Protein AF-0000000067791222 (afdb_homodimer)

Nearest PDB structures (foldseek):
  7ng9-assembly1_A  TM=7.898E-01  e=7.216E-14  Klebsiella quasipneumoniae
  4k7r-assembly1_A  TM=7.500E-01  e=5.783E-14  Escherichia coli K-12
  6zre-assembly2_B  TM=7.216E-01  e=1.175E-13  Pseudomonas aeruginosa PAO1
  1wp1-assembly1_A  TM=7.106E-01  e=9.008E-13  Pseudomonas aeruginosa
  7akz-assembly1_A  TM=6.819E-01  e=4.846E-13  Pseudomonas aeruginosa PAO1

Radius of gyration: 47.44 Å; Cα contacts (8 Å, |Δi|>4): 1422; chains: 2; bounding box: 111×178×128 Å

InterPro domains:
  IPR051906 Outer membrane protein TolC-like [PTHR30026] (52-499)

Solvent-accessible surface area (backbone atoms only — not comparable to full-atom values): 65680 Å² total; per-residue (Å²): 137,88,83,87,80,90,71,80,77,86,75,86,79,84,79,75,81,78,75,76,76,74,76,74,75,71,71,71,70,71,68,82,72,66,58,67,54,54,53,48,50,50,50,50,49,49,52,55,58,60,36,68,73,61,62,76,71,68,75,81,81,48,68,67,57,36,48,53,48,35,46,52,41,58,51,56,64,62,45,97,60,84,75,87,75,71,62,43,42,72,43,44,48,41,31,36,22,69,69,52,16,44,66,52,49,38,38,51,41,53,31,50,42,36,49,39,50,33,55,47,34,49,50,63,37,70,55,60,46,33,35,39,36,38,34,40,41,36,41,78,54,70,61,30,36,35,41,27,26,64,83,75,63,47,60,54,84,79,68,43,66,75,54,57,42,63,38,44,38,37,36,43,35,39,36,43,44,56,48,56,34,53,47,30,49,44,49,29,51,44,34,49,32,50,29,54,27,33,50,25,50,35,51,47,52,50,48,49,51,46,43,49,42,51,40,28,45,38,49,24,24,44,35,56,64,44,44,66,59,48,53,52,51,43,53,51,29,51,51,49,33,53,49,33,54,50,38,47,74,66,55,76,48,56,67,58,59,28,41,51,49,34,46,53,31,49,50,50,40,52,55,48,51,56,60,58,53,48,31,61,54,27,44,26,53,36,25,49,46,36,44,38,63,52,83,60,87,79,48,57,62,55,76,53,79,88,61,74,59,86,81,70,76,59,65,51,72,69,47,39,48,35,28,28,73,69,47,19,35,69,58,52,25,46,51,34,55,39,53,36,37,53,46,49,33,52,43,58,58,56,68,47,51,60,35,43,34,41,36,39,31,42,40,36,41,62,41,77,70,48,91,68,45,62,52,72,52,69,52,77,45,77,51,64,60,78,71,34,63,74,47,45,63,58,52,50,51,53,26,52,50,49,38,51,48,40,52,51,50,49,51,52,48,50,53,50,42,49,50,45,31,51,50,28,47,49,47,27,54,48,29,48,51,48,26,53,52,29,48,51,49,32,52,52,40,50,50,49,39,54,54,48,64,71,61,56,52,103,45,72,70,38,51,54,48,50,46,49,42,50,49,50,36,51,53,38,44,47,50,23,40,50,29,48,31,46,27,53,37,26,50,44,46,29,35,52,38,18,30,56,66,65,72,68,94,71,64,84,92,50,52,63,69,56,41,16,49,50,37,46,50,44,47,52,36,53,52,69,45,63,65,85,68,59,80,76,73,70,75,68,77,74,71,81,71,82,77,69,85,74,76,84,72,75,83,72,81,78,72,83,79,73,82,74,79,80,75,83,77,82,77,82,78,78,79,80,81,79,81,76,81,74,80,76,70,88,77,74,79,87,72,78,87,79,78,135,144,83,76,82,78,78,85,85,82,73,80,80,82,82,80,79,80,78,78,78,74,79,73,74,73,72,74,71,73,73,67,89,70,59,62,63,56,53,53,49,48,50,51,51,49,51,52,51,58,57,56,68,70,66,69,85,72,92,78,82,84,50,71,69,57,49,52,52,49,51,53,52,47,58,54,55,67,61,48,97,59,83,76,87,74,70,61,43,43,72,43,45,46,43,31,35,22,70,70,51,16,62,70,54,48,51,38,52,51,52,28,50,50,36,48,50,51,32,54,53,32,40,48,63,36,56,53,65,49,74,46,75,48,74,47,80,48,76,51,98,58,79,61,60,48,71,51,60,42,84,88,75,61,47,63,49,75,72,40,27,24,59,54,53,42,63,36,43,38,37,36,43,35,40,34,42,44,55,48,58,33,53,46,29,50,43,50,23,48,41,34,26,32,50,27,55,26,32,49,25,51,34,51,47,51,51,46,51,49,47,44,50,42,52,40,29,45,37,48,24,23,42,34,58,64,46,42,64,59,48,53,52,50,42,52,50,29,51,50,50,34,52,47,32,53,51,36,47,75,65,58,76,49,57,68,68,57,28,50,50,49,32,50,53,30,47,51,48,39,52,54,47,48,55,60,58,52,47,31,59,54,25,46,26,54,35,23,48,47,36,43,39,62,57,83,64,87,79,50,57,62,54,75,53,79,88,61,74,60,84,80,71,73,60,66,52,73,68,47,40,49,33,29,28,60,53,47,19,36,70,59,50,25,44,50,35,52,38,53,34,36,52,44,50,32,51,41,58,57,54,69,46,52,60,37,42,33,38,37,38,31,40,41,38,41,61,40,76,32,39,72,56,42,61,46,42,38,38,35,41,36,37,40,31,46,63,53,36,62,74,48,46,63,51,52,51,50,43,28,49,44,48,37,51,38,37,52,43,45,47,41,35,50,50,52,52,42,48,44,46,31,52,52,27,48,51,49,26,54,50,28,46,52,48,24,54,51,30,49,52,46,33,52,42,40,48,51,40,40,56,53,48,62,71,62,55,53,103,46,70,71,37,50,54,49,49,49,50,43,49,50,51,38,51,54,38,43,47,50,24,40,49,30,46,33,45,28,53,38,27,48,44,43,29,34,52,38,18,31,56,68,62,72,67,95,73,65,82,92,48,53,64,69,57,41,15,48,50,35,45,51,44,47,52,36,54,53,67,47,65,66,85,70,59,82,69,76,73,78,66,81,75,69,82,70,79,77,67,82,71,76,81,74,74,83,75,80,80,70,80,80,72,82,74,78,80,73,81,76,81,78,82,77,78,78,81,80,80,80,77,80,74,76,80,70,76,80,71,71,84,69,70,85,68,81,130

pLDDT: mean 78.54, std 24.59, range [16.03, 97.06]

Secondary structure (DSSP, 8-state):
----------------------------------HHHHHHHHHHHHHHHHHHTT-----PPPHHHHHHHHHHHHHHHTSS-----SSBPHHHHHHHHHHH-HHHHHHHHHHHHHHHHHHHHHHHHHPPEEEEEEEEEEESS--EE--EETTT--B-SS-EE-S-SEEEEEEEEEEEEHHHHHHHHHHHHHHHHHHHHHHHHHHHHHHHHHHHHHHHHHHHHHHHHHHHHHHHHHHHHHHHHHHHHHHHHTT-S-HHHHHHHHHHHHHHHHHHHHHHHHHHHHHHHHHHHTT--TT----BPPPPGGG--PPPP-S-HHHHHHHHHHH-HHHHHHHHHHHHHHHHHHHHHHTTSPEEEEEEEEEEE--TT-S-SEEEEEEEEEE--GGGGGGHHHHHHHHHHHHHHHHHHHHHHHHHHHHHHHHHHHHHHHHHHHHHHHHHHHHHHHHHHHHHHHH--SSHHHHHHHHHHHHHHHHHHHHHHHHHHHHHHHHHHHHHHHT-----S--TTS-HHHHHHHHHHHHHHHHTT-SPPP------------------------------------------------TT------------/---------------------------------THHHHHHHHHHHHHHHHHHTTPPPP-PPPHHHHHHHHHHHHHHHTTT-----SEEPHHHHHHHHHHH-HHHHHHHHHHHHHHHHHHHHHHHHH--EEEEEEEEEE-SS--EE--B-TTT-PBPSS-EE-S-SEEEEEEEEEEEEHHHHHHHHHHHHHHHHHHHHHHHHHHHHHHHHHHHHHHHHHHHHHHHHHHHHHHHHHHHHHHHHHHHHHHHHTT-S-HHHHHHHHHHHHHHHHHHHHHHHHHHHHHHHHHHHTT--TT---EEPPPPGGG--PPPP-S-HHHHHHHHHHH-HHHHHHHHHHHHHHHHHHHHHHTTSPEEEEEEEEEEE--TTBS-SEEEEEEEEEEEETTHHHHHHHHHHHHHHHHHHHHHHHHHHHHHHHHHHHHHHHHHHHHHHHHHHHHHHHHHHHHHHHHHHHH--SSHHHHHHHHHHHHHHHHHHHHHHHHHHHHHHHHHHHHHHHT-----S--TTS-HHHHHHHHHHHHHHHHTT-SPPP------------------------------------------------TTGGGGGGG-----

Foldseek 3Di:
DDDDDDPDDDPDDPDPDDPDPPPPPPPPPPPDPDPVVVVVVVVVVVVVVVVVVPDDDDDDDDPVNVVVVVVVCVCVLQPPADDDDAAAELLLLLLLLCARPVLLVVLVVVLVVLVVVLVVLVCQLPDWDWDKDKDKDAAPDFDWDWDADPVPRHTDPDIDGQFDRIKIKIKIKTKDKPLSSVLSVLVSLLSVLVSVLSVLVSQLVSLVLSLQLLLLQLLLQLLVVLQVLLVVLLVLLVVLLVVLVVCCVVVVDDNVVSVVLNVLSVVLNVLSVVSNVSNLVSQLSSCNSSSHHSPDDHHHDHDDPVPLAQADAQDDLVLLLLLLLPQRSVLVSLVSVLVSLLSVLVSQLSVQAKMKMKMKMKMAMPTPSDPDRIDIDIDIDIDHDPCSVVCNVVSNVVSVVSSVVSVVVSVVVSVVLSVQLVVLVVQLVVLNVVLVVLVVVLVVLVVVLVVLVVVQDPDSVSSSVNSVSSSVSSVSSSSSSVSSSSNSSSVSSNCNSSNNDLDDPDSHPDDSVVSSVSSVVSVVCSSNVNDDRDDPPPPPPDPPPPPDPPDPPDPPPPPDPPPPPPDDPPPDDPDDPPPPPVVPDDPDDPDDPDDD/DDDDDDDDPPPDDPDPDPPPPPPPPPVPPPPPAPPVVVVVVVVVVVVVVVVVPPDDDDDDDDPVRVVVVVVVCVCVLPPPADDDDAAAELLLLLLLLCARAVLLVVLVVVLVVLVVVLVVLVCQLPDWDKDKDKDKDADSDADWDWAADPVPRHTDDDTDGQFDRIKIKIKIKTKDKPLSNVLSVLVSLLSVLVSVLSVLVSLLVSLVLSLQLLLLQLLLQLLVVLQVLLVVLLVLLVVLLVVLVVCCVVVVDDNVVSVVLNVLSVVLNVLSVVSNVSNLVSQLSSCNSSSHHSPDDHHHDHDDPVPLAQADAPDDLVLLLLLLLPQRSVLSSLVSVLVSLLSVLVSLLSVQAKMKMKMKMKMAMPTPSDPDRIDIDIDMDIGHDPCSVVCNVVSNVVSVVSSVVSVVVSVVVSVVLSVQLVVLVVQLVVLNVVLVVLVVVLVVLVVVLVVLVVVQDPDSVSSSVNSVSSSVSSVSSSSNSVSSSSNSSSVSSNCNSSNNDLDDPDSHPDDSVRSSVSSVVSVVCSSNVNDDGDDPDPPPPPPPPPPPVPDPPDDPDPPDPDPPDPDPPPPDPPDDPPPPPVVPPDPPPPPDPDDD

Sequence (1192 aa):
MGRTRVNQHIAHFWDSQQHDSQQQNVQREATPRSAGSRALRIAVTLACLGLAGCAVKPEPVTVEQQVAQALSDRTQMFANQEPVRGTITLDEAIARALKYNLQQRVALLEQAMEDDLLGVQNLDMLLPKLTARAGLQTRDNVAGSSSESVTTGRQSLEASTSQDQTMRTADLTMSWNVLDFGISYFNAKVQANKSLAAEERRRRVVADITRQVRTAYWEAATAQRLQPEVTTSLTQARQALEYARQTEQQRLLAPVEALRFQKNMLEMVRQLEIVDSDLVVAKSRLAALMNLPPSSKYDVVVPSESSLVAPKMAYSLDDLENFSMVKRPEVREENYLARNSVLETRKSLLRLLPGVSLFAGINGDSNSYLVNHQWANAGVQVSGNLLNVLSWSSVKRAGQANEDLAEVRRQALRMAVLTQVNVAWQEYQQSTRMFGRYQELARIQRGILNQTTLSVQHRAETQMEQVRVSTETILTTRARDRSFADVQNSLGAVYQAAGLDVLPDNVNDVSLAALSNSIARTTGNLEKGGVAVPRLSLSTPATPATTTASTIIAPSATKPITPVAVTPSANTGKPYRVVNTDMWDNLQSLQAGGSRMGRTRVNQHIAHFWDSQQHDSQQQNVQREATPRSAGSRALRIAVTLACLGLAGCAVKPEPVTVEQQVAQALSDRTQMFANQEPVRGTITLDEAIARALKYNLQQRVALLEQAMEDDLLGVQNLDMLLPKLTARAGLQTRDNVAGSSSESVTTGRQSLEASTSQDQTMRTADLTMSWNVLDFGISYFNAKVQANKSLAAEERRRRVVADITRQVRTAYWEAATAQRLQPEVTTSLTQARQALEYARQTEQQRLLAPVEALRFQKNMLEMVRQLEIVDSDLVVAKSRLAALMNLPPSSKYDVVVPSESSLVAPKMAYSLDDLENFSMVKRPEVREENYLARNSVLETRKSLLRLLPGVSLFAGINGDSNSYLVNHQWANAGVQVSGNLLNVLSWSSVKRAGQANEDLAEVRRQALRMAVLTQVNVAWQEYQQSTRMFGRYQELARIQRGILNQTTLSVQHRAETQMEQVRVSTETILTTRARDRSFADVQNSLGAVYQAAGLDVLPDNVNDVSLAALSNSIARTTGNLEKGGVAVPRLSLSTPATPATTTASTIIAPSATKPITPVAVTPSANTGKPYRVVNTDMWDNLQSLQAGGSR

Structure (mmCIF, N/CA/C/O backbone):
data_AF-0000000067791222-model_v1
#
loop_
_entity.id
_entity.type
_entity.pdbx_description
1 polymer 'Outer membrane efflux protein'
#
loop_
_atom_site.group_PDB
_atom_site.id
_atom_site.type_symbol
_atom_site.label_atom_id
_atom_site.label_alt_id
_atom_site.label_comp_id
_atom_site.label_asym_id
_atom_site.label_entity_id
_atom_site.label_seq_id
_atom_site.pdbx_PDB_ins_code
_atom_site.Cartn_x
_atom_site.Cartn_y
_atom_site.Cartn_z
_atom_site.occupancy
_atom_site.B_iso_or_equiv
_atom_site.auth_seq_id
_atom_site.auth_comp_id
_atom_site.auth_asym_id
_atom_site.auth_atom_id
_atom_site.pdbx_PDB_model_num
ATOM 1 N N . MET A 1 1 ? 16.844 115.938 75.938 1 18.31 1 MET A N 1
ATOM 2 C CA . MET A 1 1 ? 17.406 116.75 74.875 1 18.31 1 MET A CA 1
ATOM 3 C C . MET A 1 1 ? 18.047 115.875 73.812 1 18.31 1 MET A C 1
ATOM 5 O O . MET A 1 1 ? 17.766 116 72.625 1 18.31 1 MET A O 1
ATOM 9 N N . GLY A 1 2 ? 19.266 115.375 74.125 1 16.83 2 GLY A N 1
ATOM 10 C CA . GLY A 1 2 ? 20.453 115.5 73.312 1 16.83 2 GLY A CA 1
ATOM 11 C C . GLY A 1 2 ? 20.484 114.5 72.125 1 16.83 2 GLY A C 1
ATOM 12 O O . GLY A 1 2 ? 19.656 113.562 72.062 1 16.83 2 GLY A O 1
ATOM 13 N N . ARG A 1 3 ? 21.781 114 71.688 1 17.16 3 ARG A N 1
ATOM 14 C CA . ARG A 1 3 ? 22.531 114.312 70.438 1 17.16 3 ARG A CA 1
ATOM 15 C C . ARG A 1 3 ? 22.438 113.188 69.438 1 17.16 3 ARG A C 1
ATOM 17 O O . ARG A 1 3 ? 22.125 113.375 68.25 1 17.16 3 ARG A O 1
ATOM 24 N N . THR A 1 4 ? 23.172 112.125 69.625 1 16.97 4 THR A N 1
ATOM 25 C CA . THR A 1 4 ? 24.422 111.938 68.875 1 16.97 4 THR A CA 1
ATOM 26 C C . THR A 1 4 ? 24.156 111.188 67.562 1 16.97 4 THR A C 1
ATOM 28 O O . THR A 1 4 ? 23.172 110.438 67.438 1 16.97 4 THR A O 1
ATOM 31 N N . ARG A 1 5 ? 25.344 110.688 66.75 1 17.8 5 ARG A N 1
ATOM 32 C CA . ARG A 1 5 ? 25.953 111 65.438 1 17.8 5 ARG A CA 1
ATOM 33 C C . ARG A 1 5 ? 25.719 109.875 64.438 1 17.8 5 ARG A C 1
ATOM 35 O O . ARG A 1 5 ? 25.438 110.125 63.281 1 17.8 5 ARG A O 1
ATOM 42 N N . VAL A 1 6 ? 25.891 108.562 64.75 1 18.52 6 VAL A N 1
ATOM 43 C CA . VAL A 1 6 ? 27.062 107.875 64.188 1 18.52 6 VAL A CA 1
ATOM 44 C C . VAL A 1 6 ? 26.703 107.25 62.812 1 18.52 6 VAL A C 1
ATOM 46 O O . VAL A 1 6 ? 25.969 106.25 62.75 1 18.52 6 VAL A O 1
ATOM 49 N N . ASN A 1 7 ? 26.234 107.938 61.781 1 18.59 7 ASN A N 1
ATOM 50 C CA . ASN A 1 7 ? 25.625 107.438 60.5 1 18.59 7 ASN A CA 1
ATOM 51 C C . ASN A 1 7 ? 26.672 106.812 59.594 1 18.59 7 ASN A C 1
ATOM 53 O O . ASN A 1 7 ? 26.406 106.625 58.406 1 18.59 7 ASN A O 1
ATOM 57 N N . GLN A 1 8 ? 27.969 106.688 60.094 1 17.14 8 GLN A N 1
ATOM 58 C CA . GLN A 1 8 ? 28.953 106.938 59.031 1 17.14 8 GLN A CA 1
ATOM 59 C C . GLN A 1 8 ? 28.812 105.938 57.906 1 17.14 8 GLN A C 1
ATOM 61 O O . GLN A 1 8 ? 28.297 104.812 58.125 1 17.14 8 GLN A O 1
ATOM 66 N N . HIS A 1 9 ? 29.297 106.25 56.594 1 19.02 9 HIS A N 1
ATOM 67 C CA . HIS A 1 9 ? 29.266 106.188 55.125 1 19.02 9 HIS A CA 1
ATOM 68 C C . HIS A 1 9 ? 30.109 105 54.625 1 19.02 9 HIS A C 1
ATOM 70 O O . HIS A 1 9 ? 30.266 104.812 53.438 1 19.02 9 HIS A O 1
ATOM 76 N N . ILE A 1 10 ? 30.703 104.125 55.5 1 17.44 10 ILE A N 1
ATOM 77 C CA . ILE A 1 10 ? 32 103.688 55 1 17.44 10 ILE A CA 1
ATOM 78 C C . ILE A 1 10 ? 31.812 102.875 53.719 1 17.44 10 ILE A C 1
ATOM 80 O O . ILE A 1 10 ? 30.938 102.062 53.625 1 17.44 10 ILE A O 1
ATOM 84 N N . ALA A 1 11 ? 32.625 103.188 52.562 1 20 11 ALA A N 1
ATOM 85 C CA . ALA A 1 11 ? 32.906 103.125 51.156 1 20 11 ALA A CA 1
ATOM 86 C C . ALA A 1 11 ? 33.5 101.75 50.781 1 20 11 ALA A C 1
ATOM 88 O O . ALA A 1 11 ? 33.844 101.5 49.625 1 20 11 ALA A O 1
ATOM 89 N N . HIS A 1 12 ? 33.531 100.75 51.719 1 18.41 12 HIS A N 1
ATOM 90 C CA . HIS A 1 12 ? 34.688 99.875 51.438 1 18.41 12 HIS A CA 1
ATOM 91 C C . HIS A 1 12 ? 34.594 99.312 50.031 1 18.41 12 HIS A C 1
ATOM 93 O O . HIS A 1 12 ? 33.5 99.125 49.5 1 18.41 12 HIS A O 1
ATOM 99 N N . PHE A 1 13 ? 35.844 99.062 49.406 1 19.36 13 PHE A N 1
ATOM 100 C CA . PHE A 1 13 ? 36.656 98.812 48.219 1 19.36 13 PHE A CA 1
ATOM 101 C C . PHE A 1 13 ? 36.344 97.5 47.531 1 19.36 13 PHE A C 1
ATOM 103 O O . PHE A 1 13 ? 36.031 96.5 48.219 1 19.36 13 PHE A O 1
ATOM 110 N N . TRP A 1 14 ? 36.094 97.5 46.156 1 21.34 14 TRP A N 1
ATOM 111 C CA . TRP A 1 14 ? 35.656 96.75 44.969 1 21.34 14 TRP A CA 1
ATOM 112 C C . TRP A 1 14 ? 36.656 95.625 44.625 1 21.34 14 TRP A C 1
ATOM 114 O O . TRP A 1 14 ? 37.594 95.875 43.844 1 21.34 14 TRP A O 1
ATOM 124 N N . ASP A 1 15 ? 37.375 95.062 45.688 1 18.53 15 ASP A N 1
ATOM 125 C CA . ASP A 1 15 ? 38.531 94.312 45.25 1 18.53 15 ASP A CA 1
ATOM 126 C C . ASP A 1 15 ? 38.156 93.25 44.219 1 18.53 15 ASP A C 1
ATOM 128 O O . ASP A 1 15 ? 37.094 92.625 44.281 1 18.53 15 ASP A O 1
ATOM 132 N N . SER A 1 16 ? 38.906 93.188 43.031 1 21.31 16 SER A N 1
ATOM 133 C CA . SER A 1 16 ? 39.031 92.688 41.688 1 21.31 16 SER A CA 1
ATOM 134 C C . SER A 1 16 ? 39.312 91.188 41.656 1 21.31 16 SER A C 1
ATOM 136 O O . SER A 1 16 ? 39.438 90.562 40.594 1 21.31 16 SER A O 1
ATOM 138 N N . GLN A 1 17 ? 39.375 90.438 42.812 1 19.72 17 GLN A N 1
ATOM 139 C CA . GLN A 1 17 ? 40.281 89.312 42.656 1 19.72 17 GLN A CA 1
ATOM 140 C C . GLN A 1 17 ? 39.812 88.375 41.562 1 19.72 17 GLN A C 1
ATOM 142 O O . GLN A 1 17 ? 38.625 88.188 41.344 1 19.72 17 GLN A O 1
ATOM 147 N N . GLN A 1 18 ? 40.812 87.938 40.719 1 21.38 18 GLN A N 1
ATOM 148 C CA . GLN A 1 18 ? 41.125 87.188 39.469 1 21.38 18 GLN A CA 1
ATOM 149 C C . GLN A 1 18 ? 40.75 85.75 39.594 1 21.38 18 GLN A C 1
ATOM 151 O O . GLN A 1 18 ? 41.438 85 40.281 1 21.38 18 GLN A O 1
ATOM 156 N N . HIS A 1 19 ? 39.594 85.375 40.094 1 20.16 19 HIS A N 1
ATOM 157 C CA . HIS A 1 19 ? 39.375 83.938 40.312 1 20.16 19 HIS A CA 1
ATOM 158 C C . HIS A 1 19 ? 39.625 83.125 39.031 1 20.16 19 HIS A C 1
ATOM 160 O O . HIS A 1 19 ? 39.062 83.438 38 1 20.16 19 HIS A O 1
ATOM 166 N N . ASP A 1 20 ? 40.875 82.625 38.969 1 21.62 20 ASP A N 1
ATOM 167 C CA . ASP A 1 20 ? 41.469 81.688 38.031 1 21.62 20 ASP A CA 1
ATOM 168 C C . ASP A 1 20 ? 40.531 80.562 37.781 1 21.62 20 ASP A C 1
ATOM 170 O O . ASP A 1 20 ? 40.031 79.938 38.719 1 21.62 20 ASP A O 1
ATOM 174 N N . SER A 1 21 ? 39.781 80.625 36.688 1 22.98 21 SER A N 1
ATOM 175 C CA . SER A 1 21 ? 38.844 79.688 36.094 1 22.98 21 SER A CA 1
ATOM 176 C C . SER A 1 21 ? 39.469 78.375 35.844 1 22.98 21 SER A C 1
ATOM 178 O O . SER A 1 21 ? 40.312 78.188 34.938 1 22.98 21 SER A O 1
ATOM 180 N N . GLN A 1 22 ? 40.125 77.812 36.938 1 22.34 22 GLN A N 1
ATOM 181 C CA . GLN A 1 22 ? 40.719 76.5 36.656 1 22.34 22 GLN A CA 1
ATOM 182 C C . GLN A 1 22 ? 39.719 75.562 35.969 1 22.34 22 GLN A C 1
ATOM 184 O O . GLN A 1 22 ? 38.562 75.438 36.406 1 22.34 22 GLN A O 1
ATOM 189 N N . GLN A 1 23 ? 39.875 75.438 34.625 1 23.92 23 GLN A N 1
ATOM 190 C CA . GLN A 1 23 ? 39.281 74.625 33.594 1 23.92 23 GLN A CA 1
ATOM 191 C C . GLN A 1 23 ? 39.344 73.125 34.031 1 23.92 23 GLN A C 1
ATOM 193 O O . GLN A 1 23 ? 40.406 72.562 34.125 1 23.92 23 GLN A O 1
ATOM 198 N N . GLN A 1 24 ? 38.812 72.875 35.25 1 23.17 24 GLN A N 1
ATOM 199 C CA . GLN A 1 24 ? 38.812 71.438 35.625 1 23.17 24 GLN A CA 1
ATOM 200 C C . GLN A 1 24 ? 38.344 70.562 34.438 1 23.17 24 GLN A C 1
ATOM 202 O O . GLN A 1 24 ? 37.281 70.812 33.906 1 23.17 24 GLN A O 1
ATOM 207 N N . ASN A 1 25 ? 39.344 70.062 33.656 1 25.88 25 ASN A N 1
ATOM 208 C CA . ASN A 1 25 ? 39.25 69 32.656 1 25.88 25 ASN A CA 1
ATOM 209 C C . ASN A 1 25 ? 38.406 67.875 33.156 1 25.88 25 ASN A C 1
ATOM 211 O O . ASN A 1 25 ? 38.75 67.188 34.125 1 25.88 25 ASN A O 1
ATOM 215 N N . VAL A 1 26 ? 37.125 68.125 33.438 1 28.52 26 VAL A N 1
ATOM 216 C CA . VAL A 1 26 ? 36.281 67 33.688 1 28.52 26 VAL A CA 1
ATOM 217 C C . VAL A 1 26 ? 36.562 65.875 32.688 1 28.52 26 VAL A C 1
ATOM 219 O O . VAL A 1 26 ? 36.375 66.062 31.484 1 28.52 26 VAL A O 1
ATOM 222 N N . GLN A 1 27 ? 37.656 65.188 32.938 1 27.12 27 GLN A N 1
ATOM 223 C CA . GLN A 1 27 ? 37.906 63.938 32.188 1 27.12 27 GLN A CA 1
ATOM 224 C C . GLN A 1 27 ? 36.656 63.125 32.031 1 27.12 27 GLN A C 1
ATOM 226 O O . GLN A 1 27 ? 36 62.75 33 1 27.12 27 GLN A O 1
ATOM 231 N N . ARG A 1 28 ? 35.875 63.531 30.969 1 31.16 28 ARG A N 1
ATOM 232 C CA . ARG A 1 28 ? 34.812 62.656 30.469 1 31.16 28 ARG A CA 1
ATOM 233 C C . ARG A 1 28 ? 35.219 61.188 30.547 1 31.16 28 ARG A C 1
ATOM 235 O O . ARG A 1 28 ? 36.188 60.781 29.906 1 31.16 28 ARG A O 1
ATOM 242 N N . GLU A 1 29 ? 35.219 60.719 31.797 1 30.12 29 GLU A N 1
ATOM 243 C CA . GLU A 1 29 ? 35.344 59.281 31.875 1 30.12 29 GLU A CA 1
ATOM 244 C C . GLU A 1 29 ? 34.688 58.594 30.688 1 30.12 29 GLU A C 1
ATOM 246 O O . GLU A 1 29 ? 33.531 58.906 30.344 1 30.12 29 GLU A O 1
ATOM 251 N N . ALA A 1 30 ? 35.531 58.188 29.75 1 33.03 30 ALA A N 1
ATOM 252 C CA . ALA A 1 30 ? 35.25 57.281 28.625 1 33.03 30 ALA A CA 1
ATOM 253 C C . ALA A 1 30 ? 34.25 56.219 29.016 1 33.03 30 ALA A C 1
ATOM 255 O O . ALA A 1 30 ? 34.469 55.469 29.969 1 33.03 30 ALA A O 1
ATOM 256 N N . THR A 1 31 ? 33 56.594 28.969 1 34.16 31 THR A N 1
ATOM 257 C CA . THR A 1 31 ? 31.984 55.562 29.078 1 34.16 31 THR A CA 1
ATOM 258 C C . THR A 1 31 ? 32.469 54.25 28.453 1 34.16 31 THR A C 1
ATOM 260 O O . THR A 1 31 ? 33.062 54.25 27.375 1 34.16 31 THR A O 1
ATOM 263 N N . PRO A 1 32 ? 32.875 53.281 29.266 1 34.5 32 PRO A N 1
ATOM 264 C CA . PRO A 1 32 ? 33.312 52 28.766 1 34.5 32 PRO A CA 1
ATOM 265 C C . PRO A 1 32 ? 32.562 51.562 27.516 1 34.5 32 PRO A C 1
ATOM 267 O O . PRO A 1 32 ? 31.328 51.594 27.484 1 34.5 32 PRO A O 1
ATOM 270 N N . ARG A 1 33 ? 33.156 51.812 26.359 1 37.97 33 ARG A N 1
ATOM 271 C CA . ARG A 1 33 ? 32.781 51.406 25.016 1 37.97 33 ARG A CA 1
ATOM 272 C C . ARG A 1 33 ? 32.125 50.062 24.984 1 37.97 33 ARG A C 1
ATOM 274 O O . ARG A 1 33 ? 32.062 49.375 26.016 1 37.97 33 ARG A O 1
ATOM 281 N N . SER A 1 34 ? 32.531 49.281 23.984 1 37.41 34 SER A N 1
ATOM 282 C CA . SER A 1 34 ? 32 48.344 23.016 1 37.41 34 SER A CA 1
ATOM 283 C C . SER A 1 34 ? 31.938 46.938 23.578 1 37.41 34 SER A C 1
ATOM 285 O O . SER A 1 34 ? 32.688 46.062 23.141 1 37.41 34 SER A O 1
ATOM 287 N N . ALA A 1 35 ? 32.094 46.844 24.859 1 44.75 35 ALA A N 1
ATOM 288 C CA . ALA A 1 35 ? 32.062 45.438 25.297 1 44.75 35 ALA A CA 1
ATOM 289 C C . ALA A 1 35 ? 30.828 44.719 24.734 1 44.75 35 ALA A C 1
ATOM 291 O O . ALA A 1 35 ? 30.781 43.5 24.719 1 44.75 35 ALA A O 1
ATOM 292 N N . GLY A 1 36 ? 29.906 45.594 24.422 1 42.69 36 GLY A N 1
ATOM 293 C CA . GLY A 1 36 ? 28.703 44.969 23.906 1 42.69 36 GLY A CA 1
ATOM 294 C C . GLY A 1 36 ? 28.922 44.281 22.562 1 42.69 36 GLY A C 1
ATOM 295 O O . GLY A 1 36 ? 28.141 43.375 22.188 1 42.69 36 GLY A O 1
ATOM 296 N N . SER A 1 37 ? 29.906 44.875 21.781 1 50.84 37 SER A N 1
ATOM 297 C CA . SER A 1 37 ? 30.125 44.281 20.469 1 50.84 37 SER A CA 1
ATOM 298 C C . SER A 1 37 ? 30.828 42.938 20.594 1 50.84 37 SER A C 1
ATOM 300 O O . SER A 1 37 ? 30.531 42 19.828 1 50.84 37 SER A O 1
ATOM 302 N N . ARG A 1 38 ? 31.859 42.906 21.484 1 54.25 38 ARG A N 1
ATOM 303 C CA . ARG A 1 38 ? 32.625 41.656 21.578 1 54.25 38 ARG A CA 1
ATOM 304 C C . ARG A 1 38 ? 31.75 40.531 22.094 1 54.25 38 ARG A C 1
ATOM 306 O O . ARG A 1 38 ? 31.859 39.406 21.625 1 54.25 38 ARG A O 1
ATOM 313 N N . ALA A 1 39 ? 30.906 40.875 23.125 1 51.5 39 ALA A N 1
ATOM 314 C CA . ALA A 1 39 ? 30.016 39.844 23.641 1 51.5 39 ALA A CA 1
ATOM 315 C C . ALA A 1 39 ? 29.031 39.375 22.578 1 51.5 39 ALA A C 1
ATOM 317 O O . ALA A 1 39 ? 28.734 38.188 22.484 1 51.5 39 ALA A O 1
ATOM 318 N N . LEU A 1 40 ? 28.641 40.344 21.719 1 55.31 40 LEU A N 1
ATOM 319 C CA . LEU A 1 40 ? 27.719 39.938 20.656 1 55.31 40 LEU A CA 1
ATOM 320 C C . LEU A 1 40 ? 28.438 39.062 19.625 1 55.31 40 LEU A C 1
ATOM 322 O O . LEU A 1 40 ? 27.875 38.094 19.141 1 55.31 40 LEU A O 1
ATOM 326 N N . ARG A 1 41 ? 29.719 39.438 19.281 1 56.81 41 ARG A N 1
ATOM 327 C CA . ARG A 1 41 ? 30.5 38.625 18.344 1 56.81 41 ARG A CA 1
ATOM 328 C C . ARG A 1 41 ? 30.734 37.219 18.891 1 56.81 41 ARG A C 1
ATOM 330 O O . ARG A 1 41 ? 30.641 36.25 18.156 1 56.81 41 ARG A O 1
ATOM 337 N N . ILE A 1 42 ? 31.062 37.188 20.172 1 58.28 42 ILE A N 1
ATOM 338 C CA . ILE A 1 42 ? 31.297 35.875 20.797 1 58.28 42 ILE A CA 1
ATOM 339 C C . ILE A 1 42 ? 30 35.062 20.828 1 58.28 42 ILE A C 1
ATOM 341 O O . ILE A 1 42 ? 30 33.875 20.547 1 58.28 42 ILE A O 1
ATOM 345 N N . ALA A 1 43 ? 28.922 35.75 21.047 1 55.53 43 ALA A N 1
ATOM 346 C CA . ALA A 1 43 ? 27.641 35.031 21.109 1 55.53 43 ALA A CA 1
ATOM 347 C C . ALA A 1 43 ? 27.25 34.5 19.75 1 55.53 43 ALA A C 1
ATOM 349 O O . ALA A 1 43 ? 26.75 33.375 19.641 1 55.53 43 ALA A O 1
ATOM 350 N N . VAL A 1 44 ? 27.547 35.312 18.766 1 57.41 44 VAL A N 1
ATOM 351 C CA . VAL A 1 44 ? 27.219 34.875 17.406 1 57.41 44 VAL A CA 1
ATOM 352 C C . VAL A 1 44 ? 28.141 33.719 17.031 1 57.41 44 VAL A C 1
ATOM 354 O O . VAL A 1 44 ? 27.688 32.719 16.422 1 57.41 44 VAL A O 1
ATOM 357 N N . THR A 1 45 ? 29.406 33.938 17.344 1 57.53 45 THR A N 1
ATOM 358 C CA . THR A 1 45 ? 30.359 32.875 17 1 57.53 45 THR A CA 1
ATOM 359 C C . THR A 1 45 ? 30.047 31.594 17.766 1 57.53 45 THR A C 1
ATOM 361 O O . THR A 1 45 ? 30.156 30.5 17.219 1 57.53 45 THR A O 1
ATOM 364 N N . LEU A 1 46 ? 29.75 31.688 18.969 1 55.22 46 LEU A N 1
ATOM 365 C CA . LEU A 1 46 ? 29.422 30.5 19.75 1 55.22 46 LEU A CA 1
ATOM 366 C C . LEU A 1 46 ? 28.141 29.844 19.25 1 55.22 46 LEU A C 1
ATOM 368 O O . LEU A 1 46 ? 28.031 28.609 19.234 1 55.22 46 LEU A O 1
ATOM 372 N N . ALA A 1 47 ? 27.234 30.688 18.844 1 55.91 47 ALA A N 1
ATOM 373 C CA . ALA A 1 47 ? 26 30.141 18.297 1 55.91 47 ALA A CA 1
ATOM 374 C C . ALA A 1 47 ? 26.266 29.375 17 1 55.91 47 ALA A C 1
ATOM 376 O O . ALA A 1 47 ? 25.688 28.328 16.766 1 55.91 47 ALA A O 1
ATOM 377 N N . CYS A 1 48 ? 27.172 29.938 16.219 1 55.41 48 CYS A N 1
ATOM 378 C CA . CYS A 1 48 ? 27.516 29.266 14.969 1 55.41 48 CYS A CA 1
ATOM 379 C C . CYS A 1 48 ? 28.234 27.938 15.234 1 55.41 48 CYS A C 1
ATOM 381 O O . CYS A 1 48 ? 28.047 26.969 14.508 1 55.41 48 CYS A O 1
ATOM 383 N N . LEU A 1 49 ? 29.188 27.969 16.109 1 54.78 49 LEU A N 1
ATOM 384 C CA . LEU A 1 49 ? 29.969 26.766 16.391 1 54.78 49 LEU A CA 1
ATOM 385 C C . LEU A 1 49 ? 29.078 25.688 17 1 54.78 49 LEU A C 1
ATOM 387 O O . LEU A 1 49 ? 29.312 24.484 16.781 1 54.78 49 LEU A O 1
ATOM 391 N N . GLY A 1 50 ? 28.234 26.062 17.828 1 53.38 50 GLY A N 1
ATOM 392 C CA . GLY A 1 50 ? 27.344 25.078 18.438 1 53.38 50 GLY A CA 1
ATOM 393 C C . GLY A 1 50 ? 26.453 24.391 17.422 1 53.38 50 GLY A C 1
ATOM 394 O O . GLY A 1 50 ? 25.984 23.266 17.656 1 53.38 50 GLY A O 1
ATOM 395 N N . LEU A 1 51 ? 26.188 25.094 16.375 1 55 51 LEU A N 1
ATOM 396 C CA . LEU A 1 51 ? 25.219 24.609 15.398 1 55 51 LEU A CA 1
ATOM 397 C C . LEU A 1 51 ? 25.844 23.516 14.531 1 55 51 LEU A C 1
ATOM 399 O O . LEU A 1 51 ? 25.141 22.625 14.047 1 55 51 LEU A O 1
ATOM 403 N N . ALA A 1 52 ? 27.141 23.594 14.188 1 55.25 52 ALA A N 1
ATOM 404 C CA . ALA A 1 52 ? 27.766 22.625 13.281 1 55.25 52 ALA A CA 1
ATOM 405 C C . ALA A 1 52 ? 27.672 21.219 13.836 1 55.25 52 ALA A C 1
ATOM 407 O O . ALA A 1 52 ? 27.609 20.25 13.078 1 55.25 52 ALA A O 1
ATOM 408 N N . GLY A 1 53 ? 27.766 21.125 15.086 1 60.19 53 GLY A N 1
ATOM 409 C CA . GLY A 1 53 ? 27.828 19.797 15.672 1 60.19 53 GLY A CA 1
ATOM 410 C C . GLY A 1 53 ? 26.469 19.125 15.758 1 60.19 53 GLY A C 1
ATOM 411 O O . GLY A 1 53 ? 26.359 17.953 16.109 1 60.19 53 GLY A O 1
ATOM 412 N N . CYS A 1 54 ? 25.375 19.781 15.266 1 67.88 54 CYS A N 1
ATOM 413 C CA . CYS A 1 54 ? 24.078 19.25 15.648 1 67.88 54 CYS A CA 1
ATOM 414 C C . CYS A 1 54 ? 23.406 18.562 14.469 1 67.88 54 CYS A C 1
ATOM 416 O O . CYS A 1 54 ? 22.203 18.266 14.523 1 67.88 54 CYS A O 1
ATOM 418 N N . ALA A 1 55 ? 24.188 18.219 13.492 1 79.62 55 ALA A N 1
ATOM 419 C CA . ALA A 1 55 ? 23.531 17.547 12.367 1 79.62 55 ALA A CA 1
ATOM 420 C C . ALA A 1 55 ? 23.078 16.156 12.75 1 79.62 55 ALA A C 1
ATOM 422 O O . ALA A 1 55 ? 23.828 15.398 13.391 1 79.62 55 ALA A O 1
ATOM 423 N N . VAL A 1 56 ? 21.797 15.93 12.445 1 88.38 56 VAL A N 1
ATOM 424 C CA . VAL A 1 56 ? 21.203 14.633 12.742 1 88.38 56 VAL A CA 1
ATOM 425 C C . VAL A 1 56 ? 21.688 13.602 11.719 1 88.38 56 VAL A C 1
ATOM 427 O O . VAL A 1 56 ? 21.672 13.852 10.516 1 88.38 56 VAL A O 1
ATOM 430 N N . LYS A 1 57 ? 22.281 12.531 12.188 1 90.31 57 LYS A N 1
ATOM 431 C CA . LYS A 1 57 ? 22.688 11.406 11.352 1 90.31 57 LYS A CA 1
ATOM 432 C C . LYS A 1 57 ? 21.75 10.227 11.516 1 90.31 57 LYS A C 1
ATOM 434 O O . LYS A 1 57 ? 21.281 9.953 12.617 1 90.31 57 LYS A O 1
ATOM 439 N N . PRO A 1 58 ? 21.438 9.594 10.375 1 91.94 58 PRO A N 1
ATOM 440 C CA . PRO A 1 58 ? 20.594 8.414 10.484 1 91.94 58 PRO A CA 1
ATOM 441 C C . PRO A 1 58 ? 21.172 7.332 11.391 1 91.94 58 PRO A C 1
ATOM 443 O O . PRO A 1 58 ? 22.391 7.086 11.352 1 91.94 58 PRO A O 1
ATOM 446 N N . GLU A 1 59 ? 20.422 6.809 12.219 1 91.88 59 GLU A N 1
ATOM 447 C CA . GLU A 1 59 ? 20.828 5.742 13.133 1 91.88 59 GLU A CA 1
ATOM 448 C C . GLU A 1 59 ? 20.125 4.434 12.805 1 91.88 59 GLU A C 1
ATOM 450 O O . GLU A 1 59 ? 18.984 4.211 13.242 1 91.88 59 GLU A O 1
ATOM 455 N N . PRO A 1 60 ? 20.812 3.57 12.133 1 92.56 60 PRO A N 1
ATOM 456 C CA . PRO A 1 60 ? 20.188 2.297 11.781 1 92.56 60 PRO A CA 1
ATOM 457 C C . PRO A 1 60 ? 19.922 1.415 13 1 92.56 60 PRO A C 1
ATOM 459 O O . PRO A 1 60 ? 20.656 1.484 13.984 1 92.56 60 PRO A O 1
ATOM 462 N N . VAL A 1 61 ? 18.906 0.679 12.984 1 89.5 61 VAL A N 1
ATOM 463 C CA . VAL A 1 61 ? 18.562 -0.26 14.047 1 89.5 61 VAL A CA 1
ATOM 464 C C . VAL A 1 61 ? 19.562 -1.421 14.047 1 89.5 61 VAL A C 1
ATOM 466 O O . VAL A 1 61 ? 19.828 -2.018 13 1 89.5 61 VAL A O 1
ATOM 469 N N . THR A 1 62 ? 20.141 -1.77 15.156 1 88.5 62 THR A N 1
ATOM 470 C CA . THR A 1 62 ? 21.109 -2.85 15.266 1 88.5 62 THR A CA 1
ATOM 471 C C . THR A 1 62 ? 20.422 -4.211 15.195 1 88.5 62 THR A C 1
ATOM 473 O O . THR A 1 62 ? 19.203 -4.305 15.367 1 88.5 62 THR A O 1
ATOM 476 N N . VAL A 1 63 ? 21.203 -5.195 14.984 1 85.56 63 VAL A N 1
ATOM 477 C CA . VAL A 1 63 ? 20.672 -6.547 14.859 1 85.56 63 VAL A CA 1
ATOM 478 C C . VAL A 1 63 ? 20.109 -7.004 16.203 1 85.56 63 VAL A C 1
ATOM 480 O O . VAL A 1 63 ? 19.062 -7.664 16.25 1 85.56 63 VAL A O 1
ATOM 483 N N . GLU A 1 64 ? 20.75 -6.582 17.234 1 86.94 64 GLU A N 1
ATOM 484 C CA . GLU A 1 64 ? 20.281 -6.965 18.562 1 86.94 64 GLU A CA 1
ATOM 485 C C . GLU A 1 64 ? 18.922 -6.348 18.875 1 86.94 64 GLU A C 1
ATOM 487 O O . GLU A 1 64 ? 18.047 -7.012 19.438 1 86.94 64 GLU A O 1
ATOM 492 N N . GLN A 1 65 ? 18.844 -5.152 18.422 1 89.12 65 GLN A N 1
ATOM 493 C CA . GLN A 1 65 ? 17.578 -4.473 18.641 1 89.12 65 GLN A CA 1
ATOM 494 C C . GLN A 1 65 ? 16.469 -5.098 17.797 1 89.12 65 GLN A C 1
ATOM 496 O O . GLN A 1 65 ? 15.328 -5.215 18.25 1 89.12 65 GLN A O 1
ATOM 501 N N . GLN A 1 66 ? 16.844 -5.496 16.688 1 90.06 66 GLN A N 1
ATOM 502 C CA . GLN A 1 66 ? 15.867 -6.125 15.789 1 90.06 66 GLN A CA 1
ATOM 503 C C . GLN A 1 66 ? 15.398 -7.465 16.344 1 90.06 66 GLN A C 1
ATOM 505 O O . GLN A 1 66 ? 14.211 -7.789 16.281 1 90.06 66 GLN A O 1
ATOM 510 N N . VAL A 1 67 ? 16.328 -8.195 16.891 1 90.94 67 VAL A N 1
ATOM 511 C CA . VAL A 1 67 ? 16 -9.508 17.438 1 90.94 67 VAL A CA 1
ATOM 512 C C . VAL A 1 67 ? 15.086 -9.344 18.656 1 90.94 67 VAL A C 1
ATOM 514 O O . VAL A 1 67 ? 14.102 -10.07 18.797 1 90.94 67 VAL A O 1
ATOM 517 N N . ALA A 1 68 ? 15.375 -8.352 19.438 1 90.06 68 ALA A N 1
ATOM 518 C CA . ALA A 1 68 ? 14.555 -8.086 20.609 1 90.06 68 ALA A CA 1
ATOM 519 C C . ALA A 1 68 ? 13.141 -7.684 20.219 1 90.06 68 ALA A C 1
ATOM 521 O O . ALA A 1 68 ? 12.164 -8.141 20.812 1 90.06 68 ALA A O 1
ATOM 522 N N . GLN A 1 69 ? 13.086 -6.93 19.234 1 90.69 69 GLN A N 1
ATOM 523 C CA . GLN A 1 69 ? 11.773 -6.484 18.75 1 90.69 69 GLN A CA 1
ATOM 524 C C . GLN A 1 69 ? 11 -7.641 18.125 1 90.69 69 GLN A C 1
ATOM 526 O O . GLN A 1 69 ? 9.781 -7.746 18.297 1 90.69 69 GLN A O 1
ATOM 531 N N . ALA A 1 70 ? 11.664 -8.391 17.406 1 91.12 70 ALA A N 1
ATOM 532 C CA . ALA A 1 70 ? 11.031 -9.539 16.781 1 91.12 70 ALA A CA 1
ATOM 533 C C . ALA A 1 70 ? 10.469 -10.5 17.828 1 91.12 70 ALA A C 1
ATOM 535 O O . ALA A 1 70 ? 9.359 -11.016 17.672 1 91.12 70 ALA A O 1
ATOM 536 N N . LEU A 1 71 ? 11.227 -10.719 18.844 1 90.06 71 LEU A N 1
ATOM 537 C CA . LEU A 1 71 ? 10.789 -11.609 19.922 1 90.06 71 LEU A CA 1
ATOM 538 C C . LEU A 1 71 ? 9.562 -11.039 20.625 1 90.06 71 LEU A C 1
ATOM 540 O O . LEU A 1 71 ? 8.609 -11.766 20.922 1 90.06 71 LEU A O 1
ATOM 544 N N . SER A 1 72 ? 9.648 -9.773 20.875 1 89.75 72 SER A N 1
ATOM 545 C CA . SER A 1 72 ? 8.523 -9.109 21.516 1 89.75 72 SER A CA 1
ATOM 546 C C . SER A 1 72 ? 7.27 -9.188 20.656 1 89.75 72 SER A C 1
ATOM 548 O O . SER A 1 72 ? 6.184 -9.5 21.156 1 89.75 72 SER A O 1
ATOM 550 N N . ASP A 1 73 ? 7.371 -9.008 19.375 1 90.81 73 ASP A N 1
ATOM 551 C CA . ASP A 1 73 ? 6.23 -9.055 18.469 1 90.81 73 ASP A CA 1
ATOM 552 C C . ASP A 1 73 ? 5.672 -10.469 18.344 1 90.81 73 ASP A C 1
ATOM 554 O O . ASP A 1 73 ? 4.453 -10.664 18.359 1 90.81 73 ASP A O 1
ATOM 558 N N . ARG A 1 74 ? 6.547 -11.383 18.25 1 88.06 74 ARG A N 1
ATOM 559 C CA . ARG A 1 74 ? 6.113 -12.773 18.141 1 88.06 74 ARG A CA 1
ATOM 560 C C . ARG A 1 74 ? 5.293 -13.195 19.359 1 88.06 74 ARG A C 1
ATOM 562 O O . ARG A 1 74 ? 4.27 -13.867 19.219 1 88.06 74 ARG A O 1
ATOM 569 N N . THR A 1 75 ? 5.738 -12.727 20.484 1 87.5 75 THR A N 1
ATOM 570 C CA . THR A 1 75 ? 5.031 -13.055 21.703 1 87.5 75 THR A CA 1
ATOM 571 C C . THR A 1 75 ? 3.684 -12.344 21.766 1 87.5 75 THR A C 1
ATOM 573 O O . THR A 1 75 ? 2.668 -12.945 22.109 1 87.5 75 THR A O 1
ATOM 576 N N . GLN A 1 76 ? 3.699 -11.156 21.312 1 89 76 GLN A N 1
ATOM 577 C CA . GLN A 1 76 ? 2.484 -10.352 21.391 1 89 76 GLN A CA 1
ATOM 578 C C . GLN A 1 76 ? 1.472 -10.773 20.328 1 89 76 GLN A C 1
ATOM 580 O O . GLN A 1 76 ? 0.262 -10.719 20.562 1 89 76 GLN A O 1
ATOM 585 N N . MET A 1 77 ? 1.9 -11.203 19.188 1 89.38 77 MET A N 1
ATOM 586 C CA . MET A 1 77 ? 1.028 -11.57 18.078 1 89.38 77 MET A CA 1
ATOM 587 C C . MET A 1 77 ? 0.119 -12.727 18.453 1 89.38 77 MET A C 1
ATOM 589 O O . MET A 1 77 ? -1.039 -12.781 18.031 1 89.38 77 MET A O 1
ATOM 593 N N . PHE A 1 78 ? 0.617 -13.672 19.203 1 87.75 78 PHE A N 1
ATOM 594 C CA . PHE A 1 78 ? -0.135 -14.883 19.5 1 87.75 78 PHE A CA 1
ATOM 595 C C . PHE A 1 78 ? -0.571 -14.898 20.969 1 87.75 78 PHE A C 1
ATOM 597 O O . PHE A 1 78 ? -1.053 -15.922 21.469 1 87.75 78 PHE A O 1
ATOM 604 N N . ALA A 1 79 ? -0.383 -13.672 21.625 1 84.31 79 ALA A N 1
ATOM 605 C CA . ALA A 1 79 ? -0.725 -13.578 23.047 1 84.31 79 ALA A CA 1
ATOM 606 C C . ALA A 1 79 ? -2.225 -13.375 23.234 1 84.31 79 ALA A C 1
ATOM 608 O O . ALA A 1 79 ? -2.908 -12.883 22.328 1 84.31 79 ALA A O 1
ATOM 609 N N . ASN A 1 80 ? -2.705 -13.805 24.297 1 82.88 80 ASN A N 1
ATOM 610 C CA . ASN A 1 80 ? -4.059 -13.516 24.75 1 82.88 80 ASN A CA 1
ATOM 611 C C . ASN A 1 80 ? -5.109 -14.055 23.797 1 82.88 80 ASN A C 1
ATOM 613 O O . ASN A 1 80 ? -6.059 -13.352 23.438 1 82.88 80 ASN A O 1
ATOM 617 N N . GLN A 1 81 ? -4.887 -15.219 23.203 1 88.69 81 GLN A N 1
ATOM 618 C CA . GLN A 1 81 ? -5.867 -15.891 22.344 1 88.69 81 GLN A CA 1
ATOM 619 C C . GLN A 1 81 ? -6.332 -17.203 22.969 1 88.69 81 GLN A C 1
ATOM 621 O O . GLN A 1 81 ? -5.555 -17.891 23.625 1 88.69 81 GLN A O 1
ATOM 626 N N . GLU A 1 82 ? -7.531 -17.438 22.875 1 89.25 82 GLU A N 1
ATOM 627 C CA . GLU A 1 82 ? -8.047 -18.719 23.344 1 89.25 82 GLU A CA 1
ATOM 628 C C . GLU A 1 82 ? -7.473 -19.875 22.531 1 89.25 82 GLU A C 1
ATOM 630 O O . GLU A 1 82 ? -7.48 -19.844 21.297 1 89.25 82 GLU A O 1
ATOM 635 N N . PRO A 1 83 ? -6.918 -20.859 23.203 1 88.5 83 PRO A N 1
ATOM 636 C CA . PRO A 1 83 ? -6.336 -21.984 22.469 1 88.5 83 PRO A CA 1
ATOM 637 C C . PRO A 1 83 ? -7.379 -22.781 21.688 1 88.5 83 PRO A C 1
ATOM 639 O O . PRO A 1 83 ? -8.57 -22.719 22 1 88.5 83 PRO A O 1
ATOM 642 N N . VAL A 1 84 ? -6.938 -23.344 20.625 1 91.19 84 VAL A N 1
ATOM 643 C CA . VAL A 1 84 ? -7.801 -24.188 19.828 1 91.19 84 VAL A CA 1
ATOM 644 C C . VAL A 1 84 ? -8.102 -25.484 20.578 1 91.19 84 VAL A C 1
ATOM 646 O O . VAL A 1 84 ? -7.188 -26.219 20.953 1 91.19 84 VAL A O 1
ATOM 649 N N . ARG A 1 85 ? -9.359 -25.609 20.938 1 84.81 85 ARG A N 1
ATOM 650 C CA . ARG A 1 85 ? -9.805 -26.812 21.609 1 84.81 85 ARG A CA 1
ATOM 651 C C . ARG A 1 85 ? -10.648 -27.688 20.688 1 84.81 85 ARG A C 1
ATOM 653 O O . ARG A 1 85 ? -11.703 -27.266 20.219 1 84.81 85 ARG A O 1
ATOM 660 N N . GLY A 1 86 ? -10.117 -28.734 20.156 1 87.94 86 GLY A N 1
ATOM 661 C CA . GLY A 1 86 ? -10.867 -29.672 19.328 1 87.94 86 GLY A CA 1
ATOM 662 C C . GLY A 1 86 ? -10.906 -29.297 17.859 1 87.94 86 GLY A C 1
ATOM 663 O O . GLY A 1 86 ? -10.016 -28.594 17.375 1 87.94 86 GLY A O 1
ATOM 664 N N . THR A 1 87 ? -12.008 -29.734 17.188 1 94.31 87 THR A N 1
ATOM 665 C CA . THR A 1 87 ? -12.164 -29.469 15.758 1 94.31 87 THR A CA 1
ATOM 666 C C . THR A 1 87 ? -12.805 -28.094 15.539 1 94.31 87 THR A C 1
ATOM 668 O O . THR A 1 87 ? -13.703 -27.703 16.281 1 94.31 87 THR A O 1
ATOM 671 N N . ILE A 1 88 ? -12.344 -27.344 14.656 1 95.38 88 ILE A N 1
ATOM 672 C CA . ILE A 1 88 ? -12.773 -25.984 14.414 1 95.38 88 ILE A CA 1
ATOM 673 C C . ILE A 1 88 ? -13.93 -25.969 13.414 1 95.38 88 ILE A C 1
ATOM 675 O O . ILE A 1 88 ? -13.828 -26.547 12.328 1 95.38 88 ILE A O 1
ATOM 679 N N . THR A 1 89 ? -15.07 -25.328 13.797 1 94.06 89 THR A N 1
ATOM 680 C CA . THR A 1 89 ? -16.203 -25.141 12.898 1 94.06 89 THR A CA 1
ATOM 681 C C . THR A 1 89 ? -16.031 -23.875 12.07 1 94.06 89 THR A C 1
ATOM 683 O O . THR A 1 89 ? -15.164 -23.047 12.352 1 94.06 89 THR A O 1
ATOM 686 N N . LEU A 1 90 ? -16.797 -23.781 11.016 1 92.69 90 LEU A N 1
ATOM 687 C CA . LEU A 1 90 ? -16.75 -22.578 10.188 1 92.69 90 LEU A CA 1
ATOM 688 C C . LEU A 1 90 ? -17.047 -21.344 11.016 1 92.69 90 LEU A C 1
ATOM 690 O O . LEU A 1 90 ? -16.328 -20.344 10.922 1 92.69 90 LEU A O 1
ATOM 694 N N . ASP A 1 91 ? -18.047 -21.406 11.852 1 92.19 91 ASP A N 1
ATOM 695 C CA . ASP A 1 91 ? -18.438 -20.266 12.68 1 92.19 91 ASP A CA 1
ATOM 696 C C . ASP A 1 91 ? -17.328 -19.891 13.664 1 92.19 91 ASP A C 1
ATOM 698 O O . ASP A 1 91 ? -17.062 -18.703 13.891 1 92.19 91 ASP A O 1
ATOM 702 N N . GLU A 1 92 ? -16.75 -20.875 14.172 1 94.06 92 GLU A N 1
ATOM 703 C CA . GLU A 1 92 ? -15.656 -20.609 15.086 1 94.06 92 GLU A CA 1
ATOM 704 C C . GLU A 1 92 ? -14.469 -19.984 14.359 1 94.06 92 GLU A C 1
ATOM 706 O O . GLU A 1 92 ? -13.797 -19.094 14.891 1 94.06 92 GLU A O 1
ATOM 711 N N . ALA A 1 93 ? -14.164 -20.516 13.148 1 95.81 93 ALA A N 1
ATOM 712 C CA . ALA A 1 93 ? -13.07 -19.953 12.352 1 95.81 93 ALA A CA 1
ATOM 713 C C . ALA A 1 93 ? -13.312 -18.484 12.055 1 95.81 93 ALA A C 1
ATOM 715 O O . ALA A 1 93 ? -12.398 -17.672 12.164 1 95.81 93 ALA A O 1
ATOM 716 N N . ILE A 1 94 ? -14.508 -18.172 11.727 1 93.44 94 ILE A N 1
ATOM 717 C CA . ILE A 1 94 ? -14.859 -16.781 11.445 1 93.44 94 ILE A CA 1
ATOM 718 C C . ILE A 1 94 ? -14.75 -15.953 12.719 1 93.44 94 ILE A C 1
ATOM 720 O O . ILE A 1 94 ? -14.211 -14.844 12.703 1 93.44 94 ILE A O 1
ATOM 724 N N . ALA A 1 95 ? -15.25 -16.484 13.82 1 93.12 95 ALA A N 1
ATOM 725 C CA . ALA A 1 95 ? -15.188 -15.789 15.102 1 93.12 95 ALA A CA 1
ATOM 726 C C . ALA A 1 95 ? -13.742 -15.508 15.508 1 93.12 95 ALA A C 1
ATOM 728 O O . ALA A 1 95 ? -13.414 -14.406 15.953 1 93.12 95 ALA A O 1
ATOM 729 N N . ARG A 1 96 ? -12.883 -16.531 15.336 1 93.75 96 ARG A N 1
ATOM 730 C CA . ARG A 1 96 ? -11.477 -16.375 15.664 1 93.75 96 ARG A CA 1
ATOM 731 C C . ARG A 1 96 ? -10.836 -15.289 14.797 1 93.75 96 ARG A C 1
ATOM 733 O O . ARG A 1 96 ? -10.039 -14.484 15.281 1 93.75 96 ARG A O 1
ATOM 740 N N . ALA A 1 97 ? -11.141 -15.297 13.516 1 93.56 97 ALA A N 1
ATOM 741 C CA . ALA A 1 97 ? -10.578 -14.305 12.609 1 93.56 97 ALA A CA 1
ATOM 742 C C . ALA A 1 97 ? -11.031 -12.898 12.977 1 93.56 97 ALA A C 1
ATOM 744 O O . ALA A 1 97 ? -10.234 -11.953 12.945 1 93.56 97 ALA A O 1
ATOM 745 N N . LEU A 1 98 ? -12.258 -12.789 13.375 1 91.56 98 LEU A N 1
ATOM 746 C CA . LEU A 1 98 ? -12.797 -11.477 13.711 1 91.56 98 LEU A CA 1
ATOM 747 C C . LEU A 1 98 ? -12.219 -10.969 15.023 1 91.56 98 LEU A C 1
ATOM 749 O O . LEU A 1 98 ? -12.055 -9.758 15.211 1 91.56 98 LEU A O 1
ATOM 753 N N . LYS A 1 99 ? -11.914 -11.828 15.875 1 90.81 99 LYS A N 1
ATOM 754 C CA . LYS A 1 99 ? -11.445 -11.43 17.203 1 90.81 99 LYS A CA 1
ATOM 755 C C . LYS A 1 99 ? -9.93 -11.234 17.203 1 90.81 99 LYS A C 1
ATOM 757 O O . LYS A 1 99 ? -9.422 -10.32 17.859 1 90.81 99 LYS A O 1
ATOM 762 N N . TYR A 1 100 ? -9.211 -12.141 16.406 1 91.75 100 TYR A N 1
ATOM 763 C CA . TYR A 1 100 ? -7.77 -12.203 16.625 1 91.75 100 TYR A CA 1
ATOM 764 C C . TYR A 1 100 ? -7.004 -11.742 15.391 1 91.75 100 TYR A C 1
ATOM 766 O O . TYR A 1 100 ? -5.809 -11.445 15.469 1 91.75 100 TYR A O 1
ATOM 774 N N . ASN A 1 101 ? -7.633 -11.609 14.25 1 91.19 101 ASN A N 1
ATOM 775 C CA . ASN A 1 101 ? -6.934 -11.242 13.023 1 91.19 101 ASN A CA 1
ATOM 776 C C . ASN A 1 101 ? -6.328 -9.844 13.133 1 91.19 101 ASN A C 1
ATOM 778 O O . ASN A 1 101 ? -7.012 -8.891 13.516 1 91.19 101 ASN A O 1
ATOM 782 N N . LEU A 1 102 ? -5.09 -9.766 12.805 1 90.62 102 LEU A N 1
ATOM 783 C CA . LEU A 1 102 ? -4.352 -8.523 12.984 1 90.62 102 LEU A CA 1
ATOM 784 C C . LEU A 1 102 ? -4.801 -7.473 11.969 1 90.62 102 LEU A C 1
ATOM 786 O O . LEU A 1 102 ? -4.746 -6.273 12.25 1 90.62 102 LEU A O 1
ATOM 790 N N . GLN A 1 103 ? -5.254 -7.844 10.82 1 90.38 103 GLN A N 1
ATOM 791 C CA . GLN A 1 103 ? -5.773 -6.891 9.844 1 90.38 103 GLN A CA 1
ATOM 792 C C . GLN A 1 103 ? -7.031 -6.203 10.359 1 90.38 103 GLN A C 1
ATOM 794 O O . GLN A 1 103 ? -7.238 -5.012 10.125 1 90.38 103 GLN A O 1
ATOM 799 N N . GLN A 1 104 ? -7.844 -6.984 10.984 1 90.06 104 GLN A N 1
ATOM 800 C CA . GLN A 1 104 ? -9.039 -6.406 11.594 1 90.06 104 GLN A CA 1
ATOM 801 C C . GLN A 1 104 ? -8.664 -5.43 12.711 1 90.06 104 GLN A C 1
ATOM 803 O O . GLN A 1 104 ? -9.297 -4.383 12.859 1 90.06 104 GLN A O 1
ATOM 808 N N . ARG A 1 105 ? -7.703 -5.773 13.43 1 90.25 105 ARG A N 1
ATOM 809 C CA . ARG A 1 105 ? -7.262 -4.902 14.516 1 90.25 105 ARG A CA 1
ATOM 810 C C . ARG A 1 105 ? -6.719 -3.586 13.969 1 90.25 105 ARG A C 1
ATOM 812 O O . ARG A 1 105 ? -6.938 -2.525 14.562 1 90.25 105 ARG A O 1
ATOM 819 N N . VAL A 1 106 ? -5.988 -3.66 12.898 1 92.19 106 VAL A N 1
ATOM 820 C CA . VAL A 1 106 ? -5.484 -2.455 12.25 1 92.19 106 VAL A CA 1
ATOM 821 C C . VAL A 1 106 ? -6.652 -1.564 11.828 1 92.19 106 VAL A C 1
ATOM 823 O O . VAL A 1 106 ? -6.648 -0.36 12.094 1 92.19 106 VAL A O 1
ATOM 826 N N . ALA A 1 107 ? -7.648 -2.184 11.273 1 91 107 ALA A N 1
ATOM 827 C CA . ALA A 1 107 ? -8.812 -1.421 10.82 1 91 107 ALA A CA 1
ATOM 828 C C . ALA A 1 107 ? -9.539 -0.789 12.008 1 91 107 ALA A C 1
ATOM 830 O O . ALA A 1 107 ? -10.008 0.347 11.914 1 91 107 ALA A O 1
ATOM 831 N N . LEU A 1 108 ? -9.617 -1.466 13.117 1 89.06 108 LEU A N 1
ATOM 832 C CA . LEU A 1 108 ? -10.266 -0.97 14.328 1 89.06 108 LEU A CA 1
ATOM 833 C C . LEU A 1 108 ? -9.516 0.233 14.891 1 89.06 108 LEU A C 1
ATOM 835 O O . LEU A 1 108 ? -10.133 1.236 15.258 1 89.06 108 LEU A O 1
ATOM 839 N N . LEU A 1 109 ? -8.234 0.096 14.891 1 90 109 LEU A N 1
ATOM 840 C CA . LEU A 1 109 ? -7.426 1.181 15.445 1 90 109 LEU A CA 1
ATOM 841 C C . LEU A 1 109 ? -7.449 2.395 14.523 1 90 109 LEU A C 1
ATOM 843 O O . LEU A 1 109 ? -7.398 3.535 14.984 1 90 109 LEU A O 1
ATOM 847 N N . GLU A 1 110 ? -7.535 2.154 13.234 1 91.12 110 GLU A N 1
ATOM 848 C CA . GLU A 1 110 ? -7.664 3.258 12.289 1 91.12 110 GLU A CA 1
ATOM 849 C C . GLU A 1 110 ? -8.961 4.023 12.5 1 91.12 110 GLU A C 1
ATOM 851 O O . GLU A 1 110 ? -8.984 5.254 12.438 1 91.12 110 GLU A O 1
ATOM 856 N N . GLN A 1 111 ? -10.008 3.303 12.773 1 90.62 111 GLN A N 1
ATOM 857 C CA . GLN A 1 111 ? -11.281 3.945 13.086 1 90.62 111 GLN A CA 1
ATOM 858 C C . GLN A 1 111 ? -11.188 4.75 14.375 1 90.62 111 GLN A C 1
ATOM 860 O O . GLN A 1 111 ? -11.664 5.883 14.445 1 90.62 111 GLN A O 1
ATOM 865 N N . ALA A 1 112 ? -10.57 4.203 15.328 1 88.69 112 ALA A N 1
ATOM 866 C CA . ALA A 1 112 ? -10.414 4.883 16.609 1 88.69 112 ALA A CA 1
ATOM 867 C C . ALA A 1 112 ? -9.594 6.16 16.469 1 88.69 112 ALA A C 1
ATOM 869 O O . ALA A 1 112 ? -9.883 7.168 17.109 1 88.69 112 ALA A O 1
ATOM 870 N N . MET A 1 113 ? -8.641 6.059 15.602 1 89.94 113 MET A N 1
ATOM 871 C CA . MET A 1 113 ? -7.809 7.23 15.344 1 89.94 113 MET A CA 1
ATOM 872 C C . MET A 1 113 ? -8.633 8.367 14.742 1 89.94 113 MET A C 1
ATOM 874 O O . MET A 1 113 ? -8.492 9.523 15.156 1 89.94 113 MET A O 1
ATOM 878 N N . GLU A 1 114 ? -9.5 8.055 13.836 1 90.44 114 GLU A N 1
ATOM 879 C CA . GLU A 1 114 ? -10.352 9.078 13.227 1 90.44 114 GLU A CA 1
ATOM 880 C C . GLU A 1 114 ? -11.305 9.688 14.25 1 90.44 114 GLU A C 1
ATOM 882 O O . GLU A 1 114 ? -11.594 10.883 14.203 1 90.44 114 GLU A O 1
ATOM 887 N N . ASP A 1 115 ? -11.727 8.945 15.188 1 89.19 115 ASP A N 1
ATOM 888 C CA . ASP A 1 115 ? -12.586 9.438 16.266 1 89.19 115 ASP A CA 1
ATOM 889 C C . ASP A 1 115 ? -11.82 10.398 17.172 1 89.19 115 ASP A C 1
ATOM 891 O O . ASP A 1 115 ? -12.359 11.43 17.594 1 89.19 115 ASP A O 1
ATOM 895 N N . ASP A 1 116 ? -10.609 10.016 17.406 1 87.62 116 ASP A N 1
ATOM 896 C CA . ASP A 1 116 ? -9.773 10.875 18.25 1 87.62 116 ASP A CA 1
ATOM 897 C C . ASP A 1 116 ? -9.484 12.203 17.562 1 87.62 116 ASP A C 1
ATOM 899 O O . ASP A 1 116 ? -9.422 13.25 18.219 1 87.62 116 ASP A O 1
ATOM 903 N N . LEU A 1 117 ? -9.344 12.156 16.297 1 88.31 117 LEU A N 1
ATOM 904 C CA . LEU A 1 117 ? -9.078 13.383 15.555 1 88.31 117 LEU A CA 1
ATOM 905 C C . LEU A 1 117 ? -10.289 14.312 15.586 1 88.31 117 LEU A C 1
ATOM 907 O O . LEU A 1 117 ? -10.141 15.531 15.539 1 88.31 117 LEU A O 1
ATOM 911 N N . LEU A 1 118 ? -11.508 13.766 15.68 1 89 118 LEU A N 1
ATOM 912 C CA . LEU A 1 118 ? -12.711 14.578 15.836 1 89 118 LEU A CA 1
ATOM 913 C C . LEU A 1 118 ? -12.695 15.336 17.156 1 89 118 LEU A C 1
ATOM 915 O O . LEU A 1 118 ? -13.086 16.5 17.219 1 89 118 LEU A O 1
ATOM 919 N N . GLY A 1 119 ? -12.164 14.672 18.172 1 84.56 119 GLY A N 1
ATOM 920 C CA . GLY A 1 119 ? -12.031 15.344 19.453 1 84.56 119 GLY A CA 1
ATOM 921 C C . GLY A 1 119 ? -11.094 16.531 19.406 1 84.56 119 GLY A C 1
ATOM 922 O O . GLY A 1 119 ? -11.398 17.594 19.969 1 84.56 119 GLY A O 1
ATOM 923 N N . VAL A 1 120 ? -10.047 16.391 18.641 1 85.19 120 VAL A N 1
ATOM 924 C CA . VAL A 1 120 ? -9.078 17.469 18.5 1 85.19 120 VAL A CA 1
ATOM 925 C C . VAL A 1 120 ? -9.688 18.625 17.719 1 85.19 120 VAL A C 1
ATOM 927 O O . VAL A 1 120 ? -9.531 19.797 18.078 1 85.19 120 VAL A O 1
ATOM 930 N N . GLN A 1 121 ? -10.492 18.297 16.734 1 88.19 121 GLN A N 1
ATOM 931 C CA . GLN A 1 121 ? -11.102 19.328 15.906 1 88.19 121 GLN A CA 1
ATOM 932 C C . GLN A 1 121 ? -12.188 20.078 16.672 1 88.19 121 GLN A C 1
ATOM 934 O O . GLN A 1 121 ? -12.359 21.281 16.5 1 88.19 121 GLN A O 1
ATOM 939 N N . ASN A 1 122 ? -12.898 19.438 17.562 1 87.75 122 ASN A N 1
ATOM 940 C CA . ASN A 1 122 ? -13.938 20.078 18.375 1 87.75 122 ASN A CA 1
ATOM 941 C C . ASN A 1 122 ? -13.336 21.062 19.375 1 87.75 122 ASN A C 1
ATOM 943 O O . ASN A 1 122 ? -13.898 22.141 19.609 1 87.75 122 ASN A O 1
ATOM 947 N N . LEU A 1 123 ? -12.219 20.75 19.859 1 83 123 LEU A N 1
ATOM 948 C CA . LEU A 1 123 ? -11.547 21.641 20.797 1 83 123 LEU A CA 1
ATOM 949 C C . LEU A 1 123 ? -10.992 22.859 20.094 1 83 123 LEU A C 1
ATOM 951 O O . LEU A 1 123 ? -11.047 23.984 20.625 1 83 123 LEU A O 1
ATOM 955 N N . ASP A 1 124 ? -10.484 22.625 18.875 1 82.25 124 ASP A N 1
ATOM 956 C CA . ASP A 1 124 ? -9.953 23.719 18.078 1 82.25 124 ASP A CA 1
ATOM 957 C C . ASP A 1 124 ? -11.055 24.719 17.719 1 82.25 124 ASP A C 1
ATOM 959 O O . ASP A 1 124 ? -10.805 25.906 17.562 1 82.25 124 ASP A O 1
ATOM 963 N N . MET A 1 125 ? -12.266 24.234 17.609 1 85.44 125 MET A N 1
ATOM 964 C CA . MET A 1 125 ? -13.414 25.062 17.25 1 85.44 125 MET A CA 1
ATOM 965 C C . MET A 1 125 ? -13.883 25.891 18.438 1 85.44 125 MET A C 1
ATOM 967 O O . MET A 1 125 ? -14.164 27.078 18.297 1 85.44 125 MET A O 1
ATOM 971 N N . LEU A 1 126 ? -13.773 25.406 19.641 1 83.25 126 LEU A N 1
ATOM 972 C CA . LEU A 1 126 ? -14.445 26 20.797 1 83.25 126 LEU A CA 1
ATOM 973 C C . LEU A 1 126 ? -13.516 26.938 21.547 1 83.25 126 LEU A C 1
ATOM 975 O O . LEU A 1 126 ? -13.961 27.906 22.156 1 83.25 126 LEU A O 1
ATOM 979 N N . LEU A 1 127 ? -12.203 26.766 21.406 1 81.69 127 LEU A N 1
ATOM 980 C CA . LEU A 1 127 ? -11.281 27.5 22.281 1 81.69 127 LEU A CA 1
ATOM 981 C C . LEU A 1 127 ? -10.82 28.797 21.609 1 81.69 127 LEU A C 1
ATOM 983 O O . LEU A 1 127 ? -10.344 28.766 20.469 1 81.69 127 LEU A O 1
ATOM 987 N N . PRO A 1 128 ? -11 29.906 22.359 1 87.94 128 PRO A N 1
ATOM 988 C CA . PRO A 1 128 ? -10.297 31.109 21.906 1 87.94 128 PRO A CA 1
ATOM 989 C C . PRO A 1 128 ? -8.781 30.984 22.047 1 87.94 128 PRO A C 1
ATOM 991 O O . PRO A 1 128 ? -8.281 29.984 22.578 1 87.94 128 PRO A O 1
ATOM 994 N N . LYS A 1 129 ? -8.086 31.953 21.5 1 90.25 129 LYS A N 1
ATOM 995 C CA . LYS A 1 129 ? -6.645 32 21.688 1 90.25 129 LYS A CA 1
ATOM 996 C C . LYS A 1 129 ? -6.266 32.906 22.859 1 90.25 129 LYS A C 1
ATOM 998 O O . LYS A 1 129 ? -6.691 34.062 22.891 1 90.25 129 LYS A O 1
ATOM 1003 N N . LEU A 1 130 ? -5.668 32.375 23.875 1 93.25 130 LEU A N 1
ATOM 1004 C CA . LEU A 1 130 ? -5.125 33.156 24.984 1 93.25 130 LEU A CA 1
ATOM 1005 C C . LEU A 1 130 ? -3.607 33.25 24.891 1 93.25 130 LEU A C 1
ATOM 1007 O O . LEU A 1 130 ? -2.891 32.375 25.406 1 93.25 130 LEU A O 1
ATOM 1011 N N . THR A 1 131 ? -3.172 34.281 24.344 1 94.06 131 THR A N 1
ATOM 1012 C CA . THR A 1 131 ? -1.75 34.406 24.062 1 94.06 131 THR A CA 1
ATOM 1013 C C . THR A 1 131 ? -1.053 35.188 25.172 1 94.06 131 THR A C 1
ATOM 1015 O O . THR A 1 131 ? -1.45 36.312 25.484 1 94.06 131 THR A O 1
ATOM 1018 N N . ALA A 1 132 ? -0.099 34.594 25.734 1 95.06 132 ALA A N 1
ATOM 1019 C CA . ALA A 1 132 ? 0.802 35.25 26.656 1 95.06 132 ALA A CA 1
ATOM 1020 C C . ALA A 1 132 ? 2.119 35.625 25.969 1 95.06 132 ALA A C 1
ATOM 1022 O O . ALA A 1 132 ? 2.717 34.781 25.281 1 95.06 132 ALA A O 1
ATOM 1023 N N . ARG A 1 133 ? 2.469 36.875 26.094 1 95.75 133 ARG A N 1
ATOM 1024 C CA . ARG A 1 133 ? 3.721 37.344 25.5 1 95.75 133 ARG A CA 1
ATOM 1025 C C . ARG A 1 133 ? 4.551 38.125 26.516 1 95.75 133 ARG A C 1
ATOM 1027 O O . ARG A 1 133 ? 4.008 38.875 27.312 1 95.75 133 ARG A O 1
ATOM 1034 N N . ALA A 1 134 ? 5.766 37.844 26.609 1 95.62 134 ALA A N 1
ATOM 1035 C CA . ALA A 1 134 ? 6.738 38.594 27.406 1 95.62 134 ALA A CA 1
ATOM 1036 C C . ALA A 1 134 ? 8.023 38.812 26.625 1 95.62 134 ALA A C 1
ATOM 1038 O O . ALA A 1 134 ? 8.477 37.938 25.891 1 95.62 134 ALA A O 1
ATOM 1039 N N . GLY A 1 135 ? 8.555 40.031 26.781 1 95 135 GLY A N 1
ATOM 1040 C CA . GLY A 1 135 ? 9.75 40.312 26 1 95 135 GLY A CA 1
ATOM 1041 C C . GLY A 1 135 ? 10.672 41.312 26.688 1 95 135 GLY A C 1
ATOM 1042 O O . GLY A 1 135 ? 10.242 42.062 27.578 1 95 135 GLY A O 1
ATOM 1043 N N . LEU A 1 136 ? 11.93 41.125 26.406 1 95.31 136 LEU A N 1
ATOM 1044 C CA . LEU A 1 136 ? 12.992 42.062 26.781 1 95.31 136 LEU A CA 1
ATOM 1045 C C . LEU A 1 136 ? 13.727 42.594 25.547 1 95.31 136 LEU A C 1
ATOM 1047 O O . LEU A 1 136 ? 14.102 41.812 24.672 1 95.31 136 LEU A O 1
ATOM 1051 N N . GLN A 1 137 ? 13.781 43.875 25.438 1 93.94 137 GLN A N 1
ATOM 1052 C CA . GLN A 1 137 ? 14.492 44.469 24.312 1 93.94 137 GLN A CA 1
ATOM 1053 C C . GLN A 1 137 ? 15.445 45.562 24.781 1 93.94 137 GLN A C 1
ATOM 1055 O O . GLN A 1 137 ? 15.125 46.312 25.719 1 93.94 137 GLN A O 1
ATOM 1060 N N . THR A 1 138 ? 16.594 45.688 24.172 1 93.81 138 THR A N 1
ATOM 1061 C CA . THR A 1 138 ? 17.578 46.688 24.516 1 93.81 138 THR A CA 1
ATOM 1062 C C . THR A 1 138 ? 18.125 47.375 23.266 1 93.81 138 THR A C 1
ATOM 1064 O O . THR A 1 138 ? 18.109 46.781 22.188 1 93.81 138 THR A O 1
ATOM 1067 N N . ARG A 1 139 ? 18.312 48.625 23.438 1 93.12 139 ARG A N 1
ATOM 1068 C CA . ARG A 1 139 ? 18.906 49.438 22.375 1 93.12 139 ARG A CA 1
ATOM 1069 C C . ARG A 1 139 ? 20.266 50 22.797 1 93.12 139 ARG A C 1
ATOM 1071 O O . ARG A 1 139 ? 20.5 50.25 23.984 1 93.12 139 ARG A O 1
ATOM 1078 N N . ASP A 1 140 ? 21.203 50.188 21.906 1 88.94 140 ASP A N 1
ATOM 1079 C CA . ASP A 1 140 ? 22.562 50.594 22.219 1 88.94 140 ASP A CA 1
ATOM 1080 C C . ASP A 1 140 ? 22.641 52.094 22.5 1 88.94 140 ASP A C 1
ATOM 1082 O O . ASP A 1 140 ? 23.547 52.562 23.188 1 88.94 140 ASP A O 1
ATOM 1086 N N . ASN A 1 141 ? 21.688 52.844 21.844 1 90.19 141 ASN A N 1
ATOM 1087 C CA . ASN A 1 141 ? 21.688 54.281 22.078 1 90.19 141 ASN A CA 1
ATOM 1088 C C . ASN A 1 141 ? 20.312 54.781 22.469 1 90.19 141 ASN A C 1
ATOM 1090 O O . ASN A 1 141 ? 19.359 54.031 22.547 1 90.19 141 ASN A O 1
ATOM 1094 N N . VAL A 1 142 ? 20.219 56.125 22.859 1 88.81 142 VAL A N 1
ATOM 1095 C CA . VAL A 1 142 ? 18.984 56.719 23.359 1 88.81 142 VAL A CA 1
ATOM 1096 C C . VAL A 1 142 ? 18.031 57 22.188 1 88.81 142 VAL A C 1
ATOM 1098 O O . VAL A 1 142 ? 18.453 57.438 21.125 1 88.81 142 VAL A O 1
ATOM 1101 N N . ALA A 1 143 ? 16.828 56.75 22.406 1 91.12 143 ALA A N 1
ATOM 1102 C CA . ALA A 1 143 ? 15.797 57.062 21.422 1 91.12 143 ALA A CA 1
ATOM 1103 C C . ALA A 1 143 ? 15.336 58.531 21.578 1 91.12 143 ALA A C 1
ATOM 1105 O O . ALA A 1 143 ? 14.328 58.781 22.234 1 91.12 143 ALA A O 1
ATOM 1106 N N . GLY A 1 144 ? 16.031 59.438 20.984 1 88.62 144 GLY A N 1
ATOM 1107 C CA . GLY A 1 144 ? 15.727 60.844 21.094 1 88.62 144 GLY A CA 1
ATOM 1108 C C . GLY A 1 144 ? 15.141 61.438 19.812 1 88.62 144 GLY A C 1
ATOM 1109 O O . GLY A 1 144 ? 15.492 61 18.703 1 88.62 144 GLY A O 1
ATOM 1110 N N . SER A 1 145 ? 14.195 62.344 20.047 1 87.56 145 SER A N 1
ATOM 1111 C CA . SER A 1 145 ? 13.625 63.031 18.875 1 87.56 145 SER A CA 1
ATOM 1112 C C . SER A 1 145 ? 13.328 64.5 19.172 1 87.56 145 SER A C 1
ATOM 1114 O O . SER A 1 145 ? 13.156 64.875 20.328 1 87.56 145 SER A O 1
ATOM 1116 N N . SER A 1 146 ? 13.352 65.25 18.094 1 87.44 146 SER A N 1
ATOM 1117 C CA . SER A 1 146 ? 12.93 66.625 18.172 1 87.44 146 SER A CA 1
ATOM 1118 C C . SER A 1 146 ? 11.578 66.812 17.516 1 87.44 146 SER A C 1
ATOM 1120 O O . SER A 1 146 ? 11.016 65.938 16.938 1 87.44 146 SER A O 1
ATOM 1122 N N . SER A 1 147 ? 10.953 67.938 17.812 1 86 147 SER A N 1
ATOM 1123 C CA . SER A 1 147 ? 9.656 68.25 17.219 1 86 147 SER A CA 1
ATOM 1124 C C . SER A 1 147 ? 9.625 69.688 16.641 1 86 147 SER A C 1
ATOM 1126 O O . SER A 1 147 ? 10.414 70.5 17.047 1 86 147 SER A O 1
ATOM 1128 N N . GLU A 1 148 ? 8.789 69.75 15.695 1 84.75 148 GLU A N 1
ATOM 1129 C CA . GLU A 1 148 ? 8.562 71.062 15.039 1 84.75 148 GLU A CA 1
ATOM 1130 C C . GLU A 1 148 ? 7.082 71.438 15.039 1 84.75 148 GLU A C 1
ATOM 1132 O O . GLU A 1 148 ? 6.227 70.562 14.805 1 84.75 148 GLU A O 1
ATOM 1137 N N . SER A 1 149 ? 6.832 72.688 15.344 1 83.88 149 SER A N 1
ATOM 1138 C CA . SER A 1 149 ? 5.449 73.188 15.305 1 83.88 149 SER A CA 1
ATOM 1139 C C . SER A 1 149 ? 4.891 73.125 13.891 1 83.88 149 SER A C 1
ATOM 1141 O O . SER A 1 149 ? 5.562 73.5 12.93 1 83.88 149 SER A O 1
ATOM 1143 N N . VAL A 1 150 ? 3.682 72.688 13.812 1 83.94 150 VAL A N 1
ATOM 1144 C CA . VAL A 1 150 ? 3.049 72.562 12.508 1 83.94 150 VAL A CA 1
ATOM 1145 C C . VAL A 1 150 ? 2.607 73.938 12.023 1 83.94 150 VAL A C 1
ATOM 1147 O O . VAL A 1 150 ? 2.586 74.188 10.82 1 83.94 150 VAL A O 1
ATOM 1150 N N . THR A 1 151 ? 2.279 74.812 12.898 1 79.81 151 THR A N 1
ATOM 1151 C CA . THR A 1 151 ? 1.729 76.125 12.578 1 79.81 151 THR A CA 1
ATOM 1152 C C . THR A 1 151 ? 2.848 77.125 12.328 1 79.81 151 THR A C 1
ATOM 1154 O O . THR A 1 151 ? 2.805 77.875 11.359 1 79.81 151 THR A O 1
ATOM 1157 N N . THR A 1 152 ? 3.775 77.125 13.188 1 80.25 152 THR A N 1
ATOM 1158 C CA . THR A 1 152 ? 4.758 78.25 13.125 1 80.25 152 THR A CA 1
ATOM 1159 C C . THR A 1 152 ? 6.035 77.75 12.438 1 80.25 152 THR A C 1
ATOM 1161 O O . THR A 1 152 ? 6.867 78.562 12.031 1 80.25 152 THR A O 1
ATOM 1164 N N . GLY A 1 153 ? 6.199 76.5 12.32 1 78.38 153 GLY A N 1
ATOM 1165 C CA . GLY A 1 153 ? 7.418 76 11.742 1 78.38 153 GLY A CA 1
ATOM 1166 C C . GLY A 1 153 ? 8.609 76.062 12.672 1 78.38 153 GLY A C 1
ATOM 1167 O O . GLY A 1 153 ? 9.742 75.812 12.273 1 78.38 153 GLY A O 1
ATOM 1168 N N . ARG A 1 154 ? 8.266 76.625 13.797 1 77.56 154 ARG A N 1
ATOM 1169 C CA . ARG A 1 154 ? 9.375 76.75 14.727 1 77.56 154 ARG A CA 1
ATOM 1170 C C . ARG A 1 154 ? 9.695 75.5 15.445 1 77.56 154 ARG A C 1
ATOM 1172 O O . ARG A 1 154 ? 8.789 74.75 15.844 1 77.56 154 ARG A O 1
ATOM 1179 N N . GLN A 1 155 ? 10.906 75.062 15.383 1 70.94 155 GLN A N 1
ATOM 1180 C CA . GLN A 1 155 ? 11.344 73.812 15.984 1 70.94 155 GLN A CA 1
ATOM 1181 C C . GLN A 1 155 ? 11.344 73.875 17.5 1 70.94 155 GLN A C 1
ATOM 1183 O O . GLN A 1 155 ? 11.648 74.938 18.078 1 70.94 155 GLN A O 1
ATOM 1188 N N . SER A 1 156 ? 10.594 73.188 18.062 1 63.34 156 SER A N 1
ATOM 1189 C CA . SER A 1 156 ? 10.766 73.125 19.5 1 63.34 156 SER A CA 1
ATOM 1190 C C . SER A 1 156 ? 12.227 72.875 19.891 1 63.34 156 SER A C 1
ATOM 1192 O O . SER A 1 156 ? 13 72.375 19.094 1 63.34 156 SER A O 1
ATOM 1194 N N . LEU A 1 157 ? 12.75 73.562 20.984 1 61.78 157 LEU A N 1
ATOM 1195 C CA . LEU A 1 157 ? 14.117 73.562 21.5 1 61.78 157 LEU A CA 1
ATOM 1196 C C . LEU A 1 157 ? 14.711 72.188 21.547 1 61.78 157 LEU A C 1
ATOM 1198 O O . LEU A 1 157 ? 15.445 71.75 20.641 1 61.78 157 LEU A O 1
ATOM 1202 N N . GLU A 1 158 ? 14.906 71.438 22.781 1 74.06 158 GLU A N 1
ATOM 1203 C CA . GLU A 1 158 ? 15.859 70.438 23.172 1 74.06 158 GLU A CA 1
ATOM 1204 C C . GLU A 1 158 ? 15.336 69 22.844 1 74.06 158 GLU A C 1
ATOM 1206 O O . GLU A 1 158 ? 14.164 68.75 23.094 1 74.06 158 GLU A O 1
ATOM 1211 N N . ALA A 1 159 ? 16.062 68.188 21.953 1 84.25 159 ALA A N 1
ATOM 1212 C CA . ALA A 1 159 ? 15.75 66.75 21.734 1 84.25 159 ALA A CA 1
ATOM 1213 C C . ALA A 1 159 ? 15.406 66.125 23.062 1 84.25 159 ALA A C 1
ATOM 1215 O O . ALA A 1 159 ? 16 66.375 24.094 1 84.25 159 ALA A O 1
ATOM 1216 N N . SER A 1 160 ? 14.352 65.375 23 1 84.56 160 SER A N 1
ATOM 1217 C CA . SER A 1 160 ? 13.93 64.688 24.203 1 84.56 160 SER A CA 1
ATOM 1218 C C . SER A 1 160 ? 13.711 63.188 23.938 1 84.56 160 SER A C 1
ATOM 1220 O O . SER A 1 160 ? 13.711 62.781 22.781 1 84.56 160 SER A O 1
ATOM 1222 N N . THR A 1 161 ? 13.82 62.438 25.047 1 87.62 161 THR A N 1
ATOM 1223 C CA . THR A 1 161 ? 13.508 61 24.969 1 87.62 161 THR A CA 1
ATOM 1224 C C . THR A 1 161 ? 12.32 60.656 25.859 1 87.62 161 THR A C 1
ATOM 1226 O O . THR A 1 161 ? 12.047 61.344 26.844 1 87.62 161 THR A O 1
ATOM 1229 N N . SER A 1 162 ? 11.516 59.688 25.312 1 85.06 162 SER A N 1
ATOM 1230 C CA . SER A 1 162 ? 10.391 59.188 26.109 1 85.06 162 SER A CA 1
ATOM 1231 C C . SER A 1 162 ? 10.414 57.688 26.219 1 85.06 162 SER A C 1
ATOM 1233 O O . SER A 1 162 ? 9.383 57.062 26.438 1 85.06 162 SER A O 1
ATOM 1235 N N . GLN A 1 163 ? 11.609 57.219 26 1 90.38 163 GLN A N 1
ATOM 1236 C CA . GLN A 1 163 ? 11.734 55.75 26.047 1 90.38 163 GLN A CA 1
ATOM 1237 C C . GLN A 1 163 ? 13.055 55.344 26.703 1 90.38 163 GLN A C 1
ATOM 1239 O O . GLN A 1 163 ? 14.102 55.938 26.422 1 90.38 163 GLN A O 1
ATOM 1244 N N . ASP A 1 164 ? 12.953 54.25 27.594 1 92.19 164 ASP A N 1
ATOM 1245 C CA . ASP A 1 164 ? 14.172 53.719 28.172 1 92.19 164 ASP A CA 1
ATOM 1246 C C . ASP A 1 164 ? 14.953 52.906 27.141 1 92.19 164 ASP A C 1
ATOM 1248 O O . ASP A 1 164 ? 14.375 52.406 26.172 1 92.19 164 ASP A O 1
ATOM 1252 N N . GLN A 1 165 ? 16.234 52.781 27.344 1 91.81 165 GLN A N 1
ATOM 1253 C CA . GLN A 1 165 ? 17.062 52 26.453 1 91.81 165 GLN A CA 1
ATOM 1254 C C . GLN A 1 165 ? 16.75 50.5 26.578 1 91.81 165 GLN A C 1
ATOM 1256 O O . GLN A 1 165 ? 16.844 49.75 25.594 1 91.81 165 GLN A O 1
ATOM 1261 N N . THR A 1 166 ? 16.484 50.062 27.797 1 92.75 166 THR A N 1
ATOM 1262 C CA . THR A 1 166 ? 16.062 48.688 28.031 1 92.75 166 THR A CA 1
ATOM 1263 C C . THR A 1 166 ? 14.617 48.656 28.516 1 92.75 166 THR A C 1
ATOM 1265 O O . THR A 1 166 ? 14.273 49.312 29.5 1 92.75 166 THR A O 1
ATOM 1268 N N . MET A 1 167 ? 13.836 47.906 27.828 1 94.12 167 MET A N 1
ATOM 1269 C CA . MET A 1 167 ? 12.422 47.812 28.156 1 94.12 167 MET A CA 1
ATOM 1270 C C . MET A 1 167 ? 11.969 46.375 28.297 1 94.12 167 MET A C 1
ATOM 1272 O O . MET A 1 167 ? 12.422 45.5 27.547 1 94.12 167 MET A O 1
ATOM 1276 N N . ARG A 1 168 ? 11.141 46.062 29.281 1 95.88 168 ARG A N 1
ATOM 1277 C CA . ARG A 1 168 ? 10.461 44.781 29.484 1 95.88 168 ARG A CA 1
ATOM 1278 C C . ARG A 1 168 ? 8.953 44.938 29.281 1 95.88 168 ARG A C 1
ATOM 1280 O O . ARG A 1 168 ? 8.336 45.875 29.797 1 95.88 168 ARG A O 1
ATOM 1287 N N . THR A 1 169 ? 8.445 44.125 28.453 1 95 169 THR A N 1
ATOM 1288 C CA . THR A 1 169 ? 7.008 44.156 28.172 1 95 169 THR A CA 1
ATOM 1289 C C . THR A 1 169 ? 6.383 42.781 28.438 1 95 169 THR A C 1
ATOM 1291 O O . THR A 1 169 ? 7.062 41.781 28.359 1 95 169 THR A O 1
ATOM 1294 N N . ALA A 1 170 ? 5.129 42.719 28.859 1 96 170 ALA A N 1
ATOM 1295 C CA . ALA A 1 170 ? 4.332 41.5 29.062 1 96 170 ALA A CA 1
ATOM 1296 C C . ALA A 1 170 ? 2.861 41.781 28.75 1 96 170 ALA A C 1
ATOM 1298 O O . ALA A 1 170 ? 2.334 42.844 29.047 1 96 170 ALA A O 1
ATOM 1299 N N . ASP A 1 171 ? 2.326 40.875 28.094 1 96.19 171 ASP A N 1
ATOM 1300 C CA . ASP A 1 171 ? 0.898 41.031 27.828 1 96.19 171 ASP A CA 1
ATOM 1301 C C . ASP A 1 171 ? 0.196 39.656 27.797 1 96.19 171 ASP A C 1
ATOM 1303 O O . ASP A 1 171 ? 0.828 38.625 27.547 1 96.19 171 ASP A O 1
ATOM 1307 N N . LEU A 1 172 ? -1.07 39.594 28.172 1 96.31 172 LEU A N 1
ATOM 1308 C CA . LEU A 1 172 ? -2.02 38.5 28.094 1 96.31 172 LEU A CA 1
ATOM 1309 C C . LEU A 1 172 ? -3.262 38.906 27.297 1 96.31 172 LEU A C 1
ATOM 1311 O O . LEU A 1 172 ? -4.031 39.75 27.75 1 96.31 172 LEU A O 1
ATOM 1315 N N . THR A 1 173 ? -3.328 38.281 26.172 1 96.12 173 THR A N 1
ATOM 1316 C CA . THR A 1 173 ? -4.402 38.75 25.297 1 96.12 173 THR A CA 1
ATOM 1317 C C . THR A 1 173 ? -5.273 37.562 24.859 1 96.12 173 THR A C 1
ATOM 1319 O O . THR A 1 173 ? -4.766 36.562 24.375 1 96.12 173 THR A O 1
ATOM 1322 N N . MET A 1 174 ? -6.512 37.688 25.094 1 95.12 174 MET A N 1
ATOM 1323 C CA . MET A 1 174 ? -7.492 36.75 24.562 1 95.12 174 MET A CA 1
ATOM 1324 C C . MET A 1 174 ? -8.023 37.219 23.203 1 95.12 174 MET A C 1
ATOM 1326 O O . MET A 1 174 ? -8.383 38.375 23.047 1 95.12 174 MET A O 1
ATOM 1330 N N . SER A 1 175 ? -7.945 36.344 22.266 1 94.12 175 SER A N 1
ATOM 1331 C CA . SER A 1 175 ? -8.422 36.688 20.938 1 94.12 175 SER A CA 1
ATOM 1332 C C . SER A 1 175 ? -9.352 35.625 20.359 1 94.12 175 SER A C 1
ATOM 1334 O O . SER A 1 175 ? -9.164 34.438 20.625 1 94.12 175 SER A O 1
ATOM 1336 N N . TRP A 1 176 ? -10.422 36.062 19.734 1 92.81 176 TRP A N 1
ATOM 1337 C CA . TRP A 1 176 ? -11.398 35.188 19.094 1 92.81 176 TRP A CA 1
ATOM 1338 C C . TRP A 1 176 ? -11.727 35.688 17.688 1 92.81 176 TRP A C 1
ATOM 1340 O O . TRP A 1 176 ? -12.055 36.875 17.516 1 92.81 176 TRP A O 1
ATOM 1350 N N . ASN A 1 177 ? -11.594 34.812 16.766 1 92.88 177 ASN A N 1
ATOM 1351 C CA . ASN A 1 177 ? -11.883 35.156 15.375 1 92.88 177 ASN A CA 1
ATOM 1352 C C . ASN A 1 177 ? -13.109 34.406 14.852 1 92.88 177 ASN A C 1
ATOM 1354 O O . ASN A 1 177 ? -13.117 33.188 14.797 1 92.88 177 ASN A O 1
ATOM 1358 N N . VAL A 1 178 ? -14.094 35.188 14.43 1 92.12 178 VAL A N 1
ATOM 1359 C CA . VAL A 1 178 ? -15.375 34.625 14 1 92.12 178 VAL A CA 1
ATOM 1360 C C . VAL A 1 178 ? -15.172 33.781 12.742 1 92.12 178 VAL A C 1
ATOM 1362 O O . VAL A 1 178 ? -15.773 32.719 12.594 1 92.12 178 VAL A O 1
ATOM 1365 N N . LEU A 1 179 ? -14.453 34.281 11.812 1 91.69 179 LEU A N 1
ATOM 1366 C CA . LEU A 1 179 ? -14.211 33.562 10.57 1 91.69 179 LEU A CA 1
ATOM 1367 C C . LEU A 1 179 ? -13.508 32.25 10.852 1 91.69 179 LEU A C 1
ATOM 1369 O O . LEU A 1 179 ? -13.844 31.203 10.266 1 91.69 179 LEU A O 1
ATOM 1373 N N . ASP A 1 180 ? -12.586 32.219 11.758 1 91.31 180 ASP A N 1
ATOM 1374 C CA . ASP A 1 180 ? -11.859 31.016 12.125 1 91.31 180 ASP A CA 1
ATOM 1375 C C . ASP A 1 180 ? -12.781 30 12.781 1 91.31 180 ASP A C 1
ATOM 1377 O O . ASP A 1 180 ? -12.617 28.797 12.602 1 91.31 180 ASP A O 1
ATOM 1381 N N . PHE A 1 181 ? -13.633 30.516 13.57 1 92.25 181 PHE A N 1
ATOM 1382 C CA . PHE A 1 181 ? -14.633 29.641 14.18 1 92.25 181 PHE A CA 1
ATOM 1383 C C . PHE A 1 181 ? -15.477 28.969 13.109 1 92.25 181 PHE A C 1
ATOM 1385 O O . PHE A 1 181 ? -15.711 27.75 13.172 1 92.25 181 PHE A O 1
ATOM 1392 N N . GLY A 1 182 ? -15.906 29.766 12.188 1 92.69 182 GLY A N 1
ATOM 1393 C CA . GLY A 1 182 ? -16.672 29.188 11.094 1 92.69 182 GLY A CA 1
ATOM 1394 C C . GLY A 1 182 ? -15.914 28.141 10.32 1 92.69 182 GLY A C 1
ATOM 1395 O O . GLY A 1 182 ? -16.453 27.062 10.039 1 92.69 182 GLY A O 1
ATOM 1396 N N . ILE A 1 183 ? -14.727 28.391 9.977 1 93.38 183 ILE A N 1
ATOM 1397 C CA . ILE A 1 183 ? -13.891 27.469 9.227 1 93.38 183 ILE A CA 1
ATOM 1398 C C . ILE A 1 183 ? -13.664 26.188 10.047 1 93.38 183 ILE A C 1
ATOM 1400 O O . ILE A 1 183 ? -13.758 25.078 9.516 1 93.38 183 ILE A O 1
ATOM 1404 N N . SER A 1 184 ? -13.391 26.375 11.367 1 93.12 184 SER A N 1
ATOM 1405 C CA . SER A 1 184 ? -13.164 25.234 12.25 1 93.12 184 SER A CA 1
ATOM 1406 C C . SER A 1 184 ? -14.422 24.375 12.391 1 93.12 184 SER A C 1
ATOM 1408 O O . SER A 1 184 ? -14.344 23.156 12.531 1 93.12 184 SER A O 1
ATOM 1410 N N . TYR A 1 185 ? -15.609 25.031 12.352 1 93.69 185 TYR A N 1
ATOM 1411 C CA . TYR A 1 185 ? -16.891 24.328 12.383 1 93.69 185 TYR A CA 1
ATOM 1412 C C . TYR A 1 185 ? -17.016 23.391 11.188 1 93.69 185 TYR A C 1
ATOM 1414 O O . TYR A 1 185 ? -17.375 22.219 11.344 1 93.69 185 TYR A O 1
ATOM 1422 N N . PHE A 1 186 ? -16.656 23.859 10.023 1 94.06 186 PHE A N 1
ATOM 1423 C CA . PHE A 1 186 ? -16.734 23.016 8.828 1 94.06 186 PHE A CA 1
ATOM 1424 C C . PHE A 1 186 ? -15.648 21.938 8.859 1 94.06 186 PHE A C 1
ATOM 1426 O O . PHE A 1 186 ? -15.867 20.828 8.375 1 94.06 186 PHE A O 1
ATOM 1433 N N . ASN A 1 187 ? -14.539 22.234 9.391 1 93.81 187 ASN A N 1
ATOM 1434 C CA . ASN A 1 187 ? -13.5 21.219 9.547 1 93.81 187 ASN A CA 1
ATOM 1435 C C . ASN A 1 187 ? -13.953 20.078 10.445 1 93.81 187 ASN A C 1
ATOM 1437 O O . ASN A 1 187 ? -13.672 18.906 10.164 1 93.81 187 ASN A O 1
ATOM 1441 N N . ALA A 1 188 ? -14.586 20.469 11.555 1 93.62 188 ALA A N 1
ATOM 1442 C CA . ALA A 1 188 ? -15.109 19.469 12.469 1 93.62 188 ALA A CA 1
ATOM 1443 C C . ALA A 1 188 ? -16.156 18.594 11.781 1 93.62 188 ALA A C 1
ATOM 1445 O O . ALA A 1 188 ? -16.188 17.375 11.977 1 93.62 188 ALA A O 1
ATOM 1446 N N . LYS A 1 189 ? -16.969 19.234 10.984 1 95.31 189 LYS A N 1
ATOM 1447 C CA . LYS A 1 189 ? -17.984 18.484 10.25 1 95.31 189 LYS A CA 1
ATOM 1448 C C . LYS A 1 189 ? -17.344 17.547 9.234 1 95.31 189 LYS A C 1
ATOM 1450 O O . LYS A 1 189 ? -17.797 16.406 9.062 1 95.31 189 LYS A O 1
ATOM 1455 N N . VAL A 1 190 ? -16.359 18.016 8.5 1 95.69 190 VAL A N 1
ATOM 1456 C CA . VAL A 1 190 ? -15.625 17.188 7.547 1 95.69 190 VAL A CA 1
ATOM 1457 C C . VAL A 1 190 ? -15.016 15.992 8.273 1 95.69 190 VAL A C 1
ATOM 1459 O O . VAL A 1 190 ? -15.102 14.859 7.789 1 95.69 190 VAL A O 1
ATOM 1462 N N . GLN A 1 191 ? -14.484 16.266 9.5 1 94 191 GLN A N 1
ATOM 1463 C CA . GLN A 1 191 ? -13.852 15.211 10.273 1 94 191 GLN A CA 1
ATOM 1464 C C . GLN A 1 191 ? -14.883 14.211 10.789 1 94 191 GLN A C 1
ATOM 1466 O O . GLN A 1 191 ? -14.602 13.008 10.883 1 94 191 GLN A O 1
ATOM 1471 N N . ALA A 1 192 ? -16.016 14.703 11.164 1 95.44 192 ALA A N 1
ATOM 1472 C CA . ALA A 1 192 ? -17.094 13.82 11.602 1 95.44 192 ALA A CA 1
ATOM 1473 C C . ALA A 1 192 ? -17.484 12.844 10.5 1 95.44 192 ALA A C 1
ATOM 1475 O O . ALA A 1 192 ? -17.688 11.648 10.758 1 95.44 192 ALA A O 1
ATOM 1476 N N . ASN A 1 193 ? -17.562 13.336 9.273 1 96.31 193 ASN A N 1
ATOM 1477 C CA . ASN A 1 193 ? -17.859 12.461 8.141 1 96.31 193 ASN A CA 1
ATOM 1478 C C . ASN A 1 193 ? -16.734 11.469 7.883 1 96.31 193 ASN A C 1
ATOM 1480 O O . ASN A 1 193 ? -16.984 10.328 7.492 1 96.31 193 ASN A O 1
ATOM 1484 N N . LYS A 1 194 ? -15.547 11.867 8.039 1 94.75 194 LYS A N 1
ATOM 1485 C CA . LYS A 1 194 ? -14.414 10.961 7.867 1 94.75 194 LYS A CA 1
ATOM 1486 C C . LYS A 1 194 ? -14.461 9.828 8.883 1 94.75 194 LYS A C 1
ATOM 1488 O O . LYS A 1 194 ? -14.07 8.695 8.578 1 94.75 194 LYS A O 1
ATOM 1493 N N . SER A 1 195 ? -14.891 10.172 10.141 1 94.19 195 SER A N 1
ATOM 1494 C CA . SER A 1 195 ? -15.039 9.141 11.156 1 94.19 195 SER A CA 1
ATOM 1495 C C . SER A 1 195 ? -16.078 8.102 10.75 1 94.19 195 SER A C 1
ATOM 1497 O O . SER A 1 195 ? -15.867 6.898 10.906 1 94.19 195 SER A O 1
ATOM 1499 N N . LEU A 1 196 ? -17.156 8.578 10.18 1 95.31 196 LEU A N 1
ATOM 1500 C CA . LEU A 1 196 ? -18.188 7.672 9.711 1 95.31 196 LEU A CA 1
ATOM 1501 C C . LEU A 1 196 ? -17.719 6.871 8.5 1 95.31 196 LEU A C 1
ATOM 1503 O O . LEU A 1 196 ? -18.031 5.688 8.375 1 95.31 196 LEU A O 1
ATOM 1507 N N . ALA A 1 197 ? -16.969 7.473 7.605 1 95 197 ALA A N 1
ATOM 1508 C CA . ALA A 1 197 ? -16.391 6.781 6.457 1 95 197 ALA A CA 1
ATOM 1509 C C . ALA A 1 197 ? -15.43 5.684 6.906 1 95 197 ALA A C 1
ATOM 1511 O O . ALA A 1 197 ? -15.367 4.617 6.293 1 95 197 ALA A O 1
ATOM 1512 N N . ALA A 1 198 ? -14.711 5.91 7.992 1 93 198 ALA A N 1
ATOM 1513 C CA . ALA A 1 198 ? -13.773 4.922 8.508 1 93 198 ALA A CA 1
ATOM 1514 C C . ALA A 1 198 ? -14.508 3.703 9.062 1 93 198 ALA A C 1
ATOM 1516 O O . ALA A 1 198 ? -14.008 2.578 8.969 1 93 198 ALA A O 1
ATOM 1517 N N . GLU A 1 199 ? -15.625 3.973 9.586 1 91.94 199 GLU A N 1
ATOM 1518 C CA . GLU A 1 199 ? -16.438 2.861 10.055 1 91.94 199 GLU A CA 1
ATOM 1519 C C . GLU A 1 199 ? -16.875 1.962 8.906 1 91.94 199 GLU A C 1
ATOM 1521 O O . GLU A 1 199 ? -16.844 0.735 9.023 1 91.94 199 GLU A O 1
ATOM 1526 N N . GLU A 1 200 ? -17.25 2.582 7.824 1 93.06 200 GLU A N 1
ATOM 1527 C CA . GLU A 1 200 ? -17.641 1.812 6.645 1 93.06 200 GLU A CA 1
ATOM 1528 C C . GLU A 1 200 ? -16.438 1.058 6.07 1 93.06 200 GLU A C 1
ATOM 1530 O O . GLU A 1 200 ? -16.578 -0.068 5.586 1 93.06 200 GLU A O 1
ATOM 1535 N N . ARG A 1 201 ? -15.328 1.608 6.121 1 93.12 201 ARG A N 1
ATOM 1536 C CA . ARG A 1 201 ? -14.125 0.928 5.652 1 93.12 201 ARG A CA 1
ATOM 1537 C C . ARG A 1 201 ? -13.828 -0.301 6.504 1 93.12 201 ARG A C 1
ATOM 1539 O O . ARG A 1 201 ? -13.406 -1.336 5.984 1 93.12 201 ARG A O 1
ATOM 1546 N N . ARG A 1 202 ? -13.953 -0.156 7.781 1 91.25 202 ARG A N 1
ATOM 1547 C CA . ARG A 1 202 ? -13.758 -1.296 8.672 1 91.25 202 ARG A CA 1
ATOM 1548 C C . ARG A 1 202 ? -14.727 -2.428 8.336 1 91.25 202 ARG A C 1
ATOM 1550 O O . ARG A 1 202 ? -14.328 -3.596 8.297 1 91.25 202 ARG A O 1
ATOM 1557 N N . ARG A 1 203 ? -15.945 -2.053 8.023 1 90.56 203 ARG A N 1
ATOM 1558 C CA . ARG A 1 203 ? -16.938 -3.057 7.66 1 90.56 203 ARG A CA 1
ATOM 1559 C C . ARG A 1 203 ? -16.531 -3.791 6.387 1 90.56 203 ARG A C 1
ATOM 1561 O O . ARG A 1 203 ? -16.75 -5 6.262 1 90.56 203 ARG A O 1
ATOM 1568 N N . ARG A 1 204 ? -15.984 -3.08 5.488 1 91.31 204 ARG A N 1
ATOM 1569 C CA . ARG A 1 204 ? -15.508 -3.697 4.254 1 91.31 204 ARG A CA 1
ATOM 1570 C C . ARG A 1 204 ? -14.398 -4.703 4.539 1 91.31 204 ARG A C 1
ATOM 1572 O O . ARG A 1 204 ? -14.391 -5.801 3.979 1 91.31 204 ARG A O 1
ATOM 1579 N N . VAL A 1 205 ? -13.469 -4.344 5.441 1 90.81 205 VAL A N 1
ATOM 1580 C CA . VAL A 1 205 ? -12.367 -5.23 5.785 1 90.81 205 VAL A CA 1
ATOM 1581 C C . VAL A 1 205 ? -12.898 -6.48 6.473 1 90.81 205 VAL A C 1
ATOM 1583 O O . VAL A 1 205 ? -12.461 -7.598 6.176 1 90.81 205 VAL A O 1
ATOM 1586 N N . VAL A 1 206 ? -13.844 -6.312 7.328 1 89.69 206 VAL A N 1
ATOM 1587 C CA . VAL A 1 206 ? -14.43 -7.438 8.055 1 89.69 206 VAL A CA 1
ATOM 1588 C C . VAL A 1 206 ? -15.133 -8.367 7.07 1 89.69 206 VAL A C 1
ATOM 1590 O O . VAL A 1 206 ? -15.016 -9.594 7.168 1 89.69 206 VAL A O 1
ATOM 1593 N N . ALA A 1 207 ? -15.836 -7.797 6.137 1 89.56 207 ALA A N 1
ATOM 1594 C CA . ALA A 1 207 ? -16.516 -8.594 5.117 1 89.56 207 ALA A CA 1
ATOM 1595 C C . ALA A 1 207 ? -15.508 -9.375 4.277 1 89.56 207 ALA A C 1
ATOM 1597 O O . ALA A 1 207 ? -15.734 -10.539 3.945 1 89.56 207 ALA A O 1
ATOM 1598 N N . ASP A 1 208 ? -14.445 -8.812 3.994 1 91 208 ASP A N 1
ATOM 1599 C CA . ASP A 1 208 ? -13.398 -9.461 3.205 1 91 208 ASP A CA 1
ATOM 1600 C C . ASP A 1 208 ? -12.766 -10.617 3.973 1 91 208 ASP A C 1
ATOM 1602 O O . ASP A 1 208 ? -12.547 -11.695 3.416 1 91 208 ASP A O 1
ATOM 1606 N N . ILE A 1 209 ? -12.492 -10.352 5.215 1 91.5 209 ILE A N 1
ATOM 1607 C CA . ILE A 1 209 ? -11.891 -11.383 6.055 1 91.5 209 ILE A CA 1
ATOM 1608 C C . ILE A 1 209 ? -12.852 -12.562 6.18 1 91.5 209 ILE A C 1
ATOM 1610 O O . ILE A 1 209 ? -12.438 -13.719 6.086 1 91.5 209 ILE A O 1
ATOM 1614 N N . THR A 1 210 ? -14.094 -12.289 6.344 1 91.19 210 THR A N 1
ATOM 1615 C CA . THR A 1 210 ? -15.094 -13.344 6.465 1 91.19 210 THR A CA 1
ATOM 1616 C C . THR A 1 210 ? -15.141 -14.188 5.191 1 91.19 210 THR A C 1
ATOM 1618 O O . THR A 1 210 ? -15.18 -15.422 5.258 1 91.19 210 THR A O 1
ATOM 1621 N N . ARG A 1 211 ? -15.109 -13.555 4.098 1 90.25 211 ARG A N 1
ATOM 1622 C CA . ARG A 1 211 ? -15.117 -14.273 2.824 1 90.25 211 ARG A CA 1
ATOM 1623 C C . ARG A 1 211 ? -13.867 -15.133 2.668 1 90.25 211 ARG A C 1
ATOM 1625 O O . ARG A 1 211 ? -13.953 -16.281 2.234 1 90.25 211 ARG A O 1
ATOM 1632 N N . GLN A 1 212 ? -12.773 -14.57 3.016 1 92.56 212 GLN A N 1
ATOM 1633 C CA . GLN A 1 212 ? -11.516 -15.305 2.889 1 92.56 212 GLN A CA 1
ATOM 1634 C C . GLN A 1 212 ? -11.484 -16.516 3.805 1 92.56 212 GLN A C 1
ATOM 1636 O O . GLN A 1 212 ? -11.016 -17.594 3.414 1 92.56 212 GLN A O 1
ATOM 1641 N N . VAL A 1 213 ? -11.984 -16.328 4.992 1 94.06 213 VAL A N 1
ATOM 1642 C CA . VAL A 1 213 ? -12.023 -17.438 5.938 1 94.06 213 VAL A CA 1
ATOM 1643 C C . VAL A 1 213 ? -12.938 -18.531 5.402 1 94.06 213 VAL A C 1
ATOM 1645 O O . VAL A 1 213 ? -12.586 -19.719 5.453 1 94.06 213 VAL A O 1
ATOM 1648 N N . ARG A 1 214 ? -14.07 -18.156 4.883 1 91.38 214 ARG A N 1
ATOM 1649 C CA . ARG A 1 214 ? -14.984 -19.141 4.316 1 91.38 214 ARG A CA 1
ATOM 1650 C C . ARG A 1 214 ? -14.312 -19.938 3.193 1 91.38 214 ARG A C 1
ATOM 1652 O O . ARG A 1 214 ? -14.398 -21.156 3.154 1 91.38 214 ARG A O 1
ATOM 1659 N N . THR A 1 215 ? -13.664 -19.234 2.344 1 91 215 THR A N 1
ATOM 1660 C CA . THR A 1 215 ? -12.977 -19.859 1.222 1 91 215 THR A CA 1
ATOM 1661 C C . THR A 1 215 ? -11.891 -20.812 1.719 1 91 215 THR A C 1
ATOM 1663 O O . THR A 1 215 ? -11.852 -21.984 1.324 1 91 215 THR A O 1
ATOM 1666 N N . ALA A 1 216 ? -11.117 -20.312 2.6 1 93 216 ALA A N 1
ATOM 1667 C CA . ALA A 1 216 ? -10.016 -21.109 3.113 1 93 216 ALA A CA 1
ATOM 1668 C C . ALA A 1 216 ? -10.531 -22.312 3.918 1 93 216 ALA A C 1
ATOM 1670 O O . ALA A 1 216 ? -9.938 -23.391 3.879 1 93 216 ALA A O 1
ATOM 1671 N N . TYR A 1 217 ? -11.625 -22.156 4.633 1 94.69 217 TYR A N 1
ATOM 1672 C CA . TYR A 1 217 ? -12.203 -23.203 5.457 1 94.69 217 TYR A CA 1
ATOM 1673 C C . TYR A 1 217 ? -12.672 -24.375 4.602 1 94.69 217 TYR A C 1
ATOM 1675 O O . TYR A 1 217 ? -12.32 -25.531 4.863 1 94.69 217 TYR A O 1
ATOM 1683 N N . TRP A 1 218 ? -13.391 -24.062 3.617 1 91.56 218 TRP A N 1
ATOM 1684 C CA . TRP A 1 218 ? -13.945 -25.125 2.785 1 91.56 218 TRP A CA 1
ATOM 1685 C C . TRP A 1 218 ? -12.852 -25.812 1.966 1 91.56 218 TRP A C 1
ATOM 1687 O O . TRP A 1 218 ? -12.922 -27.016 1.708 1 91.56 218 TRP A O 1
ATOM 1697 N N . GLU A 1 219 ? -11.859 -25.062 1.602 1 90 219 GLU A N 1
ATOM 1698 C CA . GLU A 1 219 ? -10.719 -25.688 0.949 1 90 219 GLU A CA 1
ATOM 1699 C C . GLU A 1 219 ? -10.008 -26.656 1.888 1 90 219 GLU A C 1
ATOM 1701 O O . GLU A 1 219 ? -9.656 -27.766 1.487 1 90 219 GLU A O 1
ATOM 1706 N N . ALA A 1 220 ? -9.867 -26.281 3.117 1 92.44 220 ALA A N 1
ATOM 1707 C CA . ALA A 1 220 ? -9.227 -27.141 4.109 1 92.44 220 ALA A CA 1
ATOM 1708 C C . ALA A 1 220 ? -10.117 -28.328 4.465 1 92.44 220 ALA A C 1
ATOM 1710 O O . ALA A 1 220 ? -9.641 -29.469 4.57 1 92.44 220 ALA A O 1
ATOM 1711 N N . ALA A 1 221 ? -11.406 -28.094 4.582 1 92.25 221 ALA A N 1
ATOM 1712 C CA . ALA A 1 221 ? -12.352 -29.141 4.973 1 92.25 221 ALA A CA 1
ATOM 1713 C C . ALA A 1 221 ? -12.445 -30.219 3.896 1 92.25 221 ALA A C 1
ATOM 1715 O O . ALA A 1 221 ? -12.445 -31.406 4.207 1 92.25 221 ALA A O 1
ATOM 1716 N N . THR A 1 222 ? -12.461 -29.797 2.658 1 88.38 222 THR A N 1
ATOM 1717 C CA . THR A 1 222 ? -12.586 -30.766 1.573 1 88.38 222 THR A CA 1
ATOM 1718 C C . THR A 1 222 ? -11.281 -31.547 1.393 1 88.38 222 THR A C 1
ATOM 1720 O O . THR A 1 222 ? -11.305 -32.75 1.115 1 88.38 222 THR A O 1
ATOM 1723 N N . ALA A 1 223 ? -10.211 -30.875 1.589 1 88.69 223 ALA A N 1
ATOM 1724 C CA . ALA A 1 223 ? -8.922 -31.547 1.492 1 88.69 223 ALA A CA 1
ATOM 1725 C C . ALA A 1 223 ? -8.734 -32.531 2.641 1 88.69 223 ALA A C 1
ATOM 1727 O O . ALA A 1 223 ? -8.242 -33.656 2.438 1 88.69 223 ALA A O 1
ATOM 1728 N N . GLN A 1 224 ? -9.148 -32.125 3.83 1 90.69 224 GLN A N 1
ATOM 1729 C CA . GLN A 1 224 ? -9.039 -33 5.004 1 90.69 224 GLN A CA 1
ATOM 1730 C C . GLN A 1 224 ? -9.906 -34.25 4.859 1 90.69 224 GLN A C 1
ATOM 1732 O O . GLN A 1 224 ? -9.5 -35.344 5.254 1 90.69 224 GLN A O 1
ATOM 1737 N N . ARG A 1 225 ? -11.047 -34.125 4.301 1 89.62 225 ARG A N 1
ATOM 1738 C CA . ARG A 1 225 ? -11.969 -35.25 4.098 1 89.62 225 ARG A CA 1
ATOM 1739 C C . ARG A 1 225 ? -11.359 -36.281 3.174 1 89.62 225 ARG A C 1
ATOM 1741 O O . ARG A 1 225 ? -11.5 -37.5 3.418 1 89.62 225 ARG A O 1
ATOM 1748 N N . LEU A 1 226 ? -10.672 -35.844 2.191 1 89.38 226 LEU A N 1
ATOM 1749 C CA . LEU A 1 226 ? -10.156 -36.719 1.148 1 89.38 226 LEU A CA 1
ATOM 1750 C C . LEU A 1 226 ? -8.82 -37.344 1.562 1 89.38 226 LEU A C 1
ATOM 1752 O O . LEU A 1 226 ? -8.344 -38.281 0.935 1 89.38 226 LEU A O 1
ATOM 1756 N N . GLN A 1 227 ? -8.188 -36.938 2.662 1 90.56 227 GLN A N 1
ATOM 1757 C CA . GLN A 1 227 ? -6.812 -37.25 3.018 1 90.56 227 GLN A CA 1
ATOM 1758 C C . GLN A 1 227 ? -6.625 -38.75 3.238 1 90.56 227 GLN A C 1
ATOM 1760 O O . GLN A 1 227 ? -5.688 -39.344 2.709 1 90.56 227 GLN A O 1
ATOM 1765 N N . PRO A 1 228 ? -7.527 -39.438 3.943 1 89.69 228 PRO A N 1
ATOM 1766 C CA . PRO A 1 228 ? -7.328 -40.875 4.164 1 89.69 228 PRO A CA 1
ATOM 1767 C C . PRO A 1 228 ? -7.402 -41.688 2.875 1 89.69 228 PRO A C 1
ATOM 1769 O O . PRO A 1 228 ? -6.609 -42.594 2.676 1 89.69 228 PRO A O 1
ATOM 1772 N N . GLU A 1 229 ? -8.297 -41.281 2.02 1 90 229 GLU A N 1
ATOM 1773 C CA . GLU A 1 229 ? -8.422 -41.969 0.745 1 90 229 GLU A CA 1
ATOM 1774 C C . GLU A 1 229 ? -7.203 -41.75 -0.14 1 90 229 GLU A C 1
ATOM 1776 O O . GLU A 1 229 ? -6.746 -42.656 -0.832 1 90 229 GLU A O 1
ATOM 1781 N N . VAL A 1 230 ? -6.723 -40.562 -0.127 1 92.56 230 VAL A N 1
ATOM 1782 C CA . VAL A 1 230 ? -5.547 -40.219 -0.92 1 92.56 230 VAL A CA 1
ATOM 1783 C C . VAL A 1 230 ? -4.336 -41 -0.416 1 92.56 230 VAL A C 1
ATOM 1785 O O . VAL A 1 230 ? -3.572 -41.562 -1.21 1 92.56 230 VAL A O 1
ATOM 1788 N N . THR A 1 231 ? -4.199 -41.188 0.903 1 91.75 231 THR A N 1
ATOM 1789 C CA . THR A 1 231 ? -3.068 -41.875 1.491 1 91.75 231 THR A CA 1
ATOM 1790 C C . THR A 1 231 ? -3.105 -43.375 1.129 1 91.75 231 THR A C 1
ATOM 1792 O O . THR A 1 231 ? -2.082 -43.938 0.763 1 91.75 231 THR A O 1
ATOM 1795 N N . THR A 1 232 ? -4.258 -43.906 1.136 1 91.25 232 THR A N 1
ATOM 1796 C CA . THR A 1 232 ? -4.422 -45.312 0.792 1 91.25 232 THR A CA 1
ATOM 1797 C C . THR A 1 232 ? -4.109 -45.562 -0.683 1 91.25 232 THR A C 1
ATOM 1799 O O . THR A 1 232 ? -3.354 -46.469 -1.023 1 91.25 232 THR A O 1
ATOM 1802 N N . SER A 1 233 ? -4.699 -44.656 -1.499 1 91.19 233 SER A N 1
ATOM 1803 C CA . SER A 1 233 ? -4.488 -44.812 -2.936 1 91.19 233 SER A CA 1
ATOM 1804 C C . SER A 1 233 ? -3.027 -44.562 -3.307 1 91.19 233 SER A C 1
ATOM 1806 O O . SER A 1 233 ? -2.502 -45.188 -4.227 1 91.19 233 SER A O 1
ATOM 1808 N N . LEU A 1 234 ? -2.406 -43.656 -2.625 1 92.31 234 LEU A N 1
ATOM 1809 C CA . LEU A 1 234 ? -0.999 -43.375 -2.877 1 92.31 234 LEU A CA 1
ATOM 1810 C C . LEU A 1 234 ? -0.127 -44.562 -2.523 1 92.31 234 LEU A C 1
ATOM 1812 O O . LEU A 1 234 ? 0.793 -44.906 -3.27 1 92.31 234 LEU A O 1
ATOM 1816 N N . THR A 1 235 ? -0.446 -45.312 -1.468 1 92 235 THR A N 1
ATOM 1817 C CA . THR A 1 235 ? 0.285 -46.531 -1.069 1 92 235 THR A CA 1
ATOM 1818 C C . THR A 1 235 ? 0.105 -47.625 -2.1 1 92 235 THR A C 1
ATOM 1820 O O . THR A 1 235 ? 1.073 -48.281 -2.488 1 92 235 THR A O 1
ATOM 1823 N N . GLN A 1 236 ? -1.118 -47.75 -2.584 1 89.19 236 GLN A N 1
ATOM 1824 C CA . GLN A 1 236 ? -1.407 -48.781 -3.596 1 89.19 236 GLN A CA 1
ATOM 1825 C C . GLN A 1 236 ? -0.686 -48.469 -4.902 1 89.19 236 GLN A C 1
ATOM 1827 O O . GLN A 1 236 ? -0.144 -49.375 -5.547 1 89.19 236 GLN A O 1
ATOM 1832 N N . ALA A 1 237 ? -0.724 -47.156 -5.266 1 92 237 ALA A N 1
ATOM 1833 C CA . ALA A 1 237 ? -0.057 -46.75 -6.5 1 92 237 ALA A CA 1
ATOM 1834 C C . ALA A 1 237 ? 1.451 -46.969 -6.402 1 92 237 ALA A C 1
ATOM 1836 O O . ALA A 1 237 ? 2.086 -47.375 -7.371 1 92 237 ALA A O 1
ATOM 1837 N N . ARG A 1 238 ? 2.047 -46.75 -5.285 1 92.44 238 ARG A N 1
ATOM 1838 C CA . ARG A 1 238 ? 3.48 -46.969 -5.082 1 92.44 238 ARG A CA 1
ATOM 1839 C C . ARG A 1 238 ? 3.84 -48.438 -5.109 1 92.44 238 ARG A C 1
ATOM 1841 O O . ARG A 1 238 ? 4.883 -48.812 -5.648 1 92.44 238 ARG A O 1
ATOM 1848 N N . GLN A 1 239 ? 2.943 -49.25 -4.586 1 90.06 239 GLN A N 1
ATOM 1849 C CA . GLN A 1 239 ? 3.145 -50.719 -4.637 1 90.06 239 GLN A CA 1
ATOM 1850 C C . GLN A 1 239 ? 3.061 -51.219 -6.066 1 90.06 239 GLN A C 1
ATOM 1852 O O . GLN A 1 239 ? 3.865 -52.062 -6.477 1 90.06 239 GLN A O 1
ATOM 1857 N N . ALA A 1 240 ? 2.084 -50.656 -6.75 1 88.69 240 ALA A N 1
ATOM 1858 C CA . ALA A 1 240 ? 1.938 -51.062 -8.148 1 88.69 240 ALA A CA 1
ATOM 1859 C C . ALA A 1 240 ? 3.146 -50.625 -8.969 1 88.69 240 ALA A C 1
ATOM 1861 O O . ALA A 1 240 ? 3.555 -51.312 -9.906 1 88.69 240 ALA A O 1
ATOM 1862 N N . LEU A 1 241 ? 3.652 -49.438 -8.68 1 89.94 241 LEU A N 1
ATOM 1863 C CA . LEU A 1 241 ? 4.848 -48.938 -9.359 1 89.94 241 LEU A CA 1
ATOM 1864 C C . LEU A 1 241 ? 6.039 -49.844 -9.086 1 89.94 241 LEU A C 1
ATOM 1866 O O . LEU A 1 241 ? 6.816 -50.156 -9.992 1 89.94 241 LEU A O 1
ATOM 1870 N N . GLU A 1 242 ? 6.184 -50.375 -7.863 1 89.19 242 GLU A N 1
ATOM 1871 C CA . GLU A 1 242 ? 7.254 -51.281 -7.504 1 89.19 242 GLU A CA 1
ATOM 1872 C C . GLU A 1 242 ? 7.086 -52.625 -8.219 1 89.19 242 GLU A C 1
ATOM 1874 O O . GLU A 1 242 ? 8.062 -53.219 -8.664 1 89.19 242 GLU A O 1
ATOM 1879 N N . TYR A 1 243 ? 5.863 -53 -8.352 1 86.12 243 TYR A N 1
ATOM 1880 C CA . TYR A 1 243 ? 5.562 -54.219 -9.078 1 86.12 243 TYR A CA 1
ATOM 1881 C C . TYR A 1 243 ? 5.922 -54.094 -10.555 1 86.12 243 TYR A C 1
ATOM 1883 O O . TYR A 1 243 ? 6.461 -55.031 -11.164 1 86.12 243 TYR A O 1
ATOM 1891 N N . ALA A 1 244 ? 5.531 -52.906 -11.078 1 86.38 244 ALA A N 1
ATOM 1892 C CA . ALA A 1 244 ? 5.859 -52.656 -12.484 1 86.38 244 ALA A CA 1
ATOM 1893 C C . ALA A 1 244 ? 7.371 -52.688 -12.703 1 86.38 244 ALA A C 1
ATOM 1895 O O . ALA A 1 244 ? 7.844 -53.156 -13.734 1 86.38 244 ALA A O 1
ATOM 1896 N N . ARG A 1 245 ? 8.188 -52.25 -11.836 1 87.94 245 ARG A N 1
ATOM 1897 C CA . ARG A 1 245 ? 9.641 -52.25 -11.93 1 87.94 245 ARG A CA 1
ATOM 1898 C C . ARG A 1 245 ? 10.195 -53.688 -11.875 1 87.94 245 ARG A C 1
ATOM 1900 O O . ARG A 1 245 ? 11.094 -54.031 -12.641 1 87.94 245 ARG A O 1
ATOM 1907 N N . GLN A 1 246 ? 9.562 -54.531 -11.055 1 85.69 246 GLN A N 1
ATOM 1908 C CA . GLN A 1 246 ? 9.992 -55.906 -10.922 1 85.69 246 GLN A CA 1
ATOM 1909 C C . GLN A 1 246 ? 9.656 -56.719 -12.18 1 85.69 246 GLN A C 1
ATOM 1911 O O . GLN A 1 246 ? 10.453 -57.562 -12.617 1 85.69 246 GLN A O 1
ATOM 1916 N N . THR A 1 247 ? 8.5 -56.406 -12.648 1 81.44 247 THR A N 1
ATOM 1917 C CA . THR A 1 247 ? 8.07 -57.125 -13.844 1 81.44 247 THR A CA 1
ATOM 1918 C C . THR A 1 247 ? 8.984 -56.781 -15.023 1 81.44 247 THR A C 1
ATOM 1920 O O . THR A 1 247 ? 9.242 -57.656 -15.875 1 81.44 247 THR A O 1
ATOM 1923 N N . GLU A 1 248 ? 9.422 -55.531 -15.094 1 83.12 248 GLU A N 1
ATOM 1924 C CA . GLU A 1 248 ? 10.359 -55.156 -16.141 1 83.12 248 GLU A CA 1
ATOM 1925 C C . GLU A 1 248 ? 11.703 -55.875 -15.969 1 83.12 248 GLU A C 1
ATOM 1927 O O . GLU A 1 248 ? 12.289 -56.344 -16.938 1 83.12 248 GLU A O 1
ATOM 1932 N N . GLN A 1 249 ? 12.156 -56.031 -14.789 1 84.5 249 GLN A N 1
ATOM 1933 C CA . GLN A 1 249 ? 13.445 -56.656 -14.508 1 84.5 249 GLN A CA 1
ATOM 1934 C C . GLN A 1 249 ? 13.414 -58.156 -14.812 1 84.5 249 GLN A C 1
ATOM 1936 O O . GLN A 1 249 ? 14.406 -58.719 -15.297 1 84.5 249 GLN A O 1
ATOM 1941 N N . GLN A 1 250 ? 12.211 -58.719 -14.617 1 85.69 250 GLN A N 1
ATOM 1942 C CA . GLN A 1 250 ? 12.062 -60.156 -14.828 1 85.69 250 GLN A CA 1
ATOM 1943 C C . GLN A 1 250 ? 11.633 -60.438 -16.266 1 85.69 250 GLN A C 1
ATOM 1945 O O . GLN A 1 250 ? 11.516 -61.625 -16.641 1 85.69 250 GLN A O 1
ATOM 1950 N N . ARG A 1 251 ? 11.383 -59.344 -17.047 1 82.88 251 ARG A N 1
ATOM 1951 C CA . ARG A 1 251 ? 11.031 -59.469 -18.469 1 82.88 251 ARG A CA 1
ATOM 1952 C C . ARG A 1 251 ? 9.758 -60.281 -18.656 1 82.88 251 ARG A C 1
ATOM 1954 O O . ARG A 1 251 ? 9.703 -61.156 -19.5 1 82.88 251 ARG A O 1
ATOM 1961 N N . LEU A 1 252 ? 8.836 -60.062 -17.828 1 77.19 252 LEU A N 1
ATOM 1962 C CA . LEU A 1 252 ? 7.562 -60.781 -17.891 1 77.19 252 LEU A CA 1
ATOM 1963 C C . LEU A 1 252 ? 6.664 -60.188 -18.969 1 77.19 252 LEU A C 1
ATOM 1965 O O . LEU A 1 252 ? 5.727 -60.844 -19.422 1 77.19 252 LEU A O 1
ATOM 1969 N N . LEU A 1 253 ? 6.898 -58.906 -19.422 1 80 253 LEU A N 1
ATOM 1970 C CA . LEU A 1 253 ? 6.18 -58.219 -20.469 1 80 253 LEU A CA 1
ATOM 1971 C C . LEU A 1 253 ? 7.141 -57.656 -21.531 1 80 253 LEU A C 1
ATOM 1973 O O . LEU A 1 253 ? 8.352 -57.594 -21.297 1 80 253 LEU A O 1
ATOM 1977 N N . ALA A 1 254 ? 6.457 -57.375 -22.609 1 83.56 254 ALA A N 1
ATOM 1978 C CA . ALA A 1 254 ? 7.273 -56.688 -23.609 1 83.56 254 ALA A CA 1
ATOM 1979 C C . ALA A 1 254 ? 7.875 -55.406 -23.031 1 83.56 254 ALA A C 1
ATOM 1981 O O . ALA A 1 254 ? 7.223 -54.688 -22.25 1 83.56 254 ALA A O 1
ATOM 1982 N N . PRO A 1 255 ? 9.133 -55.25 -23.375 1 83 255 PRO A N 1
ATOM 1983 C CA . PRO A 1 255 ? 9.844 -54.125 -22.75 1 83 255 PRO A CA 1
ATOM 1984 C C . PRO A 1 255 ? 9.094 -52.812 -22.891 1 83 255 PRO A C 1
ATOM 1986 O O . PRO A 1 255 ? 8.977 -52.062 -21.922 1 83 255 PRO A O 1
ATOM 1989 N N . VAL A 1 256 ? 8.547 -52.469 -24 1 84.69 256 VAL A N 1
ATOM 1990 C CA . VAL A 1 256 ? 7.84 -51.188 -24.203 1 84.69 256 VAL A CA 1
ATOM 1991 C C . VAL A 1 256 ? 6.578 -51.156 -23.344 1 84.69 256 VAL A C 1
ATOM 1993 O O . VAL A 1 256 ? 6.238 -50.125 -22.781 1 84.69 256 VAL A O 1
ATOM 1996 N N . GLU A 1 257 ? 5.934 -52.312 -23.281 1 83.44 257 GLU A N 1
ATOM 1997 C CA . GLU A 1 257 ? 4.711 -52.375 -22.484 1 83.44 257 GLU A CA 1
ATOM 1998 C C . GLU A 1 257 ? 5.008 -52.219 -21 1 83.44 257 GLU A C 1
ATOM 2000 O O . GLU A 1 257 ? 4.238 -51.594 -20.266 1 83.44 257 GLU A O 1
ATOM 2005 N N . ALA A 1 258 ? 6.094 -52.812 -20.609 1 84.88 258 ALA A N 1
ATOM 2006 C CA . ALA A 1 258 ? 6.5 -52.688 -19.203 1 84.88 258 ALA A CA 1
ATOM 2007 C C . ALA A 1 258 ? 6.828 -51.25 -18.844 1 84.88 258 ALA A C 1
ATOM 2009 O O . ALA A 1 258 ? 6.445 -50.781 -17.781 1 84.88 258 ALA A O 1
ATOM 2010 N N . LEU A 1 259 ? 7.469 -50.562 -19.781 1 88.19 259 LEU A N 1
ATOM 2011 C CA . LEU A 1 259 ? 7.828 -49.188 -19.547 1 88.19 259 LEU A CA 1
ATOM 2012 C C . LEU A 1 259 ? 6.59 -48.281 -19.562 1 88.19 259 LEU A C 1
ATOM 2014 O O . LEU A 1 259 ? 6.488 -47.344 -18.781 1 88.19 259 LEU A O 1
ATOM 2018 N N . ARG A 1 260 ? 5.688 -48.562 -20.391 1 88.56 260 ARG A N 1
ATOM 2019 C CA . ARG A 1 260 ? 4.434 -47.812 -20.438 1 88.56 260 ARG A CA 1
ATOM 2020 C C . ARG A 1 260 ? 3.629 -48 -19.156 1 88.56 260 ARG A C 1
ATOM 2022 O O . ARG A 1 260 ? 2.996 -47.062 -18.672 1 88.56 260 ARG A O 1
ATOM 2029 N N . PHE A 1 261 ? 3.732 -49.25 -18.672 1 86.06 261 PHE A N 1
ATOM 2030 C CA . PHE A 1 261 ? 3.07 -49.531 -17.406 1 86.06 261 PHE A CA 1
ATOM 2031 C C . PHE A 1 261 ? 3.691 -48.719 -16.281 1 86.06 261 PHE A C 1
ATOM 2033 O O . PHE A 1 261 ? 2.977 -48.094 -15.492 1 86.06 261 PHE A O 1
ATOM 2040 N N . GLN A 1 262 ? 4.914 -48.656 -16.266 1 89.94 262 GLN A N 1
ATOM 2041 C CA . GLN A 1 262 ? 5.629 -47.844 -15.258 1 89.94 262 GLN A CA 1
ATOM 2042 C C . GLN A 1 262 ? 5.297 -46.375 -15.383 1 89.94 262 GLN A C 1
ATOM 2044 O O . GLN A 1 262 ? 5.074 -45.688 -14.375 1 89.94 262 GLN A O 1
ATOM 2049 N N . LYS A 1 263 ? 5.281 -45.938 -16.531 1 92.06 263 LYS A N 1
ATOM 2050 C CA . LYS A 1 263 ? 4.973 -44.531 -16.797 1 92.06 263 LYS A CA 1
ATOM 2051 C C . LYS A 1 263 ? 3.59 -44.156 -16.266 1 92.06 263 LYS A C 1
ATOM 2053 O O . LYS A 1 263 ? 3.428 -43.125 -15.594 1 92.06 263 LYS A O 1
ATOM 2058 N N . ASN A 1 264 ? 2.646 -45 -16.594 1 89.62 264 ASN A N 1
ATOM 2059 C CA . ASN A 1 264 ? 1.274 -44.719 -16.172 1 89.62 264 ASN A CA 1
ATOM 2060 C C . ASN A 1 264 ? 1.146 -44.719 -14.648 1 89.62 264 ASN A C 1
ATOM 2062 O O . ASN A 1 264 ? 0.47 -43.844 -14.094 1 89.62 264 ASN A O 1
ATOM 2066 N N . MET A 1 265 ? 1.854 -45.688 -14.062 1 90.19 265 MET A N 1
ATOM 2067 C CA . MET A 1 265 ? 1.797 -45.75 -12.609 1 90.19 265 MET A CA 1
ATOM 2068 C C . MET A 1 265 ? 2.459 -44.531 -11.992 1 90.19 265 MET A C 1
ATOM 2070 O O . MET A 1 265 ? 1.959 -43.969 -11.008 1 90.19 265 MET A O 1
ATOM 2074 N N . LEU A 1 266 ? 3.535 -44.094 -12.562 1 91.44 266 LEU A N 1
ATOM 2075 C CA . LEU A 1 266 ? 4.246 -42.906 -12.07 1 91.44 266 LEU A CA 1
ATOM 2076 C C . LEU A 1 266 ? 3.395 -41.656 -12.227 1 91.44 266 LEU A C 1
ATOM 2078 O O . LEU A 1 266 ? 3.404 -40.781 -11.352 1 91.44 266 LEU A O 1
ATOM 2082 N N . GLU A 1 267 ? 2.672 -41.594 -13.25 1 92.19 267 GLU A N 1
ATOM 2083 C CA . GLU A 1 267 ? 1.761 -40.469 -13.469 1 92.19 267 GLU A CA 1
ATOM 2084 C C . GLU A 1 267 ? 0.659 -40.438 -12.414 1 92.19 267 GLU A C 1
ATOM 2086 O O . GLU A 1 267 ? 0.262 -39.375 -11.961 1 92.19 267 GLU A O 1
ATOM 2091 N N . MET A 1 268 ? 0.223 -41.656 -12.086 1 92.38 268 MET A N 1
ATOM 2092 C CA . MET A 1 268 ? -0.804 -41.75 -11.047 1 92.38 268 MET A CA 1
ATOM 2093 C C . MET A 1 268 ? -0.252 -41.281 -9.695 1 92.38 268 MET A C 1
ATOM 2095 O O . MET A 1 268 ? -0.912 -40.562 -8.969 1 92.38 268 MET A O 1
ATOM 2099 N N . VAL A 1 269 ? 0.942 -41.719 -9.398 1 92.38 269 VAL A N 1
ATOM 2100 C CA . VAL A 1 269 ? 1.586 -41.312 -8.148 1 92.38 269 VAL A CA 1
ATOM 2101 C C . VAL A 1 269 ? 1.742 -39.812 -8.109 1 92.38 269 VAL A C 1
ATOM 2103 O O . VAL A 1 269 ? 1.438 -39.156 -7.102 1 92.38 269 VAL A O 1
ATOM 2106 N N . ARG A 1 270 ? 2.162 -39.25 -9.164 1 91.88 270 ARG A N 1
ATOM 2107 C CA . ARG A 1 270 ? 2.357 -37.812 -9.266 1 91.88 270 ARG A CA 1
ATOM 2108 C C . ARG A 1 270 ? 1.055 -37.062 -9.008 1 91.88 270 ARG A C 1
ATOM 2110 O O . ARG A 1 270 ? 1.028 -36.094 -8.242 1 91.88 270 ARG A O 1
ATOM 2117 N N . GLN A 1 271 ? 0.022 -37.469 -9.625 1 90.69 271 GLN A N 1
ATOM 2118 C CA . GLN A 1 271 ? -1.276 -36.812 -9.477 1 90.69 271 GLN A CA 1
ATOM 2119 C C . GLN A 1 271 ? -1.773 -36.906 -8.039 1 90.69 271 GLN A C 1
ATOM 2121 O O . GLN A 1 271 ? -2.289 -35.906 -7.504 1 90.69 271 GLN A O 1
ATOM 2126 N N . LEU A 1 272 ? -1.604 -38.031 -7.43 1 91.56 272 LEU A N 1
ATOM 2127 C CA . LEU A 1 272 ? -2.057 -38.219 -6.055 1 91.56 272 LEU A CA 1
ATOM 2128 C C . LEU A 1 272 ? -1.218 -37.375 -5.098 1 91.56 272 LEU A C 1
ATOM 2130 O O . LEU A 1 272 ? -1.733 -36.844 -4.102 1 91.56 272 LEU A O 1
ATOM 2134 N N . GLU A 1 273 ? 0.037 -37.188 -5.445 1 89.56 273 GLU A N 1
ATOM 2135 C CA . GLU A 1 273 ? 0.918 -36.375 -4.609 1 89.56 273 GLU A CA 1
ATOM 2136 C C . GLU A 1 273 ? 0.523 -34.906 -4.66 1 89.56 273 GLU A C 1
ATOM 2138 O O . GLU A 1 273 ? 0.632 -34.188 -3.66 1 89.56 273 GLU A O 1
ATOM 2143 N N . ILE A 1 274 ? 0.092 -34.375 -5.777 1 87.06 274 ILE A N 1
ATOM 2144 C CA . ILE A 1 274 ? -0.373 -33 -5.91 1 87.06 274 ILE A CA 1
ATOM 2145 C C . ILE A 1 274 ? -1.596 -32.781 -5.023 1 87.06 274 ILE A C 1
ATOM 2147 O O . ILE A 1 274 ? -1.699 -31.766 -4.34 1 87.06 274 ILE A O 1
ATOM 2151 N N . VAL A 1 275 ? -2.48 -33.75 -4.98 1 87.31 275 VAL A N 1
ATOM 2152 C CA . VAL A 1 275 ? -3.688 -33.656 -4.168 1 87.31 275 VAL A CA 1
ATOM 2153 C C . VAL A 1 275 ? -3.314 -33.625 -2.689 1 87.31 275 VAL A C 1
ATOM 2155 O O . VAL A 1 275 ? -3.887 -32.844 -1.912 1 87.31 275 VAL A O 1
ATOM 2158 N N . ASP A 1 276 ? -2.373 -34.375 -2.34 1 85.88 276 ASP A N 1
ATOM 2159 C CA . ASP A 1 276 ? -1.94 -34.469 -0.95 1 85.88 276 ASP A CA 1
ATOM 2160 C C . ASP A 1 276 ? -1.333 -33.156 -0.472 1 85.88 276 ASP A C 1
ATOM 2162 O O . ASP A 1 276 ? -1.533 -32.75 0.676 1 85.88 276 ASP A O 1
ATOM 2166 N N . SER A 1 277 ? -0.662 -32.469 -1.262 1 86.06 277 SER A N 1
ATOM 2167 C CA . SER A 1 277 ? 0.007 -31.203 -0.909 1 86.06 277 SER A CA 1
ATOM 2168 C C . SER A 1 277 ? -0.996 -30.078 -0.739 1 86.06 277 SER A C 1
ATOM 2170 O O . SER A 1 277 ? -0.725 -29.094 -0.035 1 86.06 277 SER A O 1
ATOM 2172 N N . ASP A 1 278 ? -2.088 -30.156 -1.259 1 84.19 278 ASP A N 1
ATOM 2173 C CA . ASP A 1 278 ? -3.1 -29.109 -1.213 1 84.19 278 ASP A CA 1
ATOM 2174 C C . ASP A 1 278 ? -3.623 -28.906 0.208 1 84.19 278 ASP A C 1
ATOM 2176 O O . ASP A 1 278 ? -3.916 -27.781 0.615 1 84.19 278 ASP A O 1
ATOM 2180 N N . LEU A 1 279 ? -3.695 -29.969 0.919 1 84.44 279 LEU A N 1
ATOM 2181 C CA . LEU A 1 279 ? -4.227 -29.891 2.275 1 84.44 279 LEU A CA 1
ATOM 2182 C C . LEU A 1 279 ? -3.332 -29.031 3.162 1 84.44 279 LEU A C 1
ATOM 2184 O O . LEU A 1 279 ? -3.822 -28.188 3.906 1 84.44 279 LEU A O 1
ATOM 2188 N N . VAL A 1 280 ? -2.033 -29.188 3.066 1 83.06 280 VAL A N 1
ATOM 2189 C CA . VAL A 1 280 ? -1.087 -28.5 3.93 1 83.06 280 VAL A CA 1
ATOM 2190 C C . VAL A 1 280 ? -1.152 -27 3.662 1 83.06 280 VAL A C 1
ATOM 2192 O O . VAL A 1 280 ? -1.2 -26.188 4.598 1 83.06 280 VAL A O 1
ATOM 2195 N N . VAL A 1 281 ? -1.256 -26.609 2.434 1 85.5 281 VAL A N 1
ATOM 2196 C CA . VAL A 1 281 ? -1.298 -25.203 2.045 1 85.5 281 VAL A CA 1
ATOM 2197 C C . VAL A 1 281 ? -2.611 -24.578 2.508 1 85.5 281 VAL A C 1
ATOM 2199 O O . VAL A 1 281 ? -2.621 -23.469 3.047 1 85.5 281 VAL A O 1
ATOM 2202 N N . ALA A 1 282 ? -3.66 -25.297 2.363 1 88.31 282 ALA A N 1
ATOM 2203 C CA . ALA A 1 282 ? -4.973 -24.766 2.744 1 88.31 282 ALA A CA 1
ATOM 2204 C C . ALA A 1 282 ? -5.062 -24.562 4.25 1 88.31 282 ALA A C 1
ATOM 2206 O O . ALA A 1 282 ? -5.594 -23.547 4.707 1 88.31 282 ALA A O 1
ATOM 2207 N N . LYS A 1 283 ? -4.504 -25.453 4.965 1 90.31 283 LYS A N 1
ATOM 2208 C CA . LYS A 1 283 ? -4.543 -25.344 6.422 1 90.31 283 LYS A CA 1
ATOM 2209 C C . LYS A 1 283 ? -3.67 -24.188 6.91 1 90.31 283 LYS A C 1
ATOM 2211 O O . LYS A 1 283 ? -4.016 -23.5 7.879 1 90.31 283 LYS A O 1
ATOM 2216 N N . SER A 1 284 ? -2.588 -24 6.289 1 87.69 284 SER A N 1
ATOM 2217 C CA . SER A 1 284 ? -1.707 -22.891 6.648 1 87.69 284 SER A CA 1
ATOM 2218 C C . SER A 1 284 ? -2.377 -21.547 6.395 1 87.69 284 SER A C 1
ATOM 2220 O O . SER A 1 284 ? -2.258 -20.625 7.203 1 87.69 284 SER A O 1
ATOM 2222 N N . ARG A 1 285 ? -3.074 -21.422 5.312 1 90.06 285 ARG A N 1
ATOM 2223 C CA . ARG A 1 285 ? -3.781 -20.188 4.977 1 90.06 285 ARG A CA 1
ATOM 2224 C C . ARG A 1 285 ? -4.891 -19.891 5.984 1 90.06 285 ARG A C 1
ATOM 2226 O O . ARG A 1 285 ? -5.059 -18.75 6.422 1 90.06 285 ARG A O 1
ATOM 2233 N N . LEU A 1 286 ? -5.621 -20.969 6.281 1 94.44 286 LEU A N 1
ATOM 2234 C CA . LEU A 1 286 ? -6.684 -20.797 7.27 1 94.44 286 LEU A CA 1
ATOM 2235 C C . LEU A 1 286 ? -6.109 -20.422 8.625 1 94.44 286 LEU A C 1
ATOM 2237 O O . LEU A 1 286 ? -6.66 -19.562 9.32 1 94.44 286 LEU A O 1
ATOM 2241 N N . ALA A 1 287 ? -5.008 -21.031 8.992 1 93.25 287 ALA A N 1
ATOM 2242 C CA . ALA A 1 287 ? -4.348 -20.703 10.258 1 93.25 287 ALA A CA 1
ATOM 2243 C C . ALA A 1 287 ? -3.963 -19.234 10.305 1 93.25 287 ALA A C 1
ATOM 2245 O O . ALA A 1 287 ? -4.176 -18.562 11.32 1 93.25 287 ALA A O 1
ATOM 2246 N N . ALA A 1 288 ? -3.459 -18.719 9.234 1 90.5 288 ALA A N 1
ATOM 2247 C CA . ALA A 1 288 ? -3.049 -17.312 9.164 1 90.5 288 ALA A CA 1
ATOM 2248 C C . ALA A 1 288 ? -4.246 -16.391 9.352 1 90.5 288 ALA A C 1
ATOM 2250 O O . ALA A 1 288 ? -4.152 -15.383 10.055 1 90.5 288 ALA A O 1
ATOM 2251 N N . LEU A 1 289 ? -5.344 -16.781 8.75 1 93.31 289 LEU A N 1
ATOM 2252 C CA . LEU A 1 289 ? -6.547 -15.961 8.852 1 93.31 289 LEU A CA 1
ATOM 2253 C C . LEU A 1 289 ? -7.094 -15.977 10.273 1 93.31 289 LEU A C 1
ATOM 2255 O O . LEU A 1 289 ? -7.633 -14.969 10.75 1 93.31 289 LEU A O 1
ATOM 2259 N N . MET A 1 290 ? -6.898 -17.078 10.969 1 94.56 290 MET A N 1
ATOM 2260 C CA . MET A 1 290 ? -7.359 -17.234 12.344 1 94.56 290 MET A CA 1
ATOM 2261 C C . MET A 1 290 ? -6.305 -16.734 13.328 1 94.56 290 MET A C 1
ATOM 2263 O O . MET A 1 290 ? -6.473 -16.859 14.539 1 94.56 290 MET A O 1
ATOM 2267 N N . ASN A 1 291 ? -5.195 -16.234 12.844 1 92.81 291 ASN A N 1
ATOM 2268 C CA . ASN A 1 291 ? -4.07 -15.703 13.609 1 92.81 291 ASN A CA 1
ATOM 2269 C C . ASN A 1 291 ? -3.416 -16.781 14.461 1 92.81 291 ASN A C 1
ATOM 2271 O O . ASN A 1 291 ? -3.088 -16.547 15.625 1 92.81 291 ASN A O 1
ATOM 2275 N N . LEU A 1 292 ? -3.344 -17.984 13.906 1 91.81 292 LEU A N 1
ATOM 2276 C CA . LEU A 1 292 ? -2.568 -19.078 14.469 1 91.81 292 LEU A CA 1
ATOM 2277 C C . LEU A 1 292 ? -1.225 -19.219 13.766 1 91.81 292 LEU A C 1
ATOM 2279 O O . LEU A 1 292 ? -1.084 -18.828 12.602 1 91.81 292 LEU A O 1
ATOM 2283 N N . PRO A 1 293 ? -0.241 -19.719 14.602 1 87.5 293 PRO A N 1
ATOM 2284 C CA . PRO A 1 293 ? 1.003 -20 13.883 1 87.5 293 PRO A CA 1
ATOM 2285 C C . PRO A 1 293 ? 0.791 -20.875 12.656 1 87.5 293 PRO A C 1
ATOM 2287 O O . PRO A 1 293 ? -0.004 -21.828 12.695 1 87.5 293 PRO A O 1
ATOM 2290 N N . PRO A 1 294 ? 1.444 -20.547 11.555 1 84.75 294 PRO A N 1
ATOM 2291 C CA . PRO A 1 294 ? 1.217 -21.266 10.297 1 84.75 294 PRO A CA 1
ATOM 2292 C C . PRO A 1 294 ? 1.485 -22.766 10.414 1 84.75 294 PRO A C 1
ATOM 2294 O O . PRO A 1 294 ? 0.912 -23.562 9.664 1 84.75 294 PRO A O 1
ATOM 2297 N N . SER A 1 295 ? 2.305 -23.172 11.391 1 79.94 295 SER A N 1
ATOM 2298 C CA . SER A 1 295 ? 2.654 -24.578 11.523 1 79.94 295 SER A CA 1
ATOM 2299 C C . SER A 1 295 ? 1.783 -25.266 12.57 1 79.94 295 SER A C 1
ATOM 2301 O O . SER A 1 295 ? 2.006 -26.438 12.898 1 79.94 295 SER A O 1
ATOM 2303 N N . SER A 1 296 ? 0.751 -24.625 12.984 1 84.94 296 SER A N 1
ATOM 2304 C CA . SER A 1 296 ? -0.134 -25.188 13.992 1 84.94 296 SER A CA 1
ATOM 2305 C C . SER A 1 296 ? -0.905 -26.391 13.438 1 84.94 296 SER A C 1
ATOM 2307 O O . SER A 1 296 ? -1.301 -26.391 12.266 1 84.94 296 SER A O 1
ATOM 2309 N N . LYS A 1 297 ? -1.045 -27.375 14.266 1 88.06 297 LYS A N 1
ATOM 2310 C CA . LYS A 1 297 ? -1.83 -28.547 13.891 1 88.06 297 LYS A CA 1
ATOM 2311 C C . LYS A 1 297 ? -3.246 -28.469 14.453 1 88.06 297 LYS A C 1
ATOM 2313 O O . LYS A 1 297 ? -3.43 -28.25 15.656 1 88.06 297 LYS A O 1
ATOM 2318 N N . TYR A 1 298 ? -4.164 -28.484 13.555 1 92.81 298 TYR A N 1
ATOM 2319 C CA . TYR A 1 298 ? -5.574 -28.469 13.93 1 92.81 298 TYR A CA 1
ATOM 2320 C C . TYR A 1 298 ? -6.43 -29.172 12.883 1 92.81 298 TYR A C 1
ATOM 2322 O O . TYR A 1 298 ? -5.973 -29.422 11.773 1 92.81 298 TYR A O 1
ATOM 2330 N N . ASP A 1 299 ? -7.664 -29.562 13.32 1 93.75 299 ASP A N 1
ATOM 2331 C CA . ASP A 1 299 ? -8.617 -30.172 12.398 1 93.75 299 ASP A CA 1
ATOM 2332 C C . ASP A 1 299 ? -9.891 -29.344 12.281 1 93.75 299 ASP A C 1
ATOM 2334 O O . ASP A 1 299 ? -10.211 -28.562 13.188 1 93.75 299 ASP A O 1
ATOM 2338 N N . VAL A 1 300 ? -10.461 -29.406 11.148 1 94.56 300 VAL A N 1
ATOM 2339 C CA . VAL A 1 300 ? -11.719 -28.703 10.914 1 94.56 300 VAL A CA 1
ATOM 2340 C C . VAL A 1 300 ? -12.859 -29.719 10.82 1 94.56 300 VAL A C 1
ATOM 2342 O O . VAL A 1 300 ? -12.633 -30.906 10.562 1 94.56 300 VAL A O 1
ATOM 2345 N N . VAL A 1 301 ? -14.047 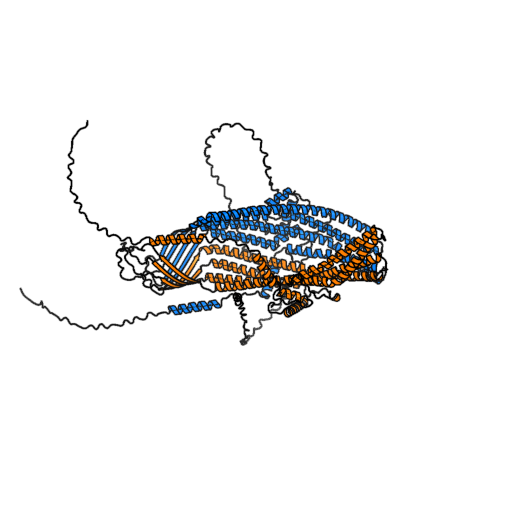-29.266 11.141 1 92.12 301 VAL A N 1
ATOM 2346 C CA . VAL A 1 301 ? -15.219 -30.141 11.031 1 92.12 301 VAL A CA 1
ATOM 2347 C C . VAL A 1 301 ? -15.516 -30.406 9.555 1 92.12 301 VAL A C 1
ATOM 2349 O O . VAL A 1 301 ? -15.672 -29.469 8.766 1 92.12 301 VAL A O 1
ATOM 2352 N N . VAL A 1 302 ? -15.5 -31.641 9.18 1 87.31 302 VAL A N 1
ATOM 2353 C CA . VAL A 1 302 ? -15.719 -32.062 7.793 1 87.31 302 VAL A CA 1
ATOM 2354 C C . VAL A 1 302 ? -17.188 -32.469 7.602 1 87.31 302 VAL A C 1
ATOM 2356 O O . VAL A 1 302 ? -17.75 -33.188 8.43 1 87.31 302 VAL A O 1
ATOM 2359 N N . PRO A 1 303 ? -17.734 -31.906 6.621 1 78.19 303 PRO A N 1
ATOM 2360 C CA . PRO A 1 303 ? -19.094 -32.344 6.352 1 78.19 303 PRO A CA 1
ATOM 2361 C C . PRO A 1 303 ? -19.172 -33.781 5.852 1 78.19 303 PRO A C 1
ATOM 2363 O O . PRO A 1 303 ? -18.234 -34.25 5.199 1 78.19 303 PRO A O 1
ATOM 2366 N N . SER A 1 304 ? -20.203 -34.406 6.32 1 79.75 304 SER A N 1
ATOM 2367 C CA . SER A 1 304 ? -20.438 -35.75 5.754 1 79.75 304 SER A CA 1
ATOM 2368 C C . SER A 1 304 ? -20.812 -35.656 4.277 1 79.75 304 SER A C 1
ATOM 2370 O O . SER A 1 304 ? -21.219 -34.594 3.791 1 79.75 304 SER A O 1
ATOM 2372 N N . GLU A 1 305 ? -20.531 -36.688 3.561 1 78.25 305 GLU A N 1
ATOM 2373 C CA . GLU A 1 305 ? -20.812 -36.688 2.129 1 78.25 305 GLU A CA 1
ATOM 2374 C C . GLU A 1 305 ? -22.281 -36.375 1.861 1 78.25 305 GLU A C 1
ATOM 2376 O O . GLU A 1 305 ? -22.609 -35.688 0.885 1 78.25 305 GLU A O 1
ATOM 2381 N N . SER A 1 306 ? -23.141 -36.781 2.746 1 75.88 306 SER A N 1
ATOM 2382 C CA . SER A 1 306 ? -24.578 -36.562 2.582 1 75.88 306 SER A CA 1
ATOM 2383 C C . SER A 1 306 ? -24.938 -35.094 2.846 1 75.88 306 SER A C 1
ATOM 2385 O O . SER A 1 306 ? -25.984 -34.625 2.389 1 75.88 306 SER A O 1
ATOM 2387 N N . SER A 1 307 ? -24 -34.438 3.418 1 77.88 307 SER A N 1
ATOM 2388 C CA . SER A 1 307 ? -24.281 -33.062 3.791 1 77.88 307 SER A CA 1
ATOM 2389 C C . SER A 1 307 ? -23.766 -32.094 2.732 1 77.88 307 SER A C 1
ATOM 2391 O O . SER A 1 307 ? -23.984 -30.891 2.834 1 77.88 307 SER A O 1
ATOM 2393 N N . LEU A 1 308 ? -23.172 -32.656 1.757 1 83.56 308 LEU A N 1
ATOM 2394 C CA . LEU A 1 308 ? -22.672 -31.828 0.669 1 83.56 308 LEU A CA 1
ATOM 2395 C C . LEU A 1 308 ? -23.812 -31.453 -0.278 1 83.56 308 LEU A C 1
ATOM 2397 O O . LEU A 1 308 ? -23.906 -31.969 -1.389 1 83.56 308 LEU A O 1
ATOM 2401 N N . VAL A 1 309 ? -24.688 -30.594 0.252 1 84 309 VAL A N 1
ATOM 2402 C CA . VAL A 1 309 ? -25.812 -30.094 -0.532 1 84 309 VAL A CA 1
ATOM 2403 C C . VAL A 1 309 ? -25.641 -28.609 -0.792 1 84 309 VAL A C 1
ATOM 2405 O O . VAL A 1 309 ? -25.203 -27.859 0.095 1 84 309 VAL A O 1
ATOM 2408 N N . ALA A 1 310 ? -25.812 -28.312 -2.094 1 86.38 310 ALA A N 1
ATOM 2409 C CA . ALA A 1 310 ? -25.703 -26.906 -2.443 1 86.38 310 ALA A CA 1
ATOM 2410 C C . ALA A 1 310 ? -26.703 -26.062 -1.664 1 86.38 310 ALA A C 1
ATOM 2412 O O . ALA A 1 310 ? -27.906 -26.375 -1.637 1 86.38 310 ALA A O 1
ATOM 2413 N N . PRO A 1 311 ? -26.156 -25.047 -1.025 1 84.19 311 PRO A N 1
ATOM 2414 C CA . PRO A 1 311 ? -27.094 -24.172 -0.305 1 84.19 311 PRO A CA 1
ATOM 2415 C C . PRO A 1 311 ? -27.984 -23.359 -1.241 1 84.19 311 PRO A C 1
ATOM 2417 O O . PRO A 1 311 ? -27.562 -22.969 -2.326 1 84.19 311 PRO A O 1
ATOM 2420 N N . LYS A 1 312 ? -29.203 -23.188 -0.84 1 85.5 312 LYS A N 1
ATOM 2421 C CA . LYS A 1 312 ? -30.141 -22.406 -1.632 1 85.5 312 LYS A CA 1
ATOM 2422 C C . LYS A 1 312 ? -30.172 -20.953 -1.168 1 85.5 312 LYS A C 1
ATOM 2424 O O . LYS A 1 312 ? -30.141 -20.672 0.033 1 85.5 312 LYS A O 1
ATOM 2429 N N . MET A 1 313 ? -30.156 -20.141 -2.135 1 89.12 313 MET A N 1
ATOM 2430 C CA . MET A 1 313 ? -30.234 -18.703 -1.85 1 89.12 313 MET A CA 1
ATOM 2431 C C . MET A 1 313 ? -31.688 -18.266 -1.629 1 89.12 313 MET A C 1
ATOM 2433 O O . MET A 1 313 ? -32.531 -18.5 -2.477 1 89.12 313 MET A O 1
ATOM 2437 N N . ALA A 1 314 ? -31.875 -17.609 -0.497 1 89.38 314 ALA A N 1
ATOM 2438 C CA . ALA A 1 314 ? -33.219 -17.219 -0.127 1 89.38 314 ALA A CA 1
ATOM 2439 C C . ALA A 1 314 ? -33.656 -15.945 -0.863 1 89.38 314 ALA A C 1
ATOM 2441 O O . ALA A 1 314 ? -34.844 -15.695 -1.058 1 89.38 314 ALA A O 1
ATOM 2442 N N . TYR A 1 315 ? -32.719 -15.18 -1.328 1 92.75 315 TYR A N 1
ATOM 2443 C CA . TYR A 1 315 ? -33 -13.898 -1.953 1 92.75 315 TYR A CA 1
ATOM 2444 C C . TYR A 1 315 ? -32.938 -14 -3.473 1 92.75 315 TYR A C 1
ATOM 2446 O O . TYR A 1 315 ? -32.156 -14.797 -4.012 1 92.75 315 TYR A O 1
ATOM 2454 N N . SER A 1 316 ? -33.812 -13.148 -4.125 1 93.38 316 SER A N 1
ATOM 2455 C CA . SER A 1 316 ? -33.75 -13.062 -5.582 1 93.38 316 SER A CA 1
ATOM 2456 C C . SER A 1 316 ? -32.688 -12.07 -6.039 1 93.38 316 SER A C 1
ATOM 2458 O O . SER A 1 316 ? -32.156 -11.32 -5.227 1 93.38 316 SER A O 1
ATOM 2460 N N . LEU A 1 317 ? -32.312 -12.133 -7.297 1 94.62 317 LEU A N 1
ATOM 2461 C CA . LEU A 1 317 ? -31.344 -11.195 -7.852 1 94.62 317 LEU A CA 1
ATOM 2462 C C . LEU A 1 317 ? -31.797 -9.75 -7.645 1 94.62 317 LEU A C 1
ATOM 2464 O O . LEU A 1 317 ? -31 -8.883 -7.305 1 94.62 317 LEU A O 1
ATOM 2468 N N . ASP A 1 318 ? -33.062 -9.492 -7.809 1 93.38 318 ASP A N 1
ATOM 2469 C CA . ASP A 1 318 ? -33.625 -8.148 -7.609 1 93.38 318 ASP A CA 1
ATOM 2470 C C . ASP A 1 318 ? -33.438 -7.688 -6.164 1 93.38 318 ASP A C 1
ATOM 2472 O O . ASP A 1 318 ? -33.094 -6.531 -5.918 1 93.38 318 ASP A O 1
ATOM 2476 N N . ASP A 1 319 ? -33.656 -8.609 -5.312 1 94.12 319 ASP A N 1
ATOM 2477 C CA . ASP A 1 319 ? -33.469 -8.297 -3.9 1 94.12 319 ASP A CA 1
ATOM 2478 C C . ASP A 1 319 ? -32 -7.934 -3.629 1 94.12 319 ASP A C 1
ATOM 2480 O O . ASP A 1 319 ? -31.719 -6.945 -2.945 1 94.12 319 ASP A O 1
ATOM 2484 N N . LEU A 1 320 ? -31.125 -8.719 -4.223 1 95.31 320 LEU A N 1
ATOM 2485 C CA . LEU A 1 320 ? -29.688 -8.523 -3.998 1 95.31 320 LEU A CA 1
ATOM 2486 C C . LEU A 1 320 ? -29.219 -7.199 -4.59 1 95.31 320 LEU A C 1
ATOM 2488 O O . LEU A 1 320 ? -28.375 -6.516 -4.008 1 95.31 320 LEU A O 1
ATOM 2492 N N . GLU A 1 321 ? -29.797 -6.828 -5.695 1 95.06 321 GLU A N 1
ATOM 2493 C CA . GLU A 1 321 ? -29.484 -5.535 -6.297 1 95.06 321 GLU A CA 1
ATOM 2494 C C . GLU A 1 321 ? -29.922 -4.387 -5.398 1 95.06 321 GLU A C 1
ATOM 2496 O O . GLU A 1 321 ? -29.188 -3.414 -5.215 1 95.06 321 GLU A O 1
ATOM 2501 N N . ASN A 1 322 ? -31.094 -4.543 -4.801 1 94.06 322 ASN A N 1
ATOM 2502 C CA . ASN A 1 322 ? -31.609 -3.518 -3.896 1 94.06 322 ASN A CA 1
ATOM 2503 C C . ASN A 1 322 ? -30.734 -3.391 -2.645 1 94.06 322 ASN A C 1
ATOM 2505 O O . ASN A 1 322 ? -30.438 -2.281 -2.207 1 94.06 322 ASN A O 1
ATOM 2509 N N . PHE A 1 323 ? -30.328 -4.527 -2.172 1 93.88 323 PHE A N 1
ATOM 2510 C CA . PHE A 1 323 ? -29.453 -4.516 -1.011 1 93.88 323 PHE A CA 1
ATOM 2511 C C . PHE A 1 323 ? -28.156 -3.783 -1.323 1 93.88 323 PHE A C 1
ATOM 2513 O O . PHE A 1 323 ? -27.703 -2.934 -0.547 1 93.88 323 PHE A O 1
ATOM 2520 N N . SER A 1 324 ? -27.531 -4.105 -2.426 1 94.31 324 SER A N 1
ATOM 2521 C CA . SER A 1 324 ? -26.219 -3.598 -2.781 1 94.31 324 SER A CA 1
ATOM 2522 C C . SER A 1 324 ? -26.234 -2.082 -2.951 1 94.31 324 SER A C 1
ATOM 2524 O O . SER A 1 324 ? -25.25 -1.405 -2.633 1 94.31 324 SER A O 1
ATOM 2526 N N . MET A 1 325 ? -27.375 -1.546 -3.34 1 92.81 325 MET A N 1
ATOM 2527 C CA . MET A 1 325 ? -27.484 -0.111 -3.584 1 92.81 325 MET A CA 1
ATOM 2528 C C . MET A 1 325 ? -27.547 0.663 -2.271 1 92.81 325 MET A C 1
ATOM 2530 O O . MET A 1 325 ? -27.188 1.843 -2.229 1 92.81 325 MET A O 1
ATOM 2534 N N . VAL A 1 326 ? -27.922 -0.023 -1.203 1 91.44 326 VAL A N 1
ATOM 2535 C CA . VAL A 1 326 ? -28.172 0.696 0.041 1 91.44 326 VAL A CA 1
ATOM 2536 C C . VAL A 1 326 ? -27.141 0.283 1.096 1 91.44 326 VAL A C 1
ATOM 2538 O O . VAL A 1 326 ? -26.641 1.126 1.837 1 91.44 326 VAL A O 1
ATOM 2541 N N . LYS A 1 327 ? -26.719 -0.956 1.064 1 91.38 327 LYS A N 1
ATOM 2542 C CA . LYS A 1 327 ? -26.031 -1.497 2.236 1 91.38 327 LYS A CA 1
ATOM 2543 C C . LYS A 1 327 ? -24.531 -1.649 1.979 1 91.38 327 LYS A C 1
ATOM 2545 O O . LYS A 1 327 ? -23.75 -1.835 2.914 1 91.38 327 LYS A O 1
ATOM 2550 N N . ARG A 1 328 ? -24.078 -1.53 0.73 1 92.81 328 ARG A N 1
ATOM 2551 C CA . ARG A 1 328 ? -22.656 -1.718 0.431 1 92.81 328 ARG A CA 1
ATOM 2552 C C . ARG A 1 328 ? -21.812 -0.652 1.116 1 92.81 328 ARG A C 1
ATOM 2554 O O . ARG A 1 328 ? -22.047 0.544 0.95 1 92.81 328 ARG A O 1
ATOM 2561 N N . PRO A 1 329 ? -20.781 -1.086 1.861 1 93.12 329 PRO A N 1
ATOM 2562 C CA . PRO A 1 329 ? -19.938 -0.128 2.586 1 93.12 329 PRO A CA 1
ATOM 2563 C C . PRO A 1 329 ? -19.234 0.86 1.656 1 93.12 329 PRO A C 1
ATOM 2565 O O . PRO A 1 329 ? -19.062 2.027 2.014 1 93.12 329 PRO A O 1
ATOM 2568 N N . GLU A 1 330 ? -18.875 0.489 0.474 1 93.62 330 GLU A N 1
ATOM 2569 C CA . GLU A 1 330 ? -18.188 1.366 -0.469 1 93.62 330 GLU A CA 1
ATOM 2570 C C . GLU A 1 330 ? -19.078 2.531 -0.888 1 93.62 330 GLU A C 1
ATOM 2572 O O . GLU A 1 330 ? -18.609 3.668 -1.002 1 93.62 330 GLU A O 1
ATOM 2577 N N . VAL A 1 331 ? -20.344 2.189 -1.032 1 93.12 331 VAL A N 1
ATOM 2578 C CA . VAL A 1 331 ? -21.312 3.211 -1.438 1 93.12 331 VAL A CA 1
ATOM 2579 C C . VAL A 1 331 ? -21.547 4.18 -0.281 1 93.12 331 VAL A C 1
ATOM 2581 O O . VAL A 1 331 ? -21.594 5.395 -0.478 1 93.12 331 VAL A O 1
ATOM 2584 N N . ARG A 1 332 ? -21.688 3.607 0.849 1 93.5 332 ARG A N 1
ATOM 2585 C CA . ARG A 1 332 ? -21.906 4.445 2.02 1 93.5 332 ARG A CA 1
ATOM 2586 C C . ARG A 1 332 ? -20.703 5.316 2.316 1 93.5 332 ARG A C 1
ATOM 2588 O O . ARG A 1 332 ? -20.828 6.484 2.688 1 93.5 332 ARG A O 1
ATOM 2595 N N . GLU A 1 333 ? -19.5 4.742 2.166 1 94 333 GLU A N 1
ATOM 2596 C CA . GLU A 1 333 ? -18.281 5.52 2.338 1 94 333 GLU A CA 1
ATOM 2597 C C . GLU A 1 333 ? -18.234 6.688 1.357 1 94 333 GLU A C 1
ATOM 2599 O O . GLU A 1 333 ? -17.953 7.824 1.75 1 94 333 GLU A O 1
ATOM 2604 N N . GLU A 1 334 ? -18.578 6.434 0.161 1 93.19 334 GLU A N 1
ATOM 2605 C CA . GLU A 1 334 ? -18.531 7.469 -0.866 1 93.19 334 GLU A CA 1
ATOM 2606 C C . GLU A 1 334 ? -19.578 8.547 -0.611 1 93.19 334 GLU A C 1
ATOM 2608 O O . GLU A 1 334 ? -19.375 9.711 -0.965 1 93.19 334 GLU A O 1
ATOM 2613 N N . ASN A 1 335 ? -20.656 8.188 0.001 1 94.19 335 ASN A N 1
ATOM 2614 C CA . ASN A 1 335 ? -21.688 9.156 0.365 1 94.19 335 ASN A CA 1
ATOM 2615 C C . ASN A 1 335 ? -21.172 10.172 1.384 1 94.19 335 ASN A C 1
ATOM 2617 O O . ASN A 1 335 ? -21.422 11.367 1.266 1 94.19 335 ASN A O 1
ATOM 2621 N N . TYR A 1 336 ? -20.453 9.68 2.328 1 95.19 336 TYR A N 1
ATOM 2622 C CA . TYR A 1 336 ? -19.875 10.578 3.326 1 95.19 336 TYR A CA 1
ATOM 2623 C C . TYR A 1 336 ? -18.828 11.477 2.701 1 95.19 336 TYR A C 1
ATOM 2625 O O . TYR A 1 336 ? -18.734 12.664 3.033 1 95.19 336 TYR A O 1
ATOM 2633 N N . LEU A 1 337 ? -18.031 10.984 1.756 1 92.38 337 LEU A N 1
ATOM 2634 C CA . LEU A 1 337 ? -17 11.773 1.09 1 92.38 337 LEU A CA 1
ATOM 2635 C C . LEU A 1 337 ? -17.625 12.828 0.183 1 92.38 337 LEU A C 1
ATOM 2637 O O . LEU A 1 337 ? -17.094 13.938 0.048 1 92.38 337 LEU A O 1
ATOM 2641 N N . ALA A 1 338 ? -18.797 12.508 -0.369 1 93.12 338 ALA A N 1
ATOM 2642 C CA . ALA A 1 338 ? -19.516 13.477 -1.194 1 93.12 338 ALA A CA 1
ATOM 2643 C C . ALA A 1 338 ? -20.062 14.625 -0.348 1 93.12 338 ALA A C 1
ATOM 2645 O O . ALA A 1 338 ? -20.047 15.773 -0.783 1 93.12 338 ALA A O 1
ATOM 2646 N N . ARG A 1 339 ? -20.484 14.273 0.82 1 94.06 339 ARG A N 1
ATOM 2647 C CA . ARG A 1 339 ? -20.922 15.312 1.751 1 94.06 339 ARG A CA 1
ATOM 2648 C C . ARG A 1 339 ? -19.766 16.25 2.084 1 94.06 339 ARG A C 1
ATOM 2650 O O . ARG A 1 339 ? -19.984 17.453 2.256 1 94.06 339 ARG A O 1
ATOM 2657 N N . ASN A 1 340 ? -18.609 15.711 2.141 1 95.5 340 ASN A N 1
ATOM 2658 C CA . ASN A 1 340 ? -17.438 16.516 2.459 1 95.5 340 ASN A CA 1
ATOM 2659 C C . ASN A 1 340 ? -17.078 17.484 1.32 1 95.5 340 ASN A C 1
ATOM 2661 O O . ASN A 1 340 ? -16.578 18.578 1.558 1 95.5 340 ASN A O 1
ATOM 2665 N N . SER A 1 341 ? -17.375 17.141 0.112 1 94 341 SER A N 1
ATOM 2666 C CA . SER A 1 341 ? -17.109 18.016 -1.021 1 94 341 SER A CA 1
ATOM 2667 C C . SER A 1 341 ? -17.938 19.297 -0.934 1 94 341 SER A C 1
ATOM 2669 O O . SER A 1 341 ? -17.438 20.375 -1.245 1 94 341 SER A O 1
ATOM 2671 N N . VAL A 1 342 ? -19.156 19.172 -0.445 1 93.62 342 VAL A N 1
ATOM 2672 C CA . VAL A 1 342 ? -20.031 20.344 -0.27 1 93.62 342 VAL A CA 1
ATOM 2673 C C . VAL A 1 342 ? -19.5 21.219 0.862 1 93.62 342 VAL A C 1
ATOM 2675 O O . VAL A 1 342 ? -19.438 22.438 0.732 1 93.62 342 VAL A O 1
ATOM 2678 N N . LEU A 1 343 ? -19.031 20.547 1.881 1 95.81 343 LEU A N 1
ATOM 2679 C CA . LEU A 1 343 ? -18.516 21.281 3.033 1 95.81 343 LEU A CA 1
ATOM 2680 C C . LEU A 1 343 ? -17.203 22 2.68 1 95.81 343 LEU A C 1
ATOM 2682 O O . LEU A 1 343 ? -16.969 23.125 3.137 1 95.81 343 LEU A O 1
ATOM 2686 N N . GLU A 1 344 ? -16.422 21.391 1.851 1 94.38 344 GLU A N 1
ATOM 2687 C CA . GLU A 1 344 ? -15.172 22.016 1.426 1 94.38 344 GLU A CA 1
ATOM 2688 C C . GLU A 1 344 ? -15.43 23.234 0.551 1 94.38 344 GLU A C 1
ATOM 2690 O O . GLU A 1 344 ? -14.688 24.219 0.619 1 94.38 344 GLU A O 1
ATOM 2695 N N . THR A 1 345 ? -16.438 23.172 -0.251 1 93.69 345 THR A N 1
ATOM 2696 C CA . THR A 1 345 ? -16.812 24.328 -1.062 1 93.69 345 THR A CA 1
ATOM 2697 C C . THR A 1 345 ? -17.281 25.484 -0.179 1 93.69 345 THR A C 1
ATOM 2699 O O . THR A 1 345 ? -16.859 26.625 -0.381 1 93.69 345 THR A O 1
ATOM 2702 N N . ARG A 1 346 ? -18.031 25.156 0.785 1 94.5 346 ARG A N 1
ATOM 2703 C CA . ARG A 1 346 ? -18.516 26.188 1.707 1 94.5 346 ARG A CA 1
ATOM 2704 C C . ARG A 1 346 ? -17.344 26.797 2.492 1 94.5 346 ARG A C 1
ATOM 2706 O O . ARG A 1 346 ? -17.312 28 2.725 1 94.5 346 ARG A O 1
ATOM 2713 N N . LYS A 1 347 ? -16.438 25.969 2.842 1 95.12 347 LYS A N 1
ATOM 2714 C CA . LYS A 1 347 ? -15.25 26.438 3.551 1 95.12 347 LYS A CA 1
ATOM 2715 C C . LYS A 1 347 ? -14.422 27.359 2.676 1 95.12 347 LYS A C 1
ATOM 2717 O O . LYS A 1 347 ? -13.961 28.406 3.137 1 95.12 347 LYS A O 1
ATOM 2722 N N . SER A 1 348 ? -14.297 27.031 1.404 1 94 348 SER A N 1
ATOM 2723 C CA . SER A 1 348 ? -13.508 27.844 0.483 1 94 348 SER A CA 1
ATOM 2724 C C . SER A 1 348 ? -14.172 29.188 0.216 1 94 348 SER A C 1
ATOM 2726 O O . SER A 1 348 ? -13.492 30.203 0.056 1 94 348 SER A O 1
ATOM 2728 N N . LEU A 1 349 ? -15.469 29.219 0.201 1 94.44 349 LEU A N 1
ATOM 2729 C CA . LEU A 1 349 ? -16.203 30.469 0.019 1 94.44 349 LEU A CA 1
ATOM 2730 C C . LEU A 1 349 ? -16.125 31.328 1.277 1 94.44 349 LEU A C 1
ATOM 2732 O O . LEU A 1 349 ? -16 32.562 1.192 1 94.44 349 LEU A O 1
ATOM 2736 N N . LEU A 1 350 ? -16.109 30.672 2.43 1 93.44 350 LEU A N 1
ATOM 2737 C CA . LEU A 1 350 ? -16.031 31.391 3.695 1 93.44 350 LEU A CA 1
ATOM 2738 C C . LEU A 1 350 ? -14.672 32.031 3.857 1 93.44 350 LEU A C 1
ATOM 2740 O O . LEU A 1 350 ? -14.562 33.125 4.453 1 93.44 350 LEU A O 1
ATOM 2744 N N . ARG A 1 351 ? -13.68 31.453 3.244 1 94 351 ARG A N 1
ATOM 2745 C CA . ARG A 1 351 ? -12.32 31.969 3.373 1 94 351 ARG A CA 1
ATOM 2746 C C . ARG A 1 351 ? -12.164 33.281 2.619 1 94 351 ARG A C 1
ATOM 2748 O O . ARG A 1 351 ? -11.227 34.031 2.871 1 94 351 ARG A O 1
ATOM 2755 N N . LEU A 1 352 ? -13.125 33.656 1.721 1 93.06 352 LEU A N 1
ATOM 2756 C CA . LEU A 1 352 ? -13.055 34.875 0.933 1 93.06 352 LEU A CA 1
ATOM 2757 C C . LEU A 1 352 ? -13.648 36.062 1.702 1 93.06 352 LEU A C 1
ATOM 2759 O O . LEU A 1 352 ? -13.445 37.219 1.329 1 93.06 352 LEU A O 1
ATOM 2763 N N . LEU A 1 353 ? -14.281 35.812 2.844 1 92.31 353 LEU A N 1
ATOM 2764 C CA . LEU A 1 353 ? -14.953 36.844 3.607 1 92.31 353 LEU A CA 1
ATOM 2765 C C . LEU A 1 353 ? -13.984 37.5 4.59 1 92.31 353 LEU A C 1
ATOM 2767 O O . LEU A 1 353 ? -12.984 36.906 4.977 1 92.31 353 LEU A O 1
ATOM 2771 N N . PRO A 1 354 ? -14.297 38.781 4.977 1 92.12 354 PRO A N 1
ATOM 2772 C CA . PRO A 1 354 ? -13.438 39.438 5.965 1 92.12 354 PRO A CA 1
ATOM 2773 C C . PRO A 1 354 ? -13.531 38.812 7.348 1 92.12 354 PRO A C 1
ATOM 2775 O O . PRO A 1 354 ? -14.594 38.312 7.727 1 92.12 354 PRO A O 1
ATOM 2778 N N . GLY A 1 355 ? -12.484 38.781 7.988 1 92.75 355 GLY A N 1
ATOM 2779 C CA . GLY A 1 355 ? -12.453 38.25 9.344 1 92.75 355 GLY A CA 1
ATOM 2780 C C . GLY A 1 355 ? -12.711 39.312 10.406 1 92.75 355 GLY A C 1
ATOM 2781 O O . GLY A 1 355 ? -12.336 40.469 10.242 1 92.75 355 GLY A O 1
ATOM 2782 N N . VAL A 1 356 ? -13.484 38.938 11.43 1 94.44 356 VAL A N 1
ATOM 2783 C CA . VAL A 1 356 ? -13.734 39.781 12.602 1 94.44 356 VAL A CA 1
ATOM 2784 C C . VAL A 1 356 ? -13.055 39.156 13.828 1 94.44 356 VAL A C 1
ATOM 2786 O O . VAL A 1 356 ? -13.312 38.031 14.195 1 94.44 356 VAL A O 1
ATOM 2789 N N . SER A 1 357 ? -12.18 39.938 14.328 1 94.69 357 SER A N 1
ATOM 2790 C CA . SER A 1 357 ? -11.445 39.469 15.5 1 94.69 357 SER A CA 1
ATOM 2791 C C . SER A 1 357 ? -11.766 40.312 16.719 1 94.69 357 SER A C 1
ATOM 2793 O O . SER A 1 357 ? -11.75 41.562 16.656 1 94.69 357 SER A O 1
ATOM 2795 N N . LEU A 1 358 ? -12.148 39.625 17.719 1 96.12 358 LEU A N 1
ATOM 2796 C CA . LEU A 1 358 ? -12.32 40.25 19.031 1 96.12 358 LEU A CA 1
ATOM 2797 C C . LEU A 1 358 ? -11.117 39.969 19.938 1 96.12 358 LEU A C 1
ATOM 2799 O O . LEU A 1 358 ? -10.578 38.875 19.922 1 96.12 358 LEU A O 1
ATOM 2803 N N . PHE A 1 359 ? -10.641 40.969 20.547 1 95.25 359 PHE A N 1
ATOM 2804 C CA . PHE A 1 359 ? -9.539 40.719 21.469 1 95.25 359 PHE A CA 1
ATOM 2805 C C . PHE A 1 359 ? -9.695 41.531 22.75 1 95.25 359 PHE A C 1
ATOM 2807 O O . PHE A 1 359 ? -10.375 42.562 22.75 1 95.25 359 PHE A O 1
ATOM 2814 N N . ALA A 1 360 ? -9.211 41.062 23.844 1 96.25 360 ALA A N 1
ATOM 2815 C CA . ALA A 1 360 ? -9.117 41.688 25.156 1 96.25 360 ALA A CA 1
ATOM 2816 C C . ALA A 1 360 ? -7.867 41.219 25.906 1 96.25 360 ALA A C 1
ATOM 2818 O O . ALA A 1 360 ? -7.504 40.062 25.828 1 96.25 360 ALA A O 1
ATOM 2819 N N . GLY A 1 361 ? -7.211 42.25 26.469 1 96.56 361 GLY A N 1
ATOM 2820 C CA . GLY A 1 361 ? -5.996 41.812 27.125 1 96.56 361 GLY A CA 1
ATOM 2821 C C . GLY A 1 361 ? -5.496 42.812 28.172 1 96.56 361 GLY A C 1
ATOM 2822 O O . GLY A 1 361 ? -6.07 43.875 28.344 1 96.56 361 GLY A O 1
ATOM 2823 N N . ILE A 1 362 ? -4.559 42.375 28.922 1 97.06 362 ILE A N 1
ATOM 2824 C CA . ILE A 1 362 ? -3.836 43.156 29.906 1 97.06 362 ILE A CA 1
ATOM 2825 C C . ILE A 1 362 ? -2.373 43.312 29.484 1 97.06 362 ILE A C 1
ATOM 2827 O O . ILE A 1 362 ? -1.782 42.344 28.969 1 97.06 362 ILE A O 1
ATOM 2831 N N . ASN A 1 363 ? -1.926 44.469 29.578 1 96.38 363 ASN A N 1
ATOM 2832 C CA . ASN A 1 363 ? -0.569 44.781 29.125 1 96.38 363 ASN A CA 1
ATOM 2833 C C . ASN A 1 363 ? 0.278 45.375 30.25 1 96.38 363 ASN A C 1
ATOM 2835 O O . ASN A 1 363 ? -0.251 46.031 31.156 1 96.38 363 ASN A O 1
ATOM 2839 N N . GLY A 1 364 ? 1.562 45.125 30.219 1 96.25 364 GLY A N 1
ATOM 2840 C CA . GLY A 1 364 ? 2.559 45.719 31.094 1 96.25 364 GLY A CA 1
ATOM 2841 C C . GL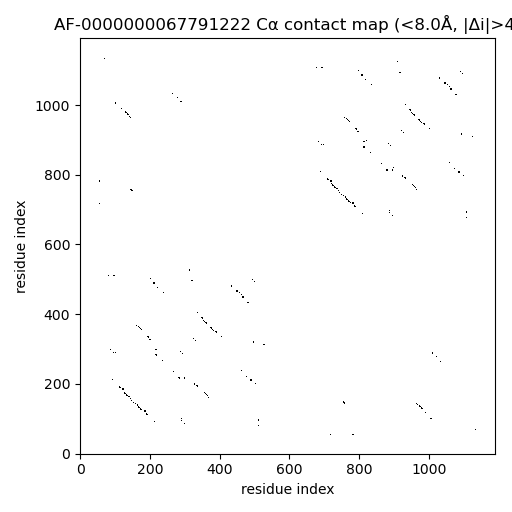Y A 1 364 ? 3.789 46.219 30.359 1 96.25 364 GLY A C 1
ATOM 2842 O O . GLY A 1 364 ? 4.238 45.562 29.406 1 96.25 364 GLY A O 1
ATOM 2843 N N . ASP A 1 365 ? 4.238 47.375 30.719 1 95.56 365 ASP A N 1
ATOM 2844 C CA . ASP A 1 365 ? 5.418 47.969 30.125 1 95.56 365 ASP A CA 1
ATOM 2845 C C . ASP A 1 365 ? 6.297 48.625 31.203 1 95.56 365 ASP A C 1
ATOM 2847 O O . ASP A 1 365 ? 5.809 49.375 32.031 1 95.56 365 ASP A O 1
ATOM 2851 N N . SER A 1 366 ? 7.621 48.438 31.25 1 94.88 366 SER A N 1
ATOM 2852 C CA . SER A 1 366 ? 8.531 48.906 32.281 1 94.88 366 SER A CA 1
ATOM 2853 C C . SER A 1 366 ? 9.062 50.312 31.969 1 94.88 366 SER A C 1
ATOM 2855 O O . SER A 1 366 ? 9.852 50.844 32.75 1 94.88 366 SER A O 1
ATOM 2857 N N . ASN A 1 367 ? 8.672 50.812 30.844 1 93 367 ASN A N 1
ATOM 2858 C CA . ASN A 1 367 ? 9.156 52.125 30.484 1 93 367 ASN A CA 1
ATOM 2859 C C . ASN A 1 367 ? 8.891 53.156 31.578 1 93 367 ASN A C 1
ATOM 2861 O O . ASN A 1 367 ? 7.742 53.375 31.969 1 93 367 ASN A O 1
ATOM 2865 N N . SER A 1 368 ? 9.945 53.844 32.094 1 93.69 368 SER A N 1
ATOM 2866 C CA . SER A 1 368 ? 9.859 54.75 33.25 1 93.69 368 SER A CA 1
ATOM 2867 C C . SER A 1 368 ? 9.125 56.031 32.906 1 93.69 368 SER A C 1
ATOM 2869 O O . SER A 1 368 ? 8.641 56.75 33.781 1 93.69 368 SER A O 1
ATOM 2871 N N . TYR A 1 369 ? 9.039 56.312 31.641 1 90.25 369 TYR A N 1
ATOM 2872 C CA . TYR A 1 369 ? 8.43 57.594 31.234 1 90.25 369 TYR A CA 1
ATOM 2873 C C . TYR A 1 369 ? 6.91 57.438 31.156 1 90.25 369 TYR A C 1
ATOM 2875 O O . TYR A 1 369 ? 6.199 58.469 31.062 1 90.25 369 TYR A O 1
ATOM 2883 N N . LEU A 1 370 ? 6.453 56.344 31.328 1 91.19 370 LEU A N 1
ATOM 2884 C CA . LEU A 1 370 ? 5.008 56.125 31.297 1 91.19 370 LEU A CA 1
ATOM 2885 C C . LEU A 1 370 ? 4.383 56.469 32.625 1 91.19 370 LEU A C 1
ATOM 2887 O O . LEU A 1 370 ? 4.953 56.188 33.688 1 91.19 370 LEU A O 1
ATOM 2891 N N . VAL A 1 371 ? 3.223 57.062 32.562 1 90.56 371 VAL A N 1
ATOM 2892 C CA . VAL A 1 371 ? 2.488 57.344 33.781 1 90.56 371 VAL A CA 1
ATOM 2893 C C . VAL A 1 371 ? 1.862 56.062 34.312 1 90.56 371 VAL A C 1
ATOM 2895 O O . VAL A 1 371 ? 1.888 55.812 35.531 1 90.56 371 VAL A O 1
ATOM 2898 N N . ASN A 1 372 ? 1.254 55.281 33.406 1 92.62 372 ASN A N 1
ATOM 2899 C CA . ASN A 1 372 ? 0.672 54 33.75 1 92.62 372 ASN A CA 1
ATOM 2900 C C . ASN A 1 372 ? 1.46 52.844 33.125 1 92.62 372 ASN A C 1
ATOM 2902 O O . ASN A 1 372 ? 1.477 52.688 31.891 1 92.62 372 ASN A O 1
ATOM 2906 N N . HIS A 1 373 ? 1.902 52.062 33.969 1 94.62 373 HIS A N 1
ATOM 2907 C CA . HIS A 1 373 ? 2.756 50.969 33.469 1 94.62 373 HIS A CA 1
ATOM 2908 C C . HIS A 1 373 ? 1.935 49.719 33.156 1 94.62 373 HIS A C 1
ATOM 2910 O O . HIS A 1 373 ? 2.438 48.812 32.5 1 94.62 373 HIS A O 1
ATOM 2916 N N . GLN A 1 374 ? 0.689 49.594 33.656 1 95.94 374 GLN A N 1
ATOM 2917 C CA . GLN A 1 374 ? -0.238 48.531 33.375 1 95.94 374 GLN A CA 1
ATOM 2918 C C . GLN A 1 374 ? -1.562 49.062 32.844 1 95.94 374 GLN A C 1
ATOM 2920 O O . GLN A 1 374 ? -2.049 50.094 33.281 1 95.94 374 GLN A O 1
ATOM 2925 N N . TRP A 1 375 ? -2.104 48.438 31.844 1 96.19 375 TRP A N 1
ATOM 2926 C CA . TRP A 1 375 ? -3.412 48.844 31.344 1 96.19 375 TRP A CA 1
ATOM 2927 C C . TRP A 1 375 ? -4.141 47.656 30.719 1 96.19 375 TRP A C 1
ATOM 2929 O O . TRP A 1 375 ? -3.527 46.625 30.422 1 96.19 375 TRP A O 1
ATOM 2939 N N . ALA A 1 376 ? -5.426 47.656 30.625 1 96.38 376 ALA A N 1
ATOM 2940 C CA . ALA A 1 376 ? -6.281 46.719 29.922 1 96.38 376 ALA A CA 1
ATOM 2941 C C . ALA A 1 376 ? -6.812 47.312 28.609 1 96.38 376 ALA A C 1
ATOM 2943 O O . ALA A 1 376 ? -6.969 48.531 28.5 1 96.38 376 ALA A O 1
ATOM 2944 N N . ASN A 1 377 ? -6.859 46.5 27.625 1 95.19 377 ASN A N 1
ATOM 2945 C CA . ASN A 1 377 ? -7.43 46.938 26.359 1 95.19 377 ASN A CA 1
ATOM 2946 C C . ASN A 1 377 ? -8.383 45.906 25.781 1 95.19 377 ASN A C 1
ATOM 2948 O O . ASN A 1 377 ? -8.352 44.75 26.172 1 95.19 377 ASN A O 1
ATOM 2952 N N . ALA A 1 378 ? -9.328 46.281 25.047 1 95.5 378 ALA A N 1
ATOM 2953 C CA . ALA A 1 378 ? -10.266 45.469 24.281 1 95.5 378 ALA A CA 1
ATOM 2954 C C . ALA A 1 378 ? -10.602 46.125 22.938 1 95.5 378 ALA A C 1
ATOM 2956 O O . ALA A 1 378 ? -10.508 47.344 22.797 1 95.5 378 ALA A O 1
ATOM 2957 N N . GLY A 1 379 ? -10.805 45.344 21.984 1 95.69 379 GLY A N 1
ATOM 2958 C CA . GLY A 1 379 ? -11.117 45.906 20.688 1 95.69 379 GLY A CA 1
ATOM 2959 C C . GLY A 1 379 ? -11.656 44.906 19.703 1 95.69 379 GLY A C 1
ATOM 2960 O O . GLY A 1 379 ? -11.82 43.719 20.031 1 95.69 379 GLY A O 1
ATOM 2961 N N . VAL A 1 380 ? -12.164 45.406 18.625 1 95.25 380 VAL A N 1
ATOM 2962 C CA . VAL A 1 380 ? -12.641 44.625 17.469 1 95.25 380 VAL A CA 1
ATOM 2963 C C . VAL A 1 380 ? -11.867 45.031 16.219 1 95.25 380 VAL A C 1
ATOM 2965 O O . VAL A 1 380 ? -11.594 46.219 16.016 1 95.25 380 VAL A O 1
ATOM 2968 N N . GLN A 1 381 ? -11.406 44.031 15.57 1 94.69 381 GLN A N 1
ATOM 2969 C CA . GLN A 1 381 ? -10.688 44.281 14.336 1 94.69 381 GLN A CA 1
ATOM 2970 C C . GLN A 1 381 ? -11.305 43.531 13.164 1 94.69 381 GLN A C 1
ATOM 2972 O O . GLN A 1 381 ? -11.609 42.344 13.281 1 94.69 381 GLN A O 1
ATOM 2977 N N . VAL A 1 382 ? -11.617 44.25 12.109 1 93.56 382 VAL A N 1
ATOM 2978 C CA . VAL A 1 382 ? -12.133 43.656 10.891 1 93.56 382 VAL A CA 1
ATOM 2979 C C . VAL A 1 382 ? -11.094 43.812 9.773 1 93.56 382 VAL A C 1
ATOM 2981 O O . VAL A 1 382 ? -10.594 44.906 9.516 1 93.56 382 VAL A O 1
ATOM 2984 N N . SER A 1 383 ? -10.703 42.688 9.25 1 93.06 383 SER A N 1
ATOM 2985 C CA . SER A 1 383 ? -9.727 42.719 8.164 1 93.06 383 SER A CA 1
ATOM 2986 C C . SER A 1 383 ? -10.156 41.812 7.023 1 93.06 383 SER A C 1
ATOM 2988 O O . SER A 1 383 ? -10.758 40.75 7.254 1 93.06 383 SER A O 1
ATOM 2990 N N . GLY A 1 384 ? -9.953 42.281 5.801 1 90.62 384 GLY A N 1
ATOM 2991 C CA . GLY A 1 384 ? -10.289 41.5 4.633 1 90.62 384 GLY A CA 1
ATOM 2992 C C . GLY A 1 384 ? -9.688 42.031 3.35 1 90.62 384 GLY A C 1
ATOM 2993 O O . GLY A 1 384 ? -9.352 43.219 3.262 1 90.62 384 GLY A O 1
ATOM 2994 N N . ASN A 1 385 ? -9.367 41.094 2.49 1 90.25 385 ASN A N 1
ATOM 2995 C CA . ASN A 1 385 ? -8.977 41.469 1.14 1 90.25 385 ASN A CA 1
ATOM 2996 C C . ASN A 1 385 ? -10.188 41.719 0.254 1 90.25 385 ASN A C 1
ATOM 2998 O O . ASN A 1 385 ? -10.906 40.781 -0.109 1 90.25 385 ASN A O 1
ATOM 3002 N N . LEU A 1 386 ? -10.406 42.938 -0.098 1 88.75 386 LEU A N 1
ATOM 3003 C CA . LEU A 1 386 ? -11.602 43.312 -0.844 1 88.75 386 LEU A CA 1
ATOM 3004 C C . LEU A 1 386 ? -11.578 42.719 -2.248 1 88.75 386 LEU A C 1
ATOM 3006 O O . LEU A 1 386 ? -12.633 42.531 -2.859 1 88.75 386 LEU A O 1
ATOM 3010 N N . LEU A 1 387 ? -10.445 42.469 -2.734 1 88.38 387 LEU A N 1
ATOM 3011 C CA . LEU A 1 387 ? -10.336 41.906 -4.082 1 88.38 387 LEU A CA 1
ATOM 3012 C C . LEU A 1 387 ? -10.742 40.438 -4.113 1 88.38 387 LEU A C 1
ATOM 3014 O O . LEU A 1 387 ? -10.898 39.875 -5.188 1 88.38 387 LEU A O 1
ATOM 3018 N N . ASN A 1 388 ? -10.969 39.844 -2.963 1 90.06 388 ASN A N 1
ATOM 3019 C CA . ASN A 1 388 ? -11.398 38.469 -2.875 1 90.06 388 ASN A CA 1
ATOM 3020 C C . ASN A 1 388 ? -12.773 38.25 -3.508 1 90.06 388 ASN A C 1
ATOM 3022 O O . ASN A 1 388 ? -13.117 37.156 -3.918 1 90.06 388 ASN A O 1
ATOM 3026 N N . VAL A 1 389 ? -13.562 39.25 -3.625 1 86.12 389 VAL A N 1
ATOM 3027 C CA . VAL A 1 389 ? -14.898 39.188 -4.199 1 86.12 389 VAL A CA 1
ATOM 3028 C C . VAL A 1 389 ? -14.805 38.781 -5.672 1 86.12 389 VAL A C 1
ATOM 3030 O O . VAL A 1 389 ? -15.68 38.094 -6.199 1 86.12 389 VAL A O 1
ATOM 3033 N N . LEU A 1 390 ? -13.711 39.188 -6.301 1 87.88 390 LEU A N 1
ATOM 3034 C CA . LEU A 1 390 ? -13.523 38.875 -7.711 1 87.88 390 LEU A CA 1
ATOM 3035 C C . LEU A 1 390 ? -13.266 37.375 -7.895 1 87.88 390 LEU A C 1
ATOM 3037 O O . LEU A 1 390 ? -13.516 36.812 -8.969 1 87.88 390 LEU A O 1
ATOM 3041 N N . SER A 1 391 ? -12.773 36.75 -6.762 1 91.19 391 SER A N 1
ATOM 3042 C CA . SER A 1 391 ? -12.469 35.344 -6.832 1 91.19 391 SER A CA 1
ATOM 3043 C C . SER A 1 391 ? -13.672 34.5 -6.453 1 91.19 391 SER A C 1
ATOM 3045 O O . SER A 1 391 ? -13.641 33.25 -6.574 1 91.19 391 SER A O 1
ATOM 3047 N N . TRP A 1 392 ? -14.789 35.031 -6.074 1 92.19 392 TRP A N 1
ATOM 3048 C CA . TRP A 1 392 ? -15.969 34.344 -5.594 1 92.19 392 TRP A CA 1
ATOM 3049 C C . TRP A 1 392 ? -16.531 33.406 -6.668 1 92.19 392 TRP A C 1
ATOM 3051 O O . TRP A 1 392 ? -16.781 32.219 -6.41 1 92.19 392 TRP A O 1
ATOM 3061 N N . SER A 1 393 ? -16.656 33.969 -7.844 1 92.56 393 SER A N 1
ATOM 3062 C CA . SER A 1 393 ? -17.266 33.219 -8.93 1 92.56 393 SER A CA 1
ATOM 3063 C C . SER A 1 393 ? -16.391 32.031 -9.328 1 92.56 393 SER A C 1
ATOM 3065 O O . SER A 1 393 ? -16.891 30.938 -9.578 1 92.56 393 SER A O 1
ATOM 3067 N N . SER A 1 394 ? -15.117 32.25 -9.352 1 92.31 394 SER A N 1
ATOM 3068 C CA . SER A 1 394 ? -14.195 31.172 -9.727 1 92.31 394 SER A CA 1
ATOM 3069 C C . SER A 1 394 ? -14.164 30.078 -8.672 1 92.31 394 SER A C 1
ATOM 3071 O O . SER A 1 394 ? -14.148 28.891 -9.008 1 92.31 394 SER A O 1
ATOM 3073 N N . VAL A 1 395 ? -14.164 30.406 -7.434 1 94.19 395 VAL A N 1
ATOM 3074 C CA . VAL A 1 395 ? -14.141 29.438 -6.348 1 94.19 395 VAL A CA 1
ATOM 3075 C C . VAL A 1 395 ? -15.461 28.672 -6.312 1 94.19 395 VAL A C 1
ATOM 3077 O O . VAL A 1 395 ? -15.477 27.453 -6.094 1 94.19 395 VAL A O 1
ATOM 3080 N N . LYS A 1 396 ? -16.5 29.391 -6.516 1 94 396 LYS A N 1
ATOM 3081 C CA . LYS A 1 396 ? -17.812 28.75 -6.527 1 94 396 LYS A CA 1
ATOM 3082 C C . LYS A 1 396 ? -17.922 27.75 -7.68 1 94 396 LYS A C 1
ATOM 3084 O O . LYS A 1 396 ? -18.438 26.641 -7.504 1 94 396 LYS A O 1
ATOM 3089 N N . ARG A 1 397 ? -17.438 28.062 -8.805 1 94.56 397 ARG A N 1
ATOM 3090 C CA . ARG A 1 397 ? -17.484 27.172 -9.961 1 94.56 397 ARG A CA 1
ATOM 3091 C C . ARG A 1 397 ? -16.625 25.938 -9.734 1 94.56 397 ARG A C 1
ATOM 3093 O O . ARG A 1 397 ? -17.016 24.828 -10.078 1 94.56 397 ARG A O 1
ATOM 3100 N N . ALA A 1 398 ? -15.453 26.125 -9.156 1 93.81 398 ALA A N 1
ATOM 3101 C CA . ALA A 1 398 ? -14.57 25 -8.852 1 93.81 398 ALA A CA 1
ATOM 3102 C C . ALA A 1 398 ? -15.203 24.078 -7.828 1 93.81 398 ALA A C 1
ATOM 3104 O O . ALA A 1 398 ? -15.078 22.844 -7.934 1 93.81 398 ALA A O 1
ATOM 3105 N N . GLY A 1 399 ? -15.844 24.719 -6.883 1 94.06 399 GLY A N 1
ATOM 3106 C CA . GLY A 1 399 ? -16.531 23.922 -5.879 1 94.06 399 GLY A CA 1
ATOM 3107 C C . GLY A 1 399 ? -17.688 23.109 -6.449 1 94.06 399 GLY A C 1
ATOM 3108 O O . GLY A 1 399 ? -17.844 21.938 -6.129 1 94.06 399 GLY A O 1
ATOM 3109 N N . GLN A 1 400 ? -18.469 23.781 -7.293 1 93.88 400 GLN A N 1
ATOM 3110 C CA . GLN A 1 400 ? -19.594 23.094 -7.934 1 93.88 400 GLN A CA 1
ATOM 3111 C C . GLN A 1 400 ? -19.109 21.953 -8.82 1 93.88 400 GLN A C 1
ATOM 3113 O O . GLN A 1 400 ? -19.719 20.891 -8.867 1 93.88 400 GLN A O 1
ATOM 3118 N N . ALA A 1 401 ? -18.031 22.203 -9.469 1 94.88 401 ALA A N 1
ATOM 3119 C CA . ALA A 1 401 ? -17.438 21.156 -10.289 1 94.88 401 ALA A CA 1
ATOM 3120 C C . ALA A 1 401 ? -17.031 19.969 -9.43 1 94.88 401 ALA A C 1
ATOM 3122 O O . ALA A 1 401 ? -17.219 18.812 -9.836 1 94.88 401 ALA A O 1
ATOM 3123 N N . ASN A 1 402 ? -16.484 20.203 -8.352 1 94.38 402 ASN A N 1
ATOM 3124 C CA . ASN A 1 402 ? -16.078 19.141 -7.438 1 94.38 402 ASN A CA 1
ATOM 3125 C C . ASN A 1 402 ? -17.281 18.375 -6.906 1 94.38 402 ASN A C 1
ATOM 3127 O O . ASN A 1 402 ? -17.219 17.156 -6.703 1 94.38 402 ASN A O 1
ATOM 3131 N N . GLU A 1 403 ? -18.312 19.109 -6.637 1 94.06 403 GLU A N 1
ATOM 3132 C CA . GLU A 1 403 ? -19.547 18.469 -6.172 1 94.06 403 GLU A CA 1
ATOM 3133 C C . GLU A 1 403 ? -20.141 17.578 -7.262 1 94.06 403 GLU A C 1
ATOM 3135 O O . GLU A 1 403 ? -20.594 16.469 -6.988 1 94.06 403 GLU A O 1
ATOM 3140 N N . ASP A 1 404 ? -20.125 18.109 -8.453 1 94.44 404 ASP A N 1
ATOM 3141 C CA . ASP A 1 404 ? -20.625 17.312 -9.578 1 94.44 404 ASP A CA 1
ATOM 3142 C C . ASP A 1 404 ? -19.766 16.062 -9.789 1 94.44 404 ASP A C 1
ATOM 3144 O O . ASP A 1 404 ? -20.297 14.992 -10.086 1 94.44 404 ASP A O 1
ATOM 3148 N N . LEU A 1 405 ? -18.516 16.219 -9.648 1 94.31 405 LEU A N 1
ATOM 3149 C CA . LEU A 1 405 ? -17.609 15.086 -9.773 1 94.31 405 LEU A CA 1
ATOM 3150 C C . LEU A 1 405 ? -17.922 14.023 -8.727 1 94.31 405 LEU A C 1
ATOM 3152 O O . LEU A 1 405 ? -17.938 12.828 -9.031 1 94.31 405 LEU A O 1
ATOM 3156 N N . ALA A 1 406 ? -18.141 14.453 -7.523 1 93.12 406 ALA A N 1
ATOM 3157 C CA . ALA A 1 406 ? -18.453 13.516 -6.445 1 93.12 406 ALA A CA 1
ATOM 3158 C C . ALA A 1 406 ? -19.734 12.758 -6.723 1 93.12 406 ALA A C 1
ATOM 3160 O O . ALA A 1 406 ? -19.844 11.562 -6.434 1 93.12 406 ALA A O 1
ATOM 3161 N N . GLU A 1 407 ? -20.719 13.43 -7.32 1 91.75 407 GLU A N 1
ATOM 3162 C CA . GLU A 1 407 ? -22 12.797 -7.641 1 91.75 407 GLU A CA 1
ATOM 3163 C C . GLU A 1 407 ? -21.828 11.742 -8.734 1 91.75 407 GLU A C 1
ATOM 3165 O O . GLU A 1 407 ? -22.375 10.641 -8.625 1 91.75 407 GLU A O 1
ATOM 3170 N N . VAL A 1 408 ? -21.078 12.086 -9.727 1 93.75 408 VAL A N 1
ATOM 3171 C CA . VAL A 1 408 ? -20.875 11.148 -10.828 1 93.75 408 VAL A CA 1
ATOM 3172 C C . VAL A 1 408 ? -20.031 9.969 -10.336 1 93.75 408 VAL A C 1
ATOM 3174 O O . VAL A 1 408 ? -20.234 8.828 -10.773 1 93.75 408 VAL A O 1
ATOM 3177 N N . ARG A 1 409 ? -19.109 10.227 -9.531 1 93.56 409 ARG A N 1
ATOM 3178 C CA . ARG A 1 409 ? -18.297 9.156 -8.945 1 93.56 409 ARG A CA 1
ATOM 3179 C C . ARG A 1 409 ? -19.172 8.18 -8.164 1 93.56 409 ARG A C 1
ATOM 3181 O O . ARG A 1 409 ? -18.984 6.969 -8.25 1 93.56 409 ARG A O 1
ATOM 3188 N N . ARG A 1 410 ? -20.078 8.688 -7.406 1 92.19 410 ARG A N 1
ATOM 3189 C CA . ARG A 1 410 ? -21 7.844 -6.652 1 92.19 410 ARG A CA 1
ATOM 3190 C C . ARG A 1 410 ? -21.859 7.004 -7.59 1 92.19 410 ARG A C 1
ATOM 3192 O O . ARG A 1 410 ? -22.094 5.816 -7.34 1 92.19 410 ARG A O 1
ATOM 3199 N N . GLN A 1 411 ? -22.312 7.559 -8.68 1 92.88 411 GLN A N 1
ATOM 3200 C CA . GLN A 1 411 ? -23.109 6.828 -9.656 1 92.88 411 GLN A CA 1
ATOM 3201 C C . GLN A 1 411 ? -22.281 5.73 -10.336 1 92.88 411 GLN A C 1
ATOM 3203 O O . GLN A 1 411 ? -22.766 4.613 -10.516 1 92.88 411 GLN A O 1
ATOM 3208 N N . ALA A 1 412 ? -21.062 6.176 -10.641 1 95.12 412 ALA A N 1
ATOM 3209 C CA . ALA A 1 412 ? -20.188 5.18 -11.242 1 95.12 412 ALA A CA 1
ATOM 3210 C C . ALA A 1 412 ? -19.938 4.012 -10.289 1 95.12 412 ALA A C 1
ATOM 3212 O O . ALA A 1 412 ? -19.922 2.854 -10.711 1 95.12 412 ALA A O 1
ATOM 3213 N N . LEU A 1 413 ? -19.781 4.242 -9.031 1 94.88 413 LEU A N 1
ATOM 3214 C CA . LEU A 1 413 ? -19.578 3.205 -8.023 1 94.88 413 LEU A CA 1
ATOM 3215 C C . LEU A 1 413 ? -20.812 2.334 -7.879 1 94.88 413 LEU A C 1
ATOM 3217 O O . LEU A 1 413 ? -20.703 1.113 -7.734 1 94.88 413 LEU A O 1
ATOM 3221 N N . ARG A 1 414 ? -21.938 2.914 -7.934 1 94.12 414 ARG A N 1
ATOM 3222 C CA . ARG A 1 414 ? -23.172 2.143 -7.84 1 94.12 414 ARG A CA 1
ATOM 3223 C C . ARG A 1 414 ? -23.344 1.213 -9.039 1 94.12 414 ARG A C 1
ATOM 3225 O O . ARG A 1 414 ? -23.812 0.081 -8.891 1 94.12 414 ARG A O 1
ATOM 3232 N N . MET A 1 415 ? -22.938 1.722 -10.227 1 94.56 415 MET A N 1
ATOM 3233 C CA . MET A 1 415 ? -22.969 0.848 -11.398 1 94.56 415 MET A CA 1
ATOM 3234 C C . MET A 1 415 ? -22.016 -0.329 -11.219 1 94.56 415 MET A C 1
ATOM 3236 O O . MET A 1 415 ? -22.344 -1.462 -11.57 1 94.56 415 MET A O 1
ATOM 3240 N N . ALA A 1 416 ? -20.844 -0.039 -10.641 1 95.06 416 ALA A N 1
ATOM 3241 C CA . ALA A 1 416 ? -19.875 -1.099 -10.383 1 95.06 416 ALA A CA 1
ATOM 3242 C C . ALA A 1 416 ? -20.422 -2.117 -9.391 1 95.06 416 ALA A C 1
ATOM 3244 O O . ALA A 1 416 ? -20.25 -3.326 -9.578 1 95.06 416 ALA A O 1
ATOM 3245 N N . VAL A 1 417 ? -21.094 -1.655 -8.391 1 95.19 417 VAL A N 1
ATOM 3246 C CA . VAL A 1 417 ? -21.641 -2.527 -7.355 1 95.19 417 VAL A CA 1
ATOM 3247 C C . VAL A 1 417 ? -22.766 -3.379 -7.941 1 95.19 417 VAL A C 1
ATOM 3249 O O . VAL A 1 417 ? -22.859 -4.574 -7.652 1 95.19 417 VAL A O 1
ATOM 3252 N N . LEU A 1 418 ? -23.594 -2.818 -8.805 1 94.81 418 LEU A N 1
ATOM 3253 C CA . LEU A 1 418 ? -24.656 -3.561 -9.477 1 94.81 418 LEU A CA 1
ATOM 3254 C C . LEU A 1 418 ? -24.062 -4.648 -10.375 1 94.81 418 LEU A C 1
ATOM 3256 O O . LEU A 1 418 ? -24.562 -5.777 -10.383 1 94.81 418 LEU A O 1
ATOM 3260 N N . THR A 1 419 ? -23.047 -4.281 -11.039 1 95.88 419 THR A N 1
ATOM 3261 C CA . THR A 1 419 ? -22.391 -5.258 -11.898 1 95.88 419 THR A CA 1
ATOM 3262 C C . THR A 1 419 ? -21.797 -6.391 -11.07 1 95.88 419 THR A C 1
ATOM 3264 O O . THR A 1 419 ? -21.906 -7.562 -11.438 1 95.88 419 THR A O 1
ATOM 3267 N N . GLN A 1 420 ? -21.188 -6.055 -9.945 1 95.5 420 GLN A N 1
ATOM 3268 C CA . GLN A 1 420 ? -20.547 -7.055 -9.094 1 95.5 420 GLN A CA 1
ATOM 3269 C C . GLN A 1 420 ? -21.578 -8.031 -8.531 1 95.5 420 GLN A C 1
ATOM 3271 O O . GLN A 1 420 ? -21.328 -9.234 -8.453 1 95.5 420 GLN A O 1
ATOM 3276 N N . VAL A 1 421 ? -22.719 -7.559 -8.211 1 96 421 VAL A N 1
ATOM 3277 C CA . VAL A 1 421 ? -23.75 -8.43 -7.68 1 96 421 VAL A CA 1
ATOM 3278 C C . VAL A 1 421 ? -24.234 -9.383 -8.773 1 96 421 VAL A C 1
ATOM 3280 O O . VAL A 1 421 ? -24.438 -10.57 -8.531 1 96 421 VAL A O 1
ATOM 3283 N N . ASN A 1 422 ? -24.375 -8.883 -9.969 1 96 422 ASN A N 1
ATOM 3284 C CA . ASN A 1 422 ? -24.828 -9.711 -11.078 1 96 422 ASN A CA 1
ATOM 3285 C C . ASN A 1 422 ? -23.797 -10.781 -11.438 1 96 422 ASN A C 1
ATOM 3287 O O . ASN A 1 422 ? -24.156 -11.938 -11.68 1 96 422 ASN A O 1
ATOM 3291 N N . VAL A 1 423 ? -22.578 -10.344 -11.453 1 95.75 423 VAL A N 1
ATOM 3292 C CA . VAL A 1 423 ? -21.516 -11.297 -11.742 1 95.75 423 VAL A CA 1
ATOM 3293 C C . VAL A 1 423 ? -21.469 -12.359 -10.648 1 95.75 423 VAL A C 1
ATOM 3295 O O . VAL A 1 423 ? -21.359 -13.555 -10.93 1 95.75 423 VAL A O 1
ATOM 3298 N N . ALA A 1 424 ? -21.5 -11.938 -9.398 1 96.56 424 ALA A N 1
ATOM 3299 C CA . ALA A 1 424 ? -21.469 -12.883 -8.281 1 96.56 424 ALA A CA 1
ATOM 3300 C C . ALA A 1 424 ? -22.656 -13.844 -8.344 1 96.56 424 ALA A C 1
ATOM 3302 O O . ALA A 1 424 ? -22.516 -15.031 -8.062 1 96.56 424 ALA A O 1
ATOM 3303 N N . TRP A 1 425 ? -23.797 -13.336 -8.758 1 95.94 425 TRP A N 1
ATOM 3304 C CA . TRP A 1 425 ? -25 -14.156 -8.906 1 95.94 425 TRP A CA 1
ATOM 3305 C C . TRP A 1 425 ? -24.812 -15.203 -10 1 95.94 425 TRP A C 1
ATOM 3307 O O . TRP A 1 425 ? -25.141 -16.375 -9.805 1 95.94 425 TRP A O 1
ATOM 3317 N N . GLN A 1 426 ? -24.266 -14.781 -11.094 1 95.88 426 GLN A N 1
ATOM 3318 C CA . GLN A 1 426 ? -24.031 -15.711 -12.195 1 95.88 426 GLN A CA 1
ATOM 3319 C C . GLN A 1 426 ? -23.016 -16.781 -11.812 1 95.88 426 GLN A C 1
ATOM 3321 O O . GLN A 1 426 ? -23.156 -17.938 -12.172 1 95.88 426 GLN A O 1
ATOM 3326 N N . GLU A 1 427 ? -22.031 -16.359 -11.094 1 96 427 GLU A N 1
ATOM 3327 C CA . GLU A 1 427 ? -21.016 -17.297 -10.641 1 96 427 GLU A CA 1
ATOM 3328 C C . GLU A 1 427 ? -21.609 -18.328 -9.672 1 96 427 GLU A C 1
ATOM 3330 O O . GLU A 1 427 ? -21.266 -19.5 -9.703 1 96 427 GLU A O 1
ATOM 3335 N N . TYR A 1 428 ? -22.531 -17.891 -8.828 1 95.62 428 TYR A N 1
ATOM 3336 C CA . TYR A 1 428 ? -23.203 -18.781 -7.898 1 95.62 428 TYR A CA 1
ATOM 3337 C C . TYR A 1 428 ? -24.031 -19.812 -8.648 1 95.62 428 TYR A C 1
ATOM 3339 O O . TYR A 1 428 ? -23.969 -21.016 -8.359 1 95.62 428 TYR A O 1
ATOM 3347 N N . GLN A 1 429 ? -24.719 -19.359 -9.656 1 95.19 429 GLN A N 1
ATOM 3348 C CA . GLN A 1 429 ? -25.547 -20.25 -10.461 1 95.19 429 GLN A CA 1
ATOM 3349 C C . GLN A 1 429 ? -24.688 -21.25 -11.227 1 95.19 429 GLN A C 1
ATOM 3351 O O . GLN A 1 429 ? -25 -22.438 -11.273 1 95.19 429 GLN A O 1
ATOM 3356 N N . GLN A 1 430 ? -23.641 -20.703 -11.758 1 96.06 430 GLN A N 1
ATOM 3357 C CA . GLN A 1 430 ? -22.75 -21.578 -12.523 1 96.06 430 GLN A CA 1
ATOM 3358 C C . GLN A 1 430 ? -22.094 -22.609 -11.617 1 96.06 430 GLN A C 1
ATOM 3360 O O . GLN A 1 430 ? -22 -23.781 -11.977 1 96.06 430 GLN A O 1
ATOM 3365 N N . SER A 1 431 ? -21.625 -22.172 -10.5 1 96.25 431 SER A N 1
ATOM 3366 C CA . SER A 1 431 ? -20.969 -23.094 -9.586 1 96.25 431 SER A CA 1
ATOM 3367 C C . SER A 1 431 ? -21.938 -24.156 -9.062 1 96.25 431 SER A C 1
ATOM 3369 O O . SER A 1 431 ? -21.547 -25.312 -8.859 1 96.25 431 SER A O 1
ATOM 3371 N N . THR A 1 432 ? -23.188 -23.812 -8.859 1 95.25 432 THR A N 1
ATOM 3372 C CA . THR A 1 432 ? -24.188 -24.766 -8.414 1 95.25 432 THR A CA 1
ATOM 3373 C C . THR A 1 432 ? -24.453 -25.812 -9.484 1 95.25 432 THR A C 1
ATOM 3375 O O . THR A 1 432 ? -24.547 -27.016 -9.18 1 95.25 432 THR A O 1
ATOM 3378 N N . ARG A 1 433 ? -24.5 -25.328 -10.68 1 95.38 433 ARG A N 1
ATOM 3379 C CA . ARG A 1 433 ? -24.672 -26.266 -11.781 1 95.38 433 ARG A CA 1
ATOM 3380 C C . ARG A 1 433 ? -23.484 -27.188 -11.914 1 95.38 433 ARG A C 1
ATOM 3382 O O . ARG A 1 433 ? -23.641 -28.406 -12.102 1 95.38 433 ARG A O 1
ATOM 3389 N N . MET A 1 434 ? -22.328 -26.562 -11.781 1 95.81 434 MET A N 1
ATOM 3390 C CA . MET A 1 434 ? -21.125 -27.359 -11.898 1 95.81 434 MET A CA 1
ATOM 3391 C C . MET A 1 434 ? -21.031 -28.391 -10.773 1 95.81 434 MET A C 1
ATOM 3393 O O . MET A 1 434 ? -20.594 -29.531 -10.992 1 95.81 434 MET A O 1
ATOM 3397 N N . PHE A 1 435 ? -21.484 -28.078 -9.594 1 95.56 435 PHE A N 1
ATOM 3398 C CA . PHE A 1 435 ? -21.453 -29.016 -8.477 1 95.56 435 PHE A CA 1
ATOM 3399 C C . PHE A 1 435 ? -22.391 -30.188 -8.742 1 95.56 435 PHE A C 1
ATOM 3401 O O . PHE A 1 435 ? -22.031 -31.344 -8.469 1 95.56 435 PHE A O 1
ATOM 3408 N N . GLY A 1 436 ? -23.516 -29.859 -9.32 1 94.56 436 GLY A N 1
ATOM 3409 C CA . GLY A 1 436 ? -24.438 -30.922 -9.695 1 94.56 436 GLY A CA 1
ATOM 3410 C C . GLY A 1 436 ? -23.828 -31.891 -10.695 1 94.56 436 GLY A C 1
ATOM 3411 O O . GLY A 1 436 ? -23.984 -33.125 -10.547 1 94.56 436 GLY A O 1
ATOM 3412 N N . ARG A 1 437 ? -23.125 -31.328 -11.594 1 96.5 437 ARG A N 1
ATOM 3413 C CA . ARG A 1 437 ? -22.484 -32.156 -12.609 1 96.5 437 ARG A CA 1
ATOM 3414 C C . ARG A 1 437 ? -21.375 -33 -12.008 1 96.5 437 ARG A C 1
ATOM 3416 O O . ARG A 1 437 ? -21.234 -34.188 -12.312 1 96.5 437 ARG A O 1
ATOM 3423 N N . TYR A 1 438 ? -20.625 -32.406 -11.172 1 95.69 438 TYR A N 1
ATOM 3424 C CA . TYR A 1 438 ? -19.531 -33.156 -10.547 1 95.69 438 TYR A CA 1
ATOM 3425 C C . TYR A 1 438 ? -20.062 -34.219 -9.586 1 95.69 438 TYR A C 1
ATOM 3427 O O . TYR A 1 438 ? -19.453 -35.281 -9.43 1 95.69 438 TYR A O 1
ATOM 3435 N N . GLN A 1 439 ? -21.188 -33.938 -8.945 1 93.56 439 GLN A N 1
ATOM 3436 C CA . GLN A 1 439 ? -21.828 -34.938 -8.086 1 93.56 439 GLN A CA 1
ATOM 3437 C C . GLN A 1 439 ? -22.234 -36.156 -8.875 1 93.56 439 GLN A C 1
ATOM 3439 O O . GLN A 1 439 ? -22 -37.312 -8.445 1 93.56 439 GLN A O 1
ATOM 3444 N N . GLU A 1 440 ? -22.766 -35.875 -10.055 1 94.94 440 GLU A N 1
ATOM 3445 C CA . GLU A 1 440 ? -23.156 -36.969 -10.938 1 94.94 440 GLU A CA 1
ATOM 3446 C C . GLU A 1 440 ? -21.922 -37.719 -11.43 1 94.94 440 GLU A C 1
ATOM 3448 O O . GLU A 1 440 ? -21.922 -38.969 -11.461 1 94.94 440 GLU A O 1
ATOM 3453 N N . LEU A 1 441 ? -20.938 -37 -11.742 1 96 441 LEU A N 1
ATOM 3454 C CA . LEU A 1 441 ? -19.703 -37.594 -12.211 1 96 441 LEU A CA 1
ATOM 3455 C C . LEU A 1 441 ? -19.078 -38.469 -11.125 1 96 441 LEU A C 1
ATOM 3457 O O . LEU A 1 441 ? -18.562 -39.562 -11.406 1 96 441 LEU A O 1
ATOM 3461 N N . ALA A 1 442 ? -19.078 -37.969 -9.961 1 94.38 442 ALA A N 1
ATOM 3462 C CA . ALA A 1 442 ? -18.5 -38.719 -8.844 1 94.38 442 ALA A CA 1
ATOM 3463 C C . ALA A 1 442 ? -19.281 -40 -8.578 1 94.38 442 ALA A C 1
ATOM 3465 O O . ALA A 1 442 ? -18.688 -41.031 -8.273 1 94.38 442 ALA A O 1
ATOM 3466 N N . ARG A 1 443 ? -20.594 -39.969 -8.727 1 92.81 443 ARG A N 1
ATOM 3467 C CA . ARG A 1 443 ? -21.438 -41.156 -8.547 1 92.81 443 ARG A CA 1
ATOM 3468 C C . ARG A 1 443 ? -21.125 -42.219 -9.609 1 92.81 443 ARG A C 1
ATOM 3470 O O . ARG A 1 443 ? -20.969 -43.375 -9.281 1 92.81 443 ARG A O 1
ATOM 3477 N N . ILE A 1 444 ? -21.031 -41.719 -10.844 1 95.62 444 ILE A N 1
ATOM 3478 C CA . ILE A 1 444 ? -20.734 -42.625 -11.945 1 95.62 444 ILE A CA 1
ATOM 3479 C C . ILE A 1 444 ? -19.344 -43.25 -11.75 1 95.62 444 ILE A C 1
ATOM 3481 O O . ILE A 1 444 ? -19.172 -44.469 -11.898 1 95.62 444 ILE A O 1
ATOM 3485 N N . GLN A 1 445 ? -18.438 -42.438 -11.438 1 95.56 445 GLN A N 1
ATOM 3486 C CA . GLN A 1 445 ? -17.078 -42.906 -11.258 1 95.56 445 GLN A CA 1
ATOM 3487 C C . GLN A 1 445 ? -16.984 -43.906 -10.117 1 95.56 445 GLN A C 1
ATOM 3489 O O . GLN A 1 445 ? -16.219 -44.875 -10.18 1 95.56 445 GLN A O 1
ATOM 3494 N N . ARG A 1 446 ? -17.672 -43.719 -8.992 1 91.88 446 ARG A N 1
ATOM 3495 C CA . ARG A 1 446 ? -17.703 -44.688 -7.895 1 91.88 446 ARG A CA 1
ATOM 3496 C C . ARG A 1 446 ? -18.312 -46 -8.344 1 91.88 446 ARG A C 1
ATOM 3498 O O . ARG A 1 446 ? -17.875 -47.094 -7.914 1 91.88 446 ARG A O 1
ATOM 3505 N N . GLY A 1 447 ? -19.328 -45.938 -9.227 1 92.81 447 GLY A N 1
ATOM 3506 C CA . GLY A 1 447 ? -19.859 -47.156 -9.836 1 92.81 447 GLY A CA 1
ATOM 3507 C C . GLY A 1 447 ? -18.828 -47.906 -10.633 1 92.81 447 GLY A C 1
ATOM 3508 O O . GLY A 1 447 ? -18.734 -49.156 -10.523 1 92.81 447 GLY A O 1
ATOM 3509 N N . ILE A 1 448 ? -18.062 -47.188 -11.336 1 93.06 448 ILE A N 1
ATOM 3510 C CA . ILE A 1 448 ? -17 -47.812 -12.133 1 93.06 448 ILE A CA 1
ATOM 3511 C C . ILE A 1 448 ? -15.977 -48.469 -11.219 1 93.06 448 ILE A C 1
ATOM 3513 O O . ILE A 1 448 ? -15.531 -49.594 -11.477 1 93.06 448 ILE A O 1
ATOM 3517 N N . LEU A 1 449 ? -15.641 -47.781 -10.18 1 91.69 449 LEU A N 1
ATOM 3518 C CA . LEU A 1 449 ? -14.688 -48.312 -9.227 1 91.69 449 LEU A CA 1
ATOM 3519 C C . LEU A 1 449 ? -15.211 -49.625 -8.617 1 91.69 449 LEU A C 1
ATOM 3521 O O . LEU A 1 449 ? -14.477 -50.594 -8.516 1 91.69 449 LEU A O 1
ATOM 3525 N N . ASN A 1 450 ? -16.484 -49.656 -8.219 1 90.44 450 ASN A N 1
ATOM 3526 C CA . ASN A 1 450 ? -17.094 -50.844 -7.629 1 90.44 450 ASN A CA 1
ATOM 3527 C C . ASN A 1 450 ? -17.109 -52.031 -8.609 1 90.44 450 ASN A C 1
ATOM 3529 O O . ASN A 1 450 ? -16.781 -53.156 -8.242 1 90.44 450 ASN A O 1
ATOM 3533 N N . GLN A 1 451 ? -17.422 -51.719 -9.852 1 87.62 451 GLN A N 1
ATOM 3534 C CA . GLN A 1 451 ? -17.469 -52.781 -10.867 1 87.62 451 GLN A CA 1
ATOM 3535 C C . GLN A 1 451 ? -16.062 -53.281 -11.18 1 87.62 451 GLN A C 1
ATOM 3537 O O . GLN A 1 451 ? -15.891 -54.5 -11.422 1 87.62 451 GLN A O 1
ATOM 3542 N N . THR A 1 452 ? -15.18 -52.375 -11.195 1 88 452 THR A N 1
ATOM 3543 C CA . THR A 1 452 ? -13.805 -52.781 -11.484 1 88 452 THR A CA 1
ATOM 3544 C C . THR A 1 452 ? -13.234 -53.625 -10.344 1 88 452 THR A C 1
ATOM 3546 O O . THR A 1 452 ? -12.492 -54.562 -10.578 1 88 452 THR A O 1
ATOM 3549 N N . THR A 1 453 ? -13.492 -53.281 -9.102 1 83.5 453 THR A N 1
ATOM 3550 C CA . THR A 1 453 ? -13.016 -54.031 -7.938 1 83.5 453 THR A CA 1
ATOM 3551 C C . THR A 1 453 ? -13.586 -55.438 -7.922 1 83.5 453 THR A C 1
ATOM 3553 O O . THR A 1 453 ? -12.906 -56.375 -7.504 1 83.5 453 THR A O 1
ATOM 3556 N N . LEU A 1 454 ? -14.75 -55.625 -8.477 1 79.31 454 LEU A N 1
ATOM 3557 C CA . LEU A 1 454 ? -15.391 -56.938 -8.508 1 79.31 454 LEU A CA 1
ATOM 3558 C C . LEU A 1 454 ? -14.789 -57.812 -9.602 1 79.31 454 LEU A C 1
ATOM 3560 O O . LEU A 1 454 ? -14.781 -59.031 -9.492 1 79.31 454 LEU A O 1
ATOM 3564 N N . SER A 1 455 ? -14.297 -57.125 -10.602 1 76.31 455 SER A N 1
ATOM 3565 C CA . SER A 1 455 ? -13.781 -57.875 -11.75 1 76.31 455 SER A CA 1
ATOM 3566 C C . SER A 1 455 ? -12.297 -58.156 -11.594 1 76.31 455 SER A C 1
ATOM 3568 O O . SER A 1 455 ? -11.703 -58.844 -12.438 1 76.31 455 SER A O 1
ATOM 3570 N N . VAL A 1 456 ? -11.625 -57.562 -10.617 1 65.81 456 VAL A N 1
ATOM 3571 C CA . VAL A 1 456 ? -10.172 -57.656 -10.508 1 65.81 456 VAL A CA 1
ATOM 3572 C C . VAL A 1 456 ? -9.766 -59.094 -10.219 1 65.81 456 VAL A C 1
ATOM 3574 O O . VAL A 1 456 ? -10.195 -59.688 -9.227 1 65.81 456 VAL A O 1
ATOM 3577 N N . GLN A 1 457 ? -9.352 -59.75 -11.383 1 63.25 457 GLN A N 1
ATOM 3578 C CA . GLN A 1 457 ? -8.672 -61.031 -11.312 1 63.25 457 GLN A CA 1
ATOM 3579 C C . GLN A 1 457 ? -7.168 -60.875 -11.141 1 63.25 457 GLN A C 1
ATOM 3581 O O . GLN A 1 457 ? -6.637 -59.781 -11.359 1 63.25 457 GLN A O 1
ATOM 3586 N N . HIS A 1 458 ? -6.328 -61.781 -10.539 1 56.78 458 HIS A N 1
ATOM 3587 C CA . HIS A 1 458 ? -4.934 -61.781 -10.117 1 56.78 458 HIS A CA 1
ATOM 3588 C C . HIS A 1 458 ? -4 -61.531 -11.297 1 56.78 458 HIS A C 1
ATOM 3590 O O . HIS A 1 458 ? -2.83 -61.906 -11.266 1 56.78 458 HIS A O 1
ATOM 3596 N N . ARG A 1 459 ? -4.477 -60.75 -12.406 1 61.38 459 ARG A N 1
ATOM 3597 C CA . ARG A 1 459 ? -3.535 -60.469 -13.484 1 61.38 459 ARG A CA 1
ATOM 3598 C C . ARG A 1 459 ? -3.027 -59.031 -13.406 1 61.38 459 ARG A C 1
ATOM 3600 O O . ARG A 1 459 ? -3.699 -58.156 -12.852 1 61.38 459 ARG A O 1
ATOM 3607 N N . ALA A 1 460 ? -1.812 -58.812 -13.828 1 62.16 460 ALA A N 1
ATOM 3608 C CA . ALA A 1 460 ? -1.117 -57.531 -13.805 1 62.16 460 ALA A CA 1
ATOM 3609 C C . ALA A 1 460 ? -1.958 -56.438 -14.461 1 62.16 460 ALA A C 1
ATOM 3611 O O . ALA A 1 460 ? -2.045 -55.312 -13.953 1 62.16 460 ALA A O 1
ATOM 3612 N N . GLU A 1 461 ? -2.551 -56.688 -15.516 1 65.94 461 GLU A N 1
ATOM 3613 C CA . GLU A 1 461 ? -3.359 -55.719 -16.234 1 65.94 461 GLU A CA 1
ATOM 3614 C C . GLU A 1 461 ? -4.562 -55.281 -15.414 1 65.94 461 GLU A C 1
ATOM 3616 O O . GLU A 1 461 ? -4.938 -54.094 -15.438 1 65.94 461 GLU A O 1
ATOM 3621 N N . THR A 1 462 ? -4.883 -56.188 -14.688 1 74.94 462 THR A N 1
ATOM 3622 C CA . THR A 1 462 ? -6.059 -55.875 -13.875 1 74.94 462 THR A CA 1
ATOM 3623 C C . THR A 1 462 ? -5.68 -55 -12.68 1 74.94 462 THR A C 1
ATOM 3625 O O . THR A 1 462 ? -6.449 -54.125 -12.281 1 74.94 462 THR A O 1
ATOM 3628 N N . GLN A 1 463 ? -4.438 -55.125 -12.281 1 76.25 463 GLN A N 1
ATOM 3629 C CA . GLN A 1 463 ? -3.975 -54.312 -11.164 1 76.25 463 GLN A CA 1
ATOM 3630 C C . GLN A 1 463 ? -3.775 -52.875 -11.602 1 76.25 463 GLN A C 1
ATOM 3632 O O . GLN A 1 463 ? -4.094 -51.938 -10.852 1 76.25 463 GLN A O 1
ATOM 3637 N N . MET A 1 464 ? -3.291 -52.656 -12.789 1 82.5 464 MET A N 1
ATOM 3638 C CA . MET A 1 464 ? -3.104 -51.312 -13.312 1 82.5 464 MET A CA 1
ATOM 3639 C C . MET A 1 464 ? -4.441 -50.594 -13.477 1 82.5 464 MET A C 1
ATOM 3641 O O . MET A 1 464 ? -4.562 -49.406 -13.156 1 82.5 464 MET A O 1
ATOM 3645 N N . GLU A 1 465 ? -5.281 -51.375 -13.891 1 85.62 465 GLU A N 1
ATOM 3646 C CA . GLU A 1 465 ? -6.602 -50.812 -14.109 1 85.62 465 GLU A CA 1
ATOM 3647 C C . GLU A 1 465 ? -7.262 -50.438 -12.789 1 85.62 465 GLU A C 1
ATOM 3649 O O . GLU A 1 465 ? -7.934 -49.406 -12.695 1 85.62 465 GLU A O 1
ATOM 3654 N N . GLN A 1 466 ? -7.059 -51.219 -11.789 1 86.25 466 GLN A N 1
ATOM 3655 C CA . GLN A 1 466 ? -7.617 -50.906 -10.477 1 86.25 466 GLN A CA 1
ATOM 3656 C C . GLN A 1 466 ? -7.004 -49.656 -9.898 1 86.25 466 GLN A C 1
ATOM 3658 O O . GLN A 1 466 ? -7.719 -48.781 -9.359 1 86.25 466 GLN A O 1
ATOM 3663 N N . VAL A 1 467 ? -5.68 -49.5 -10.047 1 87.88 467 VAL A N 1
ATOM 3664 C CA . VAL A 1 467 ? -4.996 -48.312 -9.523 1 87.88 467 VAL A CA 1
ATOM 3665 C C . VAL A 1 467 ? -5.418 -47.094 -10.32 1 87.88 467 VAL A C 1
ATOM 3667 O O . VAL A 1 467 ? -5.629 -46.031 -9.75 1 87.88 467 VAL A O 1
ATOM 3670 N N . ARG A 1 468 ? -5.555 -47.25 -11.562 1 91.31 468 ARG A N 1
ATOM 3671 C CA . ARG A 1 468 ? -5.965 -46.156 -12.422 1 91.31 468 ARG A CA 1
ATOM 3672 C C . ARG A 1 468 ? -7.371 -45.688 -12.062 1 91.31 468 ARG A C 1
ATOM 3674 O O . ARG A 1 468 ? -7.602 -44.5 -11.891 1 91.31 468 ARG A O 1
ATOM 3681 N N . VAL A 1 469 ? -8.258 -46.656 -11.953 1 90.62 469 VAL A N 1
ATOM 3682 C CA . VAL A 1 469 ? -9.641 -46.344 -11.648 1 90.62 469 VAL A CA 1
ATOM 3683 C C . VAL A 1 469 ? -9.742 -45.719 -10.258 1 90.62 469 VAL A C 1
ATOM 3685 O O . VAL A 1 469 ? -10.508 -44.781 -10.031 1 90.62 469 VAL A O 1
ATOM 3688 N N . SER A 1 470 ? -8.984 -46.219 -9.359 1 91 470 SER A N 1
ATOM 3689 C CA . SER A 1 470 ? -8.961 -45.688 -8.008 1 91 470 SER A CA 1
ATOM 3690 C C . SER A 1 470 ? -8.453 -44.25 -8.008 1 91 470 SER A C 1
ATOM 3692 O O . SER A 1 470 ? -9.023 -43.375 -7.348 1 91 470 SER A O 1
ATOM 3694 N N . THR A 1 471 ? -7.379 -44 -8.734 1 92.5 471 THR A N 1
ATOM 3695 C CA . THR A 1 471 ? -6.824 -42.656 -8.836 1 92.5 471 THR A CA 1
ATOM 3696 C C . THR A 1 471 ? -7.828 -41.688 -9.492 1 92.5 471 THR A C 1
ATOM 3698 O O . THR A 1 471 ? -8.039 -40.594 -9.008 1 92.5 471 THR A O 1
ATOM 3701 N N . GLU A 1 472 ? -8.43 -42.156 -10.516 1 93.25 472 GLU A N 1
ATOM 3702 C CA . GLU A 1 472 ? -9.438 -41.344 -11.203 1 93.25 472 GLU A CA 1
ATOM 3703 C C . GLU A 1 472 ? -10.602 -41 -10.281 1 93.25 472 GLU A C 1
ATOM 3705 O O . GLU A 1 472 ? -11.164 -39.906 -10.352 1 93.25 472 GLU A O 1
ATOM 3710 N N . THR A 1 473 ? -10.953 -42 -9.5 1 93.5 473 THR A N 1
ATOM 3711 C CA . THR A 1 473 ? -12.055 -41.781 -8.562 1 93.5 473 THR A CA 1
ATOM 3712 C C . THR A 1 473 ? -11.688 -40.719 -7.531 1 93.5 473 THR A C 1
ATOM 3714 O O . THR A 1 473 ? -12.508 -39.844 -7.211 1 93.5 473 THR A O 1
ATOM 3717 N N . ILE A 1 474 ? -10.469 -40.75 -7.035 1 92.44 474 ILE A N 1
ATOM 3718 C CA . ILE A 1 474 ? -10.016 -39.75 -6.078 1 92.44 474 ILE A CA 1
ATOM 3719 C C . ILE A 1 474 ? -10.008 -38.375 -6.73 1 92.44 474 ILE A C 1
ATOM 3721 O O . ILE A 1 474 ? -10.453 -37.406 -6.129 1 92.44 474 ILE A O 1
ATOM 3725 N N . LEU A 1 475 ? -9.547 -38.281 -7.98 1 93.88 475 LEU A N 1
ATOM 3726 C CA . LEU A 1 475 ? -9.484 -37 -8.688 1 93.88 475 LEU A CA 1
ATOM 3727 C C . LEU A 1 475 ? -10.883 -36.469 -8.945 1 93.88 475 LEU A C 1
ATOM 3729 O O . LEU A 1 475 ? -11.117 -35.25 -8.828 1 93.88 475 LEU A O 1
ATOM 3733 N N . THR A 1 476 ? -11.766 -37.344 -9.234 1 93.81 476 THR A N 1
ATOM 3734 C CA . THR A 1 476 ? -13.141 -36.938 -9.477 1 93.81 476 THR A CA 1
ATOM 3735 C C . THR A 1 476 ? -13.812 -36.5 -8.172 1 93.81 476 THR A C 1
ATOM 3737 O O . THR A 1 476 ? -14.57 -35.531 -8.156 1 93.81 476 THR A O 1
ATOM 3740 N N . THR A 1 477 ? -13.562 -37.219 -7.141 1 92.12 477 THR A N 1
ATOM 3741 C CA . THR A 1 477 ? -14.102 -36.844 -5.84 1 92.12 477 THR A CA 1
ATOM 3742 C C . THR A 1 477 ? -13.539 -35.5 -5.391 1 92.12 477 THR A C 1
ATOM 3744 O O . THR A 1 477 ? -14.258 -34.688 -4.816 1 92.12 477 THR A O 1
ATOM 3747 N N . ARG A 1 478 ? -12.297 -35.312 -5.641 1 91.69 478 ARG A N 1
ATOM 3748 C CA . ARG A 1 478 ? -11.68 -34.031 -5.336 1 91.69 478 ARG A CA 1
ATOM 3749 C C . ARG A 1 478 ? -12.352 -32.906 -6.109 1 91.69 478 ARG A C 1
ATOM 3751 O O . ARG A 1 478 ? -12.609 -31.828 -5.559 1 91.69 478 ARG A O 1
ATOM 3758 N N . ALA A 1 479 ? -12.539 -33.125 -7.336 1 93.69 479 ALA A N 1
ATOM 3759 C CA . ALA A 1 479 ? -13.203 -32.125 -8.164 1 93.69 479 ALA A CA 1
ATOM 3760 C C . ALA A 1 479 ? -14.594 -31.797 -7.633 1 93.69 479 ALA A C 1
ATOM 3762 O O . ALA A 1 479 ? -15 -30.641 -7.621 1 93.69 479 ALA A O 1
ATOM 3763 N N . ARG A 1 480 ? -15.312 -32.875 -7.273 1 93.56 480 ARG A N 1
ATOM 3764 C CA . ARG A 1 480 ? -16.625 -32.656 -6.672 1 93.56 480 ARG A CA 1
ATOM 3765 C C . ARG A 1 480 ? -16.516 -31.828 -5.398 1 93.56 480 ARG A C 1
ATOM 3767 O O . ARG A 1 480 ? -17.266 -30.859 -5.223 1 93.56 480 ARG A O 1
ATOM 3774 N N . ASP A 1 481 ? -15.594 -32.125 -4.562 1 91.19 481 ASP A N 1
ATOM 3775 C CA . ASP A 1 481 ? -15.422 -31.438 -3.297 1 91.19 481 ASP A CA 1
ATOM 3776 C C . ASP A 1 481 ? -14.984 -29.984 -3.527 1 91.19 481 ASP A C 1
ATOM 3778 O O . ASP A 1 481 ? -15.445 -29.078 -2.83 1 91.19 481 ASP A O 1
ATOM 3782 N N . ARG A 1 482 ? -14.133 -29.812 -4.449 1 91.06 482 ARG A N 1
ATOM 3783 C CA . ARG A 1 482 ? -13.703 -28.469 -4.797 1 91.06 482 ARG A CA 1
ATOM 3784 C C . ARG A 1 482 ? -14.867 -27.656 -5.352 1 91.06 482 ARG A C 1
ATOM 3786 O O . ARG A 1 482 ? -14.984 -26.453 -5.082 1 91.06 482 ARG A O 1
ATOM 3793 N N . SER A 1 483 ? -15.625 -28.297 -6.148 1 94.06 483 SER A N 1
ATOM 3794 C CA . SER A 1 483 ? -16.781 -27.594 -6.691 1 94.06 483 SER A CA 1
ATOM 3795 C C . SER A 1 483 ? -17.75 -27.203 -5.586 1 94.06 483 SER A C 1
ATOM 3797 O O . SER A 1 483 ? -18.422 -26.172 -5.68 1 94.06 483 SER A O 1
ATOM 3799 N N . PHE A 1 484 ? -17.906 -28.016 -4.566 1 92.44 484 PHE A N 1
ATOM 3800 C CA . PHE A 1 484 ? -18.734 -27.672 -3.42 1 92.44 484 PHE A CA 1
ATOM 3801 C C . PHE A 1 484 ? -18.172 -26.438 -2.711 1 92.44 484 PHE A C 1
ATOM 3803 O O . PHE A 1 484 ? -18.922 -25.531 -2.355 1 92.44 484 PHE A O 1
ATOM 3810 N N . ALA A 1 485 ? -16.859 -26.484 -2.49 1 91.06 485 ALA A N 1
ATOM 3811 C CA . ALA A 1 485 ? -16.203 -25.312 -1.897 1 91.06 485 ALA A CA 1
ATOM 3812 C C . ALA A 1 485 ? -16.453 -24.062 -2.732 1 91.06 485 ALA A C 1
ATOM 3814 O O . ALA A 1 485 ? -16.672 -22.969 -2.186 1 91.06 485 ALA A O 1
ATOM 3815 N N . ASP A 1 486 ? -16.453 -24.234 -4 1 93.88 486 ASP A N 1
ATOM 3816 C CA . ASP A 1 486 ? -16.672 -23.109 -4.91 1 93.88 486 ASP A CA 1
ATOM 3817 C C . ASP A 1 486 ? -18.094 -22.562 -4.766 1 93.88 486 ASP A C 1
ATOM 3819 O O . ASP A 1 486 ? -18.312 -21.359 -4.863 1 93.88 486 ASP A O 1
ATOM 3823 N N . VAL A 1 487 ? -19.047 -23.469 -4.621 1 94.06 487 VAL A N 1
ATOM 3824 C CA . VAL A 1 487 ? -20.422 -23.031 -4.414 1 94.06 487 VAL A CA 1
ATOM 3825 C C . VAL A 1 487 ? -20.516 -22.219 -3.125 1 94.06 487 VAL A C 1
ATOM 3827 O O . VAL A 1 487 ? -21.141 -21.156 -3.102 1 94.06 487 VAL A O 1
ATOM 3830 N N . GLN A 1 488 ? -19.875 -22.719 -2.139 1 90.5 488 GLN A N 1
ATOM 3831 C CA . GLN A 1 488 ? -19.891 -22.016 -0.856 1 90.5 488 GLN A CA 1
ATOM 3832 C C . GLN A 1 488 ? -19.219 -20.656 -0.962 1 90.5 488 GLN A C 1
ATOM 3834 O O . 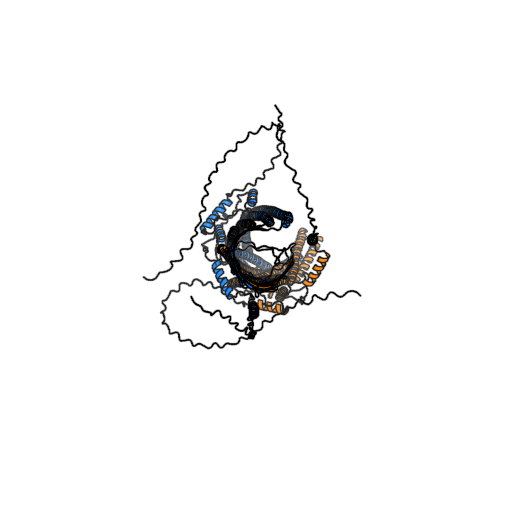GLN A 1 488 ? -19.719 -19.672 -0.403 1 90.5 488 GLN A O 1
ATOM 3839 N N . ASN A 1 489 ? -18.125 -20.641 -1.607 1 91.75 489 ASN A N 1
ATOM 3840 C CA . ASN A 1 489 ? -17.406 -19.391 -1.815 1 91.75 489 ASN A CA 1
ATOM 3841 C C . ASN A 1 489 ? -18.234 -18.391 -2.611 1 91.75 489 ASN A C 1
ATOM 3843 O O . ASN A 1 489 ? -18.25 -17.203 -2.299 1 91.75 489 ASN A O 1
ATOM 3847 N N . SER A 1 490 ? -18.812 -18.906 -3.607 1 94.56 490 SER A N 1
ATOM 3848 C CA . SER A 1 490 ? -19.625 -18.031 -4.445 1 94.56 490 SER A CA 1
ATOM 3849 C C . SER A 1 490 ? -20.844 -17.516 -3.682 1 94.56 490 SER A C 1
ATOM 3851 O O . SER A 1 490 ? -21.281 -16.375 -3.896 1 94.56 490 SER A O 1
ATOM 3853 N N . LEU A 1 491 ? -21.438 -18.297 -2.873 1 91.62 491 LEU A N 1
ATOM 3854 C CA . LEU A 1 491 ? -22.531 -17.844 -2.016 1 91.62 491 LEU A CA 1
ATOM 3855 C C . LEU A 1 491 ? -22.078 -16.703 -1.119 1 91.62 491 LEU A C 1
ATOM 3857 O O . LEU A 1 491 ? -22.75 -15.68 -1.007 1 91.62 491 LEU A O 1
ATOM 3861 N N . GLY A 1 492 ? -20.906 -16.891 -0.505 1 89.5 492 GLY A N 1
ATOM 3862 C CA . GLY A 1 492 ? -20.328 -15.82 0.303 1 89.5 492 GLY A CA 1
ATOM 3863 C C . GLY A 1 492 ? -20.062 -14.555 -0.485 1 89.5 492 GLY A C 1
ATOM 3864 O O . GLY A 1 492 ? -20.234 -13.453 0.025 1 89.5 492 GLY A O 1
ATOM 3865 N N . ALA A 1 493 ? -19.609 -14.727 -1.664 1 93.44 493 ALA A N 1
ATOM 3866 C CA . ALA A 1 493 ? -19.297 -13.586 -2.531 1 93.44 493 ALA A CA 1
ATOM 3867 C C . ALA A 1 493 ? -20.562 -12.805 -2.865 1 93.44 493 ALA A C 1
ATOM 3869 O O . ALA A 1 493 ? -20.531 -11.57 -2.965 1 93.44 493 ALA A O 1
ATOM 3870 N N . VAL A 1 494 ? -21.641 -13.492 -3.053 1 94.19 494 VAL A N 1
ATOM 3871 C CA . VAL A 1 494 ? -22.906 -12.828 -3.336 1 94.19 494 VAL A CA 1
ATOM 3872 C C . VAL A 1 494 ? -23.344 -11.992 -2.129 1 94.19 494 VAL A C 1
ATOM 3874 O O . VAL A 1 494 ? -23.734 -10.836 -2.275 1 94.19 494 VAL A O 1
ATOM 3877 N N . TYR A 1 495 ? -23.266 -12.578 -0.996 1 91.62 495 TYR A N 1
ATOM 3878 C CA . TYR A 1 495 ? -23.625 -11.852 0.213 1 91.62 495 TYR A CA 1
ATOM 3879 C C . TYR A 1 495 ? -22.766 -10.609 0.383 1 91.62 495 TYR A C 1
ATOM 3881 O O . TYR A 1 495 ? -23.266 -9.531 0.718 1 91.62 495 TYR A O 1
ATOM 3889 N N . GLN A 1 496 ? -21.5 -10.773 0.131 1 91.69 496 GLN A N 1
ATOM 3890 C CA . GLN A 1 496 ? -20.594 -9.633 0.24 1 91.69 496 GLN A CA 1
ATOM 3891 C C . GLN A 1 496 ? -20.922 -8.57 -0.8 1 91.69 496 GLN A C 1
ATOM 3893 O O . GLN A 1 496 ? -20.953 -7.375 -0.488 1 91.69 496 GLN A O 1
ATOM 3898 N N . ALA A 1 497 ? -21.141 -9.039 -1.954 1 94.25 497 ALA A N 1
ATOM 3899 C CA . ALA A 1 497 ? -21.438 -8.109 -3.039 1 94.25 497 ALA A CA 1
ATOM 3900 C C . ALA A 1 497 ? -22.734 -7.355 -2.771 1 94.25 497 ALA A C 1
ATOM 3902 O O . ALA A 1 497 ? -22.891 -6.203 -3.18 1 94.25 497 ALA A O 1
ATOM 3903 N N . ALA A 1 498 ? -23.656 -8 -2.104 1 94.38 498 ALA A N 1
ATOM 3904 C CA . ALA A 1 498 ? -24.953 -7.391 -1.785 1 94.38 498 ALA A CA 1
ATOM 3905 C C . ALA A 1 498 ? -24.844 -6.504 -0.548 1 94.38 498 ALA A C 1
ATOM 3907 O O . ALA A 1 498 ? -25.781 -5.758 -0.228 1 94.38 498 ALA A O 1
ATOM 3908 N N . GLY A 1 499 ? -23.75 -6.531 0.078 1 92.5 499 GLY A N 1
ATOM 3909 C CA . GLY A 1 499 ? -23.578 -5.73 1.274 1 92.5 499 GLY A CA 1
ATOM 3910 C C . GLY A 1 499 ? -24.203 -6.344 2.512 1 92.5 499 GLY A C 1
ATOM 3911 O O . GLY A 1 499 ? -24.516 -5.637 3.473 1 92.5 499 GLY A O 1
ATOM 3912 N N . LEU A 1 500 ? -24.422 -7.641 2.449 1 88.19 500 LEU A N 1
ATOM 3913 C CA . LEU A 1 500 ? -25 -8.359 3.578 1 88.19 500 LEU A CA 1
ATOM 3914 C C . LEU A 1 500 ? -23.906 -8.922 4.484 1 88.19 500 LEU A C 1
ATOM 3916 O O . LEU A 1 500 ? -23.125 -9.781 4.066 1 88.19 500 LEU A O 1
ATOM 3920 N N . ASP A 1 501 ? -23.641 -8.234 5.504 1 76.38 501 ASP A N 1
ATOM 3921 C CA . ASP A 1 501 ? -22.547 -8.641 6.375 1 76.38 501 ASP A CA 1
ATOM 3922 C C . ASP A 1 501 ? -23.062 -9.398 7.598 1 76.38 501 ASP A C 1
ATOM 3924 O O . ASP A 1 501 ? -24.219 -9.227 7.996 1 76.38 501 ASP A O 1
ATOM 3928 N N . VAL A 1 502 ? -22.234 -10.312 8.039 1 70.31 502 VAL A N 1
ATOM 3929 C CA . VAL A 1 502 ? -22.562 -11.164 9.172 1 70.31 502 VAL A CA 1
ATOM 3930 C C . VAL A 1 502 ? -21.984 -10.578 10.453 1 70.31 502 VAL A C 1
ATOM 3932 O O . VAL A 1 502 ? -21.812 -11.281 11.453 1 70.31 502 VAL A O 1
ATOM 3935 N N . LEU A 1 503 ? -21.672 -9.336 10.422 1 69.38 503 LEU A N 1
ATOM 3936 C CA . LEU A 1 503 ? -20.938 -8.758 11.539 1 69.38 503 LEU A CA 1
ATOM 3937 C C . LEU A 1 503 ? -21.859 -8.492 12.727 1 69.38 503 LEU A C 1
ATOM 3939 O O . LEU A 1 503 ? -22.875 -7.805 12.578 1 69.38 503 LEU A O 1
ATOM 3943 N N . PRO A 1 504 ? -21.453 -9.164 13.812 1 66.81 504 PRO A N 1
ATOM 3944 C CA . PRO A 1 504 ? -22.203 -8.734 15 1 66.81 504 PRO A CA 1
ATOM 3945 C C . PRO A 1 504 ? -21.859 -7.309 15.43 1 66.81 504 PRO A C 1
ATOM 3947 O O . PRO A 1 504 ? -20.812 -6.781 15.047 1 66.81 504 PRO A O 1
ATOM 3950 N N . ASP A 1 505 ? -22.734 -6.586 16.047 1 61.22 505 ASP A N 1
ATOM 3951 C CA . ASP A 1 505 ? -22.578 -5.195 16.453 1 61.22 505 ASP A CA 1
ATOM 3952 C C . ASP A 1 505 ? -21.438 -5.047 17.453 1 61.22 505 ASP A C 1
ATOM 3954 O O . ASP A 1 505 ? -20.734 -4.027 17.469 1 61.22 505 ASP A O 1
ATOM 3958 N N . ASN A 1 506 ? -21.266 -6.152 18.25 1 63.03 506 ASN A N 1
ATOM 3959 C CA . ASN A 1 506 ? -20.234 -6.055 19.266 1 63.03 506 ASN A CA 1
ATOM 3960 C C . ASN A 1 506 ? -19.266 -7.242 19.219 1 63.03 506 ASN A C 1
ATOM 3962 O O . ASN A 1 506 ? -19.703 -8.391 19.344 1 63.03 506 ASN A O 1
ATOM 3966 N N . VAL A 1 507 ? -17.969 -7.082 18.875 1 66.69 507 VAL A N 1
ATOM 3967 C CA . VAL A 1 507 ? -17.016 -8.18 18.75 1 66.69 507 VAL A CA 1
ATOM 3968 C C . VAL A 1 507 ? -16.047 -8.172 19.938 1 66.69 507 VAL A C 1
ATOM 3970 O O . VAL A 1 507 ? -15.617 -9.234 20.391 1 66.69 507 VAL A O 1
ATOM 3973 N N . ASN A 1 508 ? -15.711 -7.168 20.547 1 63.97 508 ASN A N 1
ATOM 3974 C CA . ASN A 1 508 ? -14.547 -7.066 21.422 1 63.97 508 ASN A CA 1
ATOM 3975 C C . ASN A 1 508 ? -14.828 -7.672 22.797 1 63.97 508 ASN A C 1
ATOM 3977 O O . ASN A 1 508 ? -13.977 -8.352 23.359 1 63.97 508 ASN A O 1
ATOM 3981 N N . ASP A 1 509 ? -15.969 -7.527 23.391 1 69.94 509 ASP A N 1
ATOM 3982 C CA . ASP A 1 509 ? -16.141 -7.914 24.781 1 69.94 509 ASP A CA 1
ATOM 3983 C C . ASP A 1 509 ? -16.875 -9.25 24.891 1 69.94 509 ASP A C 1
ATOM 3985 O O . ASP A 1 509 ? -17.406 -9.594 25.953 1 69.94 509 ASP A O 1
ATOM 3989 N N . VAL A 1 510 ? -16.672 -9.992 23.828 1 78.88 510 VAL A N 1
ATOM 3990 C CA . VAL A 1 510 ? -17.453 -11.219 23.859 1 78.88 510 VAL A CA 1
ATOM 3991 C C . VAL A 1 510 ? -16.531 -12.43 23.734 1 78.88 510 VAL A C 1
ATOM 3993 O O . VAL A 1 510 ? -15.453 -12.336 23.141 1 78.88 510 VAL A O 1
ATOM 3996 N N . SER A 1 511 ? -16.891 -13.492 24.469 1 86.56 511 SER A N 1
ATOM 3997 C CA . SER A 1 511 ? -16.156 -14.742 24.375 1 86.56 511 SER A CA 1
ATOM 3998 C C . SER A 1 511 ? -16.234 -15.328 22.984 1 86.56 511 SER A C 1
ATOM 4000 O O . SER A 1 511 ? -17.125 -14.984 22.203 1 86.56 511 SER A O 1
ATOM 4002 N N . LEU A 1 512 ? -15.258 -16.109 22.672 1 89.75 512 LEU A N 1
ATOM 4003 C CA . LEU A 1 512 ? -15.203 -16.734 21.359 1 89.75 512 LEU A CA 1
ATOM 4004 C C . LEU A 1 512 ? -16.453 -17.578 21.109 1 89.75 512 LEU A C 1
ATOM 4006 O O . LEU A 1 512 ? -17.016 -17.562 20 1 89.75 512 LEU A O 1
ATOM 4010 N N . ALA A 1 513 ? -16.859 -18.297 22.156 1 90.06 513 ALA A N 1
ATOM 4011 C CA . ALA A 1 513 ? -18.047 -19.141 22.031 1 90.06 513 ALA A CA 1
ATOM 4012 C C . ALA A 1 513 ? -19.297 -18.312 21.766 1 90.06 513 ALA A C 1
ATOM 4014 O O . ALA A 1 513 ? -20.109 -18.672 20.922 1 90.06 513 ALA A O 1
ATOM 4015 N N . ALA A 1 514 ? -19.344 -17.203 22.422 1 88.44 514 ALA A N 1
ATOM 4016 C CA . ALA A 1 514 ? -20.484 -16.312 22.234 1 88.44 514 ALA A CA 1
ATOM 4017 C C . ALA A 1 514 ? -20.469 -15.672 20.859 1 88.44 514 ALA A C 1
ATOM 4019 O O . ALA A 1 514 ? -21.516 -15.547 20.219 1 88.44 514 ALA A O 1
ATOM 4020 N N . LEU A 1 515 ? -19.328 -15.367 20.453 1 90.06 515 LEU A N 1
ATOM 4021 C CA . LEU A 1 515 ? -19.188 -14.758 19.125 1 90.06 515 LEU A CA 1
ATOM 4022 C C . LEU A 1 515 ? -19.516 -15.766 18.031 1 90.06 515 LEU A C 1
ATOM 4024 O O . LEU A 1 515 ? -20.203 -15.438 17.062 1 90.06 515 LEU A O 1
ATOM 4028 N N . SER A 1 516 ? -19.047 -16.938 18.203 1 91.69 516 SER A N 1
ATOM 4029 C CA . SER A 1 516 ? -19.328 -18 17.25 1 91.69 516 SER A CA 1
ATOM 4030 C C . SER A 1 516 ? -20.828 -18.266 17.156 1 91.69 516 SER A C 1
ATOM 4032 O O . SER A 1 516 ? -21.359 -18.438 16.047 1 91.69 516 SER A O 1
ATOM 4034 N N . ASN A 1 517 ? -21.469 -18.203 18.266 1 89.88 517 ASN A N 1
ATOM 4035 C CA . ASN A 1 517 ? -22.906 -18.422 18.281 1 89.88 517 ASN A CA 1
ATOM 4036 C C . ASN A 1 517 ? -23.656 -17.266 17.609 1 89.88 517 ASN A C 1
ATOM 4038 O O . ASN A 1 517 ? -24.656 -17.5 16.906 1 89.88 517 ASN A O 1
ATOM 4042 N N . SER A 1 518 ? -23.172 -16.125 17.906 1 88.38 518 SER A N 1
ATOM 4043 C CA . SER A 1 518 ? -23.797 -14.961 17.281 1 88.38 518 SER A CA 1
ATOM 4044 C C . SER A 1 518 ? -23.641 -14.992 15.773 1 88.38 518 SER A C 1
ATOM 4046 O O . SER A 1 518 ? -24.578 -14.664 15.039 1 88.38 518 SER A O 1
ATOM 4048 N N . ILE A 1 519 ? -22.531 -15.383 15.336 1 89.88 519 ILE A N 1
ATOM 4049 C CA . ILE A 1 519 ? -22.266 -15.484 13.906 1 89.88 519 ILE A CA 1
ATOM 4050 C C . ILE A 1 519 ? -23.156 -16.562 13.297 1 89.88 519 ILE A C 1
ATOM 4052 O O . ILE A 1 519 ? -23.75 -16.359 12.227 1 89.88 519 ILE A O 1
ATOM 4056 N N . ALA A 1 520 ? -23.266 -17.688 13.984 1 90.19 520 ALA A N 1
ATOM 4057 C CA . ALA A 1 520 ? -24.125 -18.781 13.531 1 90.19 520 ALA A CA 1
ATOM 4058 C C . ALA A 1 520 ? -25.578 -18.328 13.414 1 90.19 520 ALA A C 1
ATOM 4060 O O . ALA A 1 520 ? -26.266 -18.672 12.438 1 90.19 520 ALA A O 1
ATOM 4061 N N . ARG A 1 521 ? -25.984 -17.516 14.359 1 87 521 ARG A N 1
ATOM 4062 C CA . ARG A 1 521 ? -27.359 -17.016 14.359 1 87 521 ARG A CA 1
ATOM 4063 C C . ARG A 1 521 ? -27.578 -16.047 13.211 1 87 521 ARG A C 1
ATOM 4065 O O . ARG A 1 521 ? -28.594 -16.109 12.516 1 87 521 ARG A O 1
ATOM 4072 N N . THR A 1 522 ? -26.656 -15.227 13.07 1 86.81 522 THR A N 1
ATOM 4073 C CA . THR A 1 522 ? -26.781 -14.219 12.016 1 86.81 522 THR A CA 1
ATOM 4074 C C . THR A 1 522 ? -26.719 -14.867 10.641 1 86.81 522 THR A C 1
ATOM 4076 O O . THR A 1 522 ? -27.469 -14.492 9.734 1 86.81 522 THR A O 1
ATOM 4079 N N . THR A 1 523 ? -25.859 -15.789 10.523 1 85.75 523 THR A N 1
ATOM 4080 C CA . THR A 1 523 ? -25.75 -16.5 9.258 1 85.75 523 THR A CA 1
ATOM 4081 C C . THR A 1 523 ? -27.016 -17.297 8.961 1 85.75 523 THR A C 1
ATOM 4083 O O . THR A 1 523 ? -27.484 -17.344 7.824 1 85.75 523 THR A O 1
ATOM 4086 N N . GLY A 1 524 ? -27.484 -17.938 9.961 1 85 524 GLY A N 1
ATOM 4087 C CA . GLY A 1 524 ? -28.734 -18.672 9.812 1 85 524 GLY A CA 1
ATOM 4088 C C . GLY A 1 524 ? -29.891 -17.797 9.398 1 85 524 GLY A C 1
ATOM 4089 O O . GLY A 1 524 ? -30.703 -18.172 8.555 1 85 524 GLY A O 1
ATOM 4090 N N . ASN A 1 525 ? -29.938 -16.609 9.969 1 86.62 525 ASN A N 1
ATOM 4091 C CA . ASN A 1 525 ? -30.984 -15.656 9.633 1 86.62 525 ASN A CA 1
ATOM 4092 C C . ASN A 1 525 ? -30.859 -15.18 8.188 1 86.62 525 ASN A C 1
ATOM 4094 O O . ASN A 1 525 ? -31.875 -15.016 7.496 1 86.62 525 ASN A O 1
ATOM 4098 N N . LEU A 1 526 ? -29.703 -14.984 7.742 1 86.69 526 LEU A N 1
ATOM 4099 C CA . LEU A 1 526 ? -29.438 -14.547 6.379 1 86.69 526 LEU A CA 1
ATOM 4100 C C . LEU A 1 526 ? -29.844 -15.617 5.371 1 86.69 526 LEU A C 1
ATOM 4102 O O . LEU A 1 526 ? -30.453 -15.32 4.348 1 86.69 526 LEU A O 1
ATOM 4106 N N . GLU A 1 527 ? -29.531 -16.828 5.723 1 85.81 527 GLU A N 1
ATOM 4107 C CA . GLU A 1 527 ? -29.797 -17.938 4.828 1 85.81 527 GLU A CA 1
ATOM 4108 C C . GLU A 1 527 ? -31.297 -18.203 4.707 1 85.81 527 GLU A C 1
ATOM 4110 O O . GLU A 1 527 ? -31.766 -18.719 3.693 1 85.81 527 GLU A O 1
ATOM 4115 N N . LYS A 1 528 ? -32 -17.75 5.746 1 86.94 528 LYS A N 1
ATOM 4116 C CA . LYS A 1 528 ? -33.438 -17.953 5.738 1 86.94 528 LYS A CA 1
ATOM 4117 C C . LYS A 1 528 ? -34.188 -16.75 5.145 1 86.94 528 LYS A C 1
ATOM 4119 O O . LYS A 1 528 ? -35.406 -16.75 5.047 1 86.94 528 LYS A O 1
ATOM 4124 N N . GLY A 1 529 ? -33.406 -15.828 4.711 1 87.94 529 GLY A N 1
ATOM 4125 C CA . GLY A 1 529 ? -34.031 -14.625 4.156 1 87.94 529 GLY A CA 1
ATOM 4126 C C . GLY A 1 529 ? -34.562 -13.695 5.219 1 87.94 529 GLY A C 1
ATOM 4127 O O . GLY A 1 529 ? -35.594 -13.047 5.004 1 87.94 529 GLY A O 1
ATOM 4128 N N . GLY A 1 530 ? -34 -13.664 6.301 1 85.94 530 GLY A N 1
ATOM 4129 C CA . GLY A 1 530 ? -34.531 -12.938 7.438 1 85.94 530 GLY A CA 1
ATOM 4130 C C . GLY A 1 530 ? -34.219 -11.453 7.398 1 85.94 530 GLY A C 1
ATOM 4131 O O . GLY A 1 530 ? -34.75 -10.68 8.195 1 85.94 530 GLY A O 1
ATOM 4132 N N . VAL A 1 531 ? -33.469 -11 6.535 1 87.81 531 VAL A N 1
ATOM 4133 C CA . VAL A 1 531 ? -33.125 -9.578 6.449 1 87.81 531 VAL A CA 1
ATOM 4134 C C . VAL A 1 531 ? -34.094 -8.867 5.523 1 87.81 531 VAL A C 1
ATOM 4136 O O . VAL A 1 531 ? -34.375 -9.336 4.41 1 87.81 531 VAL A O 1
ATOM 4139 N N . ALA A 1 532 ? -34.656 -7.762 5.996 1 89.06 532 ALA A N 1
ATOM 4140 C CA . ALA A 1 532 ? -35.656 -7.016 5.234 1 89.06 532 ALA A CA 1
ATOM 4141 C C . ALA A 1 532 ? -35.031 -6.359 4.004 1 89.06 532 ALA A C 1
ATOM 4143 O O . ALA A 1 532 ? -33.969 -5.715 4.105 1 89.06 532 ALA A O 1
ATOM 4144 N N . VAL A 1 533 ? -35.594 -6.535 2.834 1 90.88 533 VAL A N 1
ATOM 4145 C CA . VAL A 1 533 ? -35.094 -5.984 1.572 1 90.88 533 VAL A CA 1
ATOM 4146 C C . VAL A 1 533 ? -35.531 -4.52 1.449 1 90.88 533 VAL A C 1
ATOM 4148 O O . VAL A 1 533 ? -36.688 -4.191 1.64 1 90.88 533 VAL A O 1
ATOM 4151 N N . PRO A 1 534 ? -34.531 -3.688 1.191 1 89.44 534 PRO A N 1
ATOM 4152 C CA . PRO A 1 534 ? -34.938 -2.299 0.935 1 89.44 534 PRO A CA 1
ATOM 4153 C C . PRO A 1 534 ? -35.688 -2.133 -0.383 1 89.44 534 PRO A C 1
ATOM 4155 O O . PRO A 1 534 ? -35.281 -2.721 -1.397 1 89.44 534 PRO A O 1
ATOM 4158 N N . ARG A 1 535 ? -36.875 -1.596 -0.454 1 83.31 535 ARG A N 1
ATOM 4159 C CA . ARG A 1 535 ? -37.688 -1.432 -1.652 1 83.31 535 ARG A CA 1
ATOM 4160 C C . ARG A 1 535 ? -37.344 -0.145 -2.389 1 83.31 535 ARG A C 1
ATOM 4162 O O . ARG A 1 535 ? -37.375 0.942 -1.809 1 83.31 535 ARG A O 1
ATOM 4169 N N . LEU A 1 536 ? -36.531 -0.293 -3.41 1 81.25 536 LEU A N 1
ATOM 4170 C CA . LEU A 1 536 ? -36.219 0.855 -4.25 1 81.25 536 LEU A CA 1
ATOM 4171 C C . LEU A 1 536 ? -37.219 0.98 -5.402 1 81.25 536 LEU A C 1
ATOM 4173 O O . LEU A 1 536 ? -37.188 0.177 -6.336 1 81.25 536 LEU A O 1
ATOM 4177 N N . SER A 1 537 ? -38.625 0.944 -5.238 1 62.5 537 SER A N 1
ATOM 4178 C CA . SER A 1 537 ? -39.625 0.981 -6.289 1 62.5 537 SER A CA 1
ATOM 4179 C C . SER A 1 537 ? -39.469 2.201 -7.188 1 62.5 537 SER A C 1
ATOM 4181 O O . SER A 1 537 ? -39.344 3.326 -6.699 1 62.5 537 SER A O 1
ATOM 4183 N N . LEU A 1 538 ? -38.781 1.973 -8.266 1 54.72 538 LEU A N 1
ATOM 4184 C CA . LEU A 1 538 ? -38.875 3.035 -9.266 1 54.72 538 LEU A CA 1
ATOM 4185 C C . LEU A 1 538 ? -40.312 3.451 -9.508 1 54.72 538 LEU A C 1
ATOM 4187 O O . LEU A 1 538 ? -41.188 2.6 -9.664 1 54.72 538 LEU A O 1
ATOM 4191 N N . SER A 1 539 ? -40.844 4.438 -8.898 1 42.81 539 SER A N 1
ATOM 4192 C CA . SER A 1 539 ? -42.188 4.91 -9.297 1 42.81 539 SER A CA 1
ATOM 4193 C C . SER A 1 539 ? -42.344 4.828 -10.812 1 42.81 539 SER A C 1
ATOM 4195 O O . SER A 1 539 ? -41.562 5.387 -11.57 1 42.81 539 SER A O 1
ATOM 4197 N N . THR A 1 540 ? -42.812 3.662 -11.305 1 43.72 540 THR A N 1
ATOM 4198 C CA . THR A 1 540 ? -43.25 3.672 -12.703 1 43.72 540 THR A CA 1
ATOM 4199 C C . THR A 1 540 ? -43.844 5.027 -13.086 1 43.72 540 THR A C 1
ATOM 4201 O O . THR A 1 540 ? -44.688 5.555 -12.375 1 43.72 540 THR A O 1
ATOM 4204 N N . PRO A 1 541 ? -43.219 5.809 -13.969 1 38.97 541 PRO A N 1
ATOM 4205 C CA . PRO A 1 541 ? -43.906 7.062 -14.32 1 38.97 541 PRO A CA 1
ATOM 4206 C C . PRO A 1 541 ? -45.406 6.895 -14.484 1 38.97 541 PRO A C 1
ATOM 4208 O O . PRO A 1 541 ? -45.875 5.883 -15.023 1 38.97 541 PRO A O 1
ATOM 4211 N N . ALA A 1 542 ? -46.312 7.488 -13.602 1 35.91 542 ALA A N 1
ATOM 4212 C CA . ALA A 1 542 ? -47.781 7.578 -13.781 1 35.91 542 ALA A CA 1
ATOM 4213 C C . ALA A 1 542 ? -48.125 7.816 -15.242 1 35.91 542 ALA A C 1
ATOM 4215 O O . ALA A 1 542 ? -47.5 8.633 -15.922 1 35.91 542 ALA A O 1
ATOM 4216 N N . THR A 1 543 ? -48.562 6.848 -16.016 1 36.75 543 THR A N 1
ATOM 4217 C CA . THR A 1 543 ? -49.156 7.102 -17.328 1 36.75 543 THR A CA 1
ATOM 4218 C C . THR A 1 543 ? -49.906 8.43 -17.344 1 36.75 543 THR A C 1
ATOM 4220 O O . THR A 1 543 ? -50.688 8.711 -16.422 1 36.75 543 THR A O 1
ATOM 4223 N N . PRO A 1 544 ? -49.625 9.43 -18.156 1 33.91 544 PRO A N 1
ATOM 4224 C CA . PRO A 1 544 ? -50.312 10.719 -18.172 1 33.91 544 PRO A CA 1
ATOM 4225 C C . PRO A 1 544 ? -51.812 10.562 -18.172 1 33.91 544 PRO A C 1
ATOM 4227 O O . PRO A 1 544 ? -52.375 9.844 -19 1 33.91 544 PRO A O 1
ATOM 4230 N N . ALA A 1 545 ? -52.531 10.516 -16.984 1 30.84 545 ALA A N 1
ATOM 4231 C CA . ALA A 1 545 ? -53.969 10.586 -16.938 1 30.84 545 ALA A CA 1
ATOM 4232 C C . ALA A 1 545 ? -54.5 11.609 -17.953 1 30.84 545 ALA A C 1
ATOM 4234 O O . ALA A 1 545 ? -53.906 12.664 -18.141 1 30.84 545 ALA A O 1
ATOM 4235 N N . THR A 1 546 ? -55.25 11.219 -19 1 32.56 546 THR A N 1
ATOM 4236 C CA . THR A 1 546 ? -56.031 12.07 -19.891 1 32.56 546 THR A CA 1
ATOM 4237 C C . THR A 1 546 ? -56.781 13.141 -19.109 1 32.56 546 THR A C 1
ATOM 4239 O O . THR A 1 546 ? -57.656 12.828 -18.312 1 32.56 546 THR A O 1
ATOM 4242 N N . THR A 1 547 ? -56.125 14.219 -18.656 1 28.84 547 THR A N 1
ATOM 4243 C CA . THR A 1 547 ? -56.688 15.375 -17.969 1 28.84 547 THR A CA 1
ATOM 4244 C C . THR A 1 547 ? -57.938 15.883 -18.703 1 28.84 547 THR A C 1
ATOM 4246 O O . THR A 1 547 ? -57.844 16.359 -19.828 1 28.84 547 THR A O 1
ATOM 4249 N N . THR A 1 548 ? -59.062 15.109 -18.578 1 27.19 548 THR A N 1
ATOM 4250 C CA . THR A 1 548 ? -60.281 15.805 -18.969 1 27.19 548 THR A CA 1
ATOM 4251 C C . THR A 1 548 ? -60.344 17.203 -18.359 1 27.19 548 THR A C 1
ATOM 4253 O O . THR A 1 548 ? -59.938 17.406 -17.219 1 27.19 548 THR A O 1
ATOM 4256 N N . ALA A 1 549 ? -60.719 18.219 -19.172 1 30.45 549 ALA A N 1
ATOM 4257 C CA . ALA A 1 549 ? -60.844 19.672 -19.062 1 30.45 549 ALA A CA 1
ATOM 4258 C C . ALA A 1 549 ? -61.75 20.062 -17.875 1 30.45 549 ALA A C 1
ATOM 4260 O O . ALA A 1 549 ? -62.969 19.922 -17.953 1 30.45 549 ALA A O 1
ATOM 4261 N N . SER A 1 550 ? -61.469 19.484 -16.594 1 26.48 550 SER A N 1
ATOM 4262 C CA . SER A 1 550 ? -62.406 19.859 -15.539 1 26.48 550 SER A CA 1
ATOM 4263 C C . SER A 1 550 ? -62.594 21.375 -15.484 1 26.48 550 SER A C 1
ATOM 4265 O O . SER A 1 550 ? -61.688 22.141 -15.773 1 26.48 550 SER A O 1
ATOM 4267 N N . THR A 1 551 ? -63.875 21.812 -15.406 1 29.69 551 THR A N 1
ATOM 4268 C CA . THR A 1 551 ? -64.562 23.094 -15.312 1 29.69 551 THR A CA 1
ATOM 4269 C C . THR A 1 551 ? -63.969 23.953 -14.219 1 29.69 551 THR A C 1
ATOM 4271 O O . THR A 1 551 ? -63.594 23.453 -13.156 1 29.69 551 THR A O 1
ATOM 4274 N N . ILE A 1 552 ? -63.562 25.172 -14.578 1 28.69 552 ILE A N 1
ATOM 4275 C CA . ILE A 1 552 ? -62.875 26.312 -13.953 1 28.69 552 ILE A CA 1
ATOM 4276 C C . ILE A 1 552 ? -63.594 26.688 -12.656 1 28.69 552 ILE A C 1
ATOM 4278 O O . ILE A 1 552 ? -64.688 27.281 -12.695 1 28.69 552 ILE A O 1
ATOM 4282 N N . ILE A 1 553 ? -63.875 25.625 -11.797 1 27.31 553 ILE A N 1
ATOM 4283 C CA . ILE A 1 553 ? -64.75 26.156 -10.742 1 27.31 553 ILE A CA 1
ATOM 4284 C C . ILE A 1 553 ? -64 27.281 -10.016 1 27.31 553 ILE A C 1
ATOM 4286 O O . ILE A 1 553 ? -62.781 27.219 -9.797 1 27.31 553 ILE A O 1
ATOM 4290 N N . ALA A 1 554 ? -64.688 28.406 -9.82 1 28.44 554 ALA A N 1
ATOM 4291 C CA . ALA A 1 554 ? -64.375 29.766 -9.344 1 28.44 554 ALA A CA 1
ATOM 4292 C C . ALA A 1 554 ? -63.719 29.75 -7.977 1 28.44 554 ALA A C 1
ATOM 4294 O O . ALA A 1 554 ? -64 28.891 -7.141 1 28.44 554 ALA A O 1
ATOM 4295 N N . PRO A 1 555 ? -62.562 30.438 -7.773 1 26.11 555 PRO A N 1
ATOM 4296 C CA . PRO A 1 555 ? -61.531 30.469 -6.723 1 26.11 555 PRO A CA 1
ATOM 4297 C C . PRO A 1 555 ? -62.125 30.797 -5.348 1 26.11 555 PRO A C 1
ATOM 4299 O O . PRO A 1 555 ? -62.688 31.859 -5.148 1 26.11 555 PRO A O 1
ATOM 4302 N N . SER A 1 556 ? -62.906 29.75 -4.801 1 25.11 556 SER A N 1
ATOM 4303 C CA . SER A 1 556 ? -63.594 30.141 -3.566 1 25.11 556 SER A CA 1
ATOM 4304 C C . SER A 1 556 ? -62.625 30.75 -2.568 1 25.11 556 SER A C 1
ATOM 4306 O O . SER A 1 556 ? -61.438 30.391 -2.545 1 25.11 556 SER A O 1
ATOM 4308 N N . ALA A 1 557 ? -63 31.844 -1.986 1 28.7 557 ALA A N 1
ATOM 4309 C CA . ALA A 1 557 ? -62.438 32.875 -1.108 1 28.7 557 ALA A CA 1
ATOM 4310 C C . ALA A 1 557 ? -61.938 32.25 0.193 1 28.7 557 ALA A C 1
ATOM 4312 O O . ALA A 1 557 ? -62.719 31.734 0.988 1 28.7 557 ALA A O 1
ATOM 4313 N N . THR A 1 558 ? -60.75 31.547 0.145 1 24.52 558 THR A N 1
ATOM 4314 C CA . THR A 1 558 ? -60.188 30.719 1.202 1 24.52 558 THR A CA 1
ATOM 4315 C C . THR A 1 558 ? -60.062 31.5 2.506 1 24.52 558 THR A C 1
ATOM 4317 O O . THR A 1 558 ? -59.531 32.625 2.523 1 24.52 558 THR A O 1
ATOM 4320 N N . LYS A 1 559 ? -61 31.203 3.406 1 29.58 559 LYS A N 1
ATOM 4321 C CA . LYS A 1 559 ? -61.219 31.797 4.719 1 29.58 559 LYS A CA 1
ATOM 4322 C C . LYS A 1 559 ? -59.906 31.891 5.504 1 29.58 559 LYS A C 1
ATOM 4324 O O . LYS A 1 559 ? -59.031 31.031 5.367 1 29.58 559 LYS A O 1
ATOM 4329 N N . PRO A 1 560 ? -59.625 32.969 6.266 1 25.61 560 PRO A N 1
ATOM 4330 C CA . PRO A 1 560 ? -58.438 33.469 6.957 1 25.61 560 PRO A CA 1
ATOM 4331 C C . PRO A 1 560 ? -57.969 32.531 8.078 1 25.61 560 PRO A C 1
ATOM 4333 O O . PRO A 1 560 ? -58.75 32.219 8.977 1 25.61 560 PRO A O 1
ATOM 4336 N N . ILE A 1 561 ? -57.25 31.422 7.754 1 24.22 561 ILE A N 1
ATOM 4337 C CA . ILE A 1 561 ? -56.938 30.375 8.711 1 24.22 561 ILE A CA 1
ATOM 4338 C C . ILE A 1 561 ? -56.25 30.969 9.938 1 24.22 561 ILE A C 1
ATOM 4340 O O . ILE A 1 561 ? -55.25 31.703 9.805 1 24.22 561 ILE A O 1
ATOM 4344 N N . THR A 1 562 ? -56.906 31.109 11.008 1 25.2 562 THR A N 1
ATOM 4345 C CA . THR A 1 562 ? -56.594 31.688 12.305 1 25.2 562 THR A CA 1
ATOM 4346 C C . THR A 1 562 ? -55.375 31.016 12.906 1 25.2 562 THR A C 1
ATOM 4348 O O . THR A 1 562 ? -55.219 29.797 12.844 1 25.2 562 THR A O 1
ATOM 4351 N N . PRO A 1 563 ? -54.281 31.75 13.312 1 24.3 563 PRO A N 1
ATOM 4352 C CA . PRO A 1 563 ? -52.938 31.422 13.719 1 24.3 563 PRO A CA 1
ATOM 4353 C C . PRO A 1 563 ? -52.875 30.5 14.93 1 24.3 563 PRO A C 1
ATOM 4355 O O . PRO A 1 563 ? -53.375 30.844 16 1 24.3 563 PRO A O 1
ATOM 4358 N N . VAL A 1 564 ? -53.25 29.203 14.734 1 24.61 564 VAL A N 1
ATOM 4359 C CA . VAL A 1 564 ? -53.375 28.438 15.969 1 24.61 564 VAL A CA 1
ATOM 4360 C C . VAL A 1 564 ? -52.062 28.422 16.719 1 24.61 564 VAL A C 1
ATOM 4362 O O . VAL A 1 564 ? -51 28.297 16.109 1 24.61 564 VAL A O 1
ATOM 4365 N N . ALA A 1 565 ? -52 28.766 18 1 26.58 565 ALA A N 1
ATOM 4366 C CA . ALA A 1 565 ? -51.062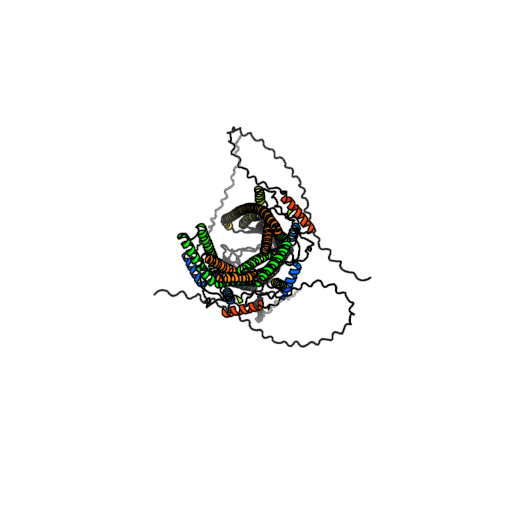 28.984 19.078 1 26.58 565 ALA A CA 1
ATOM 4367 C C . ALA A 1 565 ? -50.312 27.688 19.422 1 26.58 565 ALA A C 1
ATOM 4369 O O . ALA A 1 565 ? -50.906 26.719 19.859 1 26.58 565 ALA A O 1
ATOM 4370 N N . VAL A 1 566 ? -49.375 27.203 18.578 1 23.83 566 VAL A N 1
ATOM 4371 C CA . VAL A 1 566 ? -48.719 25.906 18.75 1 23.83 566 VAL A CA 1
ATOM 4372 C C . VAL A 1 566 ? -48.031 25.859 20.094 1 23.83 566 VAL A C 1
ATOM 4374 O O . VAL A 1 566 ? -47.25 26.75 20.453 1 23.83 566 VAL A O 1
ATOM 4377 N N . THR A 1 567 ? -48.594 25.219 21.109 1 22.64 567 THR A N 1
ATOM 4378 C CA . THR A 1 567 ? -48.125 25.062 22.484 1 22.64 567 THR A CA 1
ATOM 4379 C C . THR A 1 567 ? -46.844 24.281 22.531 1 22.64 567 THR A C 1
ATOM 4381 O O . THR A 1 567 ? -46.688 23.266 21.828 1 22.64 567 THR A O 1
ATOM 4384 N N . PRO A 1 568 ? -45.688 24.797 23.109 1 22.53 568 PRO A N 1
ATOM 4385 C CA . PRO A 1 568 ? -44.281 24.406 23.156 1 22.53 568 PRO A CA 1
ATOM 4386 C C . PRO A 1 568 ? -44.031 23.062 23.828 1 22.53 568 PRO A C 1
ATOM 4388 O O . PRO A 1 568 ? -44.344 22.906 25.016 1 22.53 568 PRO A O 1
ATOM 4391 N N . SER A 1 569 ? -44.5 21.922 23.359 1 21.69 569 SER A N 1
ATOM 4392 C CA . SER A 1 569 ? -44.375 20.734 24.203 1 21.69 569 SER A CA 1
ATOM 4393 C C . SER A 1 569 ? -42.938 20.438 24.547 1 21.69 569 SER A C 1
ATOM 4395 O O . SER A 1 569 ? -42.062 20.516 23.672 1 21.69 569 SER A O 1
ATOM 4397 N N . ALA A 1 570 ? -42.531 20.281 25.844 1 23.61 570 ALA A N 1
ATOM 4398 C CA . ALA A 1 570 ? -41.344 20.156 26.703 1 23.61 570 ALA A CA 1
ATOM 4399 C C . ALA A 1 570 ? -40.625 18.828 26.438 1 23.61 570 ALA A C 1
ATOM 4401 O O . ALA A 1 570 ? -41.125 17.766 26.828 1 23.61 570 ALA A O 1
ATOM 4402 N N . ASN A 1 571 ? -40.219 18.438 25.234 1 20.03 571 ASN A N 1
ATOM 4403 C CA . ASN A 1 571 ? -39.625 17.125 25.031 1 20.03 571 ASN A CA 1
ATOM 4404 C C . ASN A 1 571 ? -38.438 16.875 25.984 1 20.03 571 ASN A C 1
ATOM 4406 O O . ASN A 1 571 ? -37.531 17.688 26.031 1 20.03 571 ASN A O 1
ATOM 4410 N N . THR A 1 572 ? -38.594 16.109 27.047 1 21.56 572 THR A N 1
ATOM 4411 C CA . THR A 1 572 ? -37.75 15.664 28.156 1 21.56 572 THR A CA 1
ATOM 4412 C C . THR A 1 572 ? -36.5 14.969 27.641 1 21.56 572 THR A C 1
ATOM 4414 O O . THR A 1 572 ? -36.594 14.008 26.859 1 21.56 572 THR A O 1
ATOM 4417 N N . GLY A 1 573 ? -35.344 15.641 27.422 1 20.06 573 GLY A N 1
ATOM 4418 C CA . GLY A 1 573 ? -34 15.312 26.984 1 20.06 573 GLY A CA 1
ATOM 4419 C C . GLY A 1 573 ? -33.375 14.172 27.766 1 20.06 573 GLY A C 1
ATOM 4420 O O . GLY A 1 573 ? -33.25 14.258 29 1 20.06 573 GLY A O 1
ATOM 4421 N N . LYS A 1 574 ? -33.594 12.852 27.484 1 23.75 574 LYS A N 1
ATOM 4422 C CA . LYS A 1 574 ? -33.062 11.734 28.25 1 23.75 574 LYS A CA 1
ATOM 4423 C C . LYS A 1 574 ? -31.547 11.852 28.406 1 23.75 574 LYS A C 1
ATOM 4425 O O . LYS A 1 574 ? -30.844 12.18 27.453 1 23.75 574 LYS A O 1
ATOM 4430 N N . PRO A 1 575 ? -30.953 11.891 29.578 1 22.19 575 PRO A N 1
ATOM 4431 C CA . PRO A 1 575 ? -29.578 12.125 30.031 1 22.19 575 PRO A CA 1
ATOM 4432 C C . PRO A 1 575 ? -28.594 11.086 29.484 1 22.19 575 PRO A C 1
ATOM 4434 O O . PRO A 1 575 ? -28.984 9.945 29.203 1 22.19 575 PRO A O 1
ATOM 4437 N N . TYR A 1 576 ? -27.672 11.438 28.672 1 21.84 576 TYR A N 1
ATOM 4438 C CA . TYR A 1 576 ? -26.562 10.664 28.109 1 21.84 576 TYR A CA 1
ATOM 4439 C C . TYR A 1 576 ? -25.75 9.992 29.203 1 21.84 576 TYR A C 1
ATOM 4441 O O . TYR A 1 576 ? -25.312 10.648 30.141 1 21.84 576 TYR A O 1
ATOM 4449 N N . ARG A 1 577 ? -25.969 8.75 29.594 1 21.67 577 ARG A N 1
ATOM 4450 C CA . ARG A 1 577 ? -25.297 7.957 30.609 1 21.67 577 ARG A CA 1
ATOM 4451 C C . ARG A 1 577 ? -23.797 7.914 30.375 1 21.67 577 ARG A C 1
ATOM 4453 O O . ARG A 1 577 ? -23.344 7.508 29.297 1 21.67 577 ARG A O 1
ATOM 4460 N N . VAL A 1 578 ? -22.984 8.734 31 1 22.38 578 VAL A N 1
ATOM 4461 C CA . VAL A 1 578 ? -21.531 8.852 31.047 1 22.38 578 VAL A CA 1
ATOM 4462 C C . VAL A 1 578 ? -20.922 7.547 31.547 1 22.38 578 VAL A C 1
ATOM 4464 O O . VAL A 1 578 ? -21.234 7.094 32.656 1 22.38 578 VAL A O 1
ATOM 4467 N N . VAL A 1 579 ? -20.656 6.484 30.719 1 21.52 579 VAL A N 1
ATOM 4468 C CA . VAL A 1 579 ? -20.062 5.199 31.078 1 21.52 579 VAL A CA 1
ATOM 4469 C C . VAL A 1 579 ? -18.703 5.426 31.734 1 21.52 579 VAL A C 1
ATOM 4471 O O . VAL A 1 579 ? -17.797 5.988 31.109 1 21.52 579 VAL A O 1
ATOM 4474 N N . ASN A 1 580 ? -18.594 5.613 33.062 1 20.42 580 ASN A N 1
ATOM 4475 C CA . ASN A 1 580 ? -17.438 5.762 33.938 1 20.42 580 ASN A CA 1
ATOM 4476 C C . ASN A 1 580 ? -16.5 4.57 33.812 1 20.42 580 ASN A C 1
ATOM 4478 O O . ASN A 1 580 ? -16.828 3.467 34.25 1 20.42 580 ASN A O 1
ATOM 4482 N N . THR A 1 581 ? -15.828 4.234 32.75 1 21.06 581 THR A N 1
ATOM 4483 C CA . THR A 1 581 ? -14.992 3.041 32.688 1 21.06 581 THR A CA 1
ATOM 4484 C C . THR A 1 581 ? -13.836 3.133 33.688 1 21.06 581 THR A C 1
ATOM 4486 O O . THR A 1 581 ? -12.898 3.902 33.5 1 21.06 581 THR A O 1
ATOM 4489 N N . ASP A 1 582 ? -14.031 3.078 35.031 1 20.41 582 ASP A N 1
ATOM 4490 C CA . ASP A 1 582 ? -13.078 3.113 36.125 1 20.41 582 ASP A CA 1
ATOM 4491 C C . ASP A 1 582 ? -12.117 1.929 36.062 1 20.41 582 ASP A C 1
ATOM 4493 O O . ASP A 1 582 ? -12.203 1.005 36.875 1 20.41 582 ASP A O 1
ATOM 4497 N N . MET A 1 583 ? -11.578 1.48 35 1 21.14 583 MET A N 1
ATOM 4498 C CA . MET A 1 583 ? -10.875 0.202 35.062 1 21.14 583 MET A CA 1
ATOM 4499 C C . MET A 1 583 ? -9.641 0.293 35.969 1 21.14 583 MET A C 1
ATOM 4501 O O . MET A 1 583 ? -8.625 -0.342 35.688 1 21.14 583 MET A O 1
ATOM 4505 N N . TRP A 1 584 ? -9.289 1.291 36.812 1 20.89 584 TRP A N 1
ATOM 4506 C CA . TRP A 1 584 ? -7.953 1.368 37.406 1 20.89 584 TRP A CA 1
ATOM 4507 C C . TRP A 1 584 ? -7.723 0.232 38.375 1 20.89 584 TRP A C 1
ATOM 4509 O O . TRP A 1 584 ? -6.625 0.086 38.938 1 20.89 584 TRP A O 1
ATOM 4519 N N . ASP A 1 585 ? -8.68 -0.425 39.031 1 18.67 585 ASP A N 1
ATOM 4520 C CA . ASP A 1 585 ? -8.359 -0.809 40.406 1 18.67 585 ASP A CA 1
ATOM 4521 C C . ASP A 1 585 ? -7.301 -1.91 40.438 1 18.67 585 ASP A C 1
ATOM 4523 O O . ASP A 1 585 ? -6.395 -1.89 41.281 1 18.67 585 ASP A O 1
ATOM 4527 N N . ASN A 1 586 ? -7.473 -3.197 40.062 1 20.2 586 ASN A N 1
ATOM 4528 C CA . ASN A 1 586 ? -7.191 -4.348 40.906 1 20.2 586 ASN A CA 1
ATOM 4529 C C . ASN A 1 586 ? -5.727 -4.773 40.812 1 20.2 586 ASN A C 1
ATOM 4531 O O . ASN A 1 586 ? -5.383 -5.637 40 1 20.2 586 ASN A O 1
ATOM 4535 N N . LEU A 1 587 ? -4.695 -4.051 40.75 1 19.77 587 LEU A N 1
ATOM 4536 C CA . LEU A 1 587 ? -3.352 -4.609 40.625 1 19.77 587 LEU A CA 1
ATOM 4537 C C . LEU A 1 587 ? -2.932 -5.297 41.906 1 19.77 587 LEU A C 1
ATOM 4539 O O . LEU A 1 587 ? -1.794 -5.758 42.031 1 19.77 587 LEU A O 1
ATOM 4543 N N . GLN A 1 588 ? -3.596 -5.281 43.125 1 18.03 588 GLN A N 1
ATOM 4544 C CA . GLN A 1 588 ? -2.828 -5.441 44.344 1 18.03 588 GLN A CA 1
ATOM 4545 C C . GLN A 1 588 ? -2.328 -6.875 44.5 1 18.03 588 GLN A C 1
ATOM 4547 O O . GLN A 1 588 ? -1.215 -7.102 44.969 1 18.03 588 GLN A O 1
ATOM 4552 N N . SER A 1 589 ? -3.086 -7.988 44.625 1 19.84 589 SER A N 1
ATOM 4553 C CA . SER A 1 589 ? -3.064 -8.891 45.781 1 19.84 589 SER A CA 1
ATOM 4554 C C . SER A 1 589 ? -1.968 -9.938 45.625 1 19.84 589 SER A C 1
ATOM 4556 O O . SER A 1 589 ? -1.946 -10.922 46.375 1 19.84 589 SER A O 1
ATOM 4558 N N . LEU A 1 590 ? -1.063 -10.195 44.75 1 19.55 590 LEU A N 1
ATOM 4559 C CA . LEU A 1 590 ? -0.419 -11.5 44.781 1 19.55 590 LEU A CA 1
ATOM 4560 C C . LEU A 1 590 ? 0.601 -11.586 45.906 1 19.55 590 LEU A C 1
ATOM 4562 O O . LEU A 1 590 ? 1.769 -11.906 45.656 1 19.55 590 LEU A O 1
ATOM 4566 N N . GLN A 1 591 ? 0.437 -10.938 47.094 1 18.2 591 GLN A N 1
ATOM 4567 C CA . GLN A 1 591 ? 1.492 -11.039 48.094 1 18.2 591 GLN A CA 1
ATOM 4568 C C . GLN A 1 591 ? 1.711 -12.484 48.531 1 18.2 591 GLN A C 1
ATOM 4570 O O . GLN A 1 591 ? 2.844 -12.969 48.531 1 18.2 591 GLN A O 1
ATOM 4575 N N . ALA A 1 592 ? 1.122 -12.977 49.719 1 19.66 592 ALA A N 1
ATOM 4576 C CA . ALA A 1 592 ? 1.61 -13.336 51.062 1 19.66 592 ALA A CA 1
ATOM 4577 C C . ALA A 1 592 ? 1.781 -14.844 51.188 1 19.66 592 ALA A C 1
ATOM 4579 O O . ALA A 1 592 ? 1.107 -15.484 52 1 19.66 592 ALA A O 1
ATOM 4580 N N . GLY A 1 593 ? 1.875 -15.828 50.344 1 21.31 593 GLY A N 1
ATOM 4581 C CA . GLY A 1 593 ? 1.848 -17.172 50.875 1 21.31 593 GLY A CA 1
ATOM 4582 C C . GLY A 1 593 ? 3.053 -17.5 51.75 1 21.31 593 GLY A C 1
ATOM 4583 O O . GLY A 1 593 ? 4.113 -17.859 51.219 1 21.31 593 GLY A O 1
ATOM 4584 N N . GLY A 1 594 ? 3.391 -16.641 52.812 1 20.09 594 GLY A N 1
ATOM 4585 C CA . GLY A 1 594 ? 4.395 -17.031 53.812 1 20.09 594 GLY A CA 1
ATOM 4586 C C . GLY A 1 594 ? 4.191 -18.422 54.344 1 20.09 594 GLY A C 1
ATOM 4587 O O . GLY A 1 594 ? 4.727 -19.391 53.812 1 20.09 594 GLY A O 1
ATOM 4588 N N . SER A 1 595 ? 3.787 -18.531 55.781 1 20.78 595 SER A N 1
ATOM 4589 C CA . SER A 1 595 ? 4.242 -19.172 57 1 20.78 595 SER A CA 1
ATOM 4590 C C . SER A 1 595 ? 3.629 -20.562 57.156 1 20.78 595 SER A C 1
ATOM 4592 O O . SER A 1 595 ? 4.328 -21.531 57.469 1 20.78 595 SER A O 1
ATOM 4594 N N . ARG A 1 596 ? 2.373 -20.953 57.5 1 19.02 596 ARG A N 1
ATOM 4595 C CA . ARG A 1 596 ? 2.436 -22.203 58.219 1 19.02 596 ARG A CA 1
ATOM 4596 C C . ARG A 1 596 ? 2.844 -23.359 57.312 1 19.02 596 ARG A C 1
ATOM 4598 O O . ARG A 1 596 ? 2.443 -23.422 56.156 1 19.02 596 ARG A O 1
ATOM 4605 N N . MET B 1 1 ? -65.438 95.75 14.094 1 19.05 1 MET B N 1
ATOM 4606 C CA . MET B 1 1 ? -64.812 96.75 13.219 1 19.05 1 MET B CA 1
ATOM 4607 C C . MET B 1 1 ? -63.344 97 13.672 1 19.05 1 MET B C 1
ATOM 4609 O O . MET B 1 1 ? -63 96.75 14.82 1 19.05 1 MET B O 1
ATOM 4613 N N . GLY B 1 2 ? -62.469 97.625 12.75 1 20.03 2 GLY B N 1
ATOM 4614 C CA . GLY B 1 2 ? -61.312 97.562 11.883 1 20.03 2 GLY B CA 1
ATOM 4615 C C . GLY B 1 2 ? -60.125 98.375 12.414 1 20.03 2 GLY B C 1
ATOM 4616 O O . GLY B 1 2 ? -59 98.125 12.07 1 20.03 2 GLY B O 1
ATOM 4617 N N . ARG B 1 3 ? -60.312 99.562 12.93 1 18.55 3 ARG B N 1
ATOM 4618 C CA . ARG B 1 3 ? -59.594 100.625 12.281 1 18.55 3 ARG B CA 1
ATOM 4619 C C . ARG B 1 3 ? -58.188 100.75 12.859 1 18.55 3 ARG B C 1
ATOM 4621 O O . ARG B 1 3 ? -57.25 101.125 12.148 1 18.55 3 ARG B O 1
ATOM 4628 N N . THR B 1 4 ? -58.156 100.688 14.211 1 20.58 4 THR B N 1
ATOM 4629 C CA . THR B 1 4 ? -57.562 101.875 14.766 1 20.58 4 THR B CA 1
ATOM 4630 C C . THR B 1 4 ? -56.031 101.875 14.516 1 20.58 4 THR B C 1
ATOM 4632 O O . THR B 1 4 ? -55.438 100.812 14.406 1 20.58 4 THR B O 1
ATOM 4635 N N . ARG B 1 5 ? -55.312 102.938 14.508 1 20.62 5 ARG B N 1
ATOM 4636 C CA . ARG B 1 5 ? -54.344 103.875 13.914 1 20.62 5 ARG B CA 1
ATOM 4637 C C . ARG B 1 5 ? -52.938 103.562 14.398 1 20.62 5 ARG B C 1
ATOM 4639 O O . ARG B 1 5 ? -51.938 103.938 13.781 1 20.62 5 ARG B O 1
ATOM 4646 N N . VAL B 1 6 ? -52.875 102.812 15.617 1 19.3 6 VAL B N 1
ATOM 4647 C CA . VAL B 1 6 ? -52.031 103.562 16.516 1 19.3 6 VAL B CA 1
ATOM 4648 C C . VAL B 1 6 ? -50.625 103.688 15.969 1 19.3 6 VAL B C 1
ATOM 4650 O O . VAL B 1 6 ? -50.344 103.125 14.898 1 19.3 6 VAL B O 1
ATOM 4653 N N . ASN B 1 7 ? -49.688 103.25 16.781 1 20.08 7 ASN B N 1
ATOM 4654 C CA . ASN B 1 7 ? -48.5 103.75 17.453 1 20.08 7 ASN B CA 1
ATOM 4655 C C . ASN B 1 7 ? -47.219 103.562 16.656 1 20.08 7 ASN B C 1
ATOM 4657 O O . ASN B 1 7 ? -47 102.438 16.188 1 20.08 7 ASN B O 1
ATOM 4661 N N . GLN B 1 8 ? -46.562 104.562 16.141 1 20.77 8 GLN B N 1
ATOM 4662 C CA . GLN B 1 8 ? -45.594 105.188 15.227 1 20.77 8 GLN B CA 1
ATOM 4663 C C . GLN B 1 8 ? -44.188 104.625 15.508 1 20.77 8 GLN B C 1
ATOM 4665 O O . GLN B 1 8 ? -43.688 104.75 16.641 1 20.77 8 GLN B O 1
ATOM 4670 N N . HIS B 1 9 ? -43.688 103.562 14.805 1 20.52 9 HIS B N 1
ATOM 4671 C CA . HIS B 1 9 ? -42.594 102.625 14.773 1 20.52 9 HIS B CA 1
ATOM 4672 C C . HIS B 1 9 ? -41.281 103.312 14.492 1 20.52 9 HIS B C 1
ATOM 4674 O O . HIS B 1 9 ? -40.438 102.812 13.727 1 20.52 9 HIS B O 1
ATOM 4680 N N . ILE B 1 10 ? -40.969 104.5 15.117 1 20.16 10 ILE B N 1
ATOM 4681 C CA . ILE B 1 10 ? -40.031 105.438 14.516 1 20.16 10 ILE B CA 1
ATOM 4682 C C . ILE B 1 10 ? -38.625 104.812 14.562 1 20.16 10 ILE B C 1
ATOM 4684 O O . ILE B 1 10 ? -37.656 105.438 14.062 1 20.16 10 ILE B O 1
ATOM 4688 N N . ALA B 1 11 ? -38.344 103.625 15.148 1 23.03 11 ALA B N 1
ATOM 4689 C CA . ALA B 1 11 ? -37 103.5 15.742 1 23.03 11 ALA B CA 1
ATOM 4690 C C . ALA B 1 11 ? -35.906 103.75 14.688 1 23.03 11 ALA B C 1
ATOM 4692 O O . ALA B 1 11 ? -36.062 103.312 13.547 1 23.03 11 ALA B O 1
ATOM 4693 N N . HIS B 1 12 ? -34.969 104.688 14.914 1 21.94 12 HIS B N 1
ATOM 4694 C CA . HIS B 1 12 ? -33.875 105.438 14.336 1 21.94 12 HIS B CA 1
ATOM 4695 C C . HIS B 1 12 ? -32.781 104.5 13.797 1 21.94 12 HIS B C 1
ATOM 4697 O O . HIS B 1 12 ? -32.531 103.438 14.359 1 21.94 12 HIS B O 1
ATOM 4703 N N . PHE B 1 13 ? -32.219 104.688 12.523 1 21.53 13 PHE B N 1
ATOM 4704 C CA . PHE B 1 13 ? -31.484 104.125 11.398 1 21.53 13 PHE B CA 1
ATOM 4705 C C . PHE B 1 13 ? -29.984 104.125 11.68 1 21.53 13 PHE B C 1
ATOM 4707 O O . PHE B 1 13 ? -29.328 105.188 11.586 1 21.53 13 PHE B O 1
ATOM 4714 N N . TRP B 1 14 ? -29.484 103.625 12.891 1 23.52 14 TRP B N 1
ATOM 4715 C CA . TRP B 1 14 ? -28.062 103.812 13.211 1 23.52 14 TRP B CA 1
ATOM 4716 C C . TRP B 1 14 ? -27.203 103.25 12.078 1 23.52 14 TRP B C 1
ATOM 4718 O O . TRP B 1 14 ? -27.453 102.188 11.531 1 23.52 14 TRP B O 1
ATOM 4728 N N . ASP B 1 15 ? -26.391 104.125 11.391 1 21.72 15 ASP B N 1
ATOM 4729 C CA . ASP B 1 15 ? -25.531 104.188 10.211 1 21.72 15 ASP B CA 1
ATOM 4730 C C . ASP B 1 15 ? -24.297 103.312 10.344 1 21.72 15 ASP B C 1
ATOM 4732 O O . ASP B 1 15 ? -23.484 103.5 11.242 1 21.72 15 ASP B O 1
ATOM 4736 N N . SER B 1 16 ? -24.375 101.938 10.273 1 22.88 16 SER B N 1
ATOM 4737 C CA . SER B 1 16 ? -23.344 100.938 10.391 1 22.88 16 SER B CA 1
ATOM 4738 C C . SER B 1 16 ? -22.25 101.125 9.344 1 22.88 16 SER B C 1
ATOM 4740 O O . SER B 1 16 ? -22.5 101.062 8.141 1 22.88 16 SER B O 1
ATOM 4742 N N . GLN B 1 17 ? -21.297 102.062 9.523 1 22.8 17 GLN B N 1
ATOM 4743 C CA . GLN B 1 17 ? -20.203 102.438 8.625 1 22.8 17 GLN B CA 1
ATOM 4744 C C . GLN B 1 17 ? -19.359 101.188 8.32 1 22.8 17 GLN B C 1
ATOM 4746 O O . GLN B 1 17 ? -19.047 100.375 9.219 1 22.8 17 GLN B O 1
ATOM 4751 N N . GLN B 1 18 ? -19.188 100.75 7.031 1 22.59 18 GLN B N 1
ATOM 4752 C CA . GLN B 1 18 ? -18.688 99.625 6.234 1 22.59 18 GLN B CA 1
ATOM 4753 C C . GLN B 1 18 ? -17.156 99.625 6.184 1 22.59 18 GLN B C 1
ATOM 4755 O O . GLN B 1 18 ? -16.562 100.438 5.469 1 22.59 18 GLN B O 1
ATOM 4760 N N . HIS B 1 19 ? -16.438 99.875 7.297 1 23.81 19 HIS B N 1
ATOM 4761 C CA . HIS B 1 19 ? -15 99.938 7.051 1 23.81 19 HIS B CA 1
ATOM 4762 C C . HIS B 1 19 ? -14.523 98.688 6.285 1 23.81 19 HIS B C 1
ATOM 4764 O O . HIS B 1 19 ? -14.891 97.562 6.625 1 23.81 19 HIS B O 1
ATOM 4770 N N . ASP B 1 20 ? -14.094 98.875 5.035 1 24.06 20 ASP B N 1
ATOM 4771 C CA . ASP B 1 20 ? -13.617 98.062 3.928 1 24.06 20 ASP B CA 1
ATOM 4772 C C . ASP B 1 20 ? -12.312 97.312 4.285 1 24.06 20 ASP B C 1
ATOM 4774 O O . ASP B 1 20 ? -11.273 98 4.449 1 24.06 20 ASP B O 1
ATOM 4778 N N . SER B 1 21 ? -12.195 96.688 5.406 1 25.47 21 SER B N 1
ATOM 4779 C CA . SER B 1 21 ? -10.93 96 5.66 1 25.47 21 SER B CA 1
ATOM 4780 C C . SER B 1 21 ? -10.508 95.125 4.465 1 25.47 21 SER B C 1
ATOM 4782 O O . SER B 1 21 ? -11.289 94.312 3.967 1 25.47 21 SER B O 1
ATOM 4784 N N . GLN B 1 22 ? -9.602 95.688 3.588 1 26.23 22 GLN B N 1
ATOM 4785 C CA . GLN B 1 22 ? -8.922 95.062 2.438 1 26.23 22 GLN B CA 1
ATOM 4786 C C . GLN B 1 22 ? -8.25 93.75 2.809 1 26.23 22 GLN B C 1
ATOM 4788 O O . GLN B 1 22 ? -7.359 93.75 3.66 1 26.23 22 GLN B O 1
ATOM 4793 N N . GLN B 1 23 ? -8.992 92.688 2.98 1 25.98 23 GLN B N 1
ATOM 4794 C CA . GLN B 1 23 ? -8.508 91.312 3.172 1 25.98 23 GLN B CA 1
ATOM 4795 C C . GLN B 1 23 ? -7.516 90.938 2.078 1 25.98 23 GLN B C 1
ATOM 4797 O O . GLN B 1 23 ? -7.859 90.938 0.895 1 25.98 23 GLN B O 1
ATOM 4802 N N . GLN B 1 24 ? -6.258 91.5 2.195 1 27.27 24 GLN B N 1
ATOM 4803 C CA . GLN B 1 24 ? -5.207 91.062 1.294 1 27.27 24 GLN B CA 1
ATOM 4804 C C . GLN B 1 24 ? -5.227 89.5 1.159 1 27.27 24 GLN B C 1
ATOM 4806 O O . GLN B 1 24 ? -5.266 88.812 2.162 1 27.27 24 GLN B O 1
ATOM 4811 N N . ASN B 1 25 ? -5.852 89.062 0.081 1 28.84 25 ASN B N 1
ATOM 4812 C CA . ASN B 1 25 ? -5.883 87.688 -0.44 1 28.84 25 ASN B CA 1
ATOM 4813 C C . ASN B 1 25 ? -4.488 87.062 -0.478 1 28.84 25 ASN B C 1
ATOM 4815 O O . ASN B 1 25 ? -3.627 87.5 -1.237 1 28.84 25 ASN B O 1
ATOM 4819 N N . VAL B 1 26 ? -3.799 87 0.691 1 31.48 26 VAL B N 1
ATOM 4820 C CA . VAL B 1 26 ? -2.58 86.188 0.599 1 31.48 26 VAL B CA 1
ATOM 4821 C C . VAL B 1 26 ? -2.852 84.938 -0.219 1 31.48 26 VAL B C 1
ATOM 4823 O O . VAL B 1 26 ? -3.754 84.125 0.103 1 31.48 26 VAL B O 1
ATOM 4826 N N . GLN B 1 27 ? -2.641 85.062 -1.506 1 29.77 27 GLN B N 1
ATOM 4827 C CA . GLN B 1 27 ? -2.625 83.938 -2.445 1 29.77 27 GLN B CA 1
ATOM 4828 C C . GLN B 1 27 ? -1.894 82.688 -1.86 1 29.77 27 GLN B C 1
ATOM 4830 O O . GLN B 1 27 ? -0.688 82.75 -1.61 1 29.77 27 GLN B O 1
ATOM 4835 N N . ARG B 1 28 ? -2.547 82 -0.878 1 33.81 28 ARG B N 1
ATOM 4836 C CA . ARG B 1 28 ? -2.047 80.688 -0.509 1 33.81 28 ARG B CA 1
ATOM 4837 C C . ARG B 1 28 ? -1.596 79.938 -1.741 1 33.81 28 ARG B C 1
ATOM 4839 O O . ARG B 1 28 ? -2.396 79.688 -2.639 1 33.81 28 ARG B O 1
ATOM 4846 N N . GLU B 1 29 ? -0.418 80.312 -2.201 1 32.69 29 GLU B N 1
ATOM 4847 C CA . GLU B 1 29 ? 0.179 79.5 -3.23 1 32.69 29 GLU B CA 1
ATOM 4848 C C . GLU B 1 29 ? -0.166 78 -3.008 1 32.69 29 GLU B C 1
ATOM 4850 O O . GLU B 1 29 ? -0.023 77.5 -1.897 1 32.69 29 GLU B O 1
ATOM 4855 N N . ALA B 1 30 ? -1.168 77.562 -3.732 1 36.53 30 ALA B N 1
ATOM 4856 C CA . ALA B 1 30 ? -1.578 76.125 -3.904 1 36.53 30 ALA B CA 1
ATOM 4857 C C . ALA B 1 30 ? -0.365 75.25 -3.979 1 36.53 30 ALA B C 1
ATOM 4859 O O . ALA B 1 30 ? 0.452 75.312 -4.895 1 36.53 30 ALA B O 1
ATOM 4860 N N . THR B 1 31 ? 0.282 75 -2.881 1 37.59 31 THR B N 1
ATOM 4861 C CA . THR B 1 31 ? 1.296 73.938 -2.951 1 37.59 31 THR B CA 1
ATOM 4862 C C . THR B 1 31 ? 0.858 72.875 -3.9 1 37.59 31 THR B C 1
ATOM 4864 O O . THR B 1 31 ? -0.319 72.5 -3.938 1 37.59 31 THR B O 1
ATOM 4867 N N . PRO B 1 32 ? 1.493 72.625 -5.047 1 38.22 32 PRO B N 1
ATOM 4868 C CA . PRO B 1 32 ? 1.182 71.625 -6.047 1 38.22 32 PRO B CA 1
ATOM 4869 C C . PRO B 1 32 ? 0.729 70.312 -5.426 1 38.22 32 PRO B C 1
ATOM 4871 O O . PRO B 1 32 ? 1.493 69.688 -4.695 1 38.22 32 PRO B O 1
ATOM 4874 N N . ARG B 1 33 ? -0.486 70.188 -5.051 1 44.47 33 ARG B N 1
ATOM 4875 C CA . ARG B 1 33 ? -1.181 69.062 -4.484 1 44.47 33 ARG B CA 1
ATOM 4876 C C . ARG B 1 33 ? -0.768 67.75 -5.188 1 44.47 33 ARG B C 1
ATOM 4878 O O . ARG B 1 33 ? -0.446 66.75 -4.531 1 44.47 33 ARG B O 1
ATOM 4885 N N . SER B 1 34 ? -1.433 67.5 -6.289 1 43.09 34 SER B N 1
ATOM 4886 C CA . SER B 1 34 ? -2.051 66.188 -6.664 1 43.09 34 SER B CA 1
ATOM 4887 C C . SER B 1 34 ? -1.078 65.312 -7.441 1 43.09 34 SER B C 1
ATOM 4889 O O . SER B 1 34 ? -1.496 64.438 -8.211 1 43.09 34 SER B O 1
ATOM 4891 N N . ALA B 1 35 ? 0.041 65.812 -7.707 1 52.66 35 ALA B N 1
ATOM 4892 C CA . ALA B 1 35 ? 0.803 65 -8.625 1 52.66 35 ALA B CA 1
ATOM 4893 C C . ALA B 1 35 ? 1.021 63.594 -8.047 1 52.66 35 ALA B C 1
ATOM 4895 O O . ALA B 1 35 ? 1.137 62.625 -8.789 1 52.66 35 ALA B O 1
ATOM 4896 N N . GLY B 1 36 ? 1.083 63.594 -6.777 1 50.84 36 GLY B N 1
ATOM 4897 C CA . GLY B 1 36 ? 1.326 62.281 -6.16 1 50.84 36 GLY B CA 1
ATOM 4898 C C . GLY B 1 36 ? 0.175 61.312 -6.336 1 50.84 36 GLY B C 1
ATOM 4899 O O . GLY B 1 36 ? 0.382 60.094 -6.387 1 50.84 36 GLY B O 1
ATOM 4900 N N . SER B 1 37 ? -1.055 61.969 -6.395 1 60.59 37 SER B N 1
ATOM 4901 C CA . SER B 1 37 ? -2.211 61.094 -6.539 1 60.59 37 SER B CA 1
ATOM 4902 C C . SER B 1 37 ? -2.303 60.531 -7.953 1 60.59 37 SER B C 1
ATOM 4904 O O . SER B 1 37 ? -2.688 59.375 -8.141 1 60.59 37 SER B O 1
ATOM 4906 N N . ARG B 1 38 ? -1.975 61.438 -8.883 1 63 38 ARG B N 1
ATOM 4907 C CA . ARG B 1 38 ? -2.07 60.969 -10.25 1 63 38 ARG B CA 1
ATOM 4908 C C . ARG B 1 38 ? -1.043 59.875 -10.523 1 63 38 ARG B C 1
ATOM 4910 O O . ARG B 1 38 ? -1.34 58.875 -11.203 1 63 38 ARG B O 1
ATOM 4917 N N . ALA B 1 39 ? 0.166 60.125 -9.945 1 62.34 39 ALA B N 1
ATOM 4918 C CA . ALA B 1 39 ? 1.205 59.094 -10.133 1 62.34 39 ALA B CA 1
ATOM 4919 C C . ALA B 1 39 ? 0.826 57.781 -9.453 1 62.34 39 ALA B C 1
ATOM 4921 O O . ALA B 1 39 ? 1.047 56.719 -10.016 1 62.34 39 ALA B O 1
ATOM 4922 N N . LEU B 1 40 ? 0.198 57.938 -8.359 1 69.06 40 LEU B N 1
ATOM 4923 C CA . LEU B 1 40 ? -0.235 56.75 -7.66 1 69.06 40 LEU B CA 1
ATOM 4924 C C . LEU B 1 40 ? -1.348 56.031 -8.43 1 69.06 40 LEU B C 1
ATOM 4926 O O . LEU B 1 40 ? -1.362 54.812 -8.523 1 69.06 40 LEU B O 1
ATOM 4930 N N . ARG B 1 41 ? -2.225 56.812 -9.031 1 72.19 41 ARG B N 1
ATOM 4931 C CA . ARG B 1 41 ? -3.312 56.25 -9.812 1 72.19 41 ARG B CA 1
ATOM 4932 C C . ARG B 1 41 ? -2.777 55.531 -11.055 1 72.19 41 ARG B C 1
ATOM 4934 O O . ARG B 1 41 ? -3.246 54.469 -11.422 1 72.19 41 ARG B O 1
ATOM 4941 N N . ILE B 1 42 ? -1.871 56.25 -11.672 1 70 42 ILE B N 1
ATOM 4942 C CA . ILE B 1 42 ? -1.286 55.656 -12.875 1 70 42 ILE B CA 1
ATOM 4943 C C . ILE B 1 42 ? -0.504 54.406 -12.5 1 70 42 ILE B C 1
ATOM 4945 O O . ILE B 1 42 ? -0.575 53.406 -13.203 1 70 42 ILE B O 1
ATOM 4949 N N . ALA B 1 43 ? 0.143 54.375 -11.352 1 68.44 43 ALA B N 1
ATOM 4950 C CA . ALA B 1 43 ? 0.924 53.219 -10.93 1 68.44 43 ALA B CA 1
ATOM 4951 C C . ALA B 1 43 ? 0.016 52.031 -10.609 1 68.44 43 ALA B C 1
ATOM 4953 O O . ALA B 1 43 ? 0.321 50.906 -10.969 1 68.44 43 ALA B O 1
ATOM 4954 N N . VAL B 1 44 ? -1.062 52.375 -10.039 1 71 44 VAL B N 1
ATOM 4955 C CA . VAL B 1 44 ? -2.004 51.312 -9.695 1 71 44 VAL B CA 1
ATOM 4956 C C . VAL B 1 44 ? -2.629 50.75 -10.969 1 71 44 VAL B C 1
ATOM 4958 O O . VAL B 1 44 ? -2.801 49.531 -11.102 1 71 44 VAL B O 1
ATOM 4961 N N . THR B 1 45 ? -2.955 51.719 -11.836 1 70.38 45 THR B N 1
ATOM 4962 C CA . THR B 1 45 ? -3.572 51.25 -13.086 1 70.38 45 THR B CA 1
ATOM 4963 C C . THR B 1 45 ? -2.592 50.438 -13.906 1 70.38 45 THR B C 1
ATOM 4965 O O . THR B 1 45 ? -2.977 49.438 -14.508 1 70.38 45 THR B O 1
ATOM 4968 N N . LEU B 1 46 ? -1.414 50.875 -13.969 1 65.31 46 LEU B N 1
ATOM 4969 C CA . LEU B 1 46 ? -0.414 50.125 -14.727 1 65.31 46 LEU B CA 1
ATOM 4970 C C . LEU B 1 46 ? -0.149 48.75 -14.078 1 65.31 46 LEU B C 1
ATOM 4972 O O . LEU B 1 46 ? 0.049 47.75 -14.773 1 65.31 46 LEU B O 1
ATOM 4976 N N . ALA B 1 47 ? -0.158 48.719 -12.781 1 67.44 47 ALA B N 1
ATOM 4977 C CA . ALA B 1 47 ? 0.039 47.469 -12.078 1 67.44 47 ALA B CA 1
ATOM 4978 C C . ALA B 1 47 ? -1.105 46.5 -12.367 1 67.44 47 ALA B C 1
ATOM 4980 O O . ALA B 1 47 ? -0.882 45.281 -12.547 1 67.44 47 ALA B O 1
ATOM 4981 N N . CYS B 1 48 ? -2.248 47.125 -12.461 1 66.44 48 CYS B N 1
ATOM 4982 C CA . CYS B 1 48 ? -3.408 46.281 -12.742 1 66.44 48 CYS B CA 1
ATOM 4983 C C . CYS B 1 48 ? -3.355 45.75 -14.172 1 66.44 48 CYS B C 1
ATOM 4985 O O . CYS B 1 48 ? -3.758 44.625 -14.422 1 66.44 48 CYS B O 1
ATOM 4987 N N . LEU B 1 49 ? -2.986 46.594 -15.086 1 64.06 49 LEU B N 1
ATOM 4988 C CA . LEU B 1 49 ? -2.912 46.156 -16.484 1 64.06 49 LEU B CA 1
ATOM 4989 C C . LEU B 1 49 ? -1.839 45.094 -16.656 1 64.06 49 LEU B C 1
ATOM 4991 O O . LEU B 1 49 ? -1.989 44.188 -17.484 1 64.06 49 LEU B O 1
ATOM 4995 N N . GLY B 1 50 ? -0.808 45.219 -15.984 1 61.03 50 GLY B N 1
ATOM 4996 C CA . GLY B 1 50 ? 0.24 44.219 -16.078 1 61.03 50 GLY B CA 1
ATOM 4997 C C . GLY B 1 50 ? -0.183 42.875 -15.547 1 61.03 50 GLY B C 1
ATOM 4998 O O . GLY B 1 50 ? 0.283 41.844 -16.016 1 61.03 50 GLY B O 1
ATOM 4999 N N . LEU B 1 51 ? -1.038 42.875 -14.68 1 64.94 51 LEU B N 1
ATOM 5000 C CA . LEU B 1 51 ? -1.449 41.625 -14.039 1 64.94 51 LEU B CA 1
ATOM 5001 C C . LEU B 1 51 ? -2.348 40.812 -14.969 1 64.94 51 LEU B C 1
ATOM 5003 O O . LEU B 1 51 ? -2.363 39.594 -14.898 1 64.94 51 LEU B O 1
ATOM 5007 N N . ALA B 1 52 ? -3.143 41.5 -15.812 1 61.97 52 ALA B N 1
ATOM 5008 C CA . ALA B 1 52 ? -4.09 40.781 -16.656 1 61.97 52 ALA B CA 1
ATOM 5009 C C . ALA B 1 52 ? -3.367 39.844 -17.625 1 61.97 52 ALA B C 1
ATOM 5011 O O . ALA B 1 52 ? -3.895 38.781 -18 1 61.97 52 ALA B O 1
ATOM 5012 N N . GLY B 1 53 ? -2.309 40.219 -18 1 63.12 53 GLY B N 1
ATOM 5013 C CA . GLY B 1 53 ? -1.631 39.438 -19.047 1 63.12 53 GLY B CA 1
ATOM 5014 C C . GLY B 1 53 ? -0.902 38.219 -18.5 1 63.12 53 GLY B C 1
ATOM 5015 O O . GLY B 1 53 ? -0.378 37.406 -19.281 1 63.12 53 GLY B O 1
ATOM 5016 N N . CYS B 1 54 ? -0.907 37.938 -17.281 1 68.56 54 CYS B N 1
ATOM 5017 C CA . CYS B 1 54 ? 0.002 36.906 -16.797 1 68.56 54 CYS B CA 1
ATOM 5018 C C . CYS B 1 54 ? -0.727 35.594 -16.609 1 68.56 54 CYS B C 1
ATOM 5020 O O . CYS B 1 54 ? -0.292 34.75 -15.82 1 68.56 54 CYS B O 1
ATOM 5022 N N . ALA B 1 55 ? -1.757 35.406 -17.406 1 75.62 55 ALA B N 1
ATOM 5023 C CA . ALA B 1 55 ? -2.412 34.094 -17.25 1 75.62 55 ALA B CA 1
ATOM 5024 C C . ALA B 1 55 ? -1.61 33 -17.938 1 75.62 55 ALA B C 1
ATOM 5026 O O . ALA B 1 55 ? -1.134 33.188 -19.062 1 75.62 55 ALA B O 1
ATOM 5027 N N . VAL B 1 56 ? -1.375 31.938 -17.234 1 86.62 56 VAL B N 1
ATOM 5028 C CA . VAL B 1 56 ? -0.632 30.797 -17.766 1 86.62 56 VAL B CA 1
ATOM 5029 C C . VAL B 1 56 ? -1.578 29.859 -18.516 1 86.62 56 VAL B C 1
ATOM 5031 O O . VAL B 1 56 ? -2.635 29.5 -18 1 86.62 56 VAL B O 1
ATOM 5034 N N . LYS B 1 57 ? -1.275 29.641 -19.812 1 87.94 57 LYS B N 1
ATOM 5035 C CA . LYS B 1 57 ? -2.039 28.688 -20.609 1 87.94 57 LYS B CA 1
ATOM 5036 C C . LYS B 1 57 ? -1.295 27.359 -20.75 1 87.94 57 LYS B C 1
ATOM 5038 O O . LYS B 1 57 ? -0.067 27.344 -20.859 1 87.94 57 LYS B O 1
ATOM 5043 N N . PRO B 1 58 ? -2.014 26.188 -20.766 1 90.94 58 PRO B N 1
ATOM 5044 C CA . PRO B 1 58 ? -1.354 24.891 -20.953 1 90.94 58 PRO B CA 1
ATOM 5045 C C . PRO B 1 58 ? -0.695 24.766 -22.328 1 90.94 58 PRO B C 1
ATOM 5047 O O . PRO B 1 58 ? -1.261 25.203 -23.328 1 90.94 58 PRO B O 1
ATOM 5050 N N . GLU B 1 59 ? 0.501 24.328 -22.328 1 93.12 59 GLU B N 1
ATOM 5051 C CA . GLU B 1 59 ? 1.25 24.125 -23.562 1 93.12 59 GLU B CA 1
ATOM 5052 C C . GLU B 1 59 ? 1.484 22.625 -23.812 1 93.12 59 GLU B C 1
ATOM 5054 O O . GLU B 1 59 ? 2.363 22.016 -23.188 1 93.12 59 GLU B O 1
ATOM 5059 N N . PRO B 1 60 ? 0.792 21.953 -24.797 1 94.19 60 PRO B N 1
ATOM 5060 C CA . PRO B 1 60 ? 1.019 20.531 -25.078 1 94.19 60 PRO B CA 1
ATOM 5061 C C . PRO B 1 60 ? 2.377 20.266 -25.734 1 94.19 60 PRO B C 1
ATOM 5063 O O . PRO B 1 60 ? 2.902 21.125 -26.438 1 94.19 60 PRO B O 1
ATOM 5066 N N . VAL B 1 61 ? 2.898 19.078 -25.516 1 95 61 VAL B N 1
ATOM 5067 C CA . VAL B 1 61 ? 4.164 18.672 -26.109 1 95 61 VAL B CA 1
ATOM 5068 C C . VAL B 1 61 ? 3.949 18.344 -27.594 1 95 61 VAL B C 1
ATOM 5070 O O . VAL B 1 61 ? 3.059 17.562 -27.938 1 95 61 VAL B O 1
ATOM 5073 N N . THR B 1 62 ? 4.816 18.875 -28.547 1 95.06 62 THR B N 1
ATOM 5074 C CA . THR B 1 62 ? 4.688 18.641 -29.984 1 95.06 62 THR B CA 1
ATOM 5075 C C . THR B 1 62 ? 5.227 17.266 -30.359 1 95.06 62 THR B C 1
ATOM 5077 O O . THR B 1 62 ? 5.969 16.656 -29.578 1 95.06 62 THR B O 1
ATOM 5080 N N . VAL B 1 63 ? 4.812 16.75 -31.484 1 96.19 63 VAL B N 1
ATOM 5081 C CA . VAL B 1 63 ? 5.258 15.453 -31.969 1 96.19 63 VAL B CA 1
ATOM 5082 C C . VAL B 1 63 ? 6.773 15.469 -32.156 1 96.19 63 VAL B C 1
ATOM 5084 O O . VAL B 1 63 ? 7.457 14.484 -31.859 1 96.19 63 VAL B O 1
ATOM 5087 N N . GLU B 1 64 ? 7.246 16.625 -32.656 1 94.56 64 GLU B N 1
ATOM 5088 C CA . GLU B 1 64 ? 8.688 16.75 -32.875 1 94.56 64 GLU B CA 1
ATOM 5089 C C . GLU B 1 64 ? 9.453 16.656 -31.547 1 94.56 64 GLU B C 1
ATOM 5091 O O . GLU B 1 64 ? 10.5 16 -31.484 1 94.56 64 GLU B O 1
ATOM 5096 N N . GLN B 1 65 ? 8.875 17.297 -30.609 1 95.12 65 GLN B N 1
ATOM 5097 C CA . GLN B 1 65 ? 9.508 17.219 -29.297 1 95.12 65 GLN B CA 1
ATOM 5098 C C . GLN B 1 65 ? 9.445 15.812 -28.719 1 95.12 65 GLN B C 1
ATOM 5100 O O . GLN B 1 65 ? 10.391 15.352 -28.078 1 95.12 65 GLN B O 1
ATOM 5105 N N . GLN B 1 66 ? 8.422 15.164 -28.906 1 96 66 GLN B N 1
ATOM 5106 C CA . GLN B 1 66 ? 8.258 13.797 -28.422 1 96 66 GLN B CA 1
ATOM 5107 C C . GLN B 1 66 ? 9.25 12.859 -29.094 1 96 66 GLN B C 1
ATOM 5109 O O . GLN B 1 66 ? 9.836 11.992 -28.438 1 96 66 GLN B O 1
ATOM 5114 N N . VAL B 1 67 ? 9.422 12.984 -30.406 1 96.25 67 VAL B N 1
ATOM 5115 C CA . VAL B 1 67 ? 10.336 12.141 -31.156 1 96.25 67 VAL B CA 1
ATOM 5116 C C . VAL B 1 67 ? 11.766 12.383 -30.688 1 96.25 67 VAL B C 1
ATOM 5118 O O . VAL B 1 67 ? 12.539 11.438 -30.516 1 96.25 67 VAL B O 1
ATOM 5121 N N . ALA B 1 68 ? 12.062 13.625 -30.438 1 95 68 ALA B N 1
ATOM 5122 C CA . ALA B 1 68 ? 13.406 13.969 -29.969 1 95 68 ALA B CA 1
ATOM 5123 C C . ALA B 1 68 ? 13.68 13.375 -28.594 1 95 68 ALA B C 1
ATOM 5125 O O . ALA B 1 68 ? 14.766 12.852 -28.344 1 95 68 ALA B O 1
ATOM 5126 N N . GLN B 1 69 ? 12.727 13.391 -27.797 1 95.88 69 GLN B N 1
ATOM 5127 C CA . GLN B 1 69 ? 12.883 12.828 -26.453 1 95.88 69 GLN B CA 1
ATOM 5128 C C . GLN B 1 69 ? 12.984 11.305 -26.516 1 95.88 69 GLN B C 1
ATOM 5130 O O . GLN B 1 69 ? 13.781 10.711 -25.781 1 95.88 69 GLN B O 1
ATOM 5135 N N . ALA B 1 70 ? 12.195 10.68 -27.312 1 95.94 70 ALA B N 1
ATOM 5136 C CA . ALA B 1 70 ? 12.211 9.227 -27.453 1 95.94 70 ALA B CA 1
ATOM 5137 C C . ALA B 1 70 ? 13.57 8.734 -27.953 1 95.94 70 ALA B C 1
ATOM 5139 O O . ALA B 1 70 ? 14.094 7.727 -27.469 1 95.94 70 ALA B O 1
ATOM 5140 N N . LEU B 1 71 ? 14.109 9.477 -28.922 1 94.12 71 LEU B N 1
ATOM 5141 C CA . LEU B 1 71 ? 15.414 9.109 -29.469 1 94.12 71 LEU B CA 1
ATOM 5142 C C . LEU B 1 71 ? 16.5 9.273 -28.406 1 94.12 71 LEU B C 1
ATOM 5144 O O . LEU B 1 71 ? 17.391 8.422 -28.281 1 94.12 71 LEU B O 1
ATOM 5148 N N . SER B 1 72 ? 16.359 10.328 -27.688 1 94.44 72 SER B N 1
ATOM 5149 C CA . SER B 1 72 ? 17.328 10.555 -26.625 1 94.44 72 SER B CA 1
ATOM 5150 C C . SER B 1 72 ? 17.25 9.461 -25.562 1 94.44 72 SER B C 1
ATOM 5152 O O . SER B 1 72 ? 18.266 8.938 -25.109 1 94.44 72 SER B O 1
ATOM 5154 N N . ASP B 1 73 ? 16.047 9.031 -25.188 1 94.69 73 ASP B N 1
ATOM 5155 C CA . ASP B 1 73 ? 15.844 7.996 -24.172 1 94.69 73 ASP B CA 1
ATOM 5156 C C . ASP B 1 73 ? 16.344 6.641 -24.672 1 94.69 73 ASP B C 1
ATOM 5158 O O . ASP B 1 73 ? 17 5.906 -23.922 1 94.69 73 ASP B O 1
ATOM 5162 N N . ARG B 1 74 ? 16.078 6.379 -25.844 1 92.31 74 ARG B N 1
ATOM 5163 C CA . ARG B 1 74 ? 16.5 5.102 -26.406 1 92.31 74 ARG B CA 1
ATOM 5164 C C . ARG B 1 74 ? 18.016 4.969 -26.391 1 92.31 74 ARG B C 1
ATOM 5166 O O . ARG B 1 74 ? 18.547 3.902 -26.094 1 92.31 74 ARG B O 1
ATOM 5173 N N . THR B 1 75 ? 18.656 6.059 -26.703 1 91.31 75 THR B N 1
ATOM 5174 C CA . THR B 1 75 ? 20.125 6.051 -26.719 1 91.31 75 THR B CA 1
ATOM 5175 C C . THR B 1 75 ? 20.672 5.934 -25.312 1 91.31 75 THR B C 1
ATOM 5177 O O . THR B 1 75 ? 21.609 5.172 -25.062 1 91.31 75 THR B O 1
ATOM 5180 N N . GLN B 1 76 ? 19.984 6.566 -24.391 1 92.5 76 GLN B N 1
ATOM 5181 C CA . GLN B 1 76 ? 20.484 6.602 -23.031 1 92.5 76 GLN B CA 1
ATOM 5182 C C . GLN B 1 76 ? 20.188 5.297 -22.297 1 92.5 76 GLN B C 1
ATOM 5184 O O . GLN B 1 76 ? 20.953 4.859 -21.438 1 92.5 76 GLN B O 1
ATOM 5189 N N . MET B 1 77 ? 19.094 4.641 -22.609 1 92.44 77 MET B N 1
ATOM 5190 C CA . MET B 1 77 ? 18.672 3.416 -21.953 1 92.44 77 MET B CA 1
ATOM 5191 C C . MET B 1 77 ? 19.703 2.316 -22.094 1 92.44 77 MET B C 1
ATOM 5193 O O . MET B 1 77 ? 19.891 1.508 -21.188 1 92.44 77 MET B O 1
ATOM 5197 N N . PHE B 1 78 ? 20.453 2.256 -23.219 1 90.06 78 PHE B N 1
ATOM 5198 C CA . PHE B 1 78 ? 21.359 1.15 -23.5 1 90.06 78 PHE B CA 1
ATOM 5199 C C . PHE B 1 78 ? 22.797 1.635 -23.547 1 90.06 78 PHE B C 1
ATOM 5201 O O . PHE B 1 78 ? 23.703 0.888 -23.938 1 90.06 78 PHE B O 1
ATOM 5208 N N . ALA B 1 79 ? 22.938 2.922 -23.047 1 86.56 79 ALA B N 1
ATOM 5209 C CA . ALA B 1 79 ? 24.266 3.504 -23.094 1 86.56 79 ALA B CA 1
ATOM 5210 C C . ALA B 1 79 ? 25.109 3.051 -21.906 1 86.56 79 ALA B C 1
ATOM 5212 O O . ALA B 1 79 ? 24.578 2.648 -20.875 1 86.56 79 ALA B O 1
ATOM 5213 N N . ASN B 1 80 ? 26.391 2.969 -22.047 1 85.06 80 ASN B N 1
ATOM 5214 C CA . ASN B 1 80 ? 27.359 2.768 -21 1 85.06 80 ASN B CA 1
ATOM 5215 C C . ASN B 1 80 ? 27.203 1.403 -20.328 1 85.06 80 ASN B C 1
ATOM 5217 O O . ASN B 1 80 ? 27.219 1.3 -19.109 1 85.06 80 ASN B O 1
ATOM 5221 N N . GLN B 1 81 ? 26.859 0.369 -21.078 1 89.62 81 GLN B N 1
ATOM 5222 C CA . GLN B 1 81 ? 26.766 -1.001 -20.578 1 89.62 81 GLN B CA 1
ATOM 5223 C C . GLN B 1 81 ? 27.844 -1.882 -21.219 1 89.62 81 GLN B C 1
ATOM 5225 O O . GLN B 1 81 ? 28.203 -1.688 -22.375 1 89.62 81 GLN B O 1
ATOM 5230 N N . GLU B 1 82 ? 28.406 -2.664 -20.453 1 89.69 82 GLU B N 1
ATOM 5231 C CA . GLU B 1 82 ? 29.344 -3.631 -21 1 89.69 82 GLU B CA 1
ATOM 5232 C C . GLU B 1 82 ? 28.656 -4.586 -21.969 1 89.69 82 GLU B C 1
ATOM 5234 O O . GLU B 1 82 ? 27.625 -5.164 -21.641 1 89.69 82 GLU B O 1
ATOM 5239 N N . PRO B 1 83 ? 29.203 -4.688 -23.156 1 89 83 PRO B N 1
ATOM 5240 C CA . PRO B 1 83 ? 28.562 -5.578 -24.125 1 89 83 PRO B CA 1
ATOM 5241 C C . PRO B 1 83 ? 28.609 -7.043 -23.703 1 89 83 PRO B C 1
ATOM 5243 O O . PRO B 1 83 ? 29.438 -7.426 -22.859 1 89 83 PRO B O 1
ATOM 5246 N N . VAL B 1 84 ? 27.672 -7.773 -24.172 1 91.94 84 VAL B N 1
ATOM 5247 C CA . VAL B 1 84 ? 27.594 -9.203 -23.891 1 91.94 84 VAL B CA 1
ATOM 5248 C C . VAL B 1 84 ? 28.688 -9.945 -24.672 1 91.94 84 VAL B C 1
ATOM 5250 O O . VAL B 1 84 ? 28.75 -9.844 -25.891 1 91.94 84 VAL B O 1
ATOM 5253 N N . ARG B 1 85 ? 29.609 -10.453 -23.859 1 84.69 85 ARG B N 1
ATOM 5254 C CA . ARG B 1 85 ? 30.672 -11.25 -24.469 1 84.69 85 ARG B CA 1
ATOM 5255 C C . ARG B 1 85 ? 30.484 -12.734 -24.172 1 84.69 85 ARG B C 1
ATOM 5257 O O . ARG B 1 85 ? 30.5 -13.141 -23.016 1 84.69 85 ARG B O 1
ATOM 5264 N N . GLY B 1 86 ? 30.047 -13.523 -25.062 1 88.12 86 GLY B N 1
ATOM 5265 C CA . GLY B 1 86 ? 29.938 -14.969 -24.906 1 88.12 86 GLY B CA 1
ATOM 5266 C C . GLY B 1 86 ? 28.625 -15.391 -24.281 1 88.12 86 GLY B C 1
ATOM 5267 O O . GLY B 1 86 ? 27.609 -14.68 -24.391 1 88.12 86 GLY B O 1
ATOM 5268 N N . THR B 1 87 ? 28.688 -16.562 -23.609 1 94.5 87 THR B N 1
ATOM 5269 C CA . THR B 1 87 ? 27.484 -17.109 -22.969 1 94.5 87 THR B CA 1
ATOM 5270 C C . THR B 1 87 ? 27.281 -16.516 -21.578 1 94.5 87 THR B C 1
ATOM 5272 O O . THR B 1 87 ? 28.25 -16.297 -20.859 1 94.5 87 THR B O 1
ATOM 5275 N N . ILE B 1 88 ? 26.156 -16.188 -21.25 1 95.44 88 ILE B N 1
ATOM 5276 C CA . ILE B 1 88 ? 25.828 -15.5 -20.016 1 95.44 88 ILE B CA 1
ATOM 5277 C C . ILE B 1 88 ? 25.531 -16.531 -18.922 1 95.44 88 ILE B C 1
ATOM 5279 O O . ILE B 1 88 ? 24.688 -17.422 -19.109 1 95.44 88 ILE B O 1
ATOM 5283 N N . THR B 1 89 ? 26.219 -16.422 -17.766 1 94.25 89 THR B N 1
ATOM 5284 C CA . THR B 1 89 ? 25.938 -17.266 -16.609 1 94.25 89 THR B CA 1
ATOM 5285 C C . THR B 1 89 ? 24.859 -16.641 -15.742 1 94.25 89 THR B C 1
ATOM 5287 O O . THR B 1 89 ? 24.484 -15.469 -15.93 1 94.25 89 THR B O 1
ATOM 5290 N N . LEU B 1 90 ? 24.281 -17.438 -14.859 1 93 90 LEU B N 1
ATOM 5291 C CA . LEU B 1 90 ? 23.281 -16.938 -13.938 1 93 90 LEU B CA 1
ATOM 5292 C C . LEU B 1 90 ? 23.828 -15.758 -13.125 1 93 90 LEU B C 1
ATOM 5294 O O . LEU B 1 90 ? 23.172 -14.727 -13.008 1 93 90 LEU B O 1
ATOM 5298 N N . ASP B 1 91 ? 25.031 -15.875 -12.648 1 92.5 91 ASP B N 1
ATOM 5299 C CA . ASP B 1 91 ? 25.641 -14.828 -11.828 1 92.5 91 ASP B CA 1
ATOM 5300 C C . ASP B 1 91 ? 25.875 -13.555 -12.641 1 92.5 91 ASP B C 1
ATOM 5302 O O . ASP B 1 91 ? 25.656 -12.453 -12.141 1 92.5 91 ASP B O 1
ATOM 5306 N N . GLU B 1 92 ? 26.266 -13.758 -13.836 1 94.25 92 GLU B N 1
ATOM 5307 C CA . GLU B 1 92 ? 26.453 -12.594 -14.695 1 94.25 92 GLU B CA 1
ATOM 5308 C C . GLU B 1 92 ? 25.125 -11.898 -15.008 1 94.25 92 GLU B C 1
ATOM 5310 O O . GLU B 1 92 ? 25.062 -10.672 -15.062 1 94.25 92 GLU B O 1
ATOM 5315 N N . ALA B 1 93 ? 24.094 -12.727 -15.281 1 95.94 93 ALA B N 1
ATOM 5316 C CA . ALA B 1 93 ? 22.766 -12.164 -15.547 1 95.94 93 ALA B CA 1
ATOM 5317 C C . ALA B 1 93 ? 22.281 -11.328 -14.367 1 95.94 93 ALA B C 1
ATOM 5319 O O . ALA B 1 93 ? 21.75 -10.234 -14.547 1 95.94 93 ALA B O 1
ATOM 5320 N N . ILE B 1 94 ? 22.5 -11.836 -13.164 1 93.88 94 ILE B N 1
ATOM 5321 C CA . ILE B 1 94 ? 22.094 -11.117 -11.961 1 93.88 94 ILE B CA 1
ATOM 5322 C C . ILE B 1 94 ? 22.922 -9.844 -11.82 1 93.88 94 ILE B C 1
ATOM 5324 O O . ILE B 1 94 ? 22.391 -8.781 -11.508 1 93.88 94 ILE B O 1
ATOM 5328 N N . ALA B 1 95 ? 24.219 -9.953 -12.094 1 93.12 95 ALA B N 1
ATOM 5329 C CA . ALA B 1 95 ? 25.109 -8.797 -12 1 93.12 95 ALA B CA 1
ATOM 5330 C C . ALA B 1 95 ? 24.688 -7.707 -12.984 1 93.12 95 ALA B C 1
ATOM 5332 O O . ALA B 1 95 ? 24.656 -6.527 -12.625 1 93.12 95 ALA B O 1
ATOM 5333 N N . ARG B 1 96 ? 24.344 -8.141 -14.219 1 93.94 96 ARG B N 1
ATOM 5334 C CA . ARG B 1 96 ? 23.906 -7.184 -15.227 1 93.94 96 ARG B CA 1
ATOM 5335 C C . ARG B 1 96 ? 22.625 -6.488 -14.812 1 93.94 96 ARG B C 1
ATOM 5337 O O . ARG B 1 96 ? 22.469 -5.281 -15 1 93.94 96 ARG B O 1
ATOM 5344 N N . ALA B 1 97 ? 21.719 -7.27 -14.289 1 93.88 97 ALA B N 1
ATOM 5345 C CA . ALA B 1 97 ? 20.453 -6.699 -13.852 1 93.88 97 ALA B CA 1
ATOM 5346 C C . ALA B 1 97 ? 20.656 -5.703 -12.711 1 93.88 97 ALA B C 1
ATOM 5348 O O . ALA B 1 97 ? 20.047 -4.629 -12.695 1 93.88 97 ALA B O 1
ATOM 5349 N N . LEU B 1 98 ? 21.531 -6.012 -11.797 1 91.69 98 LEU B N 1
ATOM 5350 C CA . LEU B 1 98 ? 21.766 -5.148 -10.648 1 91.69 98 LEU B CA 1
ATOM 5351 C C . LEU B 1 98 ? 22.484 -3.869 -11.055 1 91.69 98 LEU B C 1
ATOM 5353 O O . LEU B 1 98 ? 22.297 -2.818 -10.445 1 91.69 98 LEU B O 1
ATOM 5357 N N . LYS B 1 99 ? 23.266 -3.934 -12.078 1 90.94 99 LYS B N 1
ATOM 5358 C CA . LYS B 1 99 ? 24.062 -2.785 -12.492 1 90.94 99 LYS B CA 1
ATOM 5359 C C . LYS B 1 99 ? 23.297 -1.908 -13.477 1 90.94 99 LYS B C 1
ATOM 5361 O O . LYS B 1 99 ? 23.375 -0.68 -13.422 1 90.94 99 LYS B O 1
ATOM 5366 N N . TYR B 1 100 ? 22.453 -2.617 -14.406 1 92.62 100 TYR B N 1
ATOM 5367 C CA . TYR B 1 100 ? 21.969 -1.865 -15.555 1 92.62 100 TYR B CA 1
ATOM 5368 C C . TYR B 1 100 ? 20.453 -1.747 -15.531 1 92.62 100 TYR B C 1
ATOM 5370 O O . TYR B 1 100 ? 19.875 -0.916 -16.234 1 92.62 100 TYR B O 1
ATOM 5378 N N . ASN B 1 101 ? 19.734 -2.523 -14.711 1 92.75 101 ASN B N 1
ATOM 5379 C CA . ASN B 1 101 ? 18.281 -2.494 -14.695 1 92.75 101 ASN B CA 1
ATOM 5380 C C . ASN B 1 101 ? 17.75 -1.123 -14.281 1 92.75 101 ASN B C 1
ATOM 5382 O O . ASN B 1 101 ? 18.172 -0.568 -13.266 1 92.75 101 ASN B O 1
ATOM 5386 N N . LEU B 1 102 ? 16.812 -0.641 -15.094 1 91.75 102 LEU B N 1
ATOM 5387 C CA . LEU B 1 102 ? 16.328 0.716 -14.883 1 91.75 102 LEU B CA 1
ATOM 5388 C C . LEU B 1 102 ? 15.461 0.792 -13.625 1 91.75 102 LEU B C 1
ATOM 5390 O O . LEU B 1 102 ? 15.383 1.84 -12.984 1 91.75 102 LEU B O 1
ATOM 5394 N N . GLN B 1 103 ? 14.805 -0.214 -13.25 1 91.75 103 GLN B N 1
ATOM 5395 C CA . GLN B 1 103 ? 14.016 -0.219 -12.023 1 91.75 103 GLN B CA 1
ATOM 5396 C C . GLN B 1 103 ? 14.914 -0.075 -10.797 1 91.75 103 GLN B C 1
ATOM 5398 O O . GLN B 1 103 ? 14.555 0.61 -9.836 1 91.75 103 GLN B O 1
ATOM 5403 N N . GLN B 1 104 ? 16 -0.743 -10.859 1 89.94 104 GLN B N 1
ATOM 5404 C CA . GLN B 1 104 ? 16.969 -0.614 -9.766 1 89.94 104 GLN B CA 1
ATOM 5405 C C . GLN B 1 104 ? 17.531 0.802 -9.695 1 89.94 104 GLN B C 1
ATOM 5407 O O . GLN B 1 104 ? 17.719 1.345 -8.609 1 89.94 104 GLN B O 1
ATOM 5412 N N . ARG B 1 105 ? 17.703 1.364 -10.82 1 90.56 105 ARG B N 1
ATOM 5413 C CA . ARG B 1 105 ? 18.219 2.727 -10.867 1 90.56 105 ARG B CA 1
ATOM 5414 C C . ARG B 1 105 ? 17.219 3.715 -10.297 1 90.56 105 ARG B C 1
ATOM 5416 O O . ARG B 1 105 ? 17.594 4.668 -9.609 1 90.56 105 ARG B O 1
ATOM 5423 N N . VAL B 1 106 ? 15.969 3.504 -10.609 1 93.12 106 VAL B N 1
ATOM 5424 C CA . VAL B 1 106 ? 14.922 4.352 -10.055 1 93.12 106 VAL B CA 1
ATOM 5425 C C . VAL B 1 106 ? 14.922 4.25 -8.531 1 93.12 106 VAL B C 1
ATOM 5427 O O . VAL B 1 106 ? 14.883 5.266 -7.836 1 93.12 106 VAL B O 1
ATOM 5430 N N . ALA B 1 107 ? 15.055 3.051 -7.98 1 90.69 107 ALA B N 1
ATOM 5431 C CA . ALA B 1 107 ? 15.078 2.85 -6.535 1 90.69 107 ALA B CA 1
ATOM 5432 C C . ALA B 1 107 ? 16.297 3.516 -5.906 1 90.69 107 ALA B C 1
ATOM 5434 O O . ALA B 1 107 ? 16.219 4.09 -4.82 1 90.69 107 ALA B O 1
ATOM 5435 N N . LEU B 1 108 ? 17.422 3.506 -6.621 1 89.38 108 LEU B N 1
ATOM 5436 C CA . LEU B 1 108 ? 18.656 4.117 -6.145 1 89.38 108 LEU B CA 1
ATOM 5437 C C . LEU B 1 108 ? 18.531 5.637 -6.082 1 89.38 108 LEU B C 1
ATOM 5439 O O . LEU B 1 108 ? 18.938 6.258 -5.098 1 89.38 108 LEU B O 1
ATOM 5443 N N . LEU B 1 109 ? 17.875 6.152 -7.098 1 91.5 109 LEU B N 1
ATOM 5444 C CA . LEU B 1 109 ? 17.719 7.602 -7.145 1 91.5 109 LEU B CA 1
ATOM 5445 C C . LEU B 1 109 ? 16.703 8.07 -6.113 1 91.5 109 LEU B C 1
ATOM 5447 O O . LEU B 1 109 ? 16.828 9.156 -5.547 1 91.5 109 LEU B O 1
ATOM 5451 N N . GLU B 1 110 ? 15.719 7.281 -5.863 1 91.56 110 GLU B N 1
ATOM 5452 C CA . GLU B 1 110 ? 14.75 7.602 -4.824 1 91.56 110 GLU B CA 1
ATOM 5453 C C . GLU B 1 110 ? 15.406 7.625 -3.445 1 91.56 110 GLU B C 1
ATOM 5455 O O . GLU B 1 110 ? 15.117 8.5 -2.627 1 91.56 110 GLU B O 1
ATOM 5460 N N . GLN B 1 111 ? 16.297 6.703 -3.225 1 91.38 111 GLN B N 1
ATOM 5461 C CA . GLN B 1 111 ? 17.031 6.684 -1.969 1 91.38 111 GLN B CA 1
ATOM 5462 C C . GLN B 1 111 ? 17.938 7.91 -1.848 1 91.38 111 GLN B C 1
ATOM 5464 O O . GLN B 1 111 ? 18 8.539 -0.791 1 91.38 111 GLN B O 1
ATOM 5469 N N . ALA B 1 112 ? 18.547 8.242 -2.91 1 91.19 112 ALA B N 1
ATOM 5470 C CA . ALA B 1 112 ? 19.422 9.406 -2.918 1 91.19 112 ALA B CA 1
ATOM 5471 C C . ALA B 1 112 ? 18.641 10.688 -2.656 1 91.19 112 ALA B C 1
ATOM 5473 O O . ALA B 1 112 ? 19.125 11.594 -1.971 1 91.19 112 ALA B O 1
ATOM 5474 N N . MET B 1 1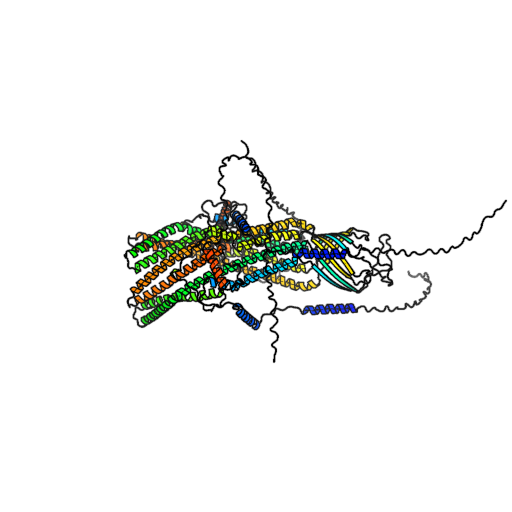13 ? 17.453 10.695 -3.209 1 93.38 113 MET B N 1
ATOM 5475 C CA . MET B 1 113 ? 16.594 11.859 -3 1 93.38 113 MET B CA 1
ATOM 5476 C C . MET B 1 113 ? 16.25 12.023 -1.523 1 93.38 113 MET B C 1
ATOM 5478 O O . MET B 1 113 ? 16.281 13.133 -0.992 1 93.38 113 MET B O 1
ATOM 5482 N N . GLU B 1 114 ? 15.961 10.953 -0.837 1 92.31 114 GLU B N 1
ATOM 5483 C CA . GLU B 1 114 ? 15.656 11.016 0.588 1 92.31 114 GLU B CA 1
ATOM 5484 C C . GLU B 1 114 ? 16.875 11.461 1.396 1 92.31 114 GLU B C 1
ATOM 5486 O O . GLU B 1 114 ? 16.734 12.188 2.385 1 92.31 114 GLU B O 1
ATOM 5491 N N . ASP B 1 115 ? 18.031 11.094 0.986 1 90.88 115 ASP B N 1
ATOM 5492 C CA . ASP B 1 115 ? 19.266 11.516 1.642 1 90.88 115 ASP B CA 1
ATOM 5493 C C . ASP B 1 115 ? 19.5 13.016 1.463 1 90.88 115 ASP B C 1
ATOM 5495 O O . ASP B 1 115 ? 19.906 13.703 2.402 1 90.88 115 ASP B O 1
ATOM 5499 N N . ASP B 1 116 ? 19.125 13.445 0.275 1 92.12 116 ASP B N 1
ATOM 5500 C CA . ASP B 1 116 ? 19.281 14.867 -0.009 1 92.12 116 ASP B CA 1
ATOM 5501 C C . ASP B 1 116 ? 18.297 15.695 0.815 1 92.12 116 ASP B C 1
ATOM 5503 O O . ASP B 1 116 ? 18.609 16.797 1.267 1 92.12 116 ASP B O 1
ATOM 5507 N N . LEU B 1 117 ? 17.172 15.18 0.968 1 91.56 117 LEU B N 1
ATOM 5508 C CA . LEU B 1 117 ? 16.172 15.875 1.762 1 91.56 117 LEU B CA 1
ATOM 5509 C C . LEU B 1 117 ? 16.609 15.984 3.219 1 91.56 117 LEU B C 1
ATOM 5511 O O . LEU B 1 117 ? 16.266 16.953 3.9 1 91.56 117 LEU B O 1
ATOM 5515 N N . LEU B 1 118 ? 17.422 15.031 3.703 1 91.12 118 LEU B N 1
ATOM 5516 C CA . LEU B 1 118 ? 17.969 15.109 5.051 1 91.12 118 LEU B CA 1
ATOM 5517 C C . LEU B 1 118 ? 18.938 16.281 5.18 1 91.12 118 LEU B C 1
ATOM 5519 O O . LEU B 1 118 ? 18.953 16.969 6.203 1 91.12 118 LEU B O 1
ATOM 5523 N N . GLY B 1 119 ? 19.656 16.531 4.133 1 88 119 GLY B N 1
ATOM 5524 C CA . GLY B 1 119 ? 20.531 17.688 4.117 1 88 119 GLY B CA 1
ATOM 5525 C C . GLY B 1 119 ? 19.781 19.016 4.238 1 88 119 GLY B C 1
ATOM 5526 O O . GLY B 1 119 ? 20.188 19.891 4.996 1 88 119 GLY B O 1
ATOM 5527 N N . VAL B 1 120 ? 18.656 19.078 3.564 1 90.12 120 VAL B N 1
ATOM 5528 C CA . VAL B 1 120 ? 17.844 20.281 3.594 1 90.12 120 VAL B CA 1
ATOM 5529 C C . VAL B 1 120 ? 17.25 20.469 4.988 1 90.12 120 VAL B C 1
ATOM 5531 O O . VAL B 1 120 ? 17.234 21.578 5.52 1 90.12 120 VAL B O 1
ATOM 5534 N N . GLN B 1 121 ? 16.875 19.391 5.594 1 90.44 121 GLN B N 1
ATOM 5535 C CA . GLN B 1 121 ? 16.281 19.469 6.926 1 90.44 121 GLN B CA 1
ATOM 5536 C C . GLN B 1 121 ? 17.328 19.828 7.973 1 90.44 121 GLN B C 1
ATOM 5538 O O . GLN B 1 121 ? 17.031 20.562 8.922 1 90.44 121 GLN B O 1
ATOM 5543 N N . ASN B 1 122 ? 18.562 19.375 7.793 1 89.19 122 ASN B N 1
ATOM 5544 C CA . ASN B 1 122 ? 19.641 19.719 8.711 1 89.19 122 ASN B CA 1
ATOM 5545 C C . ASN B 1 122 ? 20 21.188 8.633 1 89.19 122 ASN B C 1
ATOM 5547 O O . ASN B 1 122 ? 20.266 21.828 9.648 1 89.19 122 ASN B O 1
ATOM 5551 N N . LEU B 1 123 ? 19.875 21.734 7.383 1 84.44 123 LEU B N 1
ATOM 5552 C CA . LEU B 1 123 ? 20.156 23.141 7.203 1 84.44 123 LEU B CA 1
ATOM 5553 C C . LEU B 1 123 ? 19.047 24 7.812 1 84.44 123 LEU B C 1
ATOM 5555 O O . LEU B 1 123 ? 19.312 25.031 8.43 1 84.44 123 LEU B O 1
ATOM 5559 N N . ASP B 1 124 ? 17.797 23.516 7.668 1 83.94 124 ASP B N 1
ATOM 5560 C CA . ASP B 1 124 ? 16.656 24.234 8.234 1 83.94 124 ASP B CA 1
ATOM 5561 C C . ASP B 1 124 ? 16.734 24.25 9.758 1 83.94 124 ASP B C 1
ATOM 5563 O O . ASP B 1 124 ? 16.281 25.203 10.391 1 83.94 124 ASP B O 1
ATOM 5567 N N . MET B 1 125 ? 17.312 23.281 10.32 1 84.88 125 MET B N 1
ATOM 5568 C CA . MET B 1 125 ? 17.422 23.156 11.766 1 84.88 125 MET B CA 1
ATOM 5569 C C . MET B 1 125 ? 18.531 24.062 12.305 1 84.88 125 MET B C 1
ATOM 5571 O O . MET B 1 125 ? 18.344 24.75 13.312 1 84.88 125 MET B O 1
ATOM 5575 N N . LEU B 1 126 ? 19.547 24.281 11.555 1 79.94 126 LEU B N 1
ATOM 5576 C CA . LEU B 1 126 ? 20.766 24.891 12.094 1 79.94 126 LEU B CA 1
ATOM 5577 C C . LEU B 1 126 ? 20.781 26.391 11.812 1 79.94 126 LEU B C 1
ATOM 5579 O O . LEU B 1 126 ? 21.406 27.156 12.547 1 79.94 126 LEU B O 1
ATOM 5583 N N . LEU B 1 127 ? 19.938 26.875 10.789 1 80.38 127 LEU B N 1
ATOM 5584 C CA . LEU B 1 127 ? 20.094 28.25 10.359 1 80.38 127 LEU B CA 1
ATOM 5585 C C . LEU B 1 127 ? 19.078 29.156 11.062 1 80.38 127 LEU B C 1
ATOM 5587 O O . LEU B 1 127 ? 17.875 28.891 11.023 1 80.38 127 LEU B O 1
ATOM 5591 N N . PRO B 1 128 ? 19.688 30.234 11.703 1 85.19 128 PRO B N 1
ATOM 5592 C CA . PRO B 1 128 ? 18.75 31.281 12.133 1 85.19 128 PRO B CA 1
ATOM 5593 C C . PRO B 1 128 ? 18.141 32.031 10.969 1 85.19 128 PRO B C 1
ATOM 5595 O O . PRO B 1 128 ? 18.547 31.875 9.82 1 85.19 128 PRO B O 1
ATOM 5598 N N . LYS B 1 129 ? 17.125 32.812 11.312 1 89.38 129 LYS B N 1
ATOM 5599 C CA . LYS B 1 129 ? 16.516 33.625 10.273 1 89.38 129 LYS B CA 1
ATOM 5600 C C . LYS B 1 129 ? 17.125 35.031 10.242 1 89.38 129 LYS B C 1
ATOM 5602 O O . LYS B 1 129 ? 17.125 35.719 11.258 1 89.38 129 LYS B O 1
ATOM 5607 N N . LEU B 1 130 ? 17.875 35.344 9.156 1 90.25 130 LEU B N 1
ATOM 5608 C CA . LEU B 1 130 ? 18.375 36.688 8.914 1 90.25 130 LEU B CA 1
ATOM 5609 C C . LEU B 1 130 ? 17.453 37.438 7.957 1 90.25 130 LEU B C 1
ATOM 5611 O O . LEU B 1 130 ? 17.391 37.125 6.77 1 90.25 130 LEU B O 1
ATOM 5615 N N . THR B 1 131 ? 16.797 38.344 8.492 1 92.56 131 THR B N 1
ATOM 5616 C CA . THR B 1 131 ? 15.812 39.062 7.691 1 92.56 131 THR B CA 1
ATOM 5617 C C . THR B 1 131 ? 16.281 40.5 7.402 1 92.56 131 THR B C 1
ATOM 5619 O O . THR B 1 131 ? 16.688 41.219 8.312 1 92.56 131 THR B O 1
ATOM 5622 N N . ALA B 1 132 ? 16.25 40.781 6.176 1 93.88 132 ALA B N 1
ATOM 5623 C CA . ALA B 1 132 ? 16.516 42.156 5.73 1 93.88 132 ALA B CA 1
ATOM 5624 C C . ALA B 1 132 ? 15.234 42.812 5.234 1 93.88 132 ALA B C 1
ATOM 5626 O O . ALA B 1 132 ? 14.523 42.281 4.391 1 93.88 132 ALA B O 1
ATOM 5627 N N . ARG B 1 133 ? 15.008 43.875 5.871 1 94.25 133 ARG B N 1
ATOM 5628 C CA . ARG B 1 133 ? 13.82 44.625 5.465 1 94.25 133 ARG B CA 1
ATOM 5629 C C . ARG B 1 133 ? 14.18 46.062 5.109 1 94.25 133 ARG B C 1
ATOM 5631 O O . ARG B 1 133 ? 15.031 46.688 5.754 1 94.25 133 ARG B O 1
ATOM 5638 N N . ALA B 1 134 ? 13.648 46.531 4.031 1 94.44 134 ALA B N 1
ATOM 5639 C CA . ALA B 1 134 ? 13.758 47.938 3.625 1 94.44 134 ALA B CA 1
ATOM 5640 C C . ALA B 1 134 ? 12.422 48.469 3.137 1 94.44 134 ALA B C 1
ATOM 5642 O O . ALA B 1 134 ? 11.664 47.75 2.475 1 94.44 134 ALA B O 1
ATOM 5643 N N . GLY B 1 135 ? 12.219 49.719 3.578 1 93.25 135 GLY B N 1
ATOM 5644 C CA . GLY B 1 135 ? 10.93 50.25 3.186 1 93.25 135 GLY B CA 1
ATOM 5645 C C . GLY B 1 135 ? 10.961 51.75 2.965 1 93.25 135 GLY B C 1
ATOM 5646 O O . GLY B 1 135 ? 11.859 52.438 3.465 1 93.25 135 GLY B O 1
ATOM 5647 N N . LEU B 1 136 ? 10.07 52.156 2.041 1 93.06 136 LEU B N 1
ATOM 5648 C CA . LEU B 1 136 ? 9.773 53.562 1.782 1 93.06 136 LEU B CA 1
ATOM 5649 C C . LEU B 1 136 ? 8.297 53.875 2.004 1 93.06 136 LEU B C 1
ATOM 5651 O O . LEU B 1 136 ? 7.43 53.156 1.483 1 93.06 136 LEU B O 1
ATOM 5655 N N . GLN B 1 137 ? 8.148 54.812 2.947 1 93 137 GLN B N 1
ATOM 5656 C CA . GLN B 1 137 ? 6.766 55.219 3.215 1 93 137 GLN B CA 1
ATOM 5657 C C . GLN B 1 137 ? 6.578 56.719 3.057 1 93 137 GLN B C 1
ATOM 5659 O O . GLN B 1 137 ? 7.461 57.5 3.422 1 93 137 GLN B O 1
ATOM 5664 N N . THR B 1 138 ? 5.379 57.062 2.459 1 91.88 138 THR B N 1
ATOM 5665 C CA . THR B 1 138 ? 5.066 58.469 2.268 1 91.88 138 THR B CA 1
ATOM 5666 C C . THR B 1 138 ? 3.621 58.75 2.656 1 91.88 138 THR B C 1
ATOM 5668 O O . THR B 1 138 ? 2.764 57.875 2.59 1 91.88 138 THR B O 1
ATOM 5671 N N . ARG B 1 139 ? 3.6 59.906 3.299 1 92.44 139 ARG B N 1
ATOM 5672 C CA . ARG B 1 139 ? 2.277 60.406 3.656 1 92.44 139 ARG B CA 1
ATOM 5673 C C . ARG B 1 139 ? 1.965 61.688 2.924 1 92.44 139 ARG B C 1
ATOM 5675 O O . ARG B 1 139 ? 2.857 62.5 2.701 1 92.44 139 ARG B O 1
ATOM 5682 N N . ASP B 1 140 ? 0.607 61.938 2.562 1 89.88 140 ASP B N 1
ATOM 5683 C CA . ASP B 1 140 ? 0.185 63.062 1.761 1 89.88 140 ASP B CA 1
ATOM 5684 C C . ASP B 1 140 ? 0.143 64.375 2.602 1 89.88 140 ASP B C 1
ATOM 5686 O O . ASP B 1 140 ? 0.158 65.438 2.062 1 89.88 140 ASP B O 1
ATOM 5690 N N . ASN B 1 141 ? 0.013 64.188 3.943 1 89.94 141 ASN B N 1
ATOM 5691 C CA . ASN B 1 141 ? -0.038 65.375 4.832 1 89.94 141 ASN B CA 1
ATOM 5692 C C . ASN B 1 141 ? 0.911 65.188 6.016 1 89.94 141 ASN B C 1
ATOM 5694 O O . ASN B 1 141 ? 1.601 64.188 6.133 1 89.94 141 ASN B O 1
ATOM 5698 N N . VAL B 1 142 ? 1.097 66.312 6.785 1 87.38 142 VAL B N 1
ATOM 5699 C CA . VAL B 1 142 ? 2.025 66.312 7.91 1 87.38 142 VAL B CA 1
ATOM 5700 C C . VAL B 1 142 ? 1.411 65.625 9.094 1 87.38 142 VAL B C 1
ATOM 5702 O O . VAL B 1 142 ? 0.227 65.75 9.391 1 87.38 142 VAL B O 1
ATOM 5705 N N . ALA B 1 143 ? 2.281 64.75 9.695 1 90.12 143 ALA B N 1
ATOM 5706 C CA . ALA B 1 143 ? 1.832 64.062 10.898 1 90.12 143 ALA B CA 1
ATOM 5707 C C . ALA B 1 143 ? 1.945 64.938 12.125 1 90.12 143 ALA B C 1
ATOM 5709 O O . ALA B 1 143 ? 2.947 64.938 12.844 1 90.12 143 ALA B O 1
ATOM 5710 N N . GLY B 1 144 ? 0.941 65.688 12.328 1 83.94 144 GLY B N 1
ATOM 5711 C CA . GLY B 1 144 ? 0.933 66.625 13.453 1 83.94 144 GLY B CA 1
ATOM 5712 C C . GLY B 1 144 ? 0.03 66.188 14.586 1 83.94 144 GLY B C 1
ATOM 5713 O O . GLY B 1 144 ? -0.99 65.562 14.359 1 83.94 144 GLY B O 1
ATOM 5714 N N . SER B 1 145 ? 0.56 66.375 15.883 1 83.5 145 SER B N 1
ATOM 5715 C CA . SER B 1 145 ? -0.266 66.062 17.047 1 83.5 145 SER B CA 1
ATOM 5716 C C . SER B 1 145 ? -0.133 67.125 18.141 1 83.5 145 SER B C 1
ATOM 5718 O O . SER B 1 145 ? 0.806 67.938 18.125 1 83.5 145 SER B O 1
ATOM 5720 N N . SER B 1 146 ? -1.244 67.062 18.891 1 80.69 146 SER B N 1
ATOM 5721 C CA . SER B 1 146 ? -1.193 67.875 20.094 1 80.69 146 SER B CA 1
ATOM 5722 C C . SER B 1 146 ? -1.25 67 21.344 1 80.69 146 SER B C 1
ATOM 5724 O O . SER B 1 146 ? -1.521 65.812 21.266 1 80.69 146 SER B O 1
ATOM 5726 N N . SER B 1 147 ? -0.651 67.562 22.406 1 78.38 147 SER B N 1
ATOM 5727 C CA . SER B 1 147 ? -0.681 66.812 23.656 1 78.38 147 SER B CA 1
ATOM 5728 C C . SER B 1 147 ? -1.289 67.625 24.781 1 78.38 147 SER B C 1
ATOM 5730 O O . SER B 1 147 ? -1.352 68.875 24.703 1 78.38 147 SER B O 1
ATOM 5732 N N . GLU B 1 148 ? -1.848 66.812 25.719 1 81.56 148 GLU B N 1
ATOM 5733 C CA . GLU B 1 148 ? -2.395 67.375 26.938 1 81.56 148 GLU B CA 1
ATOM 5734 C C . GLU B 1 148 ? -1.712 66.812 28.188 1 81.56 148 GLU B C 1
ATOM 5736 O O . GLU B 1 148 ? -1.434 65.625 28.25 1 81.56 148 GLU B O 1
ATOM 5741 N N . SER B 1 149 ? -1.398 67.812 29.078 1 81.06 149 SER B N 1
ATOM 5742 C CA . SER B 1 149 ? -0.77 67.312 30.312 1 81.06 149 SER B CA 1
ATOM 5743 C C . SER B 1 149 ? -1.706 66.438 31.125 1 81.06 149 SER B C 1
ATOM 5745 O O . SER B 1 149 ? -2.881 66.75 31.297 1 81.06 149 SER B O 1
ATOM 5747 N N . VAL B 1 150 ? -1.14 65.375 31.609 1 80.69 150 VAL B N 1
ATOM 5748 C CA . VAL B 1 150 ? -1.928 64.438 32.406 1 80.69 150 VAL B CA 1
ATOM 5749 C C . VAL B 1 150 ? -2.207 65 33.781 1 80.69 150 VAL B C 1
ATOM 5751 O O . VAL B 1 150 ? -3.266 64.812 34.344 1 80.69 150 VAL B O 1
ATOM 5754 N N . THR B 1 151 ? -1.328 65.812 34.344 1 79.31 151 THR B N 1
ATOM 5755 C CA . THR B 1 151 ? -1.437 66.375 35.688 1 79.31 151 THR B CA 1
ATOM 5756 C C . THR B 1 151 ? -2.334 67.562 35.719 1 79.31 151 THR B C 1
ATOM 5758 O O . THR B 1 151 ? -3.215 67.688 36.562 1 79.31 151 THR B O 1
ATOM 5761 N N . THR B 1 152 ? -2.154 68.375 34.75 1 82.38 152 THR B N 1
ATOM 5762 C CA . THR B 1 152 ? -2.826 69.688 34.844 1 82.38 152 THR B CA 1
ATOM 5763 C C . THR B 1 152 ? -4.008 69.75 33.875 1 82.38 152 THR B C 1
ATOM 5765 O O . THR B 1 152 ? -4.879 70.625 34 1 82.38 152 THR B O 1
ATOM 5768 N N . GLY B 1 153 ? -4.027 68.875 33.031 1 78.88 153 GLY B N 1
ATOM 5769 C CA . GLY B 1 153 ? -5.078 68.875 32.031 1 78.88 153 GLY B CA 1
ATOM 5770 C C . GLY B 1 153 ? -4.922 70 31 1 78.88 153 GLY B C 1
ATOM 5771 O O . GLY B 1 153 ? -5.801 70.188 30.156 1 78.88 153 GLY B O 1
ATOM 5772 N N . ARG B 1 154 ? -4.02 70.688 31.188 1 77.38 154 ARG B N 1
ATOM 5773 C CA . ARG B 1 154 ? -3.82 71.812 30.266 1 77.38 154 ARG B CA 1
ATOM 5774 C C . ARG B 1 154 ? -3.221 71.312 28.953 1 77.38 154 ARG B C 1
ATOM 5776 O O . ARG B 1 154 ? -2.342 70.5 28.938 1 77.38 154 ARG B O 1
ATOM 5783 N N . GLN B 1 155 ? -3.826 71.625 27.891 1 71.62 155 GLN B N 1
ATOM 5784 C CA . GLN B 1 155 ? -3.408 71.188 26.547 1 71.62 155 GLN B CA 1
ATOM 5785 C C . GLN B 1 155 ? -2.061 71.812 26.172 1 71.62 155 GLN B C 1
ATOM 5787 O O . GLN B 1 155 ? -1.783 72.938 26.516 1 71.62 155 GLN B O 1
ATOM 5792 N N . SER B 1 156 ? -1.121 71 25.953 1 62.25 156 SER B N 1
ATOM 5793 C CA . SER B 1 156 ? 0.1 71.562 25.375 1 62.25 156 SER B CA 1
ATOM 5794 C C . SER B 1 156 ? -0.206 72.438 24.141 1 62.25 156 SER B C 1
ATOM 5796 O O . SER B 1 156 ? -1.263 72.25 23.531 1 62.25 156 SER B O 1
ATOM 5798 N N . LEU B 1 157 ? 0.669 73.5 23.938 1 61.06 157 LEU B N 1
ATOM 5799 C CA . LEU B 1 157 ? 0.688 74.562 22.938 1 61.06 157 LEU B CA 1
ATOM 5800 C C . LEU B 1 157 ? 0.421 74 21.547 1 61.06 157 LEU B C 1
ATOM 5802 O O . LEU B 1 157 ? 0.218 72.812 21.391 1 61.06 157 LEU B O 1
ATOM 5806 N N . GLU B 1 158 ? 1.103 74.375 20.453 1 69.44 158 GLU B N 1
ATOM 5807 C CA . GLU B 1 158 ? 0.944 74.375 19.016 1 69.44 158 GLU B CA 1
ATOM 5808 C C . GLU B 1 158 ? 1.167 72.938 18.469 1 69.44 158 GLU B C 1
ATOM 5810 O O . GLU B 1 158 ? 2.076 72.25 18.906 1 69.44 158 GLU B O 1
ATOM 5815 N N . ALA B 1 159 ? 0.213 72.438 17.703 1 83 159 ALA B N 1
ATOM 5816 C CA . ALA B 1 159 ? 0.387 71.125 17.016 1 83 159 ALA B CA 1
ATOM 5817 C C . ALA B 1 159 ? 1.8 71 16.438 1 83 159 ALA B C 1
ATOM 5819 O O . ALA B 1 159 ? 2.338 71.938 15.875 1 83 159 ALA B O 1
ATOM 5820 N N . SER B 1 160 ? 2.441 69.875 16.859 1 84.31 160 SER B N 1
ATOM 5821 C CA . SER B 1 160 ? 3.816 69.688 16.422 1 84.31 160 SER B CA 1
ATOM 5822 C C . SER B 1 160 ? 3.961 68.312 15.68 1 84.31 160 SER B C 1
ATOM 5824 O O . SER B 1 160 ? 3.098 67.438 15.789 1 84.31 160 SER B O 1
ATOM 5826 N N . THR B 1 161 ? 4.988 68.375 14.742 1 86.88 161 THR B N 1
ATOM 5827 C CA . THR B 1 161 ? 5.332 67.125 14.039 1 86.88 161 THR B CA 1
ATOM 5828 C C . THR B 1 161 ? 6.75 66.688 14.398 1 86.88 161 THR B C 1
ATOM 5830 O O . THR B 1 161 ? 7.605 67.5 14.711 1 86.88 161 THR B O 1
ATOM 5833 N N . SER B 1 162 ? 6.902 65.312 14.5 1 87 162 SER B N 1
ATOM 5834 C CA . SER B 1 162 ? 8.219 64.688 14.727 1 87 162 SER B CA 1
ATOM 5835 C C . SER B 1 162 ? 8.523 63.625 13.695 1 87 162 SER B C 1
ATOM 5837 O O . SER B 1 162 ? 9.312 62.719 13.961 1 87 162 SER B O 1
ATOM 5839 N N . GLN B 1 163 ? 7.836 63.781 12.695 1 89.56 163 GLN B N 1
ATOM 5840 C CA . GLN B 1 163 ? 8.023 62.781 11.641 1 89.56 163 GLN B CA 1
ATOM 5841 C C . GLN B 1 163 ? 8.031 63.469 10.266 1 89.56 163 GLN B C 1
ATOM 5843 O O . GLN B 1 163 ? 7.18 64.312 9.969 1 89.56 163 GLN B O 1
ATOM 5848 N N . ASP B 1 164 ? 8.953 62.969 9.453 1 91.38 164 ASP B N 1
ATOM 5849 C CA . ASP B 1 164 ? 8.977 63.438 8.07 1 91.38 164 ASP B CA 1
ATOM 5850 C C . ASP B 1 164 ? 7.812 62.844 7.27 1 91.38 164 ASP B C 1
ATOM 5852 O O . ASP B 1 164 ? 7.305 61.781 7.594 1 91.38 164 ASP B O 1
ATOM 5856 N N . GLN B 1 165 ? 7.5 63.625 6.277 1 91.62 165 GLN B N 1
ATOM 5857 C CA . GLN B 1 165 ? 6.441 63.125 5.402 1 91.62 165 GLN B CA 1
ATOM 5858 C C . GLN B 1 165 ? 6.891 61.875 4.641 1 91.62 165 GLN B C 1
ATOM 5860 O O . GLN B 1 165 ? 6.086 61 4.359 1 91.62 165 GLN B O 1
ATOM 5865 N N . THR B 1 166 ? 8.125 61.938 4.207 1 92.06 166 THR B N 1
ATOM 5866 C CA . THR B 1 166 ? 8.719 60.781 3.555 1 92.06 166 THR B CA 1
ATOM 5867 C C . THR B 1 166 ? 9.828 60.188 4.41 1 92.06 166 THR B C 1
ATOM 5869 O O . THR B 1 166 ? 10.758 60.875 4.809 1 92.06 166 THR B O 1
ATOM 5872 N N . MET B 1 167 ? 9.641 58.938 4.676 1 94.19 167 MET B N 1
ATOM 5873 C CA . MET B 1 167 ? 10.609 58.25 5.531 1 94.19 167 MET B CA 1
ATOM 5874 C C . MET B 1 167 ? 11.117 56.969 4.867 1 94.19 167 MET B C 1
ATOM 5876 O O . MET B 1 167 ? 10.367 56.281 4.191 1 94.19 167 MET B O 1
ATOM 5880 N N . ARG B 1 168 ? 12.445 56.688 4.98 1 95.62 168 ARG B N 1
ATOM 5881 C CA . ARG B 1 168 ? 13.102 55.469 4.559 1 95.62 168 ARG B CA 1
ATOM 5882 C C . ARG B 1 168 ? 13.609 54.688 5.762 1 95.62 168 ARG B C 1
ATOM 5884 O O . ARG B 1 168 ? 14.25 55.25 6.652 1 95.62 168 ARG B O 1
ATOM 5891 N N . THR B 1 169 ? 13.227 53.531 5.84 1 94.81 169 THR B N 1
ATOM 5892 C CA . THR B 1 169 ? 13.68 52.656 6.922 1 94.81 169 THR B CA 1
ATOM 5893 C C . THR B 1 169 ? 14.383 51.406 6.367 1 94.81 169 THR B C 1
ATOM 5895 O O . THR B 1 169 ? 14.117 51 5.238 1 94.81 169 THR B O 1
ATOM 5898 N N . ALA B 1 170 ? 15.391 50.906 7.094 1 95.44 170 ALA B N 1
ATOM 5899 C CA . ALA B 1 170 ? 16.109 49.688 6.781 1 95.44 170 ALA B CA 1
ATOM 5900 C C . ALA B 1 170 ? 16.516 48.938 8.055 1 95.44 170 ALA B C 1
ATOM 5902 O O . ALA B 1 170 ? 16.906 49.594 9.039 1 95.44 170 ALA B O 1
ATOM 5903 N N . ASP B 1 171 ? 16.344 47.75 8 1 95.06 171 ASP B N 1
ATOM 5904 C CA . ASP B 1 171 ? 16.797 47 9.164 1 95.06 171 ASP B CA 1
ATOM 5905 C C . ASP B 1 171 ? 17.344 45.625 8.75 1 95.06 171 ASP B C 1
ATOM 5907 O O . ASP B 1 171 ? 16.953 45.094 7.703 1 95.06 171 ASP B O 1
ATOM 5911 N N . LEU B 1 172 ? 18.312 45.125 9.492 1 94.62 172 LEU B N 1
ATOM 5912 C CA . LEU B 1 172 ? 18.875 43.781 9.43 1 94.62 172 LEU B CA 1
ATOM 5913 C C . LEU B 1 172 ? 18.766 43.062 10.789 1 94.62 172 LEU B C 1
ATOM 5915 O O . LEU B 1 172 ? 19.422 43.469 11.75 1 94.62 172 LEU B O 1
ATOM 5919 N N . THR B 1 173 ? 17.922 42.094 10.797 1 94.38 173 THR B N 1
ATOM 5920 C CA . THR B 1 173 ? 17.656 41.469 12.086 1 94.38 173 THR B CA 1
ATOM 5921 C C . THR B 1 173 ? 17.891 39.969 12.023 1 94.38 173 THR B C 1
ATOM 5923 O O . THR B 1 173 ? 17.391 39.312 11.125 1 94.38 173 THR B O 1
ATOM 5926 N N . MET B 1 174 ? 18.641 39.469 12.906 1 93 174 MET B N 1
ATOM 5927 C CA . MET B 1 174 ? 18.828 38.031 13.109 1 93 174 MET B CA 1
ATOM 5928 C C . MET B 1 174 ? 17.875 37.531 14.195 1 93 174 MET B C 1
ATOM 5930 O O . MET B 1 174 ? 17.781 38.125 15.273 1 93 174 MET B O 1
ATOM 5934 N N . SER B 1 175 ? 17.172 36.5 13.828 1 92.75 175 SER B N 1
ATOM 5935 C CA . SER B 1 175 ? 16.25 35.938 14.805 1 92.75 175 SER B CA 1
ATOM 5936 C C . SER B 1 175 ? 16.406 34.438 14.914 1 92.75 175 SER B C 1
ATOM 5938 O O . SER B 1 175 ? 16.703 33.75 13.922 1 92.75 175 SER B O 1
ATOM 5940 N N . TRP B 1 176 ? 16.312 33.906 16.156 1 90.44 176 TRP B N 1
ATOM 5941 C CA . TRP B 1 176 ? 16.391 32.469 16.469 1 90.44 176 TRP B CA 1
ATOM 5942 C C . TRP B 1 176 ? 15.273 32.062 17.422 1 90.44 176 TRP B C 1
ATOM 5944 O O . TRP B 1 176 ? 15.078 32.688 18.469 1 90.44 176 TRP B O 1
ATOM 5954 N N . ASN B 1 177 ? 14.555 31.016 17.031 1 92.25 177 ASN B N 1
ATOM 5955 C CA . ASN B 1 177 ? 13.461 30.516 17.844 1 92.25 177 ASN B CA 1
ATOM 5956 C C . ASN B 1 177 ? 13.75 29.109 18.375 1 92.25 177 ASN B C 1
ATOM 5958 O O . ASN B 1 177 ? 13.93 28.172 17.594 1 92.25 177 ASN B O 1
ATOM 5962 N N . VAL B 1 178 ? 13.734 28.969 19.688 1 90.75 178 VAL B N 1
ATOM 5963 C CA . VAL B 1 178 ? 14.094 27.719 20.359 1 90.75 178 VAL B CA 1
ATOM 5964 C C . VAL B 1 178 ? 13.078 26.641 20 1 90.75 178 VAL B C 1
ATOM 5966 O O . VAL B 1 178 ? 13.445 25.484 19.766 1 90.75 178 VAL B O 1
ATOM 5969 N N . LEU B 1 179 ? 11.82 26.953 20.031 1 90.5 179 LEU B N 1
ATOM 5970 C CA . LEU B 1 179 ? 10.781 25.984 19.719 1 90.5 179 LEU B CA 1
ATOM 5971 C C . LEU B 1 179 ? 10.906 25.5 18.281 1 90.5 179 LEU B C 1
ATOM 5973 O O . LEU B 1 179 ? 10.766 24.297 18.016 1 90.5 179 LEU B O 1
ATOM 5977 N N . ASP B 1 180 ? 11.156 26.359 17.359 1 90.81 180 ASP B N 1
ATOM 5978 C CA . ASP B 1 180 ? 11.328 26 15.953 1 90.81 180 ASP B CA 1
ATOM 5979 C C . ASP B 1 180 ? 12.539 25.094 15.766 1 90.81 180 ASP B C 1
ATOM 5981 O O . ASP B 1 180 ? 12.523 24.188 14.922 1 90.81 180 ASP B O 1
ATOM 5985 N N . PHE B 1 181 ? 13.492 25.422 16.531 1 90.25 181 PHE B N 1
ATOM 5986 C CA . PHE B 1 181 ? 14.664 24.547 16.5 1 90.25 181 PHE B CA 1
ATOM 5987 C C . PHE B 1 181 ? 14.305 23.141 16.938 1 90.25 181 PHE B C 1
ATOM 5989 O O . PHE B 1 181 ? 14.688 22.156 16.297 1 90.25 181 PHE B O 1
ATOM 5996 N N . GLY B 1 182 ? 13.625 23.062 18.047 1 90.75 182 GLY B N 1
ATOM 5997 C CA . GLY B 1 182 ? 13.188 21.766 18.516 1 90.75 182 GLY B CA 1
ATOM 5998 C C . GLY B 1 182 ? 12.352 21.016 17.5 1 90.75 182 GLY B C 1
ATOM 5999 O O . GLY B 1 182 ? 12.57 19.812 17.266 1 90.75 182 GLY B O 1
ATOM 6000 N N . ILE B 1 183 ? 11.43 21.656 16.891 1 93.06 183 ILE B N 1
ATOM 6001 C CA . ILE B 1 183 ? 10.555 21.047 15.898 1 93.06 183 ILE B CA 1
ATOM 6002 C C . ILE B 1 183 ? 11.383 20.594 14.695 1 93.06 183 ILE B C 1
ATOM 6004 O O . ILE B 1 183 ? 11.195 19.484 14.188 1 93.06 183 ILE B O 1
ATOM 6008 N N . SER B 1 184 ? 12.328 21.453 14.305 1 92.81 184 SER B N 1
ATOM 6009 C CA . SER B 1 184 ? 13.18 21.109 13.172 1 92.81 184 SER B CA 1
ATOM 6010 C C . SER B 1 184 ? 14.078 19.922 13.484 1 92.81 184 SER B C 1
ATOM 6012 O O . SER B 1 184 ? 14.391 19.125 12.602 1 92.81 184 SER B O 1
ATOM 6014 N N . TYR B 1 185 ? 14.5 19.781 14.766 1 91.56 185 TYR B N 1
ATOM 6015 C CA . TYR B 1 185 ? 15.289 18.641 15.211 1 91.56 185 TYR B CA 1
ATOM 6016 C C . TYR B 1 185 ? 14.516 17.344 15.031 1 91.56 185 TYR B C 1
ATOM 6018 O O . TYR B 1 185 ? 15.055 16.359 14.492 1 91.56 185 TYR B O 1
ATOM 6026 N N . PHE B 1 186 ? 13.258 17.391 15.398 1 93.12 186 PHE B N 1
ATOM 6027 C CA . PHE B 1 186 ? 12.438 16.203 15.234 1 93.12 186 PHE B CA 1
ATOM 6028 C C . PHE B 1 186 ? 12.133 15.961 13.758 1 93.12 186 PHE B C 1
ATOM 6030 O O . PHE B 1 186 ? 12.039 14.812 13.32 1 93.12 186 PHE B O 1
ATOM 6037 N N . ASN B 1 187 ? 11.953 16.969 12.977 1 93.88 187 ASN B N 1
ATOM 6038 C CA . ASN B 1 187 ? 11.766 16.797 11.539 1 93.88 187 ASN B CA 1
ATOM 6039 C C . ASN B 1 187 ? 12.969 16.141 10.883 1 93.88 187 ASN B C 1
ATOM 6041 O O . ASN B 1 187 ? 12.812 15.289 10.008 1 93.88 187 ASN B O 1
ATOM 6045 N N . ALA B 1 188 ? 14.133 16.594 11.344 1 93.81 188 ALA B N 1
ATOM 6046 C CA . ALA B 1 188 ? 15.359 15.992 10.812 1 93.81 188 ALA B CA 1
ATOM 6047 C C . ALA B 1 188 ? 15.461 14.516 11.188 1 93.81 188 ALA B C 1
ATOM 6049 O O . ALA B 1 188 ? 15.867 13.688 10.375 1 93.81 188 ALA B O 1
ATOM 6050 N N . LYS B 1 189 ? 15.07 14.234 12.391 1 94.62 189 LYS B N 1
ATOM 6051 C CA . LYS B 1 189 ? 15.086 12.844 12.828 1 94.62 189 LYS B CA 1
ATOM 6052 C C . LYS B 1 189 ? 14.094 12 12.031 1 94.62 189 LYS B C 1
ATOM 6054 O O . LYS B 1 189 ? 14.391 10.859 11.672 1 94.62 189 LYS B O 1
ATOM 6059 N N . VAL B 1 190 ? 12.906 12.539 11.797 1 95.56 190 VAL B N 1
ATOM 6060 C CA . VAL B 1 190 ? 11.898 11.859 10.984 1 95.56 190 VAL B CA 1
ATOM 6061 C C . VAL B 1 190 ? 12.453 11.602 9.586 1 95.56 190 VAL B C 1
ATOM 6063 O O . VAL B 1 190 ? 12.305 10.5 9.047 1 95.56 190 VAL B O 1
ATOM 6066 N N . GLN B 1 191 ? 13.164 12.625 9.086 1 94.69 191 GLN B N 1
ATOM 6067 C CA . GLN B 1 191 ? 13.719 12.5 7.742 1 94.69 191 GLN B CA 1
ATOM 6068 C C . GLN B 1 191 ? 14.852 11.477 7.707 1 94.69 191 GLN B C 1
ATOM 6070 O O . GLN B 1 191 ? 15.023 10.766 6.715 1 94.69 191 GLN B O 1
ATOM 6075 N N . ALA B 1 192 ? 15.625 11.438 8.766 1 95.25 192 ALA B N 1
ATOM 6076 C CA . ALA B 1 192 ? 16.688 10.445 8.852 1 95.25 192 ALA B CA 1
ATOM 6077 C C . ALA B 1 192 ? 16.125 9.023 8.797 1 95.25 192 ALA B C 1
ATOM 6079 O O . ALA B 1 192 ? 16.672 8.156 8.109 1 95.25 192 ALA B O 1
ATOM 6080 N N . ASN B 1 193 ? 15.07 8.797 9.484 1 96 193 ASN B N 1
ATOM 6081 C CA . ASN B 1 193 ? 14.422 7.484 9.438 1 96 193 ASN B CA 1
ATOM 6082 C C . ASN B 1 193 ? 13.852 7.184 8.055 1 96 193 ASN B C 1
ATOM 6084 O O . ASN B 1 193 ? 13.859 6.035 7.613 1 96 193 ASN B O 1
ATOM 6088 N N . LYS B 1 194 ? 13.297 8.164 7.406 1 95.38 194 LYS B N 1
ATOM 6089 C CA . LYS B 1 194 ? 12.773 7.973 6.055 1 95.38 194 LYS B CA 1
ATOM 6090 C C . LYS B 1 194 ? 13.883 7.57 5.094 1 95.38 194 LYS B C 1
ATOM 6092 O O . LYS B 1 194 ? 13.656 6.781 4.172 1 95.38 194 LYS B O 1
ATOM 6097 N N . SER B 1 195 ? 15.109 8.164 5.336 1 94.94 195 SER B N 1
ATOM 6098 C CA . SER B 1 195 ? 16.25 7.785 4.516 1 94.94 195 SER B CA 1
ATOM 6099 C C . SER B 1 195 ? 16.609 6.316 4.715 1 94.94 195 SER B C 1
ATOM 6101 O O . SER B 1 195 ? 16.859 5.594 3.746 1 94.94 195 SER B O 1
ATOM 6103 N N . LEU B 1 196 ? 16.578 5.871 5.938 1 95.12 196 LEU B N 1
ATOM 6104 C CA . LEU B 1 196 ? 16.844 4.465 6.23 1 95.12 196 LEU B CA 1
ATOM 6105 C C . LEU B 1 196 ? 15.75 3.572 5.672 1 95.12 196 LEU B C 1
ATOM 6107 O O . LEU B 1 196 ? 16.031 2.479 5.176 1 95.12 196 LEU B O 1
ATOM 6111 N N . ALA B 1 197 ? 14.461 3.988 5.746 1 95.19 197 ALA B N 1
ATOM 6112 C CA . ALA B 1 197 ? 13.344 3.244 5.176 1 95.19 197 ALA B CA 1
ATOM 6113 C C . ALA B 1 197 ? 13.492 3.111 3.662 1 95.19 197 ALA B C 1
ATOM 6115 O O . ALA B 1 197 ? 13.164 2.072 3.088 1 95.19 197 ALA B O 1
ATOM 6116 N N . ALA B 1 198 ? 14.008 4.133 3.059 1 93.81 198 ALA B N 1
ATOM 6117 C CA . ALA B 1 198 ? 14.203 4.098 1.611 1 93.81 198 ALA B CA 1
ATOM 6118 C C . ALA B 1 198 ? 15.281 3.088 1.226 1 93.81 198 ALA B C 1
ATOM 6120 O O . ALA B 1 198 ? 15.195 2.453 0.172 1 93.81 198 ALA B O 1
ATOM 6121 N N . GLU B 1 199 ? 16.25 2.973 2.053 1 91.94 199 GLU B N 1
ATOM 6122 C CA . GLU B 1 199 ? 17.281 1.964 1.814 1 91.94 199 GLU B CA 1
ATOM 6123 C C . GLU B 1 199 ? 16.688 0.556 1.851 1 91.94 199 GLU B C 1
ATOM 6125 O O . GLU B 1 199 ? 17.031 -0.287 1.02 1 91.94 199 GLU B O 1
ATOM 6130 N N . GLU B 1 200 ? 15.844 0.334 2.82 1 93 200 GLU B N 1
ATOM 6131 C CA . GLU B 1 200 ? 15.188 -0.967 2.906 1 93 200 GLU B CA 1
ATOM 6132 C C . GLU B 1 200 ? 14.281 -1.208 1.703 1 93 200 GLU B C 1
ATOM 6134 O O . GLU B 1 200 ? 14.18 -2.334 1.212 1 93 200 GLU B O 1
ATOM 6139 N N . ARG B 1 201 ? 13.633 -0.238 1.218 1 93.62 201 ARG B N 1
ATOM 6140 C CA . ARG B 1 201 ? 12.797 -0.372 0.025 1 93.62 201 ARG B CA 1
ATOM 6141 C C . ARG B 1 201 ? 13.641 -0.743 -1.19 1 93.62 201 ARG B C 1
ATOM 6143 O O . ARG B 1 201 ? 13.219 -1.545 -2.025 1 93.62 201 ARG B O 1
ATOM 6150 N N . ARG B 1 202 ? 14.789 -0.105 -1.294 1 91.62 202 ARG B N 1
ATOM 6151 C CA . ARG B 1 202 ? 15.703 -0.45 -2.379 1 91.62 202 ARG B CA 1
ATOM 6152 C C . ARG B 1 202 ? 16.109 -1.916 -2.301 1 91.62 202 ARG B C 1
ATOM 6154 O O . ARG B 1 202 ? 16.141 -2.611 -3.318 1 91.62 202 ARG B O 1
ATOM 6161 N N . ARG B 1 203 ? 16.406 -2.377 -1.1 1 90.69 203 ARG B N 1
ATOM 6162 C CA . ARG B 1 203 ? 16.781 -3.775 -0.912 1 90.69 203 ARG B CA 1
ATOM 6163 C C . ARG B 1 203 ? 15.664 -4.711 -1.361 1 90.69 203 ARG B C 1
ATOM 6165 O O . ARG B 1 203 ? 15.93 -5.773 -1.929 1 90.69 203 ARG B O 1
ATOM 6172 N N . ARG B 1 204 ? 14.438 -4.324 -1.106 1 91.94 204 ARG B N 1
ATOM 6173 C CA . ARG B 1 204 ? 13.297 -5.129 -1.538 1 91.94 204 ARG B CA 1
ATOM 6174 C C . ARG B 1 204 ? 13.227 -5.207 -3.061 1 91.94 204 ARG B C 1
ATOM 6176 O O . ARG B 1 204 ? 12.992 -6.281 -3.621 1 91.94 204 ARG B O 1
ATOM 6183 N N . VAL B 1 205 ? 13.461 -4.102 -3.709 1 91.25 205 VAL B N 1
ATOM 6184 C CA . VAL B 1 205 ? 13.422 -4.059 -5.168 1 91.25 205 VAL B CA 1
ATOM 6185 C C . VAL B 1 205 ? 14.539 -4.93 -5.738 1 91.25 205 VAL B C 1
ATOM 6187 O O . VAL B 1 205 ? 14.328 -5.68 -6.691 1 91.25 205 VAL B O 1
ATOM 6190 N N . VAL B 1 206 ? 15.711 -4.84 -5.156 1 89.94 206 VAL B N 1
ATOM 6191 C CA . VAL B 1 206 ? 16.859 -5.621 -5.613 1 89.94 206 VAL B CA 1
ATOM 6192 C C . VAL B 1 206 ? 16.562 -7.109 -5.441 1 89.94 206 VAL B C 1
ATOM 6194 O O . VAL B 1 206 ? 16.875 -7.914 -6.324 1 89.94 206 VAL B O 1
ATOM 6197 N N . ALA B 1 207 ? 16 -7.453 -4.324 1 89.81 207 ALA B N 1
ATOM 6198 C CA . ALA B 1 207 ? 15.648 -8.852 -4.086 1 89.81 207 ALA B CA 1
ATOM 6199 C C . ALA B 1 207 ? 14.625 -9.336 -5.109 1 89.81 207 ALA B C 1
ATOM 6201 O O . ALA B 1 207 ? 14.719 -10.469 -5.594 1 89.81 207 ALA B O 1
ATOM 6202 N N . ASP B 1 208 ? 13.68 -8.547 -5.438 1 92.25 208 ASP B N 1
ATOM 6203 C CA . ASP B 1 208 ? 12.656 -8.898 -6.418 1 92.25 208 ASP B CA 1
ATOM 6204 C C . ASP B 1 208 ? 13.266 -9.094 -7.805 1 92.25 208 ASP B C 1
ATOM 6206 O O . ASP B 1 208 ? 12.945 -10.055 -8.5 1 92.25 208 ASP B O 1
ATOM 6210 N N . ILE B 1 209 ? 14.188 -8.203 -8.141 1 92.38 209 ILE B N 1
ATOM 6211 C CA . ILE B 1 209 ? 14.852 -8.281 -9.445 1 92.38 209 ILE B CA 1
ATOM 6212 C C . ILE B 1 209 ? 15.68 -9.562 -9.516 1 92.38 209 ILE B C 1
ATOM 6214 O O . ILE B 1 209 ? 15.664 -10.258 -10.531 1 92.38 209 ILE B O 1
ATOM 6218 N N . THR B 1 210 ? 16.375 -9.852 -8.484 1 91.62 210 THR B N 1
ATOM 6219 C CA . THR B 1 210 ? 17.188 -11.055 -8.453 1 91.62 210 THR B CA 1
ATOM 6220 C C . THR B 1 210 ? 16.328 -12.305 -8.633 1 91.62 210 THR B C 1
ATOM 6222 O O . THR B 1 210 ? 16.703 -13.203 -9.398 1 91.62 210 THR B O 1
ATOM 6225 N N . ARG B 1 211 ? 15.234 -12.32 -7.988 1 90.94 211 ARG B N 1
ATOM 6226 C CA . ARG B 1 211 ? 14.328 -13.453 -8.133 1 90.94 211 ARG B CA 1
ATOM 6227 C C . ARG B 1 211 ? 13.797 -13.562 -9.555 1 90.94 211 ARG B C 1
ATOM 6229 O O . ARG B 1 211 ? 13.742 -14.656 -10.125 1 90.94 211 ARG B O 1
ATOM 6236 N N . GLN B 1 212 ? 13.477 -12.461 -10.102 1 93.38 212 GLN B N 1
ATOM 6237 C CA . GLN B 1 212 ? 12.945 -12.453 -11.461 1 93.38 212 GLN B CA 1
ATOM 6238 C C . GLN B 1 212 ? 13.992 -12.914 -12.469 1 93.38 212 GLN B C 1
ATOM 6240 O O . GLN B 1 212 ? 13.68 -13.664 -13.391 1 93.38 212 GLN B O 1
ATOM 6245 N N . VAL B 1 213 ? 15.18 -12.461 -12.273 1 94.62 213 VAL B N 1
ATOM 6246 C CA . VAL B 1 213 ? 16.266 -12.859 -13.172 1 94.62 213 VAL B CA 1
ATOM 6247 C C . VAL B 1 213 ? 16.5 -14.367 -13.062 1 94.62 213 VAL B C 1
ATOM 6249 O O . VAL B 1 213 ? 16.656 -15.047 -14.078 1 94.62 213 VAL B O 1
ATOM 6252 N N . ARG B 1 214 ? 16.516 -14.859 -11.875 1 91.88 214 ARG B N 1
ATOM 6253 C CA . ARG B 1 214 ? 16.703 -16.297 -11.68 1 91.88 214 ARG B CA 1
ATOM 6254 C C . ARG B 1 214 ? 15.625 -17.094 -12.406 1 91.88 214 ARG B C 1
ATOM 6256 O O . ARG B 1 214 ? 15.93 -18.062 -13.102 1 91.88 214 ARG B O 1
ATOM 6263 N N . THR B 1 215 ? 14.414 -16.641 -12.242 1 92 215 THR B N 1
ATOM 6264 C CA . THR B 1 215 ? 13.297 -17.328 -12.891 1 92 215 THR B CA 1
ATOM 6265 C C . THR B 1 215 ? 13.43 -17.266 -14.406 1 92 215 THR B C 1
ATOM 6267 O O . THR B 1 215 ? 13.352 -18.297 -15.078 1 92 215 THR B O 1
ATOM 6270 N N . ALA B 1 216 ? 13.711 -16.125 -14.852 1 94.12 216 ALA B N 1
ATOM 6271 C CA . ALA B 1 216 ? 13.82 -15.945 -16.297 1 94.12 216 ALA B CA 1
ATOM 6272 C C . ALA B 1 216 ? 15.031 -16.688 -16.859 1 94.12 216 ALA B C 1
ATOM 6274 O O . ALA B 1 216 ? 14.977 -17.234 -17.969 1 94.12 216 ALA B O 1
ATOM 6275 N N . TYR B 1 217 ? 16.125 -16.766 -16.172 1 94.88 217 TYR B N 1
ATOM 6276 C CA . TYR B 1 217 ? 17.344 -17.438 -16.594 1 94.88 217 TYR B CA 1
ATOM 6277 C C . TYR B 1 217 ? 17.109 -18.922 -16.797 1 94.88 217 TYR B C 1
ATOM 6279 O O . TYR B 1 217 ? 17.453 -19.484 -17.844 1 94.88 217 TYR B O 1
ATOM 6287 N N . TRP B 1 218 ? 16.516 -19.5 -15.828 1 92.12 218 TRP B N 1
ATOM 6288 C CA . TRP B 1 218 ? 16.328 -20.938 -15.891 1 92.12 218 TRP B CA 1
ATOM 6289 C C . TRP B 1 218 ? 15.281 -21.312 -16.938 1 92.12 218 TRP B C 1
ATOM 6291 O O . TRP B 1 218 ? 15.375 -22.359 -17.578 1 92.12 218 TRP B O 1
ATOM 6301 N N . GLU B 1 219 ? 14.328 -20.469 -17.109 1 90.94 219 GLU B N 1
ATOM 6302 C CA . GLU B 1 219 ? 13.383 -20.688 -18.188 1 90.94 219 GLU B CA 1
ATOM 6303 C C . GLU B 1 219 ? 14.078 -20.625 -19.547 1 90.94 219 GLU B C 1
ATOM 6305 O O . GLU B 1 219 ? 13.844 -21.469 -20.422 1 90.94 219 GLU B O 1
ATOM 6310 N N . ALA B 1 220 ? 14.953 -19.672 -19.703 1 93.06 220 ALA B N 1
ATOM 6311 C CA . ALA B 1 220 ? 15.695 -19.531 -20.938 1 93.06 220 ALA B CA 1
ATOM 6312 C C . ALA B 1 220 ? 16.703 -20.656 -21.125 1 93.06 220 ALA B C 1
ATOM 6314 O O . ALA B 1 220 ? 16.844 -21.219 -22.219 1 93.06 220 ALA B O 1
ATOM 6315 N N . ALA B 1 221 ? 17.359 -21.031 -20.062 1 92.75 221 ALA B N 1
ATOM 6316 C CA . ALA B 1 221 ? 18.391 -22.078 -20.109 1 92.75 221 ALA B CA 1
ATOM 6317 C C . ALA B 1 221 ? 17.766 -23.422 -20.469 1 92.75 221 ALA B C 1
ATOM 6319 O O . ALA B 1 221 ? 18.328 -24.156 -21.297 1 92.75 221 ALA B O 1
ATOM 6320 N N . THR B 1 222 ? 16.641 -23.703 -19.906 1 88.88 222 THR B N 1
ATOM 6321 C CA . THR B 1 222 ? 16 -24.984 -20.172 1 88.88 222 THR B CA 1
ATOM 6322 C C . THR B 1 222 ? 15.422 -25.016 -21.578 1 88.88 222 THR B C 1
ATOM 6324 O O . THR B 1 222 ? 15.484 -26.031 -22.266 1 88.88 222 THR B O 1
ATOM 6327 N N . ALA B 1 223 ? 14.945 -23.891 -21.984 1 89.06 223 ALA B N 1
ATOM 6328 C CA . ALA B 1 223 ? 14.422 -23.812 -23.344 1 89.06 223 ALA B CA 1
ATOM 6329 C C . ALA B 1 223 ? 15.555 -23.922 -24.375 1 89.06 223 ALA B C 1
ATOM 6331 O O . ALA B 1 223 ? 15.414 -24.594 -25.391 1 89.06 223 ALA B O 1
ATOM 6332 N N . GLN B 1 224 ? 16.641 -23.266 -24.141 1 91.25 224 GLN B N 1
ATOM 6333 C CA . GLN B 1 224 ? 17.797 -23.297 -25.031 1 91.25 224 GLN B CA 1
ATOM 6334 C C . GLN B 1 224 ? 18.375 -24.703 -25.141 1 91.25 224 GLN B C 1
ATOM 6336 O O . GLN B 1 224 ? 18.797 -25.125 -26.219 1 91.25 224 GLN B O 1
ATOM 6341 N N . ARG B 1 225 ? 18.406 -25.391 -24.062 1 89.88 225 ARG B N 1
ATOM 6342 C CA . ARG B 1 225 ? 18.922 -26.75 -24.031 1 89.88 225 ARG B CA 1
ATOM 6343 C C . ARG B 1 225 ? 18.109 -27.672 -24.938 1 89.88 225 ARG B C 1
ATOM 6345 O O . ARG B 1 225 ? 18.672 -28.516 -25.641 1 89.88 225 ARG B O 1
ATOM 6352 N N . LEU B 1 226 ? 16.844 -27.484 -24.969 1 89.56 226 LEU B N 1
ATOM 6353 C CA . LEU B 1 226 ? 15.93 -28.375 -25.672 1 89.56 226 LEU B CA 1
ATOM 6354 C C . LEU B 1 226 ? 15.805 -27.969 -27.141 1 89.56 226 LEU B C 1
ATOM 6356 O O . LEU B 1 226 ? 15.281 -28.734 -27.953 1 89.56 226 LEU B O 1
ATOM 6360 N N . GLN B 1 227 ? 16.359 -26.844 -27.594 1 90.81 227 GLN B N 1
ATOM 6361 C CA . GLN B 1 227 ? 16.094 -26.234 -28.891 1 90.81 227 GLN B CA 1
ATOM 6362 C C . GLN B 1 227 ? 16.562 -27.125 -30.031 1 90.81 227 GLN B C 1
ATOM 6364 O O . GLN B 1 227 ? 15.82 -27.359 -30.984 1 90.81 227 GLN B O 1
ATOM 6369 N N . PRO B 1 228 ? 17.719 -27.703 -29.953 1 90.25 228 PRO B N 1
ATOM 6370 C CA . PRO B 1 228 ? 18.156 -28.547 -31.062 1 90.25 228 PRO B CA 1
ATOM 6371 C C . PRO B 1 228 ? 17.281 -29.781 -31.234 1 90.25 228 PRO B C 1
ATOM 6373 O O . PRO B 1 228 ? 16.969 -30.172 -32.375 1 90.25 228 PRO B O 1
ATOM 6376 N N . GLU B 1 229 ? 16.891 -30.359 -30.094 1 90.12 229 GLU B N 1
ATOM 6377 C CA . GLU B 1 229 ? 16.031 -31.531 -30.172 1 90.12 229 GLU B CA 1
ATOM 6378 C C . GLU B 1 229 ? 14.656 -31.188 -30.719 1 90.12 229 GLU B C 1
ATOM 6380 O O . GLU B 1 229 ? 14.07 -31.953 -31.484 1 90.12 229 GLU B O 1
ATOM 6385 N N . VAL B 1 230 ? 14.195 -30.078 -30.359 1 93.19 230 VAL B N 1
ATOM 6386 C CA . VAL B 1 230 ? 12.891 -29.625 -30.812 1 93.19 230 VAL B CA 1
ATOM 6387 C C . VAL B 1 230 ? 12.938 -29.344 -32.312 1 93.19 230 VAL B C 1
ATOM 6389 O O . VAL B 1 230 ? 12.039 -29.734 -33.062 1 93.19 230 VAL B O 1
ATOM 6392 N N . THR B 1 231 ? 14.023 -28.75 -32.812 1 92.19 231 THR B N 1
ATOM 6393 C CA . THR B 1 231 ? 14.172 -28.422 -34.219 1 92.19 231 THR B CA 1
ATOM 6394 C C . THR B 1 231 ? 14.242 -29.688 -35.062 1 92.19 231 THR B C 1
ATOM 6396 O O . THR B 1 231 ? 13.609 -29.781 -36.125 1 92.19 231 THR B O 1
ATOM 6399 N N . THR B 1 232 ? 14.898 -30.641 -34.594 1 91.69 232 THR B N 1
ATOM 6400 C CA . THR B 1 232 ? 15.023 -31.906 -35.312 1 91.69 232 THR B CA 1
ATOM 6401 C C . THR B 1 232 ? 13.688 -32.625 -35.375 1 91.69 232 THR B C 1
ATOM 6403 O O . THR B 1 232 ? 13.273 -33.094 -36.438 1 91.69 232 THR B O 1
ATOM 6406 N N . SER B 1 233 ? 13.07 -32.688 -34.156 1 91.88 233 SER B N 1
ATOM 6407 C CA . SER B 1 233 ? 11.781 -33.344 -34.125 1 91.88 233 SER B CA 1
ATOM 6408 C C . SER B 1 233 ? 10.734 -32.625 -34.938 1 91.88 233 SER B C 1
ATOM 6410 O O . SER B 1 233 ? 9.852 -33.25 -35.531 1 91.88 233 SER B O 1
ATOM 6412 N N . LEU B 1 234 ? 10.805 -31.375 -34.969 1 93.19 234 LEU B N 1
ATOM 6413 C CA . LEU B 1 234 ? 9.867 -30.578 -35.75 1 93.19 234 LEU B CA 1
ATOM 6414 C C . LEU B 1 234 ? 10.055 -30.828 -37.219 1 93.19 234 LEU B C 1
ATOM 6416 O O . LEU B 1 234 ? 9.078 -30.953 -37.969 1 93.19 234 LEU B O 1
ATOM 6420 N N . THR B 1 235 ? 11.273 -31 -37.719 1 92.56 235 THR B N 1
ATOM 6421 C CA . THR B 1 235 ? 11.562 -31.297 -39.125 1 92.56 235 THR B CA 1
ATOM 6422 C C . THR B 1 235 ? 11.047 -32.688 -39.5 1 92.56 235 THR B C 1
ATOM 6424 O O . THR B 1 235 ? 10.43 -32.875 -40.531 1 92.56 235 THR B O 1
ATOM 6427 N N . GLN B 1 236 ? 11.227 -33.594 -38.562 1 89.75 236 GLN B N 1
ATOM 6428 C CA . GLN B 1 236 ? 10.75 -34.938 -38.781 1 89.75 236 GLN B CA 1
ATOM 6429 C C . GLN B 1 236 ? 9.227 -35 -38.844 1 89.75 236 GLN B C 1
ATOM 6431 O O . GLN B 1 236 ? 8.656 -35.688 -39.688 1 89.75 236 GLN B O 1
ATOM 6436 N N . ALA B 1 237 ? 8.672 -34.281 -37.906 1 92.81 237 ALA B N 1
ATOM 6437 C CA . ALA B 1 237 ? 7.215 -34.25 -37.875 1 92.81 237 ALA B CA 1
ATOM 6438 C C . ALA B 1 237 ? 6.641 -33.594 -39.125 1 92.81 237 ALA B C 1
ATOM 6440 O O . ALA B 1 237 ? 5.621 -34.031 -39.656 1 92.81 237 ALA B O 1
ATOM 6441 N N . ARG B 1 238 ? 7.254 -32.625 -39.656 1 93.62 238 ARG B N 1
ATOM 6442 C CA . ARG B 1 238 ? 6.805 -31.938 -40.875 1 93.62 238 ARG B CA 1
ATOM 6443 C C . ARG B 1 238 ? 6.977 -32.812 -42.094 1 93.62 238 ARG B C 1
ATOM 6445 O O . ARG B 1 238 ? 6.125 -32.844 -43 1 93.62 238 ARG B O 1
ATOM 6452 N N . GLN B 1 239 ? 8.008 -33.594 -42.062 1 90.81 239 GLN B N 1
ATOM 6453 C CA . GLN B 1 239 ? 8.234 -34.531 -43.156 1 90.81 239 GLN B CA 1
ATOM 6454 C C . GLN B 1 239 ? 7.184 -35.656 -43.156 1 90.81 239 GLN B C 1
ATOM 6456 O O . GLN B 1 239 ? 6.668 -36.062 -44.188 1 90.81 239 GLN B O 1
ATOM 6461 N N . ALA B 1 240 ? 6.945 -36.062 -41.906 1 89.31 240 ALA B N 1
ATOM 6462 C CA . ALA B 1 240 ? 5.922 -37.094 -41.781 1 89.31 240 ALA B CA 1
ATOM 6463 C C . ALA B 1 240 ? 4.551 -36.562 -42.188 1 89.31 240 ALA B C 1
ATOM 6465 O O . ALA B 1 240 ? 3.734 -37.312 -42.719 1 89.31 240 ALA B O 1
ATOM 6466 N N . LEU B 1 241 ? 4.281 -35.312 -41.875 1 91.06 241 LEU B N 1
ATOM 6467 C CA . LEU B 1 241 ? 3.025 -34.688 -42.25 1 91.06 241 LEU B CA 1
ATOM 6468 C C . LEU B 1 241 ? 2.924 -34.594 -43.781 1 91.06 241 LEU B C 1
ATOM 6470 O O . LEU B 1 241 ? 1.859 -34.844 -44.344 1 91.06 241 LEU B O 1
ATOM 6474 N N . GLU B 1 242 ? 4.008 -34.312 -44.469 1 90.06 242 GLU B N 1
ATOM 6475 C CA . GLU B 1 242 ? 4.035 -34.25 -45.938 1 90.06 242 GLU B CA 1
ATOM 6476 C C . GLU B 1 242 ? 3.834 -35.625 -46.562 1 90.06 242 GLU B C 1
ATOM 6478 O O . GLU B 1 242 ? 3.16 -35.781 -47.562 1 90.06 242 GLU B O 1
ATOM 6483 N N . TYR B 1 243 ? 4.406 -36.531 -45.875 1 86.69 243 TYR B N 1
ATOM 6484 C CA . TYR B 1 243 ? 4.23 -37.906 -46.312 1 86.69 243 TYR B CA 1
ATOM 6485 C C . TYR B 1 243 ? 2.779 -38.344 -46.156 1 86.69 243 TYR B C 1
ATOM 6487 O O . TYR B 1 243 ? 2.24 -39.031 -47.031 1 86.69 243 TYR B O 1
ATOM 6495 N N . ALA B 1 244 ? 2.219 -37.969 -45.031 1 86.62 244 ALA B N 1
ATOM 6496 C CA . ALA B 1 244 ? 0.816 -38.312 -44.812 1 86.62 244 ALA B CA 1
ATOM 6497 C C . ALA B 1 244 ? -0.079 -37.656 -45.875 1 86.62 244 ALA B C 1
ATOM 6499 O O . ALA B 1 244 ? -1.054 -38.281 -46.312 1 86.62 244 ALA B O 1
ATOM 6500 N N . ARG B 1 245 ? 0.184 -36.531 -46.312 1 88.81 245 ARG B N 1
ATOM 6501 C CA . ARG B 1 245 ? -0.578 -35.844 -47.375 1 88.81 245 ARG B CA 1
ATOM 6502 C C . ARG B 1 245 ? -0.441 -36.531 -48.719 1 88.81 245 ARG B C 1
ATOM 6504 O O . ARG B 1 245 ? -1.424 -36.688 -49.438 1 88.81 245 ARG B O 1
ATOM 6511 N N . GLN B 1 246 ? 0.71 -37.031 -48.969 1 86.5 246 GLN B N 1
ATOM 6512 C CA . GLN B 1 246 ? 0.965 -37.719 -50.219 1 86.5 246 GLN B CA 1
ATOM 6513 C C . GLN B 1 246 ? 0.254 -39.062 -50.25 1 86.5 246 GLN B C 1
ATOM 6515 O O . GLN B 1 246 ? -0.283 -39.469 -51.312 1 86.5 246 GLN B O 1
ATOM 6520 N N . THR B 1 247 ? 0.29 -39.625 -49.094 1 82.38 247 THR B N 1
ATOM 6521 C CA . THR B 1 247 ? -0.353 -40.938 -49.031 1 82.38 247 THR B CA 1
ATOM 6522 C C . THR B 1 247 ? -1.862 -40.812 -49.219 1 82.38 247 THR B C 1
ATOM 6524 O O . THR B 1 247 ? -2.5 -41.688 -49.781 1 82.38 247 THR B O 1
ATOM 6527 N N . GLU B 1 248 ? -2.395 -39.781 -48.656 1 84.81 248 GLU B N 1
ATOM 6528 C CA . GLU B 1 248 ? -3.82 -39.531 -48.875 1 84.81 248 GLU B CA 1
ATOM 6529 C C . GLU B 1 248 ? -4.137 -39.25 -50.344 1 84.81 248 GLU B C 1
ATOM 6531 O O . GLU B 1 248 ? -5.129 -39.75 -50.844 1 84.81 248 GLU B O 1
ATOM 6536 N N . GLN B 1 249 ? -3.301 -38.562 -50.969 1 85.44 249 GLN B N 1
ATOM 6537 C CA . GLN B 1 249 ? -3.521 -38.188 -52.375 1 85.44 249 GLN B CA 1
ATOM 6538 C C . GLN B 1 249 ? -3.406 -39.406 -53.281 1 85.44 249 GLN B C 1
ATOM 6540 O O . GLN B 1 249 ? -4.145 -39.531 -54.281 1 85.44 249 GLN B O 1
ATOM 6545 N N . GLN B 1 250 ? -2.609 -40.312 -52.812 1 86.38 250 GLN B N 1
ATOM 6546 C CA . GLN B 1 250 ? -2.373 -41.5 -53.625 1 86.38 250 GLN B CA 1
ATOM 6547 C C . GLN B 1 250 ? -3.301 -42.625 -53.219 1 86.38 250 GLN B C 1
ATOM 6549 O O . GLN B 1 250 ? -3.275 -43.719 -53.812 1 86.38 250 GLN B O 1
ATOM 6554 N N . ARG B 1 251 ? -4.191 -42.406 -52.156 1 82.25 251 ARG B N 1
ATOM 6555 C CA . ARG B 1 251 ? -5.188 -43.344 -51.688 1 82.25 251 ARG B CA 1
ATOM 6556 C C . ARG B 1 251 ? -4.539 -44.656 -51.25 1 82.25 251 ARG B C 1
ATOM 6558 O O . ARG B 1 251 ? -5.031 -45.719 -51.625 1 82.25 251 ARG B O 1
ATOM 6565 N N . LEU B 1 252 ? -3.416 -44.562 -50.688 1 79.38 252 LEU B N 1
ATOM 6566 C CA . LEU B 1 252 ? -2.678 -45.75 -50.25 1 79.38 252 LEU B CA 1
ATOM 6567 C C . LEU B 1 252 ? -3.273 -46.312 -48.969 1 79.38 252 LEU B C 1
ATOM 6569 O O . LEU B 1 252 ? -3.047 -47.469 -48.625 1 79.38 252 LEU B O 1
ATOM 6573 N N . LEU B 1 253 ? -3.986 -45.469 -48.188 1 78.12 253 LEU B N 1
ATOM 6574 C CA . LEU B 1 253 ? -4.68 -45.844 -46.969 1 78.12 253 LEU B CA 1
ATOM 6575 C C . LEU B 1 253 ? -6.156 -45.469 -47.062 1 78.12 253 LEU B C 1
ATOM 6577 O O . LEU B 1 253 ? -6.566 -44.688 -47.906 1 78.12 253 LEU B O 1
ATOM 6581 N N . ALA B 1 254 ? -6.812 -46.156 -46.062 1 85.06 254 ALA B N 1
ATOM 6582 C CA . ALA B 1 254 ? -8.211 -45.75 -45.969 1 85.06 254 ALA B CA 1
ATOM 6583 C C . ALA B 1 254 ? -8.312 -44.25 -45.656 1 85.06 254 ALA B C 1
ATOM 6585 O O . ALA B 1 254 ? -7.508 -43.719 -44.906 1 85.06 254 ALA B O 1
ATOM 6586 N N . PRO B 1 255 ? -9.25 -43.719 -46.406 1 83.44 255 PRO B N 1
ATOM 6587 C CA . PRO B 1 255 ? -9.344 -42.25 -46.281 1 83.44 255 PRO B CA 1
ATOM 6588 C C . PRO B 1 255 ? -9.398 -41.781 -44.812 1 83.44 255 PRO B C 1
ATOM 6590 O O . PRO B 1 255 ? -8.703 -40.844 -44.438 1 83.44 255 PRO B O 1
ATOM 6593 N N . VAL B 1 256 ? -10.18 -42.438 -44.031 1 85.75 256 VAL B N 1
ATOM 6594 C CA . VAL B 1 256 ? -10.312 -42.031 -42.656 1 85.75 256 VAL B CA 1
ATOM 6595 C C . VAL B 1 256 ? -8.984 -42.219 -41.938 1 85.75 256 VAL B C 1
ATOM 6597 O O . VAL B 1 256 ? -8.594 -41.406 -41.094 1 85.75 256 VAL B O 1
ATOM 6600 N N . GLU B 1 257 ? -8.336 -43.219 -42.219 1 83.75 257 GLU B N 1
ATOM 6601 C CA . GLU B 1 257 ? -7.047 -43.5 -41.594 1 83.75 257 GLU B CA 1
ATOM 6602 C C . GLU B 1 257 ? -5.988 -42.5 -42.031 1 83.75 257 GLU B C 1
ATOM 6604 O O . GLU B 1 257 ? -5.156 -42.062 -41.219 1 83.75 257 GLU B O 1
ATOM 6609 N N . ALA B 1 258 ? -6.082 -42.188 -43.25 1 83.75 258 ALA B N 1
ATOM 6610 C CA . ALA B 1 258 ? -5.137 -41.219 -43.781 1 83.75 258 ALA B CA 1
ATOM 6611 C C . ALA B 1 258 ? -5.359 -39.844 -43.125 1 83.75 258 ALA B C 1
ATOM 6613 O O . ALA B 1 258 ? -4.402 -39.156 -42.781 1 83.75 258 ALA B O 1
ATOM 6614 N N . LEU B 1 259 ? -6.641 -39.562 -43 1 88.25 259 LEU B N 1
ATOM 6615 C CA . LEU B 1 259 ? -6.973 -38.281 -42.375 1 88.25 259 LEU B CA 1
ATOM 6616 C C . LEU B 1 259 ? -6.598 -38.281 -40.875 1 88.25 259 LEU B C 1
ATOM 6618 O O . LEU B 1 259 ? -6.145 -37.281 -40.344 1 88.25 259 LEU B O 1
ATOM 6622 N N . ARG B 1 260 ? -6.758 -39.344 -40.188 1 88.31 260 ARG B N 1
ATOM 6623 C CA . ARG B 1 260 ? -6.355 -39.469 -38.812 1 88.31 260 ARG B CA 1
ATOM 6624 C C . ARG B 1 260 ? -4.844 -39.312 -38.656 1 88.31 260 ARG B C 1
ATOM 6626 O O . ARG B 1 260 ? -4.359 -38.719 -37.688 1 88.31 260 ARG B O 1
ATOM 6633 N N . PHE B 1 261 ? -4.188 -39.906 -39.594 1 85.94 261 PHE B N 1
ATOM 6634 C CA . PHE B 1 261 ? -2.734 -39.781 -39.594 1 85.94 261 PHE B CA 1
ATOM 6635 C C . PHE B 1 261 ? -2.309 -38.344 -39.781 1 85.94 261 PHE B C 1
ATOM 663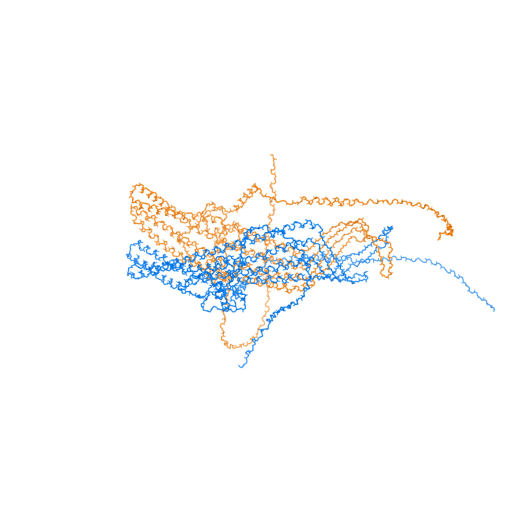7 O O . PHE B 1 261 ? -1.455 -37.844 -39.031 1 85.94 261 PHE B O 1
ATOM 6644 N N . GLN B 1 262 ? -2.908 -37.719 -40.594 1 89.31 262 GLN B N 1
ATOM 6645 C CA . GLN B 1 262 ? -2.604 -36.312 -40.844 1 89.31 262 GLN B CA 1
ATOM 6646 C C . GLN B 1 262 ? -2.91 -35.469 -39.594 1 89.31 262 GLN B C 1
ATOM 6648 O O . GLN B 1 262 ? -2.121 -34.594 -39.219 1 89.31 262 GLN B O 1
ATOM 6653 N N . LYS B 1 263 ? -4.039 -35.719 -39.094 1 92 263 LYS B N 1
ATOM 6654 C CA . LYS B 1 263 ? -4.438 -35 -37.875 1 92 263 LYS B CA 1
ATOM 6655 C C . LYS B 1 263 ? -3.426 -35.188 -36.75 1 92 263 LYS B C 1
ATOM 6657 O O . LYS B 1 263 ? -3.02 -34.219 -36.125 1 92 263 LYS B O 1
ATOM 6662 N N . ASN B 1 264 ? -3.031 -36.406 -36.5 1 90.38 264 ASN B N 1
ATOM 6663 C CA . ASN B 1 264 ? -2.076 -36.688 -35.438 1 90.38 264 ASN B CA 1
ATOM 6664 C C . ASN B 1 264 ? -0.74 -36 -35.688 1 90.38 264 ASN B C 1
ATOM 6666 O O . ASN B 1 264 ? -0.144 -35.469 -34.75 1 90.38 264 ASN B O 1
ATOM 6670 N N . MET B 1 265 ? -0.353 -36.062 -36.969 1 90.5 265 MET B N 1
ATOM 6671 C CA . MET B 1 265 ? 0.919 -35.438 -37.281 1 90.5 265 MET B CA 1
ATOM 6672 C C . MET B 1 265 ? 0.824 -33.906 -37.094 1 90.5 265 MET B C 1
ATOM 6674 O O . MET B 1 265 ? 1.759 -33.281 -36.594 1 90.5 265 MET B O 1
ATOM 6678 N N . LEU B 1 266 ? -0.307 -33.406 -37.469 1 92.62 266 LEU B N 1
ATOM 6679 C CA . LEU B 1 266 ? -0.517 -31.969 -37.312 1 92.62 266 LEU B CA 1
ATOM 6680 C C . LEU B 1 266 ? -0.53 -31.578 -35.812 1 92.62 266 LEU B C 1
ATOM 6682 O O . LEU B 1 266 ? -0.02 -30.531 -35.438 1 92.62 266 LEU B O 1
ATOM 6686 N N . GLU B 1 267 ? -1.083 -32.344 -35 1 93.5 267 GLU B N 1
ATOM 6687 C CA . GLU B 1 267 ? -1.095 -32.125 -33.562 1 93.5 267 GLU B CA 1
ATOM 6688 C C . GLU B 1 267 ? 0.319 -32.156 -33 1 93.5 267 GLU B C 1
ATOM 6690 O O . GLU B 1 267 ? 0.647 -31.344 -32.125 1 93.5 267 GLU B O 1
ATOM 6695 N N . MET B 1 268 ? 1.086 -33.062 -33.5 1 93.44 268 MET B N 1
ATOM 6696 C CA . MET B 1 268 ? 2.469 -33.125 -33.031 1 93.44 268 MET B CA 1
ATOM 6697 C C . MET B 1 268 ? 3.252 -31.906 -33.469 1 93.44 268 MET B C 1
ATOM 6699 O O . MET B 1 268 ? 4.016 -31.344 -32.656 1 93.44 268 MET B O 1
ATOM 6703 N N . VAL B 1 269 ? 3.029 -31.484 -34.688 1 93.81 269 VAL B N 1
ATOM 6704 C CA . VAL B 1 269 ? 3.695 -30.281 -35.156 1 93.81 269 VAL B CA 1
ATOM 6705 C C . VAL B 1 269 ? 3.289 -29.078 -34.312 1 93.81 269 VAL B C 1
ATOM 6707 O O . VAL B 1 269 ? 4.137 -28.281 -33.906 1 93.81 269 VAL B O 1
ATOM 6710 N N . ARG B 1 270 ? 2.02 -28.984 -34.062 1 94.06 270 ARG B N 1
ATOM 6711 C CA . ARG B 1 270 ? 1.502 -27.891 -33.25 1 94.06 270 ARG B CA 1
ATOM 6712 C C . ARG B 1 270 ? 2.158 -27.891 -31.875 1 94.06 270 ARG B C 1
ATOM 6714 O O . ARG B 1 270 ? 2.6 -26.844 -31.406 1 94.06 270 ARG B O 1
ATOM 6721 N N . GLN B 1 271 ? 2.225 -29 -31.203 1 92.62 271 GLN B N 1
ATOM 6722 C CA . GLN B 1 271 ? 2.812 -29.109 -29.875 1 92.62 271 GLN B CA 1
ATOM 6723 C C . GLN B 1 271 ? 4.289 -28.719 -29.891 1 92.62 271 GLN B C 1
ATOM 6725 O O . GLN B 1 271 ? 4.758 -28.016 -29 1 92.62 271 GLN B O 1
ATOM 6730 N N . LEU B 1 272 ? 4.988 -29.172 -30.875 1 92.88 272 LEU B N 1
ATOM 6731 C CA . LEU B 1 272 ? 6.414 -28.875 -30.969 1 92.88 272 LEU B CA 1
ATOM 6732 C C . LEU B 1 272 ? 6.645 -27.391 -31.25 1 92.88 272 LEU B C 1
ATOM 6734 O O . LEU B 1 272 ? 7.613 -26.797 -30.766 1 92.88 272 LEU B O 1
ATOM 6738 N N . GLU B 1 273 ? 5.707 -26.781 -31.984 1 92.25 273 GLU B N 1
ATOM 6739 C CA . GLU B 1 273 ? 5.812 -25.359 -32.281 1 92.25 273 GLU B CA 1
ATOM 6740 C C . GLU B 1 273 ? 5.613 -24.516 -31.016 1 92.25 273 GLU B C 1
ATOM 6742 O O . GLU B 1 273 ? 6.25 -23.469 -30.859 1 92.25 273 GLU B O 1
ATOM 6747 N N . ILE B 1 274 ? 4.738 -24.906 -30.141 1 89.69 274 ILE B N 1
ATOM 6748 C CA . ILE B 1 274 ? 4.523 -24.203 -28.875 1 89.69 274 ILE B CA 1
ATOM 6749 C C . ILE B 1 274 ? 5.801 -24.25 -28.031 1 89.69 274 ILE B C 1
ATOM 6751 O O . ILE B 1 274 ? 6.199 -23.234 -27.453 1 89.69 274 ILE B O 1
ATOM 6755 N N . VAL B 1 275 ? 6.438 -25.359 -27.969 1 88.25 275 VAL B N 1
ATOM 6756 C CA . VAL B 1 275 ? 7.68 -25.5 -27.219 1 88.25 275 VAL B CA 1
ATOM 6757 C C . VAL B 1 275 ? 8.75 -24.594 -27.812 1 88.25 275 VAL B C 1
ATOM 6759 O O . VAL B 1 275 ? 9.516 -23.953 -27.078 1 88.25 275 VAL B O 1
ATOM 6762 N N . ASP B 1 276 ? 8.75 -24.5 -29.094 1 87.75 276 ASP B N 1
ATOM 6763 C CA . ASP B 1 276 ? 9.75 -23.703 -29.797 1 87.75 276 ASP B CA 1
ATOM 6764 C C . ASP B 1 276 ? 9.555 -22.219 -29.516 1 87.75 276 ASP B C 1
ATOM 6766 O O . ASP B 1 276 ? 10.523 -21.469 -29.391 1 87.75 276 ASP B O 1
ATOM 6770 N N . SER B 1 277 ? 8.367 -21.781 -29.375 1 88.75 277 SER B N 1
ATOM 6771 C CA . SER B 1 277 ? 8.055 -20.375 -29.156 1 88.75 277 SER B CA 1
ATOM 6772 C C . SER B 1 277 ? 8.414 -19.953 -27.734 1 88.75 277 SER B C 1
ATOM 6774 O O . SER B 1 277 ? 8.633 -18.766 -27.469 1 88.75 277 SER B O 1
ATOM 6776 N N . ASP B 1 278 ? 8.477 -20.812 -26.844 1 86.69 278 ASP B N 1
ATOM 6777 C CA . ASP B 1 278 ? 8.758 -20.531 -25.438 1 86.69 278 ASP B CA 1
ATOM 6778 C C . ASP B 1 278 ? 10.164 -19.953 -25.281 1 86.69 278 ASP B C 1
ATOM 6780 O O . ASP B 1 278 ? 10.391 -19.078 -24.438 1 86.69 278 ASP B O 1
ATOM 6784 N N . LEU B 1 279 ? 11.07 -20.391 -26.078 1 85.12 279 LEU B N 1
ATOM 6785 C CA . LEU B 1 279 ? 12.453 -19.938 -25.969 1 85.12 279 LEU B CA 1
ATOM 6786 C C . LEU B 1 279 ? 12.57 -18.453 -26.297 1 85.12 279 LEU B C 1
ATOM 6788 O O . LEU B 1 279 ? 13.242 -17.719 -25.562 1 85.12 279 LEU B O 1
ATOM 6792 N N . VAL B 1 280 ? 11.867 -18.078 -27.312 1 86.38 280 VAL B N 1
ATOM 6793 C CA . VAL B 1 280 ? 11.961 -16.688 -27.766 1 86.38 280 VAL B CA 1
ATOM 6794 C C . VAL B 1 280 ? 11.414 -15.758 -26.688 1 86.38 280 VAL B C 1
ATOM 6796 O O . VAL B 1 280 ? 12.031 -14.742 -26.359 1 86.38 280 VAL B O 1
ATOM 6799 N N . VAL B 1 281 ? 10.344 -16.125 -26.047 1 90.56 281 VAL B N 1
ATOM 6800 C CA . VAL B 1 281 ? 9.703 -15.32 -25.016 1 90.56 281 VAL B CA 1
ATOM 6801 C C . VAL B 1 281 ? 10.586 -15.273 -23.766 1 90.56 281 VAL B C 1
ATOM 6803 O O . VAL B 1 281 ? 10.789 -14.203 -23.188 1 90.56 281 VAL B O 1
ATOM 6806 N N . ALA B 1 282 ? 11.133 -16.406 -23.391 1 90.88 282 ALA B N 1
ATOM 6807 C CA . ALA B 1 282 ? 11.977 -16.469 -22.188 1 90.88 282 ALA B CA 1
ATOM 6808 C C . ALA B 1 282 ? 13.234 -15.633 -22.359 1 90.88 282 ALA B C 1
ATOM 6810 O O . ALA B 1 282 ? 13.648 -14.93 -21.422 1 90.88 282 ALA B O 1
ATOM 6811 N N . LYS B 1 283 ? 13.789 -15.641 -23.547 1 92.81 283 LYS B N 1
ATOM 6812 C CA . LYS B 1 283 ? 15.016 -14.891 -23.797 1 92.81 283 LYS B CA 1
ATOM 6813 C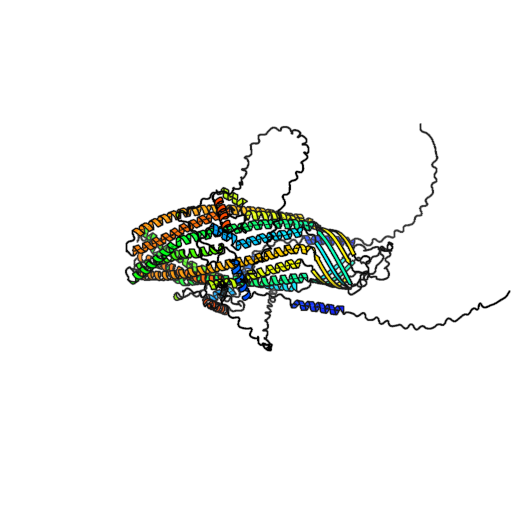 C . LYS B 1 283 ? 14.75 -13.391 -23.828 1 92.81 283 LYS B C 1
ATOM 6815 O O . LYS B 1 283 ? 15.57 -12.594 -23.359 1 92.81 283 LYS B O 1
ATOM 6820 N N . SER B 1 284 ? 13.609 -13.047 -24.375 1 94.06 284 SER B N 1
ATOM 6821 C CA . SER B 1 284 ? 13.234 -11.633 -24.391 1 94.06 284 SER B CA 1
ATOM 6822 C C . SER B 1 284 ? 13.008 -11.094 -22.984 1 94.06 284 SER B C 1
ATOM 6824 O O . SER B 1 284 ? 13.406 -9.977 -22.672 1 94.06 284 SER B O 1
ATOM 6826 N N . ARG B 1 285 ? 12.383 -11.844 -22.125 1 94.44 285 ARG B N 1
ATOM 6827 C CA . ARG B 1 285 ? 12.156 -11.445 -20.734 1 94.44 285 ARG B CA 1
ATOM 6828 C C . ARG B 1 285 ? 13.469 -11.281 -19.984 1 94.44 285 ARG B C 1
ATOM 6830 O O . ARG B 1 285 ? 13.648 -10.32 -19.234 1 94.44 285 ARG B O 1
ATOM 6837 N N . LEU B 1 286 ? 14.352 -12.234 -20.188 1 96.5 286 LEU B N 1
ATOM 6838 C CA . LEU B 1 286 ? 15.648 -12.156 -19.547 1 96.5 286 LEU B CA 1
ATOM 6839 C C . LEU B 1 286 ? 16.438 -10.953 -20.031 1 96.5 286 LEU B C 1
ATOM 6841 O O . LEU B 1 286 ? 17.094 -10.266 -19.25 1 96.5 286 LEU B O 1
ATOM 6845 N N . ALA B 1 287 ? 16.328 -10.688 -21.328 1 95.62 287 ALA B N 1
ATOM 6846 C CA . ALA B 1 287 ? 17 -9.523 -21.906 1 95.62 287 ALA B CA 1
ATOM 6847 C C . ALA B 1 287 ? 16.516 -8.234 -21.266 1 95.62 287 ALA B C 1
ATOM 6849 O O . ALA B 1 287 ? 17.312 -7.363 -20.906 1 95.62 287 ALA B O 1
ATOM 6850 N N . ALA B 1 288 ? 15.234 -8.141 -21.062 1 94.88 288 ALA B N 1
ATOM 6851 C CA . ALA B 1 288 ? 14.656 -6.949 -20.438 1 94.88 288 ALA B CA 1
ATOM 6852 C C . ALA B 1 288 ? 15.172 -6.762 -19.016 1 94.88 288 ALA B C 1
ATOM 6854 O O . ALA B 1 288 ? 15.5 -5.641 -18.609 1 94.88 288 ALA B O 1
ATOM 6855 N N . LEU B 1 289 ? 15.289 -7.84 -18.297 1 95.75 289 LEU B N 1
ATOM 6856 C CA . LEU B 1 289 ? 15.766 -7.777 -16.906 1 95.75 289 LEU B CA 1
ATOM 6857 C C . LEU B 1 289 ? 17.234 -7.371 -16.875 1 95.75 289 LEU B C 1
ATOM 6859 O O . LEU B 1 289 ? 17.672 -6.676 -15.945 1 95.75 289 LEU B O 1
ATOM 6863 N N . MET B 1 290 ? 18 -7.738 -17.938 1 95.62 290 MET B N 1
ATOM 6864 C CA . MET B 1 290 ? 19.422 -7.41 -18.031 1 95.62 290 MET B CA 1
ATOM 6865 C C . MET B 1 290 ? 19.625 -6.062 -18.719 1 95.62 290 MET B C 1
ATOM 6867 O O . MET B 1 290 ? 20.766 -5.645 -18.938 1 95.62 290 MET B O 1
ATOM 6871 N N . ASN B 1 291 ? 18.531 -5.422 -19.047 1 94.75 291 ASN B N 1
ATOM 6872 C CA . ASN B 1 291 ? 18.516 -4.129 -19.719 1 94.75 291 ASN B CA 1
ATOM 6873 C C . ASN B 1 291 ? 19.188 -4.195 -21.094 1 94.75 291 ASN B C 1
ATOM 6875 O O . ASN B 1 291 ? 19.953 -3.301 -21.453 1 94.75 291 ASN B O 1
ATOM 6879 N N . LEU B 1 292 ? 18.938 -5.34 -21.766 1 93.69 292 LEU B N 1
ATOM 6880 C CA . LEU B 1 292 ? 19.312 -5.496 -23.156 1 93.69 292 LEU B CA 1
ATOM 6881 C C . LEU B 1 292 ? 18.109 -5.273 -24.078 1 93.69 292 LEU B C 1
ATOM 6883 O O . LEU B 1 292 ? 16.969 -5.461 -23.656 1 93.69 292 LEU B O 1
ATOM 6887 N N . PRO B 1 293 ? 18.453 -4.754 -25.281 1 91.44 293 PRO B N 1
ATOM 6888 C CA . PRO B 1 293 ? 17.312 -4.711 -26.188 1 91.44 293 PRO B CA 1
ATOM 6889 C C . PRO B 1 293 ? 16.594 -6.055 -26.297 1 91.44 293 PRO B C 1
ATOM 6891 O O . PRO B 1 293 ? 17.234 -7.105 -26.328 1 91.44 293 PRO B O 1
ATOM 6894 N N . PRO B 1 294 ? 15.25 -6.004 -26.328 1 88.75 294 PRO B N 1
ATOM 6895 C CA . PRO B 1 294 ? 14.484 -7.25 -26.281 1 88.75 294 PRO B CA 1
ATOM 6896 C C . PRO B 1 294 ? 14.797 -8.172 -27.469 1 88.75 294 PRO B C 1
ATOM 6898 O O . PRO B 1 294 ? 14.633 -9.391 -27.359 1 88.75 294 PRO B O 1
ATOM 6901 N N . SER B 1 295 ? 15.383 -7.598 -28.531 1 86.62 295 SER B N 1
ATOM 6902 C CA . SER B 1 295 ? 15.656 -8.406 -29.703 1 86.62 295 SER B CA 1
ATOM 6903 C C . SER B 1 295 ? 17.125 -8.828 -29.766 1 86.62 295 SER B C 1
ATOM 6905 O O . SER B 1 295 ? 17.562 -9.422 -30.75 1 86.62 295 SER B O 1
ATOM 6907 N N . SER B 1 296 ? 17.859 -8.648 -28.75 1 88.62 296 SER B N 1
ATOM 6908 C CA . SER B 1 296 ? 19.266 -9.023 -28.719 1 88.62 296 SER B CA 1
ATOM 6909 C C . SER B 1 296 ? 19.438 -10.539 -28.781 1 88.62 296 SER B C 1
ATOM 6911 O O . SER B 1 296 ? 18.641 -11.281 -28.203 1 88.62 296 SER B O 1
ATOM 6913 N N . LYS B 1 297 ? 20.438 -10.961 -29.5 1 90.19 297 LYS B N 1
ATOM 6914 C CA . LYS B 1 297 ? 20.766 -12.383 -29.578 1 90.19 297 LYS B CA 1
ATOM 6915 C C . LYS B 1 297 ? 21.906 -12.742 -28.625 1 90.19 297 LYS B C 1
ATOM 6917 O O . LYS B 1 297 ? 22.969 -12.094 -28.656 1 90.19 297 LYS B O 1
ATOM 6922 N N . TYR B 1 298 ? 21.609 -13.602 -27.719 1 93.44 298 TYR B N 1
ATOM 6923 C CA . TYR B 1 298 ? 22.609 -14.086 -26.781 1 93.44 298 TYR B CA 1
ATOM 6924 C C . TYR B 1 298 ? 22.297 -15.508 -26.328 1 93.44 298 TYR B C 1
ATOM 6926 O O . TYR B 1 298 ? 21.188 -16 -26.562 1 93.44 298 TYR B O 1
ATOM 6934 N N . ASP B 1 299 ? 23.328 -16.188 -25.766 1 93.94 299 ASP B N 1
ATOM 6935 C CA . ASP B 1 299 ? 23.141 -17.547 -25.25 1 93.94 299 ASP B CA 1
ATOM 6936 C C . ASP B 1 299 ? 23.453 -17.594 -23.75 1 93.94 299 ASP B C 1
ATOM 6938 O O . ASP B 1 299 ? 24.203 -16.766 -23.234 1 93.94 299 ASP B O 1
ATOM 6942 N N . VAL B 1 300 ? 22.781 -18.469 -23.109 1 94.81 300 VAL B N 1
ATOM 6943 C CA . VAL B 1 300 ? 23 -18.672 -21.688 1 94.81 300 VAL B CA 1
ATOM 6944 C C . VAL B 1 300 ? 23.703 -20.016 -21.453 1 94.81 300 VAL B C 1
ATOM 6946 O O . VAL B 1 300 ? 23.672 -20.891 -22.328 1 94.81 300 VAL B O 1
ATOM 6949 N N . VAL B 1 301 ? 24.438 -20.094 -20.391 1 92.31 301 VAL B N 1
ATOM 6950 C CA . VAL B 1 301 ? 25.094 -21.359 -20.047 1 92.31 301 VAL B CA 1
ATOM 6951 C C . VAL B 1 301 ? 24.031 -22.391 -19.672 1 92.31 301 VAL B C 1
ATOM 6953 O O . VAL B 1 301 ? 23.219 -22.156 -18.781 1 92.31 301 VAL B O 1
ATOM 6956 N N . VAL B 1 302 ? 24 -23.469 -20.359 1 87.31 302 VAL B N 1
ATOM 6957 C CA . VAL B 1 302 ? 23.016 -24.516 -20.141 1 87.31 302 VAL B CA 1
ATOM 6958 C C . VAL B 1 302 ? 23.609 -25.609 -19.266 1 87.31 302 VAL B C 1
ATOM 6960 O O . VAL B 1 302 ? 24.75 -26.031 -19.469 1 87.31 302 VAL B O 1
ATOM 6963 N N . PRO B 1 303 ? 22.922 -25.953 -18.281 1 78.06 303 PRO B N 1
ATOM 6964 C CA . PRO B 1 303 ? 23.406 -27.062 -17.484 1 78.06 303 PRO B CA 1
ATOM 6965 C C . PRO B 1 303 ? 23.344 -28.406 -18.219 1 78.06 303 PRO B C 1
ATOM 6967 O O . PRO B 1 303 ? 22.484 -28.594 -19.078 1 78.06 303 PRO B O 1
ATOM 6970 N N . SER B 1 304 ? 24.375 -29.141 -17.953 1 80.56 304 SER B N 1
ATOM 6971 C CA . SER B 1 304 ? 24.297 -30.5 -18.484 1 80.56 304 SER B CA 1
ATOM 6972 C C . SER B 1 304 ? 23.188 -31.297 -17.812 1 80.56 304 SER B C 1
ATOM 6974 O O . SER B 1 304 ? 22.719 -30.938 -16.734 1 80.56 304 SER B O 1
ATOM 6976 N N . GLU B 1 305 ? 22.703 -32.281 -18.469 1 78.62 305 GLU B N 1
ATOM 6977 C CA . GLU B 1 305 ? 21.625 -33.125 -17.922 1 78.62 305 GLU B CA 1
ATOM 6978 C C . GLU B 1 305 ? 22 -33.688 -16.562 1 78.62 305 GLU B C 1
ATOM 6980 O O . GLU B 1 305 ? 21.156 -33.812 -15.68 1 78.62 305 GLU B O 1
ATOM 6985 N N . SER B 1 306 ? 23.266 -34.031 -16.422 1 77.25 306 SER B N 1
ATOM 6986 C CA . SER B 1 306 ? 23.734 -34.625 -15.172 1 77.25 306 SER B CA 1
ATOM 6987 C C . SER B 1 306 ? 23.766 -33.594 -14.047 1 77.25 306 SER B C 1
ATOM 6989 O O . SER B 1 306 ? 23.75 -33.938 -12.867 1 77.25 306 SER B O 1
ATOM 6991 N N . SER B 1 307 ? 23.688 -32.375 -14.477 1 78.69 307 SER B N 1
ATOM 6992 C CA . SER B 1 307 ? 23.797 -31.297 -13.484 1 78.69 307 SER B CA 1
ATOM 6993 C C . SER B 1 307 ? 22.422 -30.844 -13.016 1 78.69 307 SER B C 1
ATOM 6995 O O . SER B 1 307 ? 22.312 -30 -12.109 1 78.69 307 SER B O 1
ATOM 6997 N N . LEU B 1 308 ? 21.438 -31.438 -13.602 1 84.38 308 LEU B N 1
ATOM 6998 C CA . LEU B 1 308 ? 20.078 -31.094 -13.195 1 84.38 308 LEU B CA 1
ATOM 6999 C C . LEU B 1 308 ? 19.703 -31.812 -11.898 1 84.38 308 LEU B C 1
ATOM 7001 O O . LEU B 1 308 ? 18.922 -32.75 -11.906 1 84.38 308 LEU B O 1
ATOM 7005 N N . VAL B 1 309 ? 20.312 -31.359 -10.805 1 85.56 309 VAL B N 1
ATOM 7006 C CA . VAL B 1 309 ? 20.047 -31.906 -9.477 1 85.56 309 VAL B CA 1
ATOM 7007 C C . VAL B 1 309 ? 19.391 -30.844 -8.609 1 85.56 309 VAL B C 1
ATOM 7009 O O . VAL B 1 309 ? 19.781 -29.672 -8.648 1 85.56 309 VAL B O 1
ATOM 7012 N N . ALA B 1 310 ? 18.312 -31.344 -7.98 1 87.75 310 ALA B N 1
ATOM 7013 C CA . ALA B 1 310 ? 17.625 -30.406 -7.09 1 87.75 310 ALA B CA 1
ATOM 7014 C C . ALA B 1 310 ? 18.547 -29.906 -5.992 1 87.75 310 ALA B C 1
ATOM 7016 O O . ALA B 1 310 ? 19.203 -30.703 -5.312 1 87.75 310 ALA B O 1
ATOM 7017 N N . PRO B 1 311 ? 18.609 -28.594 -5.898 1 85.44 311 PRO B N 1
ATOM 7018 C CA . PRO B 1 311 ? 19.453 -28.047 -4.824 1 85.44 311 PRO B CA 1
ATOM 7019 C C . PRO B 1 311 ? 18.875 -28.328 -3.436 1 85.44 311 PRO B C 1
ATOM 7021 O O . PRO B 1 311 ? 17.656 -28.344 -3.262 1 85.44 311 PRO B O 1
ATOM 7024 N N . LYS B 1 312 ? 19.719 -28.609 -2.52 1 86.81 312 LYS B N 1
ATOM 7025 C CA . LYS B 1 312 ? 19.297 -28.859 -1.145 1 86.81 312 LYS B CA 1
ATOM 7026 C C . LYS B 1 312 ? 19.344 -27.578 -0.317 1 86.81 312 LYS B C 1
ATOM 7028 O O . LYS B 1 312 ? 20.297 -26.797 -0.44 1 86.81 312 LYS B O 1
ATOM 7033 N N . MET B 1 313 ? 18.359 -27.422 0.406 1 89.88 313 MET B N 1
ATOM 7034 C CA . MET B 1 313 ? 18.297 -26.281 1.306 1 89.88 313 MET B CA 1
ATOM 7035 C C . MET B 1 313 ? 19.047 -26.562 2.596 1 89.88 313 MET B C 1
ATOM 7037 O O . MET B 1 313 ? 18.781 -27.547 3.281 1 89.88 313 MET B O 1
ATOM 7041 N N . ALA B 1 314 ? 19.969 -25.641 2.875 1 90.56 314 ALA B N 1
ATOM 7042 C CA . ALA B 1 314 ? 20.812 -25.828 4.043 1 90.56 314 ALA B CA 1
ATOM 7043 C C . ALA B 1 314 ? 20.094 -25.438 5.328 1 90.56 314 ALA B C 1
ATOM 7045 O O . ALA B 1 314 ? 20.406 -25.938 6.41 1 90.56 314 ALA B O 1
ATOM 7046 N N . TYR B 1 315 ? 19.062 -24.609 5.266 1 93.12 315 TYR B N 1
ATOM 7047 C CA . TYR B 1 315 ? 18.359 -24.078 6.43 1 93.12 315 TYR B CA 1
ATOM 7048 C C . TYR B 1 315 ? 17.047 -24.812 6.652 1 93.12 315 TYR B C 1
ATOM 7050 O O . TYR B 1 315 ? 16.422 -25.281 5.699 1 93.12 315 TYR B O 1
ATOM 7058 N N . SER B 1 316 ? 16.672 -24.906 7.941 1 93.5 316 SER B N 1
ATOM 7059 C CA . SER B 1 316 ? 15.375 -25.484 8.289 1 93.5 316 SER B CA 1
ATOM 7060 C C . SER B 1 316 ? 14.266 -24.438 8.227 1 93.5 316 SER B C 1
ATOM 7062 O O . SER B 1 316 ? 14.547 -23.234 8.109 1 93.5 316 SER B O 1
ATOM 7064 N N . LEU B 1 317 ? 13.016 -24.875 8.234 1 92.38 317 LEU B N 1
ATOM 7065 C CA . LEU B 1 317 ? 11.875 -23.969 8.242 1 92.38 317 LEU B CA 1
ATOM 7066 C C . LEU B 1 317 ? 11.945 -23.016 9.438 1 92.38 317 LEU B C 1
ATOM 7068 O O . LEU B 1 317 ? 11.68 -21.828 9.312 1 92.38 317 LEU B O 1
ATOM 7072 N N . ASP B 1 318 ? 12.312 -23.5 10.57 1 91.25 318 ASP B N 1
ATOM 7073 C CA . ASP B 1 318 ? 12.438 -22.688 11.781 1 91.25 318 ASP B CA 1
ATOM 7074 C C . ASP B 1 318 ? 13.484 -21.594 11.602 1 91.25 318 ASP B C 1
ATOM 7076 O O . ASP B 1 318 ? 13.281 -20.453 12.008 1 91.25 318 ASP B O 1
ATOM 7080 N N . ASP B 1 319 ? 14.578 -22.016 10.984 1 93.44 319 ASP B N 1
ATOM 7081 C CA . ASP B 1 319 ? 15.625 -21.031 10.695 1 93.44 319 ASP B CA 1
ATOM 7082 C C . ASP B 1 319 ? 15.102 -19.922 9.789 1 93.44 319 ASP B C 1
ATOM 7084 O O . ASP B 1 319 ? 15.344 -18.734 10.047 1 93.44 319 ASP B O 1
ATOM 7088 N N . LEU B 1 320 ? 14.359 -20.344 8.766 1 94.44 320 LEU B N 1
ATOM 7089 C CA . LEU B 1 320 ? 13.852 -19.406 7.781 1 94.44 320 LEU B CA 1
ATOM 7090 C C . LEU B 1 320 ? 12.836 -18.453 8.406 1 94.44 320 LEU B C 1
ATOM 7092 O O . LEU B 1 320 ? 12.797 -17.266 8.062 1 94.44 320 LEU B O 1
ATOM 7096 N N . GLU B 1 321 ? 12.062 -18.938 9.344 1 92.25 321 GLU B N 1
ATOM 7097 C CA . GLU B 1 321 ? 11.125 -18.094 10.07 1 92.25 321 GLU B CA 1
ATOM 7098 C C . GLU B 1 321 ? 11.852 -17.047 10.906 1 92.25 321 GLU B C 1
ATOM 7100 O O . GLU B 1 321 ? 11.453 -15.883 10.938 1 92.25 321 GLU B O 1
ATOM 7105 N N . ASN B 1 322 ? 12.93 -17.484 11.508 1 92 322 ASN B N 1
ATOM 7106 C CA . ASN B 1 322 ? 13.719 -16.562 12.32 1 92 322 ASN B CA 1
ATOM 7107 C C . ASN B 1 322 ? 14.375 -15.477 11.469 1 92 322 ASN B C 1
ATOM 7109 O O . ASN B 1 322 ? 14.359 -14.305 11.828 1 92 322 ASN B O 1
ATOM 7113 N N . PHE B 1 323 ? 14.852 -15.898 10.336 1 92.69 323 PHE B N 1
ATOM 7114 C CA . PHE B 1 323 ? 15.438 -14.93 9.414 1 92.69 323 PHE B CA 1
ATOM 7115 C C . PHE B 1 323 ? 14.414 -13.891 8.992 1 92.69 323 PHE B C 1
ATOM 7117 O O . PHE B 1 323 ? 14.703 -12.688 9.008 1 92.69 323 PHE B O 1
ATOM 7124 N N . SER B 1 324 ? 13.242 -14.359 8.656 1 93.25 324 SER B N 1
ATOM 7125 C CA . SER B 1 324 ? 12.219 -13.492 8.078 1 93.25 324 SER B CA 1
ATOM 7126 C C . SER B 1 324 ? 11.766 -12.438 9.086 1 93.25 324 SER B C 1
ATOM 7128 O O . SER B 1 324 ? 11.445 -11.312 8.703 1 93.25 324 SER B O 1
ATOM 7130 N N . MET B 1 325 ? 11.828 -12.734 10.359 1 90.81 325 MET B N 1
ATOM 7131 C CA . MET B 1 325 ? 11.359 -11.828 11.398 1 90.81 325 MET B CA 1
ATOM 7132 C C . MET B 1 325 ? 12.359 -10.703 11.633 1 90.81 325 MET B C 1
ATOM 7134 O O . MET B 1 325 ? 11.992 -9.625 12.117 1 90.81 325 MET B O 1
ATOM 7138 N N . VAL B 1 326 ? 13.602 -10.938 11.18 1 91 326 VAL B N 1
ATOM 7139 C CA . VAL B 1 326 ? 14.641 -9.984 11.539 1 91 326 VAL B CA 1
ATOM 7140 C C . VAL B 1 326 ? 15.18 -9.305 10.273 1 91 326 VAL B C 1
ATOM 7142 O O . VAL B 1 326 ? 15.422 -8.094 10.273 1 91 326 VAL B O 1
ATOM 7145 N N . LYS B 1 327 ? 15.188 -10.008 9.18 1 90.44 327 LYS B N 1
ATOM 7146 C CA . LYS B 1 327 ? 15.984 -9.539 8.055 1 90.44 327 LYS B CA 1
ATOM 7147 C C . LYS B 1 327 ? 15.102 -9.031 6.918 1 90.44 327 LYS B C 1
ATOM 7149 O O . LYS B 1 327 ? 15.578 -8.359 6.004 1 90.44 327 LYS B O 1
ATOM 7154 N N . ARG B 1 328 ? 13.812 -9.305 6.973 1 92.81 328 ARG B N 1
ATOM 7155 C CA . ARG B 1 328 ? 12.945 -8.883 5.879 1 92.81 328 ARG B CA 1
ATOM 7156 C C . ARG B 1 328 ? 12.906 -7.363 5.762 1 92.81 328 ARG B C 1
ATOM 7158 O O . ARG B 1 328 ? 12.625 -6.668 6.742 1 92.81 328 ARG B O 1
ATOM 7165 N N . PRO B 1 329 ? 13.156 -6.805 4.551 1 92.75 329 PRO B N 1
ATOM 7166 C CA . PRO B 1 329 ? 13.18 -5.355 4.363 1 92.75 329 PRO B CA 1
ATOM 7167 C C . PRO B 1 329 ? 11.844 -4.691 4.703 1 92.75 329 PRO B C 1
ATOM 7169 O O . PRO B 1 329 ? 11.82 -3.572 5.219 1 92.75 329 PRO B O 1
ATOM 7172 N N . GLU B 1 330 ? 10.734 -5.359 4.484 1 93.75 330 GLU B N 1
ATOM 7173 C CA . GLU B 1 330 ? 9.414 -4.793 4.762 1 93.75 330 GLU B CA 1
ATOM 7174 C C . GLU B 1 330 ? 9.219 -4.543 6.254 1 93.75 330 GLU B C 1
ATOM 7176 O O . GLU B 1 330 ? 8.68 -3.512 6.652 1 93.75 330 GLU B O 1
ATOM 7181 N N . VAL B 1 331 ? 9.727 -5.496 7.008 1 92.69 331 VAL B N 1
ATOM 7182 C CA . VAL B 1 331 ? 9.602 -5.387 8.453 1 92.69 331 VAL B CA 1
ATOM 7183 C C . VAL B 1 331 ? 10.516 -4.273 8.969 1 92.69 331 VAL B C 1
ATOM 7185 O O . VAL B 1 331 ? 10.109 -3.475 9.82 1 92.69 331 VAL B O 1
ATOM 7188 N N . ARG B 1 332 ? 11.68 -4.227 8.414 1 92.5 332 ARG B N 1
ATOM 7189 C CA . ARG B 1 332 ? 12.625 -3.191 8.828 1 92.5 332 ARG B CA 1
ATOM 7190 C C . ARG B 1 332 ? 12.125 -1.807 8.43 1 92.5 332 ARG B C 1
ATOM 7192 O O . ARG B 1 332 ? 12.266 -0.848 9.188 1 92.5 332 ARG B O 1
ATOM 7199 N N . GLU B 1 333 ? 11.594 -1.724 7.227 1 93.69 333 GLU B N 1
ATOM 7200 C CA . GLU B 1 333 ? 11 -0.462 6.789 1 93.69 333 GLU B CA 1
ATOM 7201 C C . GLU B 1 333 ? 9.906 -0.006 7.746 1 93.69 333 GLU B C 1
ATOM 7203 O O . GLU B 1 333 ? 9.875 1.153 8.164 1 93.69 333 GLU B O 1
ATOM 7208 N N . GLU B 1 334 ? 9.047 -0.962 8.109 1 92.12 334 GLU B N 1
ATOM 7209 C CA . GLU B 1 334 ? 7.941 -0.625 9 1 92.12 334 GLU B CA 1
ATOM 7210 C C . GLU B 1 334 ? 8.445 -0.228 10.383 1 92.12 334 GLU B C 1
ATOM 7212 O O . GLU B 1 334 ? 7.816 0.581 11.07 1 92.12 334 GLU B O 1
ATOM 7217 N N . ASN B 1 335 ? 9.578 -0.734 10.781 1 92.56 335 ASN B N 1
ATOM 7218 C CA . ASN B 1 335 ? 10.18 -0.367 12.055 1 92.56 335 ASN B CA 1
ATOM 7219 C C . ASN B 1 335 ? 10.602 1.102 12.07 1 92.56 335 ASN B C 1
ATOM 7221 O O . ASN B 1 335 ? 10.367 1.804 13.055 1 92.56 335 ASN B O 1
ATOM 7225 N N . TYR B 1 336 ? 11.211 1.532 10.992 1 94.5 336 TYR B N 1
ATOM 7226 C CA . TYR B 1 336 ? 11.609 2.932 10.898 1 94.5 336 TYR B CA 1
ATOM 7227 C C . TYR B 1 336 ? 10.398 3.848 10.867 1 94.5 336 TYR B C 1
ATOM 7229 O O . TYR B 1 336 ? 10.406 4.922 11.477 1 94.5 336 TYR B O 1
ATOM 7237 N N . LEU B 1 337 ? 9.328 3.42 10.242 1 92.31 337 LEU B N 1
ATOM 7238 C CA . LEU B 1 337 ? 8.109 4.223 10.18 1 92.31 337 LEU B CA 1
ATOM 7239 C C . LEU B 1 337 ? 7.426 4.281 11.539 1 92.31 337 LEU B C 1
ATOM 7241 O O . LEU B 1 337 ? 6.852 5.305 11.914 1 92.31 337 LEU B O 1
ATOM 7245 N N . ALA B 1 338 ? 7.52 3.188 12.305 1 91.69 338 ALA B N 1
ATOM 7246 C CA . ALA B 1 338 ? 6.973 3.176 13.664 1 91.69 338 ALA B CA 1
ATOM 7247 C C . ALA B 1 338 ? 7.734 4.137 14.57 1 91.69 338 ALA B C 1
ATOM 7249 O O . ALA B 1 338 ? 7.137 4.805 15.414 1 91.69 338 ALA B O 1
ATOM 7250 N N . ARG B 1 339 ? 9.031 4.234 14.367 1 92.38 339 ARG B N 1
ATOM 7251 C CA . ARG B 1 339 ? 9.836 5.203 15.102 1 92.38 339 ARG B CA 1
ATOM 7252 C C . ARG B 1 339 ? 9.391 6.629 14.797 1 92.38 339 ARG B C 1
ATOM 7254 O O . ARG B 1 339 ? 9.406 7.492 15.68 1 92.38 339 ARG B O 1
ATOM 7261 N N . ASN B 1 340 ? 9.008 6.805 13.578 1 95.25 340 ASN B N 1
ATOM 7262 C CA . ASN B 1 340 ? 8.562 8.133 13.172 1 95.25 340 ASN B CA 1
ATOM 7263 C C . ASN B 1 340 ? 7.238 8.508 13.828 1 95.25 340 ASN B C 1
ATOM 7265 O O . ASN B 1 340 ? 6.992 9.68 14.117 1 95.25 340 ASN B O 1
ATOM 7269 N N . SER B 1 341 ? 6.387 7.516 14.094 1 92.81 341 SER B N 1
ATOM 7270 C CA . SER B 1 341 ? 5.117 7.801 14.758 1 92.81 341 SER B CA 1
ATOM 7271 C C . SER B 1 341 ? 5.332 8.359 16.156 1 92.81 341 SER B C 1
ATOM 7273 O O . SER B 1 341 ? 4.629 9.281 16.578 1 92.81 341 SER B O 1
ATOM 7275 N N . VAL B 1 342 ? 6.355 7.938 16.875 1 92.69 342 VAL B N 1
ATOM 7276 C CA . VAL B 1 342 ? 6.695 8.43 18.203 1 92.69 342 VAL B CA 1
ATOM 7277 C C . VAL B 1 342 ? 7.246 9.852 18.094 1 92.69 342 VAL B C 1
ATOM 7279 O O . VAL B 1 342 ? 6.867 10.727 18.875 1 92.69 342 VAL B O 1
ATOM 7282 N N . LEU B 1 343 ? 8.062 10.055 17.062 1 94.94 343 LEU B N 1
ATOM 7283 C CA . LEU B 1 343 ? 8.664 11.375 16.875 1 94.94 343 LEU B CA 1
ATOM 7284 C C . LEU B 1 343 ? 7.602 12.398 16.484 1 94.94 343 LEU B C 1
ATOM 7286 O O . LEU B 1 343 ? 7.664 13.555 16.922 1 94.94 343 LEU B O 1
ATOM 7290 N N . GLU B 1 344 ? 6.652 11.953 15.734 1 93.25 344 GLU B N 1
ATOM 7291 C CA . GLU B 1 344 ? 5.574 12.852 15.344 1 93.25 344 GLU B CA 1
ATOM 7292 C C . GLU B 1 344 ? 4.707 13.242 16.531 1 93.25 344 GLU B C 1
ATOM 7294 O O . GLU B 1 344 ? 4.223 14.367 16.625 1 93.25 344 GLU B O 1
ATOM 7299 N N . THR B 1 345 ? 4.492 12.32 17.438 1 92 345 THR B N 1
ATOM 7300 C CA . THR B 1 345 ? 3.76 12.609 18.656 1 92 345 THR B CA 1
ATOM 7301 C C . THR B 1 345 ? 4.512 13.633 19.516 1 92 345 THR B C 1
ATOM 7303 O O . THR B 1 345 ? 3.924 14.602 20 1 92 345 THR B O 1
ATOM 7306 N N . ARG B 1 346 ? 5.77 13.461 19.578 1 93.69 346 ARG B N 1
ATOM 7307 C CA . ARG B 1 346 ? 6.586 14.391 20.344 1 93.69 346 ARG B CA 1
ATOM 7308 C C . ARG B 1 346 ? 6.59 15.773 19.703 1 93.69 346 ARG B C 1
ATOM 7310 O O . ARG B 1 346 ? 6.531 16.797 20.391 1 93.69 346 ARG B O 1
ATOM 7317 N N . LYS B 1 347 ? 6.637 15.773 18.438 1 94.69 347 LYS B N 1
ATOM 7318 C CA . LYS B 1 347 ? 6.59 17.031 17.688 1 94.69 347 LYS B CA 1
ATOM 7319 C C . LYS B 1 347 ? 5.27 17.75 17.922 1 94.69 347 LYS B C 1
ATOM 7321 O O . LYS B 1 347 ? 5.25 18.969 18.141 1 94.69 347 LYS B O 1
ATOM 7326 N N . SER B 1 348 ? 4.176 16.984 17.906 1 90.94 348 SER B N 1
ATOM 7327 C CA . SER B 1 348 ? 2.852 17.562 18.094 1 90.94 348 SER B CA 1
ATOM 7328 C C . SER B 1 348 ? 2.678 18.109 19.5 1 90.94 348 SER B C 1
ATOM 7330 O O . SER B 1 348 ? 2.02 19.141 19.703 1 90.94 348 SER B O 1
ATOM 7332 N N . LEU B 1 349 ? 3.285 17.531 20.5 1 93 349 LEU B N 1
ATOM 7333 C CA . LEU B 1 349 ? 3.236 18 21.875 1 93 349 LEU B CA 1
ATOM 7334 C C . LEU B 1 349 ? 4.121 19.234 22.047 1 93 349 LEU B C 1
ATOM 7336 O O . LEU B 1 349 ? 3.748 20.172 22.766 1 93 349 LEU B O 1
ATOM 7340 N N . LEU B 1 350 ? 5.234 19.234 21.297 1 92.88 350 LEU B N 1
ATOM 7341 C CA . LEU B 1 350 ? 6.152 20.375 21.391 1 92.88 350 LEU B CA 1
ATOM 7342 C C . LEU B 1 350 ? 5.523 21.625 20.797 1 92.88 350 LEU B C 1
ATOM 7344 O O . LEU B 1 350 ? 5.785 22.734 21.266 1 92.88 350 LEU B O 1
ATOM 7348 N N . ARG B 1 351 ? 4.645 21.406 19.859 1 93 351 ARG B N 1
ATOM 7349 C CA . ARG B 1 351 ? 4.008 22.547 19.203 1 93 351 ARG B CA 1
ATOM 7350 C C . ARG B 1 351 ? 3.045 23.266 20.141 1 93 351 ARG B C 1
ATOM 7352 O O . ARG B 1 351 ? 2.666 24.406 19.891 1 93 351 ARG B O 1
ATOM 7359 N N . LEU B 1 352 ? 2.676 22.625 21.297 1 90.94 352 LEU B N 1
ATOM 7360 C CA . LEU B 1 352 ? 1.743 23.219 22.25 1 90.94 352 LEU B CA 1
ATOM 7361 C C . LEU B 1 352 ? 2.475 24.109 23.25 1 90.94 352 LEU B C 1
ATOM 7363 O O . LEU B 1 352 ? 1.848 24.906 23.953 1 90.94 352 LEU B O 1
ATOM 7367 N N . LEU B 1 353 ? 3.803 24.078 23.219 1 91.94 353 LEU B N 1
ATOM 7368 C CA . LEU B 1 353 ? 4.59 24.844 24.188 1 91.94 353 LEU B CA 1
ATOM 7369 C C . LEU B 1 353 ? 4.84 26.266 23.672 1 91.94 353 LEU B C 1
ATOM 7371 O O . LEU B 1 353 ? 4.785 26.516 22.469 1 91.94 353 LEU B O 1
ATOM 7375 N N . PRO B 1 354 ? 5.105 27.234 24.656 1 92.25 354 PRO B N 1
ATOM 7376 C CA . PRO B 1 354 ? 5.418 28.594 24.219 1 92.25 354 PRO B CA 1
ATOM 7377 C C . PRO B 1 354 ? 6.758 28.688 23.484 1 92.25 354 PRO B C 1
ATOM 7379 O O . PRO B 1 354 ? 7.68 27.922 23.781 1 92.25 354 PRO B O 1
ATOM 7382 N N . GLY B 1 355 ? 6.801 29.547 22.625 1 93.12 355 GLY B N 1
ATOM 7383 C CA . GLY B 1 355 ? 8.031 29.781 21.891 1 93.12 355 GLY B CA 1
ATOM 7384 C C . GLY B 1 355 ? 8.891 30.875 22.484 1 93.12 355 GLY B C 1
ATOM 7385 O O . GLY B 1 355 ? 8.375 31.859 23.031 1 93.12 355 GLY B O 1
ATOM 7386 N N . VAL B 1 356 ? 10.211 30.688 22.469 1 93.81 356 VAL B N 1
ATOM 7387 C CA . VAL B 1 356 ? 11.188 31.703 22.875 1 93.81 356 VAL B CA 1
ATOM 7388 C C . VAL B 1 356 ? 11.992 32.156 21.672 1 93.81 356 VAL B C 1
ATOM 7390 O O . VAL B 1 356 ? 12.617 31.344 20.984 1 93.81 356 VAL B O 1
ATOM 7393 N N . SER B 1 357 ? 11.922 33.406 21.469 1 94.31 357 SER B N 1
ATOM 7394 C CA . SER B 1 357 ? 12.633 33.969 20.312 1 94.31 357 SER B CA 1
ATOM 7395 C C . SER B 1 357 ? 13.703 34.969 20.75 1 94.31 357 SER B C 1
ATOM 7397 O O . SER B 1 357 ? 13.438 35.844 21.578 1 94.31 357 SER B O 1
ATOM 7399 N N . LEU B 1 358 ? 14.828 34.719 20.203 1 94.06 358 LEU B N 1
ATOM 7400 C CA . LEU B 1 358 ? 15.93 35.656 20.359 1 94.06 358 LEU B CA 1
ATOM 7401 C C . LEU B 1 358 ? 16.141 36.469 19.078 1 94.06 358 LEU B C 1
ATOM 7403 O O . LEU B 1 358 ? 16.047 35.906 17.984 1 94.06 358 LEU B O 1
ATOM 7407 N N . PHE B 1 359 ? 16.375 37.719 19.203 1 93.69 359 PHE B N 1
ATOM 7408 C CA . PHE B 1 359 ? 16.641 38.5 18 1 93.69 359 PHE B CA 1
ATOM 7409 C C . PHE B 1 359 ? 17.703 39.594 18.281 1 93.69 359 PHE B C 1
ATOM 7411 O O . PHE B 1 359 ? 17.891 40 19.422 1 93.69 359 PHE B O 1
ATOM 7418 N N . ALA B 1 360 ? 18.406 39.938 17.281 1 93.25 360 ALA B N 1
ATOM 7419 C CA . ALA B 1 360 ? 19.375 41.031 17.234 1 93.25 360 ALA B CA 1
ATOM 7420 C C . ALA B 1 360 ? 19.438 41.656 15.852 1 93.25 360 ALA B C 1
ATOM 7422 O O . ALA B 1 360 ? 19.359 40.969 14.844 1 93.25 360 ALA B O 1
ATOM 7423 N N . GLY B 1 361 ? 19.484 42.969 15.922 1 95.12 361 GLY B N 1
ATOM 7424 C CA . GLY B 1 361 ? 19.5 43.594 14.602 1 95.12 361 GLY B CA 1
ATOM 7425 C C . GLY B 1 361 ? 20.016 45 14.602 1 95.12 361 GLY B C 1
ATOM 7426 O O . GLY B 1 361 ? 20.312 45.562 15.656 1 95.12 361 GLY B O 1
ATOM 7427 N N . ILE B 1 362 ? 20.25 45.469 13.43 1 94.81 362 ILE B N 1
ATOM 7428 C CA . ILE B 1 362 ? 20.625 46.875 13.172 1 94.81 362 ILE B CA 1
ATOM 7429 C C . ILE B 1 362 ? 19.516 47.562 12.375 1 94.81 362 ILE B C 1
ATOM 7431 O O . ILE B 1 362 ? 18.906 46.969 11.484 1 94.81 362 ILE B O 1
ATOM 7435 N N . ASN B 1 363 ? 19.281 48.688 12.883 1 95.31 363 ASN B N 1
ATOM 7436 C CA . ASN B 1 363 ? 18.172 49.438 12.273 1 95.31 363 ASN B CA 1
ATOM 7437 C C . ASN B 1 363 ? 18.625 50.812 11.766 1 95.31 363 ASN B C 1
ATOM 7439 O O . ASN B 1 363 ? 19.547 51.406 12.32 1 95.31 363 ASN B O 1
ATOM 7443 N N . GLY B 1 364 ? 18 51.25 10.695 1 94.69 364 GLY B N 1
ATOM 7444 C CA . GLY B 1 364 ? 18.188 52.594 10.148 1 94.69 364 GLY B CA 1
ATOM 7445 C C . GLY B 1 364 ? 16.891 53.281 9.812 1 94.69 364 GLY B C 1
ATOM 7446 O O . GLY B 1 364 ? 15.938 52.656 9.344 1 94.69 364 GLY B O 1
ATOM 7447 N N . ASP B 1 365 ? 16.828 54.531 10.211 1 95.06 365 ASP B N 1
ATOM 7448 C CA . ASP B 1 365 ? 15.664 55.375 9.953 1 95.06 365 ASP B CA 1
ATOM 7449 C C . ASP B 1 365 ? 16.094 56.75 9.453 1 95.06 365 ASP B C 1
ATOM 7451 O O . ASP B 1 365 ? 16.922 57.406 10.078 1 95.06 365 ASP B O 1
ATOM 7455 N N . SER B 1 366 ? 15.477 57.25 8.391 1 93.81 366 SER B N 1
ATOM 7456 C CA . SER B 1 366 ? 15.883 58.5 7.758 1 93.81 366 SER B CA 1
ATOM 7457 C C . SER B 1 366 ? 15.164 59.719 8.375 1 93.81 366 SER B C 1
ATOM 7459 O O . SER B 1 366 ? 15.367 60.844 7.953 1 93.81 366 SER B O 1
ATOM 7461 N N . ASN B 1 367 ? 14.297 59.406 9.281 1 92.31 367 ASN B N 1
ATOM 7462 C CA . ASN B 1 367 ? 13.562 60.5 9.906 1 92.31 367 ASN B CA 1
ATOM 7463 C C . ASN B 1 367 ? 14.5 61.594 10.445 1 92.31 367 ASN B C 1
ATOM 7465 O O . ASN B 1 367 ? 15.352 61.312 11.289 1 92.31 367 ASN B O 1
ATOM 7469 N N . SER B 1 368 ? 14.281 62.875 10.016 1 90.31 368 SER B N 1
ATOM 7470 C CA . SER B 1 368 ? 15.195 63.969 10.336 1 90.31 368 SER B CA 1
ATOM 7471 C C . SER B 1 368 ? 15.047 64.438 11.789 1 90.31 368 SER B C 1
ATOM 7473 O O . SER B 1 368 ? 15.938 65.062 12.336 1 90.31 368 SER B O 1
ATOM 7475 N N . TYR B 1 369 ? 14 64.062 12.383 1 89.31 369 TYR B N 1
ATOM 7476 C CA . TYR B 1 369 ? 13.742 64.562 13.742 1 89.31 369 TYR B CA 1
ATOM 7477 C C . TYR B 1 369 ? 14.406 63.625 14.773 1 89.31 369 TYR B C 1
ATOM 7479 O O . TYR B 1 369 ? 14.492 64 15.953 1 89.31 369 TYR B O 1
ATOM 7487 N N . LEU B 1 370 ? 15.016 62.594 14.344 1 91.56 370 LEU B N 1
ATOM 7488 C CA . LEU B 1 370 ? 15.672 61.688 15.266 1 91.56 370 LEU B CA 1
ATOM 7489 C C . LEU B 1 370 ? 17.094 62.156 15.586 1 91.56 370 LEU B C 1
ATOM 7491 O O . LEU B 1 370 ? 17.781 62.656 14.711 1 91.56 370 LEU B O 1
ATOM 7495 N N . VAL B 1 371 ? 17.453 61.875 16.875 1 91.44 371 VAL B N 1
ATOM 7496 C CA . VAL B 1 371 ? 18.828 62.188 17.266 1 91.44 371 VAL B CA 1
ATOM 7497 C C . VAL B 1 371 ? 19.781 61.125 16.703 1 91.44 371 VAL B C 1
ATOM 7499 O O . VAL B 1 371 ? 20.844 61.438 16.172 1 91.44 371 VAL B O 1
ATOM 7502 N N . ASN B 1 372 ? 19.391 59.906 16.859 1 92.44 372 ASN B N 1
ATOM 7503 C CA . ASN B 1 372 ? 20.141 58.781 16.312 1 92.44 372 ASN B CA 1
ATOM 7504 C C . ASN B 1 372 ? 19.391 58.094 15.18 1 92.44 372 ASN B C 1
ATOM 7506 O O . ASN B 1 372 ? 18.344 57.5 15.398 1 92.44 372 ASN B O 1
ATOM 7510 N N . HIS B 1 373 ? 19.984 58.062 14.094 1 93.38 373 HIS B N 1
ATOM 7511 C CA . HIS B 1 373 ? 19.344 57.531 12.906 1 93.38 373 HIS B CA 1
ATOM 7512 C C . HIS B 1 373 ? 19.641 56.031 12.742 1 93.38 373 HIS B C 1
ATOM 7514 O O . HIS B 1 373 ? 18.984 55.344 11.945 1 93.38 373 HIS B O 1
ATOM 7520 N N . GLN B 1 374 ? 20.703 55.625 13.391 1 94.12 374 GLN B N 1
ATOM 7521 C CA . GLN B 1 374 ? 21.078 54.219 13.383 1 94.12 374 GLN B CA 1
ATOM 7522 C C . GLN B 1 374 ? 21.203 53.688 14.805 1 94.12 374 GLN B C 1
ATOM 7524 O O . GLN B 1 374 ? 21.688 54.375 15.703 1 94.12 374 GLN B O 1
ATOM 7529 N N . TRP B 1 375 ? 20.734 52.5 14.977 1 93.56 375 TRP B N 1
ATOM 7530 C CA . TRP B 1 375 ? 20.906 51.906 16.297 1 93.56 375 TRP B CA 1
ATOM 7531 C C . TRP B 1 375 ? 20.906 50.375 16.188 1 93.56 375 TRP B C 1
ATOM 7533 O O . TRP B 1 375 ? 20.438 49.812 15.188 1 93.56 375 TRP B O 1
ATOM 7543 N N . ALA B 1 376 ? 21.469 49.719 17.141 1 93.69 376 ALA B N 1
ATOM 7544 C CA . ALA B 1 376 ? 21.422 48.25 17.312 1 93.69 376 ALA B CA 1
ATOM 7545 C C . ALA B 1 376 ? 20.484 47.875 18.453 1 93.69 376 ALA B C 1
ATOM 7547 O O . ALA B 1 376 ? 20.344 48.594 19.438 1 93.69 376 ALA B O 1
ATOM 7548 N N . ASN B 1 377 ? 19.797 46.875 18.156 1 93.31 377 ASN B N 1
ATOM 7549 C CA . ASN B 1 377 ? 18.922 46.344 19.203 1 93.31 377 ASN B CA 1
ATOM 7550 C C . ASN B 1 377 ? 19.031 44.844 19.359 1 93.31 377 ASN B C 1
ATOM 7552 O O . ASN B 1 377 ? 19.547 44.156 18.469 1 93.31 377 ASN B O 1
ATOM 7556 N N . ALA B 1 378 ? 18.719 44.312 20.562 1 93.88 378 ALA B N 1
ATOM 7557 C CA . ALA B 1 378 ? 18.672 42.875 20.891 1 93.88 378 ALA B CA 1
ATOM 7558 C C . ALA B 1 378 ? 17.578 42.594 21.922 1 93.88 378 ALA B C 1
ATOM 7560 O O . ALA B 1 378 ? 17.188 43.5 22.688 1 93.88 378 ALA B O 1
ATOM 7561 N N . GLY B 1 379 ? 17.125 41.438 21.797 1 94.38 379 GLY B N 1
ATOM 7562 C CA . GLY B 1 379 ? 16.078 41.125 22.766 1 94.38 379 GLY B CA 1
ATOM 7563 C C . GLY B 1 379 ? 15.664 39.688 22.75 1 94.38 379 GLY B C 1
ATOM 7564 O O . GLY B 1 379 ? 16.219 38.875 22 1 94.38 379 GLY B O 1
ATOM 7565 N N . VAL B 1 380 ? 14.812 39.344 23.734 1 95.38 380 VAL B N 1
ATOM 7566 C CA . VAL B 1 380 ? 14.203 38 23.891 1 95.38 380 VAL B CA 1
ATOM 7567 C C . VAL B 1 380 ? 12.688 38.156 24.031 1 95.38 380 VAL B C 1
ATOM 7569 O O . VAL B 1 380 ? 12.203 39.062 24.688 1 95.38 380 VAL B O 1
ATOM 7572 N N . GLN B 1 381 ? 12.055 37.312 23.297 1 95.06 381 GLN B N 1
ATOM 7573 C CA . GLN B 1 381 ? 10.594 37.344 23.359 1 95.06 381 GLN B CA 1
ATOM 7574 C C . GLN B 1 381 ? 10.039 35.938 23.562 1 95.06 381 GLN B C 1
ATOM 7576 O O . GLN B 1 381 ? 10.477 34.969 22.922 1 95.06 381 GLN B O 1
ATOM 7581 N N . VAL B 1 382 ? 9.125 35.781 24.547 1 95 382 VAL B N 1
ATOM 7582 C CA . VAL B 1 382 ? 8.422 34.531 24.828 1 95 382 VAL B CA 1
ATOM 7583 C C . VAL B 1 382 ? 6.938 34.688 24.5 1 95 382 VAL B C 1
ATOM 7585 O O . VAL B 1 382 ? 6.309 35.688 24.922 1 95 382 VAL B O 1
ATOM 7588 N N . SER B 1 383 ? 6.453 33.875 23.688 1 94.44 383 SER B N 1
ATOM 7589 C CA . SER B 1 383 ? 5.039 33.938 23.328 1 94.44 383 SER B CA 1
ATOM 7590 C C . SER B 1 383 ? 4.426 32.531 23.234 1 94.44 383 SER B C 1
ATOM 7592 O O . SER B 1 383 ? 5.086 31.594 22.812 1 94.44 383 SER B O 1
ATOM 7594 N N . GLY B 1 384 ? 3.145 32.438 23.719 1 92.88 384 GLY B N 1
ATOM 7595 C CA . GLY B 1 384 ? 2.451 31.141 23.641 1 92.88 384 GLY B CA 1
ATOM 7596 C C . GLY B 1 384 ? 0.962 31.266 23.922 1 92.88 384 GLY B C 1
ATOM 7597 O O . GLY B 1 384 ? 0.516 32.188 24.578 1 92.88 384 GLY B O 1
ATOM 7598 N N . ASN B 1 385 ? 0.233 30.359 23.312 1 91.25 385 ASN B N 1
ATOM 7599 C CA . ASN B 1 385 ? -1.187 30.234 23.625 1 91.25 385 ASN B CA 1
ATOM 7600 C C . ASN B 1 385 ? -1.408 29.391 24.875 1 91.25 385 ASN B C 1
ATOM 7602 O O . ASN B 1 385 ? -1.182 28.172 24.859 1 91.25 385 ASN B O 1
ATOM 7606 N N . LEU B 1 386 ? -1.885 30 25.891 1 90.88 386 LEU B N 1
ATOM 7607 C CA . LEU B 1 386 ? -2.016 29.344 27.188 1 90.88 386 LEU B CA 1
ATOM 7608 C C . LEU B 1 386 ? -3.092 28.266 27.141 1 90.88 386 LEU B C 1
ATOM 7610 O O . LEU B 1 386 ? -3.047 27.297 27.906 1 90.88 386 LEU B O 1
ATOM 7614 N N . LEU B 1 387 ? -4.039 28.406 26.281 1 88.88 387 LEU B N 1
ATOM 7615 C CA . LEU B 1 387 ? -5.133 27.438 26.219 1 88.88 387 LEU B CA 1
ATOM 7616 C C . LEU B 1 387 ? -4.691 26.156 25.516 1 88.88 387 LEU B C 1
ATOM 7618 O O . LEU B 1 387 ? -5.414 25.156 25.516 1 88.88 387 LEU B O 1
ATOM 7622 N N . ASN B 1 388 ? -3.553 26.156 24.938 1 88.56 388 ASN B N 1
ATOM 7623 C CA . ASN B 1 388 ? -2.994 24.953 24.328 1 88.56 388 ASN B CA 1
ATOM 7624 C C . ASN B 1 388 ? -2.857 23.828 25.344 1 88.56 388 ASN B C 1
ATOM 7626 O O . ASN B 1 388 ? -2.834 22.641 24.984 1 88.56 388 ASN B O 1
ATOM 7630 N N . VAL B 1 389 ? -2.713 24.188 26.594 1 86.06 389 VAL B N 1
ATOM 7631 C CA . VAL B 1 389 ? -2.557 23.188 27.656 1 86.06 389 VAL B CA 1
ATOM 7632 C C . VAL B 1 389 ? -3.797 22.297 27.719 1 86.06 389 VAL B C 1
ATOM 7634 O O . VAL B 1 389 ? -3.701 21.109 28.031 1 86.06 389 VAL B O 1
ATOM 7637 N N . LEU B 1 390 ? -4.945 22.844 27.344 1 86.56 390 LEU B N 1
ATOM 7638 C CA . LEU B 1 390 ? -6.191 22.094 27.359 1 86.56 390 LEU B CA 1
ATOM 7639 C C . LEU B 1 390 ? -6.211 21.047 26.25 1 86.56 390 LEU B C 1
ATOM 7641 O O . LEU B 1 390 ? -6.918 20.031 26.359 1 86.56 390 LEU B O 1
ATOM 7645 N N . SER B 1 391 ? -5.441 21.359 25.188 1 87.12 391 SER B N 1
ATOM 7646 C CA . SER B 1 391 ? -5.375 20.438 24.062 1 87.12 391 SER B CA 1
ATOM 7647 C C . SER B 1 391 ? -4.324 19.344 24.297 1 87.12 391 SER B C 1
ATOM 7649 O O . SER B 1 391 ? -4.203 18.406 23.516 1 87.12 391 SER B O 1
ATOM 7651 N N . TRP B 1 392 ? -3.557 19.406 25.344 1 88.5 392 TRP B N 1
ATOM 7652 C CA . TRP B 1 392 ? -2.457 18.484 25.625 1 88.5 392 TRP B CA 1
ATOM 7653 C C . TRP B 1 392 ? -2.949 17.047 25.688 1 88.5 392 TRP B C 1
ATOM 7655 O O . TRP B 1 392 ? -2.393 16.172 25.016 1 88.5 392 TRP B O 1
ATOM 7665 N N . SER B 1 393 ? -4.023 16.828 26.438 1 88.69 393 SER B N 1
ATOM 7666 C CA . SER B 1 393 ? -4.527 15.477 26.641 1 88.69 393 SER B CA 1
ATOM 7667 C C . SER B 1 393 ? -5.047 14.883 25.328 1 88.69 393 SER B C 1
ATOM 7669 O O . SER B 1 393 ? -4.809 13.711 25.031 1 88.69 393 SER B O 1
ATOM 7671 N N . SER B 1 394 ? -5.754 15.664 24.562 1 87.19 394 SER B N 1
ATOM 7672 C CA . SER B 1 394 ? -6.305 15.188 23.297 1 87.19 394 SER B CA 1
ATOM 7673 C C . SER B 1 394 ? -5.199 14.867 22.297 1 87.19 394 SER B C 1
ATOM 7675 O O . SER B 1 394 ? -5.262 13.859 21.594 1 87.19 394 SER B O 1
ATOM 7677 N N . VAL B 1 395 ? -4.195 15.672 22.188 1 88.44 395 VAL B N 1
ATOM 7678 C CA . VAL B 1 395 ? -3.08 15.461 21.281 1 88.44 395 VAL B CA 1
ATOM 7679 C C . VAL B 1 395 ? -2.275 14.242 21.719 1 88.44 395 VAL B C 1
ATOM 7681 O O . VAL B 1 395 ? -1.847 13.438 20.875 1 88.44 395 VAL B O 1
ATOM 7684 N N . LYS B 1 396 ? -2.082 14.156 22.984 1 91.12 396 LYS B N 1
ATOM 7685 C CA . LYS B 1 396 ? -1.352 13.008 23.516 1 91.12 396 LYS B CA 1
ATOM 7686 C C . LYS B 1 396 ? -2.098 11.703 23.234 1 91.12 396 LYS B C 1
ATOM 7688 O O . LYS B 1 396 ? -1.491 10.711 22.828 1 91.12 396 LYS B O 1
ATOM 7693 N N . ARG B 1 397 ? -3.377 11.695 23.391 1 89.69 397 ARG B N 1
ATOM 7694 C CA . ARG B 1 397 ? -4.184 10.508 23.109 1 89.69 397 ARG B CA 1
ATOM 7695 C C . ARG B 1 397 ? -4.156 10.156 21.625 1 89.69 397 ARG B C 1
ATOM 7697 O O . ARG B 1 397 ? -4.043 8.977 21.266 1 89.69 397 ARG B O 1
ATOM 7704 N N . ALA B 1 398 ? -4.277 11.125 20.797 1 87.44 398 ALA B N 1
ATOM 7705 C CA . ALA B 1 398 ? -4.203 10.891 19.359 1 87.44 398 ALA B CA 1
ATOM 7706 C C . ALA B 1 398 ? -2.838 10.344 18.953 1 87.44 398 ALA B C 1
ATOM 7708 O O . ALA B 1 398 ? -2.742 9.469 18.094 1 87.44 398 ALA B O 1
ATOM 7709 N N . GLY B 1 399 ? -1.825 10.883 19.578 1 89.88 399 GLY B N 1
ATOM 7710 C CA . GLY B 1 399 ? -0.483 10.383 19.328 1 89.88 399 GLY B CA 1
ATOM 7711 C C . GLY B 1 399 ? -0.282 8.945 19.766 1 89.88 399 GLY B C 1
ATOM 7712 O O . GLY B 1 399 ? 0.308 8.148 19.031 1 89.88 399 GLY B O 1
ATOM 7713 N N . GLN B 1 400 ? -0.776 8.68 20.938 1 90.81 400 GLN B N 1
ATOM 7714 C CA . GLN B 1 400 ? -0.672 7.316 21.453 1 90.81 400 GLN B CA 1
ATOM 7715 C C . GLN B 1 400 ? -1.442 6.34 20.562 1 90.81 400 GLN B C 1
ATOM 7717 O O . GLN B 1 400 ? -0.984 5.223 20.312 1 90.81 400 GLN B O 1
ATOM 7722 N N . ALA B 1 401 ? -2.549 6.762 20.125 1 89.12 401 ALA B N 1
ATOM 7723 C CA . ALA B 1 401 ? -3.324 5.934 19.219 1 89.12 401 ALA B CA 1
ATOM 7724 C C . ALA B 1 401 ? -2.543 5.656 17.922 1 89.12 401 ALA B C 1
ATOM 7726 O O . ALA B 1 401 ? -2.572 4.539 17.406 1 89.12 401 ALA B O 1
ATOM 7727 N N . ASN B 1 402 ? -1.929 6.594 17.422 1 90.56 402 ASN B N 1
ATOM 7728 C CA . ASN B 1 402 ? -1.108 6.434 16.234 1 90.56 402 ASN B CA 1
ATOM 7729 C C . ASN B 1 402 ? 0.063 5.488 16.469 1 90.56 402 ASN B C 1
ATOM 7731 O O . ASN B 1 402 ? 0.436 4.711 15.594 1 90.56 402 ASN B O 1
ATOM 7735 N N . GLU B 1 403 ? 0.655 5.594 17.656 1 91.94 403 GLU B N 1
ATOM 7736 C CA . GLU B 1 403 ? 1.751 4.699 18 1 91.94 403 GLU B CA 1
ATOM 7737 C C . GLU B 1 403 ? 1.268 3.256 18.125 1 91.94 403 GLU B C 1
ATOM 7739 O O . GLU B 1 403 ? 1.927 2.334 17.641 1 91.94 403 GLU B O 1
ATOM 7744 N N . ASP B 1 404 ? 0.111 3.123 18.719 1 91.06 404 ASP B N 1
ATOM 7745 C CA . ASP B 1 404 ? -0.472 1.79 18.828 1 91.06 404 ASP B CA 1
ATOM 7746 C C . ASP B 1 404 ? -0.789 1.217 17.453 1 91.06 404 ASP B C 1
ATOM 7748 O O . ASP B 1 404 ? -0.562 0.031 17.188 1 91.06 404 ASP B O 1
ATOM 7752 N N . LEU B 1 405 ? -1.299 2.021 16.625 1 91.75 405 LEU B N 1
ATOM 7753 C CA . LEU B 1 405 ? -1.597 1.604 15.258 1 91.75 405 LEU B CA 1
ATOM 7754 C C . LEU B 1 405 ? -0.331 1.143 14.539 1 91.75 405 LEU B C 1
ATOM 7756 O O . LEU B 1 405 ? -0.337 0.114 13.859 1 91.75 405 LEU B O 1
ATOM 7760 N N . ALA B 1 406 ? 0.751 1.84 14.719 1 92.38 406 ALA B N 1
ATOM 7761 C CA . ALA B 1 406 ? 2.014 1.477 14.078 1 92.38 406 ALA B CA 1
ATOM 7762 C C . ALA B 1 406 ? 2.52 0.13 14.594 1 92.38 406 ALA B C 1
ATOM 7764 O O . ALA B 1 406 ? 3.043 -0.676 13.82 1 92.38 406 ALA B O 1
ATOM 7765 N N . GLU B 1 407 ? 2.336 -0.119 15.836 1 90.56 407 GLU B N 1
ATOM 7766 C CA . GLU B 1 407 ? 2.773 -1.383 16.422 1 90.56 407 GLU B CA 1
ATOM 7767 C C . GLU B 1 407 ? 1.962 -2.555 15.875 1 90.56 407 GLU B C 1
ATOM 7769 O O . GLU B 1 407 ? 2.527 -3.58 15.492 1 90.56 407 GLU B O 1
ATOM 7774 N N . VAL B 1 408 ? 0.67 -2.383 15.812 1 91.75 408 VAL B N 1
ATOM 7775 C CA . VAL B 1 408 ? -0.187 -3.459 15.328 1 91.75 408 VAL B CA 1
ATOM 7776 C C . VAL B 1 408 ? 0.057 -3.678 13.836 1 91.75 408 VAL B C 1
ATOM 7778 O O . VAL B 1 408 ? 0.011 -4.812 13.352 1 91.75 408 VAL B O 1
ATOM 7781 N N . ARG B 1 409 ? 0.27 -2.695 13.148 1 93.31 409 ARG B N 1
ATOM 7782 C CA . ARG B 1 409 ? 0.597 -2.816 11.727 1 93.31 409 ARG B CA 1
ATOM 7783 C C . ARG B 1 409 ? 1.873 -3.625 11.531 1 93.31 409 ARG B C 1
ATOM 7785 O O . ARG B 1 409 ? 1.945 -4.469 10.633 1 93.31 409 ARG B O 1
ATOM 7792 N N . ARG B 1 410 ? 2.857 -3.318 12.312 1 92.56 410 ARG B N 1
ATOM 7793 C CA . ARG B 1 410 ? 4.102 -4.074 12.25 1 92.56 410 ARG B CA 1
ATOM 7794 C C . ARG B 1 410 ? 3.863 -5.547 12.57 1 92.56 410 ARG B C 1
ATOM 7796 O O . ARG B 1 410 ? 4.402 -6.43 11.898 1 92.56 410 ARG B O 1
ATOM 7803 N N . GLN B 1 411 ? 3.049 -5.82 13.531 1 91.56 411 GLN B N 1
ATOM 7804 C CA . GLN B 1 411 ? 2.732 -7.203 13.883 1 91.56 411 GLN B CA 1
ATOM 7805 C C . GLN B 1 411 ? 1.99 -7.898 12.75 1 91.56 411 GLN B C 1
ATOM 7807 O O . GLN B 1 411 ? 2.271 -9.062 12.438 1 91.56 411 GLN B O 1
ATOM 7812 N N . ALA B 1 412 ? 1.04 -7.164 12.211 1 92.69 412 ALA B N 1
ATOM 7813 C CA . ALA B 1 412 ? 0.305 -7.73 11.078 1 92.69 412 ALA B CA 1
ATOM 7814 C C . ALA B 1 412 ? 1.245 -8.07 9.93 1 92.69 412 ALA B C 1
ATOM 7816 O O . ALA B 1 412 ? 1.091 -9.102 9.273 1 92.69 412 ALA B O 1
ATOM 7817 N N . LEU B 1 413 ? 2.182 -7.285 9.688 1 93.25 413 LEU B N 1
ATOM 7818 C CA . LEU B 1 413 ? 3.158 -7.523 8.625 1 93.25 413 LEU B CA 1
ATOM 7819 C C . LEU B 1 413 ? 4.035 -8.727 8.961 1 93.25 413 LEU B C 1
ATOM 7821 O O . LEU B 1 413 ? 4.344 -9.539 8.078 1 93.25 413 LEU B O 1
ATOM 7825 N N . ARG B 1 414 ? 4.41 -8.82 10.18 1 92.31 414 ARG B N 1
ATOM 7826 C CA . ARG B 1 414 ? 5.219 -9.969 10.578 1 92.31 414 ARG B CA 1
ATOM 7827 C C . ARG B 1 414 ? 4.449 -11.273 10.406 1 92.31 414 ARG B C 1
ATOM 7829 O O . ARG B 1 414 ? 5.02 -12.281 9.984 1 92.31 414 ARG B O 1
ATOM 7836 N N . MET B 1 415 ? 3.162 -11.211 10.711 1 90 415 MET B N 1
ATOM 7837 C CA . MET B 1 415 ? 2.342 -12.398 10.469 1 90 415 MET B CA 1
ATOM 7838 C C . MET B 1 415 ? 2.309 -12.742 8.984 1 90 415 MET B C 1
ATOM 7840 O O . MET B 1 415 ? 2.373 -13.914 8.609 1 90 415 MET B O 1
ATOM 7844 N N . ALA B 1 416 ? 2.154 -11.75 8.172 1 90.44 416 ALA B N 1
ATOM 7845 C CA . ALA B 1 416 ? 2.146 -11.969 6.727 1 90.44 416 ALA B CA 1
ATOM 7846 C C . ALA B 1 416 ? 3.469 -12.562 6.254 1 90.44 416 ALA B C 1
ATOM 7848 O O . ALA B 1 416 ? 3.484 -13.469 5.418 1 90.44 416 ALA B O 1
ATOM 7849 N N . VAL B 1 417 ? 4.551 -12.086 6.828 1 92.81 417 VAL B N 1
ATOM 7850 C CA . VAL B 1 417 ? 5.879 -12.555 6.445 1 92.81 417 VAL B CA 1
ATOM 7851 C C . VAL B 1 417 ? 6.062 -14.008 6.883 1 92.81 417 VAL B C 1
ATOM 7853 O O . VAL B 1 417 ? 6.594 -14.828 6.129 1 92.81 417 VAL B O 1
ATOM 7856 N N . LEU B 1 418 ? 5.605 -14.367 8.039 1 91.12 418 LEU B N 1
ATOM 7857 C CA . LEU B 1 418 ? 5.68 -15.742 8.516 1 91.12 418 LEU B CA 1
ATOM 7858 C C . LEU B 1 418 ? 4.875 -16.672 7.609 1 91.12 418 LEU B C 1
ATOM 7860 O O . LEU B 1 418 ? 5.336 -17.766 7.27 1 91.12 418 LEU B O 1
ATOM 7864 N N . THR B 1 419 ? 3.777 -16.172 7.254 1 89.38 419 THR B N 1
ATOM 7865 C CA . THR B 1 419 ? 2.932 -16.969 6.367 1 89.38 419 THR B CA 1
ATOM 7866 C C . THR B 1 419 ? 3.598 -17.141 5.008 1 89.38 419 THR B C 1
ATOM 7868 O O . THR B 1 419 ? 3.578 -18.25 4.445 1 89.38 419 THR B O 1
ATOM 7871 N N . GLN B 1 420 ? 4.195 -16.141 4.504 1 91.62 420 GLN B N 1
ATOM 7872 C CA . GLN B 1 420 ? 4.848 -16.188 3.201 1 91.62 420 GLN B CA 1
ATOM 7873 C C . GLN B 1 420 ? 6.012 -17.172 3.209 1 91.62 420 GLN B C 1
ATOM 7875 O O . GLN B 1 420 ? 6.215 -17.922 2.242 1 91.62 420 GLN B O 1
ATOM 7880 N N . VAL B 1 421 ? 6.762 -17.234 4.281 1 93.19 421 VAL B N 1
ATOM 7881 C CA . VAL B 1 421 ? 7.887 -18.172 4.379 1 93.19 421 VAL B CA 1
ATOM 7882 C C . VAL B 1 421 ? 7.375 -19.609 4.398 1 93.19 421 VAL B C 1
ATOM 7884 O O . VAL B 1 421 ? 7.938 -20.484 3.74 1 93.19 421 VAL B O 1
ATOM 7887 N N . ASN B 1 422 ? 6.316 -19.797 5.137 1 91 422 ASN B N 1
ATOM 7888 C CA . ASN B 1 422 ? 5.758 -21.141 5.223 1 91 422 ASN B CA 1
ATOM 7889 C C . ASN B 1 422 ? 5.227 -21.625 3.871 1 91 422 ASN B C 1
ATOM 7891 O O . ASN B 1 422 ? 5.465 -22.766 3.467 1 91 422 ASN B O 1
ATOM 7895 N N . VAL B 1 423 ? 4.574 -20.672 3.203 1 88.38 423 VAL B N 1
ATOM 7896 C CA . VAL B 1 423 ? 4.039 -21.016 1.888 1 88.38 423 VAL B CA 1
ATOM 7897 C C . VAL B 1 423 ? 5.188 -21.266 0.912 1 88.38 423 VAL B C 1
ATOM 7899 O O . VAL B 1 423 ? 5.16 -22.234 0.152 1 88.38 423 VAL B O 1
ATOM 7902 N N . ALA B 1 424 ? 6.199 -20.438 0.946 1 93.19 424 ALA B N 1
ATOM 7903 C CA . ALA B 1 424 ? 7.352 -20.609 0.065 1 93.19 424 ALA B CA 1
ATOM 7904 C C . ALA B 1 424 ? 8.07 -21.922 0.345 1 93.19 424 ALA B C 1
ATOM 7906 O O . ALA B 1 424 ? 8.523 -22.594 -0.582 1 93.19 424 ALA B O 1
ATOM 7907 N N . TRP B 1 425 ? 8.141 -22.297 1.585 1 93.31 425 TRP B N 1
ATOM 7908 C CA . TRP B 1 425 ? 8.766 -23.547 1.99 1 93.31 425 TRP B CA 1
ATOM 7909 C C . TRP B 1 425 ? 7.996 -24.75 1.446 1 93.31 425 TRP B C 1
ATOM 7911 O O . TRP B 1 425 ? 8.586 -25.672 0.89 1 93.31 425 TRP B O 1
ATOM 7921 N N . GLN B 1 426 ? 6.699 -24.688 1.587 1 89.75 426 GLN B N 1
ATOM 7922 C CA . GLN B 1 426 ? 5.875 -25.781 1.088 1 89.75 426 GLN B CA 1
ATOM 7923 C C . GLN B 1 426 ? 5.965 -25.891 -0.431 1 89.75 426 GLN B C 1
ATOM 7925 O O . GLN B 1 426 ? 5.992 -27 -0.979 1 89.75 426 GLN B O 1
ATOM 7930 N N . GLU B 1 427 ? 6.035 -24.766 -1.061 1 90.38 427 GLU B N 1
ATOM 7931 C CA . GLU B 1 427 ? 6.16 -24.766 -2.516 1 90.38 427 GLU B CA 1
ATOM 7932 C C . GLU B 1 427 ? 7.5 -25.344 -2.955 1 90.38 427 GLU B C 1
ATOM 7934 O O . GLU B 1 427 ? 7.574 -26.047 -3.965 1 90.38 427 GLU B O 1
ATOM 7939 N N . TYR B 1 428 ? 8.492 -25.078 -2.223 1 94.25 428 TYR B N 1
ATOM 7940 C CA . TYR B 1 428 ? 9.812 -25.641 -2.516 1 94.25 428 TYR B CA 1
ATOM 7941 C C . TYR B 1 428 ? 9.805 -27.156 -2.373 1 94.25 428 TYR B C 1
ATOM 7943 O O . TYR B 1 428 ? 10.297 -27.859 -3.248 1 94.25 428 TYR B O 1
ATOM 7951 N N . GLN B 1 429 ? 9.234 -27.641 -1.337 1 92.38 429 GLN B N 1
ATOM 7952 C CA . GLN B 1 429 ? 9.148 -29.078 -1.106 1 92.38 429 GLN B CA 1
ATOM 7953 C C . GLN B 1 429 ? 8.344 -29.766 -2.203 1 92.38 429 GLN B C 1
ATOM 7955 O O . GLN B 1 429 ? 8.734 -30.812 -2.703 1 92.38 429 GLN B O 1
ATOM 7960 N N . GLN B 1 430 ? 7.301 -29.125 -2.531 1 91.44 430 GLN B N 1
ATOM 7961 C CA . GLN B 1 430 ? 6.441 -29.688 -3.564 1 91.44 430 GLN B CA 1
ATOM 7962 C C . GLN B 1 430 ? 7.145 -29.703 -4.918 1 91.44 430 GLN B C 1
ATOM 7964 O O . GLN B 1 430 ? 7.082 -30.703 -5.637 1 91.44 430 GLN B O 1
ATOM 7969 N N . SER B 1 431 ? 7.793 -28.625 -5.227 1 93.88 431 SER B N 1
ATOM 7970 C CA . SER B 1 431 ? 8.477 -28.547 -6.512 1 93.88 431 SER B CA 1
ATOM 7971 C C . SER B 1 431 ? 9.625 -29.547 -6.59 1 93.88 431 SER B C 1
ATOM 7973 O O . SER B 1 431 ? 9.891 -30.109 -7.652 1 93.88 431 SER B O 1
ATOM 7975 N N . THR B 1 432 ? 10.312 -29.797 -5.484 1 94.25 432 THR B N 1
ATOM 7976 C CA . THR B 1 432 ? 11.398 -30.781 -5.445 1 94.25 432 THR B CA 1
ATOM 7977 C C . THR B 1 432 ? 10.867 -32.188 -5.668 1 94.25 432 THR B C 1
ATOM 7979 O O . THR B 1 432 ? 11.445 -32.969 -6.434 1 94.25 432 THR B O 1
ATOM 7982 N N . ARG B 1 433 ? 9.773 -32.469 -5.055 1 92.31 433 ARG B N 1
ATOM 7983 C CA . ARG B 1 433 ? 9.156 -33.75 -5.254 1 92.31 433 ARG B CA 1
ATOM 7984 C C . ARG B 1 433 ? 8.703 -33.938 -6.699 1 92.31 433 ARG B C 1
ATOM 7986 O O . ARG B 1 433 ? 8.914 -35 -7.301 1 92.31 433 ARG B O 1
ATOM 7993 N N . MET B 1 434 ? 8.148 -32.875 -7.234 1 92.75 434 MET B N 1
ATOM 7994 C CA . MET B 1 434 ? 7.66 -32.938 -8.609 1 92.75 434 MET B CA 1
ATOM 7995 C C . MET B 1 434 ? 8.812 -33.125 -9.586 1 92.75 434 MET B C 1
ATOM 7997 O O . MET B 1 434 ? 8.688 -33.844 -10.57 1 92.75 434 MET B O 1
ATOM 8001 N N . PHE B 1 435 ? 9.883 -32.531 -9.336 1 94.94 435 PHE B N 1
ATOM 8002 C CA . PHE B 1 435 ? 11.047 -32.688 -10.203 1 94.94 435 PHE B CA 1
ATOM 8003 C C . PHE B 1 435 ? 11.531 -34.125 -10.203 1 94.94 435 PHE B C 1
ATOM 8005 O O . PHE B 1 435 ? 11.859 -34.688 -11.258 1 94.94 435 PHE B O 1
ATOM 8012 N N . GLY B 1 436 ? 11.578 -34.656 -8.969 1 93.94 436 GLY B N 1
ATOM 8013 C CA . GLY B 1 436 ? 11.961 -36.062 -8.867 1 93.94 436 GLY B CA 1
ATOM 8014 C C . GLY B 1 436 ? 11.07 -36.969 -9.695 1 93.94 436 GLY B C 1
ATOM 8015 O O . GLY B 1 436 ? 11.562 -37.875 -10.383 1 93.94 436 GLY B O 1
ATOM 8016 N N . ARG B 1 437 ? 9.859 -36.656 -9.695 1 93.56 437 ARG B N 1
ATOM 8017 C CA . ARG B 1 437 ? 8.906 -37.469 -10.445 1 93.56 437 ARG B CA 1
ATOM 8018 C C . ARG B 1 437 ? 9.086 -37.281 -11.945 1 93.56 437 ARG B C 1
ATOM 8020 O O . ARG B 1 437 ? 9.047 -38.25 -12.719 1 93.56 437 ARG B O 1
ATOM 8027 N N . TYR B 1 438 ? 9.297 -36.062 -12.336 1 94.44 438 TYR B N 1
ATOM 8028 C CA . TYR B 1 438 ? 9.477 -35.781 -13.75 1 94.44 438 TYR B CA 1
ATOM 8029 C C . TYR B 1 438 ? 10.797 -36.344 -14.258 1 94.44 438 TYR B C 1
ATOM 8031 O O . TYR B 1 438 ? 10.891 -36.781 -15.414 1 94.44 438 TYR B O 1
ATOM 8039 N N . GLN B 1 439 ? 11.797 -36.406 -13.438 1 93.75 439 GLN B N 1
ATOM 8040 C CA . GLN B 1 439 ? 13.062 -37.031 -13.805 1 93.75 439 GLN B CA 1
ATOM 8041 C C . GLN B 1 439 ? 12.875 -38.531 -14.094 1 93.75 439 GLN B C 1
ATOM 8043 O O . GLN B 1 439 ? 13.391 -39.031 -15.094 1 93.75 439 GLN B O 1
ATOM 8048 N N . GLU B 1 440 ? 12.148 -39.094 -13.211 1 93.25 440 GLU B N 1
ATOM 8049 C CA . GLU B 1 440 ? 11.859 -40.5 -13.422 1 93.25 440 GLU B CA 1
ATOM 8050 C C . GLU B 1 440 ? 11.023 -40.719 -14.68 1 93.25 440 GLU B C 1
ATOM 8052 O O . GLU B 1 440 ? 11.273 -41.656 -15.445 1 93.25 440 GLU B O 1
ATOM 8057 N N . LEU B 1 441 ? 10.109 -39.844 -14.898 1 94.38 441 LEU B N 1
ATOM 8058 C CA . LEU B 1 441 ? 9.258 -39.938 -16.078 1 94.38 441 LEU B CA 1
ATOM 8059 C C . LEU B 1 441 ? 10.07 -39.781 -17.359 1 94.38 441 LEU B C 1
ATOM 8061 O O . LEU B 1 441 ? 9.836 -40.469 -18.344 1 94.38 441 LEU B 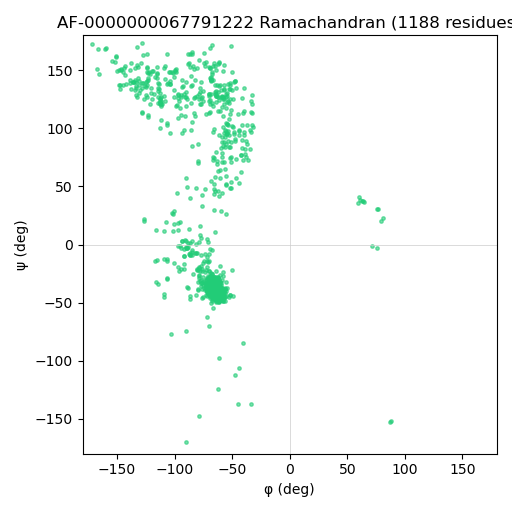O 1
ATOM 8065 N N . ALA B 1 442 ? 10.945 -38.844 -17.312 1 93.94 442 ALA B N 1
ATOM 8066 C CA . ALA B 1 442 ? 11.781 -38.625 -18.484 1 93.94 442 ALA B CA 1
ATOM 8067 C C . ALA B 1 442 ? 12.672 -39.812 -18.781 1 93.94 442 ALA B C 1
ATOM 8069 O O . ALA B 1 442 ? 12.883 -40.188 -19.938 1 93.94 442 ALA B O 1
ATOM 8070 N N . ARG B 1 443 ? 13.156 -40.469 -17.781 1 92.31 443 ARG B N 1
ATOM 8071 C CA . ARG B 1 443 ? 13.984 -41.656 -17.953 1 92.31 443 ARG B CA 1
ATOM 8072 C C . ARG B 1 443 ? 13.188 -42.781 -18.578 1 92.31 443 ARG B C 1
ATOM 8074 O O . ARG B 1 443 ? 13.656 -43.438 -19.516 1 92.31 443 ARG B O 1
ATOM 8081 N N . ILE B 1 444 ? 12.016 -42.938 -18.031 1 92.75 444 ILE B N 1
ATOM 8082 C CA . ILE B 1 444 ? 11.156 -44 -18.562 1 92.75 444 ILE B CA 1
ATOM 8083 C C . ILE B 1 444 ? 10.797 -43.688 -20.016 1 92.75 444 ILE B C 1
ATOM 8085 O O . ILE B 1 444 ? 10.852 -44.594 -20.875 1 92.75 444 ILE B O 1
ATOM 8089 N N . GLN B 1 445 ? 10.453 -42.469 -20.297 1 94.31 445 GLN B N 1
ATOM 8090 C CA . GLN B 1 445 ? 10.07 -42.094 -21.656 1 94.31 445 GLN B CA 1
ATOM 8091 C C . GLN B 1 445 ? 11.234 -42.25 -22.625 1 94.31 445 GLN B C 1
ATOM 8093 O O . GLN B 1 445 ? 11.023 -42.625 -23.781 1 94.31 445 GLN B O 1
ATOM 8098 N N . ARG B 1 446 ? 12.414 -42 -22.281 1 92 446 ARG B N 1
ATOM 8099 C CA . ARG B 1 446 ? 13.594 -42.219 -23.125 1 92 446 ARG B CA 1
ATOM 8100 C C . ARG B 1 446 ? 13.797 -43.688 -23.406 1 92 446 ARG B C 1
ATOM 8102 O O . ARG B 1 446 ? 14.211 -44.062 -24.5 1 92 446 ARG B O 1
ATOM 8109 N N . GLY B 1 447 ? 13.531 -44.469 -22.328 1 90.75 447 GLY B N 1
ATOM 8110 C CA . GLY B 1 447 ? 13.555 -45.906 -22.547 1 90.75 447 GLY B CA 1
ATOM 8111 C C . GLY B 1 447 ? 12.57 -46.375 -23.594 1 90.75 447 GLY B C 1
ATOM 8112 O O . GLY B 1 447 ? 12.898 -47.188 -24.453 1 90.75 447 GLY B O 1
ATOM 8113 N N . ILE B 1 448 ? 11.438 -45.781 -23.625 1 91.5 448 ILE B N 1
ATOM 8114 C CA . ILE B 1 448 ? 10.406 -46.094 -24.609 1 91.5 448 ILE B CA 1
ATOM 8115 C C . ILE B 1 448 ? 10.867 -45.656 -26 1 91.5 448 ILE B C 1
ATOM 8117 O O . ILE B 1 448 ? 10.695 -46.406 -26.984 1 91.5 448 ILE B O 1
ATOM 8121 N N . LEU B 1 449 ? 11.43 -44.531 -26.047 1 91.25 449 LEU B N 1
ATOM 8122 C CA . LEU B 1 449 ? 11.93 -44.031 -27.328 1 91.25 449 LEU B CA 1
ATOM 8123 C C . LEU B 1 449 ? 13 -44.969 -27.891 1 91.25 449 LEU B C 1
ATOM 8125 O O . LEU B 1 449 ? 12.961 -45.312 -29.078 1 91.25 449 LEU B O 1
ATOM 8129 N N . ASN B 1 450 ? 13.938 -45.406 -27.078 1 89.44 450 ASN B N 1
ATOM 8130 C CA . ASN B 1 450 ? 15.008 -46.312 -27.516 1 89.44 450 ASN B CA 1
ATOM 8131 C C . ASN B 1 450 ? 14.461 -47.656 -28 1 89.44 450 ASN B C 1
ATOM 8133 O O . ASN B 1 450 ? 14.883 -48.156 -29.047 1 89.44 450 ASN B O 1
ATOM 8137 N N . GLN B 1 451 ? 13.5 -48.125 -27.281 1 85.5 451 GLN B N 1
ATOM 8138 C CA . GLN B 1 451 ? 12.906 -49.406 -27.672 1 85.5 451 GLN B CA 1
ATOM 8139 C C . GLN B 1 451 ? 12.102 -49.281 -28.953 1 85.5 451 GLN B C 1
ATOM 8141 O O . GLN B 1 451 ? 12.078 -50.188 -29.781 1 85.5 451 GLN B O 1
ATOM 8146 N N . THR B 1 452 ? 11.461 -48.156 -29.094 1 86 452 THR B N 1
ATOM 8147 C CA . THR B 1 452 ? 10.656 -47.938 -30.281 1 86 452 THR B CA 1
ATOM 8148 C C . THR B 1 452 ? 11.547 -47.719 -31.5 1 86 452 THR B C 1
ATOM 8150 O O . THR B 1 452 ? 11.227 -48.156 -32.594 1 86 452 THR B O 1
ATOM 8153 N N . THR B 1 453 ? 12.656 -47.094 -31.359 1 83.38 453 THR B N 1
ATOM 8154 C CA . THR B 1 453 ? 13.586 -46.844 -32.438 1 83.38 453 THR B CA 1
ATOM 8155 C C . THR B 1 453 ? 14.211 -48.156 -32.938 1 83.38 453 THR B C 1
ATOM 8157 O O . THR B 1 453 ? 14.469 -48.344 -34.125 1 83.38 453 THR B O 1
ATOM 8160 N N . LEU B 1 454 ? 14.32 -49.062 -32.031 1 80.56 454 LEU B N 1
ATOM 8161 C CA . LEU B 1 454 ? 14.906 -50.375 -32.375 1 80.56 454 LEU B CA 1
ATOM 8162 C C . LEU B 1 454 ? 13.906 -51.219 -33.156 1 80.56 454 LEU B C 1
ATOM 8164 O O . LEU B 1 454 ? 14.289 -52.062 -33.938 1 80.56 454 LEU B O 1
ATOM 8168 N N . SER B 1 455 ? 12.656 -50.969 -32.906 1 75.5 455 SER B N 1
ATOM 8169 C CA . SER B 1 455 ? 11.625 -51.812 -33.5 1 75.5 455 SER B CA 1
ATOM 8170 C C . SER B 1 455 ? 11.164 -51.219 -34.844 1 75.5 455 SER B C 1
ATOM 8172 O O . SER B 1 455 ? 10.336 -51.844 -35.531 1 75.5 455 SER B O 1
ATOM 8174 N N . VAL B 1 456 ? 11.57 -50 -35.188 1 64.75 456 VAL B N 1
ATOM 8175 C CA . VAL B 1 456 ? 11.039 -49.312 -36.375 1 64.75 456 VAL B CA 1
ATOM 8176 C C . VAL B 1 456 ? 11.484 -50.031 -37.625 1 64.75 456 VAL B C 1
ATOM 8178 O O . VAL B 1 456 ? 12.68 -50.188 -37.875 1 64.75 456 VAL B O 1
ATOM 8181 N N . GLN B 1 457 ? 10.477 -50.906 -38.062 1 63.31 457 GLN B N 1
ATOM 8182 C CA . GLN B 1 457 ? 10.578 -51.469 -39.406 1 63.31 457 GLN B CA 1
ATOM 8183 C C . GLN B 1 457 ? 10 -50.5 -40.438 1 63.31 457 GLN B C 1
ATOM 8185 O O . GLN B 1 457 ? 9.281 -49.562 -40.094 1 63.31 457 GLN B O 1
ATOM 8190 N N . HIS B 1 458 ? 10.359 -50.438 -41.75 1 56.78 458 HIS B N 1
ATOM 8191 C CA . HIS B 1 458 ? 10.094 -49.594 -42.906 1 56.78 458 HIS B CA 1
ATOM 8192 C C . HIS B 1 458 ? 8.594 -49.469 -43.188 1 56.78 458 HIS B C 1
ATOM 8194 O O . HIS B 1 458 ? 8.18 -49.156 -44.281 1 56.78 458 HIS B O 1
ATOM 8200 N N . ARG B 1 459 ? 7.621 -49.625 -42.094 1 61.72 459 ARG B N 1
ATOM 8201 C CA . ARG B 1 459 ? 6.199 -49.438 -42.375 1 61.72 459 ARG B CA 1
ATOM 8202 C C . ARG B 1 459 ? 5.703 -48.094 -41.844 1 61.72 459 ARG B C 1
ATOM 8204 O O . ARG B 1 459 ? 6.277 -47.531 -40.906 1 61.72 459 ARG B O 1
ATOM 8211 N N . ALA B 1 460 ? 4.754 -47.562 -42.531 1 60.56 460 ALA B N 1
ATOM 8212 C CA . ALA B 1 460 ? 4.152 -46.25 -42.25 1 60.56 460 ALA B CA 1
ATOM 8213 C C . ALA B 1 460 ? 3.709 -46.188 -40.781 1 60.56 460 ALA B C 1
ATOM 8215 O O . ALA B 1 460 ? 3.916 -45.188 -40.094 1 60.56 460 ALA B O 1
ATOM 8216 N N . GLU B 1 461 ? 3.111 -47.156 -40.344 1 63.69 461 GLU B N 1
ATOM 8217 C CA . GLU B 1 461 ? 2.611 -47.219 -38.969 1 63.69 461 GLU B CA 1
ATOM 8218 C C . GLU B 1 461 ? 3.75 -47.094 -37.969 1 63.69 461 GLU B C 1
ATOM 8220 O O . GLU B 1 461 ? 3.604 -46.438 -36.938 1 63.69 461 GLU B O 1
ATOM 8225 N N . THR B 1 462 ? 4.738 -47.469 -38.469 1 74.94 462 THR B N 1
ATOM 8226 C CA . THR B 1 462 ? 5.891 -47.469 -37.594 1 74.94 462 THR B CA 1
ATOM 8227 C C . THR B 1 462 ? 6.531 -46.062 -37.562 1 74.94 462 THR B C 1
ATOM 8229 O O . THR B 1 462 ? 7.02 -45.625 -36.5 1 74.94 462 THR B O 1
ATOM 8232 N N . GLN B 1 463 ? 6.273 -45.375 -38.656 1 75.38 463 GLN B N 1
ATOM 8233 C CA . GLN B 1 463 ? 6.828 -44.031 -38.688 1 75.38 463 GLN B CA 1
ATOM 8234 C C . GLN B 1 463 ? 6.02 -43.062 -37.812 1 75.38 463 GLN B C 1
ATOM 8236 O O . GLN B 1 463 ? 6.586 -42.219 -37.125 1 75.38 463 GLN B O 1
ATOM 8241 N N . MET B 1 464 ? 4.746 -43.25 -37.844 1 81.88 464 MET B N 1
ATOM 8242 C CA . MET B 1 464 ? 3.883 -42.406 -37 1 81.88 464 MET B CA 1
ATOM 8243 C C . MET B 1 464 ? 4.18 -42.625 -35.531 1 81.88 464 MET B C 1
ATOM 8245 O O . MET B 1 464 ? 4.223 -41.656 -34.75 1 81.88 464 MET B O 1
ATOM 8249 N N . GLU B 1 465 ? 4.375 -43.75 -35.312 1 84.56 465 GLU B N 1
ATOM 8250 C CA . GLU B 1 465 ? 4.648 -44.094 -33.906 1 84.56 465 GLU B CA 1
ATOM 8251 C C . GLU B 1 465 ? 5.988 -43.531 -33.438 1 84.56 465 GLU B C 1
ATOM 8253 O O . GLU B 1 465 ? 6.129 -43.062 -32.312 1 84.56 465 GLU B O 1
ATOM 8258 N N . GLN B 1 466 ? 6.906 -43.531 -34.312 1 85.44 466 GLN B N 1
ATOM 8259 C CA . GLN B 1 466 ? 8.211 -42.969 -34 1 85.44 466 GLN B CA 1
ATOM 8260 C C . GLN B 1 466 ? 8.117 -41.469 -33.75 1 85.44 466 GLN B C 1
ATOM 8262 O O . GLN B 1 466 ? 8.703 -40.938 -32.812 1 85.44 466 GLN B O 1
ATOM 8267 N N . VAL B 1 467 ? 7.371 -40.812 -34.625 1 87.81 467 VAL B N 1
ATOM 8268 C CA . VAL B 1 467 ? 7.215 -39.375 -34.469 1 87.81 467 VAL B CA 1
ATOM 8269 C C . VAL B 1 467 ? 6.438 -39.062 -33.219 1 87.81 467 VAL B C 1
ATOM 8271 O O . VAL B 1 467 ? 6.777 -38.125 -32.5 1 87.81 467 VAL B O 1
ATOM 8274 N N . ARG B 1 468 ? 5.457 -39.844 -32.969 1 90.56 468 ARG B N 1
ATOM 8275 C CA . ARG B 1 468 ? 4.645 -39.656 -31.766 1 90.56 468 ARG B CA 1
ATOM 8276 C C . ARG B 1 468 ? 5.48 -39.812 -30.5 1 90.56 468 ARG B C 1
ATOM 8278 O O . ARG B 1 468 ? 5.441 -38.969 -29.594 1 90.56 468 ARG B O 1
ATOM 8285 N N . VAL B 1 469 ? 6.242 -40.875 -30.469 1 90.38 469 VAL B N 1
ATOM 8286 C CA . VAL B 1 469 ? 7.059 -41.188 -29.297 1 90.38 469 VAL B CA 1
ATOM 8287 C C . VAL B 1 469 ? 8.148 -40.125 -29.141 1 90.38 469 VAL B C 1
ATOM 8289 O O . VAL B 1 469 ? 8.477 -39.719 -28.031 1 90.38 469 VAL B O 1
ATOM 8292 N N . SER B 1 470 ? 8.656 -39.719 -30.234 1 91 470 SER B N 1
ATOM 8293 C CA . SER B 1 470 ? 9.664 -38.688 -30.188 1 91 470 SER B CA 1
ATOM 8294 C C . SER B 1 470 ? 9.086 -37.375 -29.656 1 91 470 SER B C 1
ATOM 8296 O O . SER B 1 470 ? 9.711 -36.719 -28.812 1 91 470 SER B O 1
ATOM 8298 N N . THR B 1 471 ? 7.93 -37.031 -30.125 1 92.56 471 THR B N 1
ATOM 8299 C CA . THR B 1 471 ? 7.262 -35.812 -29.656 1 92.56 471 THR B CA 1
ATOM 8300 C C . THR B 1 471 ? 6.949 -35.906 -28.156 1 92.56 471 THR B C 1
ATOM 8302 O O . THR B 1 471 ? 7.199 -34.969 -27.406 1 92.56 471 THR B O 1
ATOM 8305 N N . GLU B 1 472 ? 6.461 -37 -27.75 1 92.75 472 GLU B N 1
ATOM 8306 C CA . GLU B 1 472 ? 6.148 -37.219 -26.344 1 92.75 472 GLU B CA 1
ATOM 8307 C C . GLU B 1 472 ? 7.402 -37.125 -25.469 1 92.75 472 GLU B C 1
ATOM 8309 O O . GLU B 1 472 ? 7.344 -36.625 -24.344 1 92.75 472 GLU B O 1
ATOM 8314 N N . THR B 1 473 ? 8.445 -37.625 -26.031 1 93.38 473 THR B N 1
ATOM 8315 C CA . THR B 1 473 ? 9.711 -37.562 -25.312 1 93.38 473 THR B CA 1
ATOM 8316 C C . THR B 1 473 ? 10.164 -36.125 -25.141 1 93.38 473 THR B C 1
ATOM 8318 O O . THR B 1 473 ? 10.609 -35.75 -24.047 1 93.38 473 THR B O 1
ATOM 8321 N N . ILE B 1 474 ? 10.008 -35.375 -26.156 1 93 474 ILE B N 1
ATOM 8322 C CA . ILE B 1 474 ? 10.375 -33.938 -26.078 1 93 474 ILE B CA 1
ATOM 8323 C C . ILE B 1 474 ? 9.492 -33.25 -25.047 1 93 474 ILE B C 1
ATOM 8325 O O . ILE B 1 474 ? 9.977 -32.469 -24.234 1 93 474 ILE B O 1
ATOM 8329 N N . LEU B 1 475 ? 8.195 -33.562 -25.047 1 93.44 475 LEU B N 1
ATOM 8330 C CA . LEU B 1 475 ? 7.258 -32.906 -24.125 1 93.44 475 LEU B CA 1
ATOM 8331 C C . LEU B 1 475 ? 7.562 -33.312 -22.688 1 93.44 475 LEU B C 1
ATOM 8333 O O . LEU B 1 475 ? 7.48 -32.5 -21.781 1 93.44 475 LEU B O 1
ATOM 8337 N N . THR B 1 476 ? 7.926 -34.5 -22.5 1 93.56 476 THR B N 1
ATOM 8338 C CA . THR B 1 476 ? 8.266 -34.969 -21.156 1 93.56 476 THR B CA 1
ATOM 8339 C C . THR B 1 476 ? 9.586 -34.375 -20.688 1 93.56 476 THR B C 1
ATOM 8341 O O . THR B 1 476 ? 9.727 -34 -19.516 1 93.56 476 THR B O 1
ATOM 8344 N N . THR B 1 477 ? 10.492 -34.312 -21.594 1 92.25 477 THR B N 1
ATOM 8345 C CA . THR B 1 477 ? 11.758 -33.656 -21.25 1 92.25 477 THR B CA 1
ATOM 8346 C C . THR B 1 477 ? 11.562 -32.188 -20.906 1 92.25 477 THR B C 1
ATOM 8348 O O . THR B 1 477 ? 12.188 -31.672 -19.984 1 92.25 477 THR B O 1
ATOM 8351 N N . ARG B 1 478 ? 10.727 -31.562 -21.656 1 91.81 478 ARG B N 1
ATOM 8352 C CA . ARG B 1 478 ? 10.391 -30.172 -21.375 1 91.81 478 ARG B CA 1
ATOM 8353 C C . ARG B 1 478 ? 9.773 -30.031 -19.984 1 91.81 478 ARG B C 1
ATOM 8355 O O . ARG B 1 478 ? 10.102 -29.109 -19.25 1 91.81 478 ARG B O 1
ATOM 8362 N N . ALA B 1 479 ? 8.867 -30.906 -19.672 1 92.94 479 ALA B N 1
ATOM 8363 C CA . ALA B 1 479 ? 8.219 -30.875 -18.359 1 92.94 479 ALA B CA 1
ATOM 8364 C C . ALA B 1 479 ? 9.242 -31.062 -17.234 1 92.94 479 ALA B C 1
ATOM 8366 O O . ALA B 1 479 ? 9.156 -30.391 -16.203 1 92.94 479 ALA B O 1
ATOM 8367 N N . ARG B 1 480 ? 10.148 -31.984 -17.484 1 93.56 480 ARG B N 1
ATOM 8368 C CA . ARG B 1 480 ? 11.227 -32.188 -16.516 1 93.56 480 ARG B CA 1
ATOM 8369 C C . ARG B 1 480 ? 12.062 -30.922 -16.359 1 93.56 480 ARG B C 1
ATOM 8371 O O . ARG B 1 480 ? 12.32 -30.484 -15.234 1 93.56 480 ARG B O 1
ATOM 8378 N N . ASP B 1 481 ? 12.398 -30.312 -17.422 1 91.31 481 ASP B N 1
ATOM 8379 C CA . ASP B 1 481 ? 13.219 -29.109 -17.391 1 91.31 481 ASP B CA 1
ATOM 8380 C C . ASP B 1 481 ? 12.477 -27.938 -16.734 1 91.31 481 ASP B C 1
ATOM 8382 O O . ASP B 1 481 ? 13.055 -27.172 -15.977 1 91.31 481 ASP B O 1
ATOM 8386 N N . ARG B 1 482 ? 11.266 -27.859 -17.047 1 90.94 482 ARG B N 1
ATOM 8387 C CA . ARG B 1 482 ? 10.445 -26.828 -16.422 1 90.94 482 ARG B CA 1
ATOM 8388 C C . ARG B 1 482 ? 10.32 -27.047 -14.922 1 90.94 482 ARG B C 1
ATOM 8390 O O . ARG B 1 482 ? 10.32 -26.094 -14.141 1 90.94 482 ARG B O 1
ATOM 8397 N N . SER B 1 483 ? 10.141 -28.266 -14.562 1 93.94 483 SER B N 1
ATOM 8398 C CA . SER B 1 483 ? 10.062 -28.578 -13.141 1 93.94 483 SER B CA 1
ATOM 8399 C C . SER B 1 483 ? 11.359 -28.219 -12.422 1 93.94 483 SER B C 1
ATOM 8401 O O . SER B 1 483 ? 11.344 -27.812 -11.258 1 93.94 483 SER B O 1
ATOM 8403 N N . PHE B 1 484 ? 12.461 -28.391 -13.094 1 92.31 484 PHE B N 1
ATOM 8404 C CA . PHE B 1 484 ? 13.742 -27.984 -12.516 1 92.31 484 PHE B CA 1
ATOM 8405 C C . PHE B 1 484 ? 13.781 -26.469 -12.312 1 92.31 484 PHE B C 1
ATOM 8407 O O . PHE B 1 484 ? 14.211 -26 -11.258 1 92.31 484 PHE B O 1
ATOM 8414 N N . ALA B 1 485 ? 13.375 -25.766 -13.336 1 91.38 485 ALA B N 1
ATOM 8415 C CA . ALA B 1 485 ? 13.289 -24.312 -13.227 1 91.38 485 ALA B CA 1
ATOM 8416 C C . ALA B 1 485 ? 12.391 -23.891 -12.062 1 91.38 485 ALA B C 1
ATOM 8418 O O . ALA B 1 485 ? 12.695 -22.938 -11.336 1 91.38 485 ALA B O 1
ATOM 8419 N N . ASP B 1 486 ? 11.352 -24.625 -11.867 1 93.69 486 ASP B N 1
ATOM 8420 C CA . ASP B 1 486 ? 10.414 -24.328 -10.789 1 93.69 486 ASP B CA 1
ATOM 8421 C C . ASP B 1 486 ? 11.07 -24.547 -9.422 1 93.69 486 ASP B C 1
ATOM 8423 O O . ASP B 1 486 ? 10.797 -23.797 -8.477 1 93.69 486 ASP B O 1
ATOM 8427 N N . VAL B 1 487 ? 11.852 -25.594 -9.344 1 94.25 487 VAL B N 1
ATOM 8428 C CA . VAL B 1 487 ? 12.57 -25.844 -8.094 1 94.25 487 VAL B CA 1
ATOM 8429 C C . VAL B 1 487 ? 13.523 -24.688 -7.809 1 94.25 487 VAL B C 1
ATOM 8431 O O . VAL B 1 487 ? 13.57 -24.172 -6.688 1 94.25 487 VAL B O 1
ATOM 8434 N N . GLN B 1 488 ? 14.164 -24.266 -8.828 1 90.81 488 GLN B N 1
ATOM 8435 C CA . GLN B 1 488 ? 15.094 -23.156 -8.68 1 90.81 488 GLN B CA 1
ATOM 8436 C C . GLN B 1 488 ? 14.367 -21.875 -8.289 1 90.81 488 GLN B C 1
ATOM 8438 O O . GLN B 1 488 ? 14.836 -21.125 -7.43 1 90.81 488 GLN B O 1
ATOM 8443 N N . ASN B 1 489 ? 13.305 -21.641 -8.922 1 91.81 489 ASN B N 1
ATOM 8444 C CA . ASN B 1 489 ? 12.484 -20.484 -8.617 1 91.81 489 ASN B CA 1
ATOM 8445 C C . ASN B 1 489 ? 11.969 -20.516 -7.18 1 91.81 489 ASN B C 1
ATOM 8447 O O . ASN B 1 489 ? 11.969 -19.5 -6.484 1 91.81 489 ASN B O 1
ATOM 8451 N N . SER B 1 490 ? 11.484 -21.672 -6.801 1 94.5 490 SER B N 1
ATOM 8452 C CA . SER B 1 490 ? 10.961 -21.812 -5.449 1 94.5 490 SER B CA 1
ATOM 8453 C C . SER B 1 490 ? 12.062 -21.656 -4.406 1 94.5 490 SER B C 1
ATOM 8455 O O . SER B 1 490 ? 11.82 -21.125 -3.318 1 94.5 490 SER B O 1
ATOM 8457 N N . LEU B 1 491 ? 13.227 -22.109 -4.727 1 91.94 491 LEU B N 1
ATOM 8458 C CA . LEU B 1 491 ? 14.359 -21.906 -3.842 1 91.94 491 LEU B CA 1
ATOM 8459 C C . LEU B 1 491 ? 14.648 -20.406 -3.67 1 91.94 491 LEU B C 1
ATOM 8461 O O . LEU B 1 491 ? 14.812 -19.938 -2.545 1 91.94 491 LEU B O 1
ATOM 8465 N N . GLY B 1 492 ? 14.695 -19.703 -4.77 1 90.12 492 GLY B N 1
ATOM 8466 C CA . GLY B 1 492 ? 14.859 -18.266 -4.719 1 90.12 492 GLY B CA 1
ATOM 8467 C C . GLY B 1 492 ? 13.766 -17.562 -3.938 1 90.12 492 GLY B C 1
ATOM 8468 O O . GLY B 1 492 ? 14.031 -16.594 -3.219 1 90.12 492 GLY B O 1
ATOM 8469 N N . ALA B 1 493 ? 12.547 -18.031 -4.055 1 93.69 493 ALA B N 1
ATOM 8470 C CA . ALA B 1 493 ? 11.406 -17.453 -3.35 1 93.69 493 ALA B CA 1
ATOM 8471 C C . ALA B 1 493 ? 11.539 -17.641 -1.841 1 93.69 493 ALA B C 1
ATOM 8473 O O . ALA B 1 493 ? 11.156 -16.766 -1.064 1 93.69 493 ALA B O 1
ATOM 8474 N N . VAL B 1 494 ? 12.031 -18.766 -1.463 1 94.44 494 VAL B N 1
ATOM 8475 C CA . VAL B 1 494 ? 12.234 -19.016 -0.04 1 94.44 494 VAL B CA 1
ATOM 8476 C C . VAL B 1 494 ? 13.273 -18.062 0.512 1 94.44 494 VAL B C 1
ATOM 8478 O O . VAL B 1 494 ? 13.078 -17.453 1.574 1 94.44 494 VAL B O 1
ATOM 8481 N N . TYR B 1 495 ? 14.344 -17.906 -0.197 1 91.69 495 TYR B N 1
ATOM 8482 C CA . TYR B 1 495 ? 15.391 -16.984 0.244 1 91.69 495 TYR B CA 1
ATOM 8483 C C . TYR B 1 495 ? 14.852 -15.562 0.344 1 91.69 495 TYR B C 1
ATOM 8485 O O . TYR B 1 495 ? 15.125 -14.852 1.313 1 91.69 495 TYR B O 1
ATOM 8493 N N . GLN B 1 496 ? 14.078 -15.18 -0.606 1 92 496 GLN B N 1
ATOM 8494 C CA . GLN B 1 496 ? 13.484 -13.852 -0.587 1 92 496 GLN B CA 1
ATOM 8495 C C . GLN B 1 496 ? 12.516 -13.695 0.578 1 92 496 GLN B C 1
ATOM 8497 O O . GLN B 1 496 ? 12.531 -12.68 1.278 1 92 496 GLN B O 1
ATOM 8502 N N . ALA B 1 497 ? 11.695 -14.703 0.746 1 94.19 497 ALA B N 1
ATOM 8503 C CA . ALA B 1 497 ? 10.711 -14.664 1.822 1 94.19 497 ALA B CA 1
ATOM 8504 C C . ALA B 1 497 ? 11.391 -14.617 3.188 1 94.19 497 ALA B C 1
ATOM 8506 O O . ALA B 1 497 ? 10.859 -14.023 4.133 1 94.19 497 ALA B O 1
ATOM 8507 N N . ALA B 1 498 ? 12.57 -15.18 3.23 1 94.44 498 ALA B N 1
ATOM 8508 C CA . ALA B 1 498 ? 13.32 -15.219 4.488 1 94.44 498 ALA B CA 1
ATOM 8509 C C . ALA B 1 498 ? 14.141 -13.945 4.672 1 94.44 498 ALA B C 1
ATOM 8511 O O . ALA B 1 498 ? 14.68 -13.695 5.754 1 94.44 498 ALA B O 1
ATOM 8512 N N . GLY B 1 499 ? 14.219 -13.164 3.715 1 92.5 499 GLY B N 1
ATOM 8513 C CA . GLY B 1 499 ? 14.984 -11.93 3.791 1 92.5 499 GLY B CA 1
ATOM 8514 C C . GLY B 1 499 ? 16.469 -12.125 3.568 1 92.5 499 GLY B C 1
ATOM 8515 O O . GLY B 1 499 ? 17.281 -11.32 4.023 1 92.5 499 GLY B O 1
ATOM 8516 N N . LEU B 1 500 ? 16.766 -13.211 2.908 1 88.56 500 LEU B N 1
ATOM 8517 C CA . LEU B 1 500 ? 18.156 -13.523 2.615 1 88.56 500 LEU B CA 1
ATOM 8518 C C . LEU B 1 500 ? 18.562 -12.992 1.238 1 88.56 500 LEU B C 1
ATOM 8520 O O . LEU B 1 500 ? 18.047 -13.469 0.22 1 88.56 500 LEU B O 1
ATOM 8524 N N . ASP B 1 501 ? 19.125 -11.898 1.215 1 76.88 501 ASP B N 1
ATOM 8525 C CA . ASP B 1 501 ? 19.469 -11.281 -0.061 1 76.88 501 ASP B CA 1
ATOM 8526 C C . ASP B 1 501 ? 20.938 -11.516 -0.415 1 76.88 501 ASP B C 1
ATOM 8528 O O . ASP B 1 501 ? 21.766 -11.766 0.468 1 76.88 501 ASP B O 1
ATOM 8532 N N . VAL B 1 502 ? 21.156 -11.547 -1.71 1 71.12 502 VAL B N 1
ATOM 8533 C CA . VAL B 1 502 ? 22.484 -11.812 -2.246 1 71.12 502 VAL B CA 1
ATOM 8534 C C . VAL B 1 502 ? 23.172 -10.492 -2.588 1 71.12 502 VAL B C 1
ATOM 8536 O O . VAL B 1 502 ? 24.141 -10.469 -3.361 1 71.12 502 VAL B O 1
ATOM 8539 N N . LEU B 1 503 ? 22.656 -9.445 -2.01 1 69.31 503 LEU B N 1
ATOM 8540 C CA . LEU B 1 503 ? 23.141 -8.141 -2.443 1 69.31 503 LEU B CA 1
ATOM 8541 C C . LEU B 1 503 ? 24.5 -7.84 -1.844 1 69.31 503 LEU B C 1
ATOM 8543 O O . LEU B 1 503 ? 24.672 -7.895 -0.624 1 69.31 503 LEU B O 1
ATOM 8547 N N . PRO B 1 504 ? 25.422 -7.629 -2.795 1 66.69 504 PRO B N 1
ATOM 8548 C CA . PRO B 1 504 ? 26.688 -7.117 -2.256 1 66.69 504 PRO B CA 1
ATOM 8549 C C . PRO B 1 504 ? 26.562 -5.691 -1.729 1 66.69 504 PRO B C 1
ATOM 8551 O O . PRO B 1 504 ? 25.625 -4.977 -2.076 1 66.69 504 PRO B O 1
ATOM 8554 N N . ASP B 1 505 ? 27.328 -5.266 -0.777 1 61.19 505 ASP B N 1
ATOM 8555 C CA . ASP B 1 505 ? 27.297 -3.961 -0.126 1 61.19 505 ASP B CA 1
ATOM 8556 C C . ASP B 1 505 ? 27.578 -2.84 -1.126 1 61.19 505 ASP B C 1
ATOM 8558 O O . ASP B 1 505 ? 27.031 -1.742 -1.002 1 61.19 505 ASP B O 1
ATOM 8562 N N . ASN B 1 506 ? 28.422 -3.193 -2.105 1 62.34 506 ASN B N 1
ATOM 8563 C CA . ASN B 1 506 ? 28.781 -2.141 -3.049 1 62.34 506 ASN B CA 1
ATOM 8564 C C . ASN B 1 506 ? 28.578 -2.586 -4.492 1 62.34 506 ASN B C 1
ATOM 8566 O O . ASN B 1 506 ? 29.172 -3.576 -4.93 1 62.34 506 ASN B O 1
ATOM 8570 N N . VAL B 1 507 ? 27.609 -1.987 -5.305 1 66.56 507 VAL B N 1
ATOM 8571 C CA . VAL B 1 507 ? 27.312 -2.404 -6.668 1 66.56 507 VAL B CA 1
ATOM 8572 C C . VAL B 1 507 ? 27.859 -1.381 -7.656 1 66.56 507 VAL B C 1
ATOM 8574 O O . VAL B 1 507 ? 28.297 -1.738 -8.758 1 66.56 507 VAL B O 1
ATOM 8577 N N . ASN B 1 508 ? 27.969 -0.201 -7.371 1 63.53 508 ASN B N 1
ATOM 8578 C CA . ASN B 1 508 ? 28.141 0.838 -8.375 1 63.53 508 ASN B CA 1
ATOM 8579 C C . ASN B 1 508 ? 29.594 0.902 -8.867 1 63.53 508 ASN B C 1
ATOM 8581 O O . ASN B 1 508 ? 29.844 1.08 -10.055 1 63.53 508 ASN B O 1
ATOM 8585 N N . ASP B 1 509 ? 30.578 0.729 -8.039 1 69.44 509 ASP B N 1
ATOM 8586 C CA . ASP B 1 509 ? 31.938 1.015 -8.484 1 69.44 509 ASP B CA 1
ATOM 8587 C C . ASP B 1 509 ? 32.688 -0.271 -8.836 1 69.44 509 ASP B C 1
ATOM 8589 O O . ASP B 1 509 ? 33.906 -0.275 -8.93 1 69.44 509 ASP B O 1
ATOM 8593 N N . VAL B 1 510 ? 31.844 -1.198 -9.188 1 78.56 510 VAL B N 1
ATOM 8594 C CA . VAL B 1 510 ? 32.531 -2.469 -9.406 1 78.56 510 VAL B CA 1
ATOM 8595 C C . VAL B 1 510 ? 32.25 -2.961 -10.828 1 78.56 510 VAL B C 1
ATOM 8597 O O . VAL B 1 510 ? 31.219 -2.652 -11.414 1 78.56 510 VAL B O 1
ATOM 8600 N N . SER B 1 511 ? 33.312 -3.535 -11.43 1 86.62 511 SER B N 1
ATOM 8601 C CA . SER B 1 511 ? 33.156 -4.133 -12.75 1 86.62 511 SER B CA 1
ATOM 8602 C C . SER B 1 511 ? 32.156 -5.266 -12.742 1 86.62 511 SER B C 1
ATOM 8604 O O . SER B 1 511 ? 31.828 -5.812 -11.68 1 86.62 511 SER B O 1
ATOM 8606 N N . LEU B 1 512 ? 31.609 -5.492 -13.938 1 90.06 512 LEU B N 1
ATOM 8607 C CA . LEU B 1 512 ? 30.625 -6.559 -14.062 1 90.06 512 LEU B CA 1
ATOM 8608 C C . LEU B 1 512 ? 31.203 -7.895 -13.617 1 90.06 512 LEU B C 1
ATOM 8610 O O . LEU B 1 512 ? 30.531 -8.672 -12.938 1 90.06 512 LEU B O 1
ATOM 8614 N N . ALA B 1 513 ? 32.469 -8.156 -13.977 1 90.06 513 ALA B N 1
ATOM 8615 C CA . ALA B 1 513 ? 33.125 -9.406 -13.617 1 90.06 513 ALA B CA 1
ATOM 8616 C C . ALA B 1 513 ? 33.281 -9.523 -12.102 1 90.06 513 ALA B C 1
ATOM 8618 O O . ALA B 1 513 ? 33.031 -10.586 -11.523 1 90.06 513 ALA B O 1
ATOM 8619 N N . ALA B 1 514 ? 33.625 -8.43 -11.516 1 88.44 514 ALA B N 1
ATOM 8620 C CA . ALA B 1 514 ? 33.812 -8.414 -10.062 1 88.44 514 ALA B CA 1
ATOM 8621 C C . ALA B 1 514 ? 32.469 -8.594 -9.344 1 88.44 514 ALA B C 1
ATOM 8623 O O . ALA B 1 514 ? 32.375 -9.305 -8.344 1 88.44 514 ALA B O 1
ATOM 8624 N N . LEU B 1 515 ? 31.516 -7.977 -9.891 1 90.12 515 LEU B N 1
ATOM 8625 C CA . LEU B 1 515 ? 30.172 -8.086 -9.305 1 90.12 515 LEU B CA 1
ATOM 8626 C C . LEU B 1 515 ? 29.641 -9.508 -9.445 1 90.12 515 LEU B C 1
ATOM 8628 O O . LEU B 1 515 ? 29.062 -10.055 -8.508 1 90.12 515 LEU B O 1
ATOM 8632 N N . SER B 1 516 ? 29.828 -10.062 -10.586 1 91.88 516 SER B N 1
ATOM 8633 C CA . SER B 1 516 ? 29.406 -11.438 -10.828 1 91.88 516 SER B CA 1
ATOM 8634 C C . SER B 1 516 ? 30.094 -12.406 -9.867 1 91.88 516 SER B C 1
ATOM 8636 O O . SER B 1 516 ? 29.438 -13.312 -9.328 1 91.88 516 SER B O 1
ATOM 8638 N N . ASN B 1 517 ? 31.328 -12.156 -9.609 1 90.12 517 ASN B N 1
ATOM 8639 C CA . ASN B 1 517 ? 32.062 -13.008 -8.688 1 90.12 517 ASN B CA 1
ATOM 8640 C C . ASN B 1 517 ? 31.594 -12.844 -7.254 1 90.12 517 ASN B C 1
ATOM 8642 O O . ASN B 1 517 ? 31.516 -13.82 -6.504 1 90.12 517 ASN B O 1
ATOM 8646 N N . SER B 1 518 ? 31.359 -11.625 -6.938 1 88.5 518 SER B N 1
ATOM 8647 C CA . SER B 1 518 ? 30.844 -11.367 -5.594 1 88.5 518 SER B CA 1
ATOM 8648 C C . SER B 1 518 ? 29.484 -12.031 -5.379 1 88.5 518 SER B C 1
ATOM 8650 O O . SER B 1 518 ? 29.234 -12.602 -4.316 1 88.5 518 SER B O 1
ATOM 8652 N N . ILE B 1 519 ? 28.656 -11.969 -6.363 1 90.19 519 ILE B N 1
ATOM 8653 C CA . ILE B 1 519 ? 27.344 -12.594 -6.293 1 90.19 519 ILE B CA 1
ATOM 8654 C C . ILE B 1 519 ? 27.5 -14.109 -6.176 1 90.19 519 ILE B C 1
ATOM 8656 O O . ILE B 1 519 ? 26.812 -14.75 -5.371 1 90.19 519 ILE B O 1
ATOM 8660 N N . ALA B 1 520 ? 28.422 -14.68 -6.961 1 90.5 520 ALA B N 1
ATOM 8661 C CA . ALA B 1 520 ? 28.688 -16.109 -6.922 1 90.5 520 ALA B CA 1
ATOM 8662 C C . ALA B 1 520 ? 29.156 -16.547 -5.535 1 90.5 520 ALA B C 1
ATOM 8664 O O . ALA B 1 520 ? 28.703 -17.578 -5.02 1 90.5 520 ALA B O 1
ATOM 8665 N N . ARG B 1 521 ? 29.969 -15.719 -4.934 1 87.44 521 ARG B N 1
ATOM 8666 C CA . ARG B 1 521 ? 30.484 -16.016 -3.604 1 87.44 521 ARG B CA 1
ATOM 8667 C C . ARG B 1 521 ? 29.375 -15.938 -2.553 1 87.44 521 ARG B C 1
ATOM 8669 O O . ARG B 1 521 ? 29.266 -16.812 -1.691 1 87.44 521 ARG B O 1
ATOM 8676 N N . THR B 1 522 ? 28.625 -14.953 -2.656 1 87.38 522 THR B N 1
ATOM 8677 C CA . THR B 1 522 ? 27.547 -14.766 -1.689 1 87.38 522 THR B CA 1
ATOM 8678 C C . THR B 1 522 ? 26.484 -15.859 -1.834 1 87.38 522 THR B C 1
ATOM 8680 O O . THR B 1 522 ? 25.984 -16.375 -0.836 1 87.38 522 THR B O 1
ATOM 8683 N N . THR B 1 523 ? 26.172 -16.188 -3.041 1 86.62 523 THR B N 1
ATOM 8684 C CA . THR B 1 523 ? 25.203 -17.25 -3.293 1 86.62 523 THR B CA 1
ATOM 8685 C C . THR B 1 523 ? 25.734 -18.578 -2.795 1 86.62 523 THR B C 1
ATOM 8687 O O . THR B 1 523 ? 25 -19.375 -2.209 1 86.62 523 THR B O 1
ATOM 8690 N N . GLY B 1 524 ? 26.969 -18.844 -3.09 1 86 524 GLY B N 1
ATOM 8691 C CA . GLY B 1 524 ? 27.594 -20.062 -2.604 1 86 524 GLY B CA 1
ATOM 8692 C C . GLY B 1 524 ? 27.578 -20.172 -1.091 1 86 524 GLY B C 1
ATOM 8693 O O . GLY B 1 524 ? 27.328 -21.25 -0.544 1 86 524 GLY B O 1
ATOM 8694 N N . ASN B 1 525 ? 27.828 -19.078 -0.429 1 87.44 525 ASN B N 1
ATOM 8695 C CA . ASN B 1 525 ? 27.797 -19.031 1.029 1 87.44 525 ASN B CA 1
ATOM 8696 C C . ASN B 1 525 ? 26.391 -19.297 1.574 1 87.44 525 ASN B C 1
ATOM 8698 O O . ASN B 1 525 ? 26.234 -20 2.574 1 87.44 525 ASN B O 1
ATOM 8702 N N . LEU B 1 526 ? 25.438 -18.766 0.959 1 87.31 526 LEU B N 1
ATOM 8703 C CA . LEU B 1 526 ? 24.047 -18.953 1.361 1 87.31 526 LEU B CA 1
ATOM 8704 C C . LEU B 1 526 ? 23.609 -20.406 1.197 1 87.31 526 LEU B C 1
ATOM 8706 O O . LEU B 1 526 ? 22.969 -20.969 2.082 1 87.31 526 LEU B O 1
ATOM 8710 N N . GLU B 1 527 ? 24.031 -20.984 0.111 1 86.81 527 GLU B N 1
ATOM 8711 C CA . GLU B 1 527 ? 23.656 -22.359 -0.189 1 86.81 527 GLU B CA 1
ATOM 8712 C C . GLU B 1 527 ? 24.297 -23.344 0.783 1 86.81 527 GLU B C 1
ATOM 8714 O O . GLU B 1 527 ? 23.766 -24.422 1.036 1 86.81 527 GLU B O 1
ATOM 8719 N N . LYS B 1 528 ? 25.406 -22.906 1.351 1 88.06 528 LYS B N 1
ATOM 8720 C CA . LYS B 1 528 ? 26.125 -23.781 2.281 1 88.06 528 LYS B CA 1
ATOM 8721 C C . LYS B 1 528 ? 25.688 -23.516 3.721 1 88.06 528 LYS B C 1
ATOM 8723 O O . LYS B 1 528 ? 26.172 -24.156 4.652 1 88.06 528 LYS B O 1
ATOM 8728 N N . GLY B 1 529 ? 24.734 -22.641 3.877 1 88.75 529 GLY B N 1
ATOM 8729 C CA . GLY B 1 529 ? 24.281 -22.312 5.215 1 88.75 529 GLY B CA 1
ATOM 8730 C C . GLY B 1 529 ? 25.234 -21.406 5.969 1 88.75 529 GLY B C 1
ATOM 8731 O O . GLY B 1 529 ? 25.391 -21.531 7.188 1 88.75 529 GLY B O 1
ATOM 8732 N N . GLY B 1 530 ? 25.922 -20.594 5.301 1 87.19 530 GLY B N 1
ATOM 8733 C CA . GLY B 1 530 ? 26.984 -19.797 5.895 1 87.19 530 GLY B CA 1
ATOM 8734 C C . GLY B 1 530 ? 26.469 -18.562 6.617 1 87.19 530 GLY B C 1
ATOM 8735 O O . GLY B 1 530 ? 27.219 -17.891 7.324 1 87.19 530 GLY B O 1
ATOM 8736 N N . VAL B 1 531 ? 25.25 -18.266 6.52 1 87.69 531 VAL B N 1
ATOM 8737 C CA . VAL B 1 531 ? 24.703 -17.094 7.188 1 87.69 531 VAL B CA 1
ATOM 8738 C C . VAL B 1 531 ? 24.219 -17.469 8.586 1 87.69 531 VAL B C 1
ATOM 8740 O O . VAL B 1 531 ? 23.484 -18.453 8.75 1 87.69 531 VAL B O 1
ATOM 8743 N N . ALA B 1 532 ? 24.594 -16.703 9.602 1 87.69 532 ALA B N 1
ATOM 8744 C CA . ALA B 1 532 ? 24.234 -16.984 10.984 1 87.69 532 ALA B CA 1
ATOM 8745 C C . ALA B 1 532 ? 22.75 -16.75 11.227 1 87.69 532 ALA B C 1
ATOM 8747 O O . ALA B 1 532 ? 22.203 -15.719 10.844 1 87.69 532 ALA B O 1
ATOM 8748 N N . VAL B 1 533 ? 22.047 -17.703 11.773 1 90.25 533 VAL B N 1
ATOM 8749 C CA . VAL B 1 533 ? 20.625 -17.641 12.055 1 90.25 533 VAL B CA 1
ATOM 8750 C C . VAL B 1 533 ? 20.375 -16.828 13.32 1 90.25 533 VAL B C 1
ATOM 8752 O O . VAL B 1 533 ? 21.016 -17.062 14.352 1 90.25 533 VAL B O 1
ATOM 8755 N N . PRO B 1 534 ? 19.484 -15.891 13.18 1 87.75 534 PRO B N 1
ATOM 8756 C CA . PRO B 1 534 ? 19.125 -15.195 14.414 1 87.75 534 PRO B CA 1
ATOM 8757 C C . PRO B 1 534 ? 18.328 -16.062 15.383 1 87.75 534 PRO B C 1
ATOM 8759 O O . PRO B 1 534 ? 17.422 -16.797 14.953 1 87.75 534 PRO B O 1
ATOM 8762 N N . ARG B 1 535 ? 18.672 -16.312 16.594 1 81.06 535 ARG B N 1
ATOM 8763 C CA . ARG B 1 535 ? 17.984 -17.156 17.562 1 81.06 535 ARG B CA 1
ATOM 8764 C C . ARG B 1 535 ? 16.891 -16.391 18.297 1 81.06 535 ARG B C 1
ATOM 8766 O O . ARG B 1 535 ? 17.188 -15.391 18.969 1 81.06 535 ARG B O 1
ATOM 8773 N N . LEU B 1 536 ? 15.664 -16.688 17.906 1 81.44 536 LEU B N 1
ATOM 8774 C CA . LEU B 1 536 ? 14.523 -16.094 18.594 1 81.44 536 LEU B CA 1
ATOM 8775 C C . LEU B 1 536 ? 13.953 -17.062 19.625 1 81.44 536 LEU B C 1
ATOM 8777 O O . LEU B 1 536 ? 13.266 -18.016 19.281 1 81.44 536 LEU B O 1
ATOM 8781 N N . SER B 1 537 ? 14.719 -17.828 20.531 1 61.28 537 SER B N 1
ATOM 8782 C CA . SER B 1 537 ? 14.281 -18.875 21.453 1 61.28 537 SER B CA 1
ATOM 8783 C C . SER B 1 537 ? 13.148 -18.375 22.344 1 61.28 537 SER B C 1
ATOM 8785 O O . SER B 1 537 ? 13.258 -17.312 22.969 1 61.28 537 SER B O 1
ATOM 8787 N N . LEU B 1 538 ? 11.914 -18.688 21.984 1 51.22 538 LEU B N 1
ATOM 8788 C CA . LEU B 1 538 ? 10.875 -18.516 23.016 1 51.22 538 LEU B CA 1
ATOM 8789 C C . LEU B 1 538 ? 11.219 -19.312 24.266 1 51.22 538 LEU B C 1
ATOM 8791 O O . LEU B 1 538 ? 11.648 -20.469 24.172 1 51.22 538 LEU B O 1
ATOM 8795 N N . SER B 1 539 ? 11.773 -18.844 25.344 1 39.09 539 SER B N 1
ATOM 8796 C CA . SER B 1 539 ? 11.953 -19.594 26.578 1 39.09 539 SER B CA 1
ATOM 8797 C C . SER B 1 539 ? 10.766 -20.516 26.859 1 39.09 539 SER B C 1
ATOM 8799 O O . SER B 1 539 ? 9.625 -20.047 26.906 1 39.09 539 SER B O 1
ATOM 8801 N N . THR B 1 540 ? 10.734 -21.766 26.312 1 39.69 540 THR B N 1
ATOM 8802 C CA . THR B 1 540 ? 9.773 -22.703 26.891 1 39.69 540 THR B CA 1
ATOM 8803 C C . THR B 1 540 ? 9.586 -22.438 28.375 1 39.69 540 THR B C 1
ATOM 8805 O O . THR B 1 540 ? 10.555 -22.25 29.109 1 39.69 540 THR B O 1
ATOM 8808 N N . PRO B 1 541 ? 8.297 -22.297 28.875 1 34.19 541 PRO B N 1
ATOM 8809 C CA . PRO B 1 541 ? 8.156 -22.109 30.328 1 34.19 541 PRO B CA 1
ATOM 8810 C C . PRO B 1 541 ? 9.031 -23.078 31.125 1 34.19 541 PRO B C 1
ATOM 8812 O O . PRO B 1 541 ? 9.109 -24.266 30.797 1 34.19 541 PRO B O 1
ATOM 8815 N N . ALA B 1 542 ? 10.086 -22.641 31.859 1 31.75 542 ALA B N 1
ATOM 8816 C CA . ALA B 1 542 ? 10.914 -23.375 32.812 1 31.75 542 ALA B CA 1
ATOM 8817 C C . ALA B 1 542 ? 10.062 -24.328 33.656 1 31.75 542 ALA B C 1
ATOM 8819 O O . ALA B 1 542 ? 9.055 -23.922 34.219 1 31.75 542 ALA B O 1
ATOM 8820 N N . THR B 1 543 ? 9.922 -25.625 33.281 1 31.48 543 THR B N 1
ATOM 8821 C CA . THR B 1 543 ? 9.375 -26.562 34.25 1 31.48 543 THR B CA 1
ATOM 8822 C C . THR B 1 543 ? 9.812 -26.188 35.688 1 31.48 543 THR B C 1
ATOM 8824 O O . THR B 1 543 ? 10.984 -25.891 35.906 1 31.48 543 THR B O 1
ATOM 8827 N N . PRO B 1 544 ? 8.867 -25.969 36.656 1 29.94 544 PRO B N 1
ATOM 8828 C CA . PRO B 1 544 ? 9.219 -25.562 38 1 29.94 544 PRO B CA 1
ATOM 8829 C C . PRO B 1 544 ? 10.344 -26.406 38.594 1 29.94 544 PRO B C 1
ATOM 8831 O O . PRO B 1 544 ? 10.266 -27.625 38.625 1 29.94 544 PRO B O 1
ATOM 8834 N N . ALA B 1 545 ? 11.625 -26 38.375 1 28.5 545 ALA B N 1
ATOM 8835 C CA . ALA B 1 545 ? 12.766 -26.641 39 1 28.5 545 ALA B CA 1
ATOM 8836 C C . ALA B 1 545 ? 12.453 -26.969 40.469 1 28.5 545 ALA B C 1
ATOM 8838 O O . ALA B 1 545 ? 11.898 -26.141 41.188 1 28.5 545 ALA B O 1
ATOM 8839 N N . THR B 1 546 ? 12.164 -28.219 40.75 1 28.73 546 THR B N 1
ATOM 8840 C CA . THR B 1 546 ? 12.125 -28.688 42.156 1 28.73 546 THR B CA 1
ATOM 8841 C C . THR B 1 546 ? 13.258 -28.062 42.969 1 28.73 546 THR B C 1
ATOM 8843 O O . THR B 1 546 ? 14.43 -28.203 42.594 1 28.73 546 THR B O 1
ATOM 8846 N N . THR B 1 547 ? 12.969 -26.953 43.719 1 27.73 547 THR B N 1
ATOM 8847 C CA . THR B 1 547 ? 13.781 -26.156 44.625 1 27.73 547 THR B CA 1
ATOM 8848 C C . THR B 1 547 ? 14.617 -27.047 45.531 1 27.73 547 THR B C 1
ATOM 8850 O O . THR B 1 547 ? 14.078 -27.688 46.438 1 27.73 547 THR B O 1
ATOM 8853 N N . THR B 1 548 ? 15.383 -27.984 44.938 1 24.36 548 THR B N 1
ATOM 8854 C CA . THR B 1 548 ? 16.172 -28.547 46.031 1 24.36 548 THR B CA 1
ATOM 8855 C C . THR B 1 548 ? 16.906 -27.438 46.781 1 24.36 548 THR B C 1
ATOM 8857 O O . THR B 1 548 ? 17.438 -26.516 46.156 1 24.36 548 THR B O 1
ATOM 8860 N N . ALA B 1 549 ? 16.75 -27.391 48.094 1 27.44 549 ALA B N 1
ATOM 8861 C CA . ALA B 1 549 ? 17.172 -26.516 49.188 1 27.44 549 ALA B CA 1
ATOM 8862 C C . ALA B 1 549 ? 18.672 -26.266 49.156 1 27.44 549 ALA B C 1
ATOM 8864 O O . ALA B 1 549 ? 19.469 -27.125 49.531 1 27.44 549 ALA B O 1
ATOM 8865 N N . SER B 1 550 ? 19.281 -25.875 47.938 1 25.09 550 SER B N 1
ATOM 8866 C CA . SER B 1 550 ? 20.734 -25.828 47.969 1 25.09 550 SER B CA 1
ATOM 8867 C C . SER B 1 550 ? 21.219 -24.938 49.125 1 25.09 550 SER B C 1
ATOM 8869 O O . SER B 1 550 ? 20.609 -23.906 49.406 1 25.09 550 SER B O 1
ATOM 8871 N N . THR B 1 551 ? 22.031 -25.531 50 1 27.5 551 THR B N 1
ATOM 8872 C CA . THR B 1 551 ? 22.719 -25.062 51.188 1 27.5 551 THR B CA 1
ATOM 8873 C C . THR B 1 551 ? 23.484 -23.781 50.906 1 27.5 551 THR B C 1
ATOM 8875 O O . THR B 1 551 ? 24.266 -23.703 49.938 1 27.5 551 THR B O 1
ATOM 8878 N N . ILE B 1 552 ? 22.875 -22.656 51.344 1 26.08 552 ILE B N 1
ATOM 8879 C CA . ILE B 1 552 ? 23.281 -21.266 51.188 1 26.08 552 ILE B CA 1
ATOM 8880 C C . ILE B 1 552 ? 24.734 -21.094 51.625 1 26.08 552 ILE B C 1
ATOM 8882 O O . ILE B 1 552 ? 25.047 -21.312 52.812 1 26.08 552 ILE B O 1
ATOM 8886 N N . ILE B 1 553 ? 25.594 -21.672 50.75 1 25.77 553 ILE B N 1
ATOM 8887 C CA . ILE B 1 553 ? 27 -21.547 51.125 1 25.77 553 ILE B CA 1
ATOM 8888 C C . ILE B 1 553 ? 27.328 -20.078 51.375 1 25.77 553 ILE B C 1
ATOM 8890 O O . ILE B 1 553 ? 26.797 -19.188 50.688 1 25.77 553 ILE B O 1
ATOM 8894 N N . ALA B 1 554 ? 28.109 -19.828 52.438 1 24.95 554 ALA B N 1
ATOM 8895 C CA . ALA B 1 554 ? 28.484 -18.656 53.219 1 24.95 554 ALA B CA 1
ATOM 8896 C C . ALA B 1 554 ? 29.125 -17.578 52.344 1 24.95 554 ALA B C 1
ATOM 8898 O O . ALA B 1 554 ? 29.688 -17.891 51.281 1 24.95 554 ALA B O 1
ATOM 8899 N N . PRO B 1 555 ? 29.094 -16.344 52.656 1 24.47 555 PRO B N 1
ATOM 8900 C CA . PRO B 1 555 ? 29.281 -15 52.094 1 24.47 555 PRO B CA 1
ATOM 8901 C C . PRO B 1 555 ? 30.719 -14.727 51.656 1 24.47 555 PRO B C 1
ATOM 8903 O O . PRO B 1 555 ? 31.516 -14.227 52.469 1 24.47 555 PRO B O 1
ATOM 8906 N N . SER B 1 556 ? 31.344 -15.734 50.875 1 23.78 556 SER B N 1
ATOM 8907 C CA . SER B 1 556 ? 32.781 -15.484 50.906 1 23.78 556 SER B CA 1
ATOM 8908 C C . SER B 1 556 ? 33.094 -14.047 50.5 1 23.78 556 SER B C 1
ATOM 8910 O O . SER B 1 556 ? 32.406 -13.461 49.656 1 23.78 556 SER B O 1
ATOM 8912 N N . ALA B 1 557 ? 33.938 -13.422 51.25 1 25 557 ALA B N 1
ATOM 8913 C CA . ALA B 1 557 ? 34.5 -12.086 51.438 1 25 557 ALA B CA 1
ATOM 8914 C C . ALA B 1 557 ? 35.188 -11.594 50.156 1 25 557 ALA B C 1
ATOM 8916 O O . ALA B 1 557 ? 36.094 -12.258 49.625 1 25 557 ALA B O 1
ATOM 8917 N N . THR B 1 558 ? 34.406 -10.875 49.344 1 23.22 558 THR B N 1
ATOM 8918 C CA . THR B 1 558 ? 34.625 -10.344 48 1 23.22 558 THR B CA 1
ATOM 8919 C C . THR B 1 558 ? 35.938 -9.531 47.969 1 23.22 558 THR B C 1
ATOM 8921 O O . THR B 1 558 ? 36.062 -8.562 48.719 1 23.22 558 THR B O 1
ATOM 8924 N N . LYS B 1 559 ? 37.062 -10.289 47.781 1 26 559 LYS B N 1
ATOM 8925 C CA . LYS B 1 559 ? 38.375 -9.68 47.781 1 26 559 LYS B CA 1
ATOM 8926 C C . LYS B 1 559 ? 38.406 -8.43 46.906 1 26 559 LYS B C 1
ATOM 8928 O O . LYS B 1 559 ? 37.75 -8.367 45.875 1 26 559 LYS B O 1
ATOM 8933 N N . PRO B 1 560 ? 39.094 -7.371 47.312 1 23.88 560 PRO B N 1
ATOM 8934 C CA . PRO B 1 560 ? 39.188 -5.98 46.875 1 23.88 560 PRO B CA 1
ATOM 8935 C C . PRO B 1 560 ? 39.812 -5.844 45.469 1 23.88 560 PRO B C 1
ATOM 8937 O O . PRO B 1 560 ? 40.938 -6.305 45.25 1 23.88 560 PRO B O 1
ATOM 8940 N N . ILE B 1 561 ? 39.031 -6.188 44.406 1 22.72 561 ILE B N 1
ATOM 8941 C CA . ILE B 1 561 ? 39.625 -6.281 43.062 1 22.72 561 ILE B CA 1
ATOM 8942 C C . ILE B 1 561 ? 40.375 -4.984 42.75 1 22.72 561 ILE B C 1
ATOM 8944 O O . ILE B 1 561 ? 39.812 -3.891 42.906 1 22.72 561 ILE B O 1
ATOM 8948 N N . THR B 1 562 ? 41.656 -5.047 42.75 1 23.8 562 THR B N 1
ATOM 8949 C CA . THR B 1 562 ? 42.688 -4.059 42.531 1 23.8 562 THR B CA 1
ATOM 8950 C C . THR B 1 562 ? 42.5 -3.346 41.188 1 23.8 562 THR B C 1
ATOM 8952 O O . THR B 1 562 ? 42.156 -3.977 40.188 1 23.8 562 THR B O 1
ATOM 8955 N N . PRO B 1 563 ? 42.469 -2.008 41.156 1 22.72 563 PRO B N 1
ATOM 8956 C CA . PRO B 1 563 ? 42.094 -1.013 40.156 1 22.72 563 PRO B CA 1
ATOM 8957 C C . PRO B 1 563 ? 42.938 -1.101 38.875 1 22.72 563 PRO B C 1
ATOM 8959 O O . PRO B 1 563 ? 44.156 -0.9 38.938 1 22.72 563 PRO B O 1
ATOM 8962 N N . VAL B 1 564 ? 42.812 -2.238 38.156 1 22.77 564 VAL B N 1
ATOM 8963 C CA . VAL B 1 564 ? 43.812 -2.326 37.125 1 22.77 564 VAL B CA 1
ATOM 8964 C C . VAL B 1 564 ? 43.719 -1.121 36.188 1 22.77 564 VAL B C 1
ATOM 8966 O O . VAL B 1 564 ? 42.594 -0.691 35.844 1 22.77 564 VAL B O 1
ATOM 8969 N N . ALA B 1 565 ? 44.781 -0.378 35.938 1 24.48 565 ALA B N 1
ATOM 8970 C CA . ALA B 1 565 ? 45.188 0.832 35.219 1 24.48 565 ALA B CA 1
ATOM 8971 C C . ALA B 1 565 ? 44.906 0.709 33.75 1 24.48 565 ALA B C 1
ATOM 8973 O O . ALA B 1 565 ? 45.438 -0.191 33.062 1 24.48 565 ALA B O 1
ATOM 8974 N N . VAL B 1 566 ? 43.656 0.98 33.312 1 22.5 566 VAL B N 1
ATOM 8975 C CA . VAL B 1 566 ? 43.156 0.855 31.938 1 22.5 566 VAL B CA 1
ATOM 8976 C C . VAL B 1 566 ? 44.031 1.661 30.984 1 22.5 566 VAL B C 1
ATOM 8978 O O . VAL B 1 566 ? 44.25 2.855 31.188 1 22.5 566 VAL B O 1
ATOM 8981 N N . THR B 1 567 ? 45.125 1.071 30.484 1 21.94 567 THR B N 1
ATOM 8982 C CA . THR B 1 567 ? 46 1.761 29.547 1 21.94 567 THR B CA 1
ATOM 8983 C C . THR B 1 567 ? 45.25 2.195 28.297 1 21.94 567 THR B C 1
ATOM 8985 O O . THR B 1 567 ? 44.469 1.424 27.75 1 21.94 567 THR B O 1
ATOM 8988 N N . PRO B 1 568 ? 45.125 3.521 27.938 1 21.42 568 PRO B N 1
ATOM 8989 C CA . PRO B 1 568 ? 44.375 4.289 26.953 1 21.42 568 PRO B CA 1
ATOM 8990 C C . PRO B 1 568 ? 44.688 3.887 25.516 1 21.42 568 PRO B C 1
ATOM 8992 O O . PRO B 1 568 ? 45.812 4.078 25.062 1 21.42 568 PRO B O 1
ATOM 8995 N N . SER B 1 569 ? 44.531 2.643 25.094 1 20.56 569 SER B N 1
ATOM 8996 C CA . SER B 1 569 ? 45.094 2.393 23.766 1 20.56 569 SER B CA 1
ATOM 8997 C C . SER B 1 569 ? 44.406 3.262 22.703 1 20.56 569 SER B C 1
ATOM 8999 O O . SER B 1 569 ? 43.188 3.406 22.719 1 20.56 569 SER B O 1
ATOM 9001 N N . ALA B 1 570 ? 45.156 4.102 21.875 1 21.94 570 ALA B N 1
ATOM 9002 C CA . ALA B 1 570 ? 45.031 5.145 20.859 1 21.94 570 ALA B CA 1
ATOM 9003 C C . ALA B 1 570 ? 44.375 4.598 19.594 1 21.94 570 ALA B C 1
ATOM 9005 O O . ALA B 1 570 ? 44.969 3.826 18.844 1 21.94 570 ALA B O 1
ATOM 9006 N N . ASN B 1 571 ? 43.156 4.043 19.656 1 19.03 571 ASN B N 1
ATOM 9007 C CA . ASN B 1 571 ? 42.594 3.494 18.422 1 19.03 571 ASN B CA 1
ATOM 9008 C C . ASN B 1 571 ? 42.562 4.527 17.297 1 19.03 571 ASN B C 1
ATOM 9010 O O . ASN B 1 571 ? 42.094 5.641 17.484 1 19.03 571 ASN B O 1
ATOM 9014 N N . THR B 1 572 ? 43.469 4.457 16.297 1 20.75 572 THR B N 1
ATOM 9015 C CA . THR B 1 572 ? 43.75 5.203 15.07 1 20.75 572 THR B CA 1
ATOM 9016 C C . THR B 1 572 ? 42.5 5.281 14.195 1 20.75 572 THR B C 1
ATOM 9018 O O . THR B 1 572 ? 41.906 4.254 13.836 1 20.75 572 THR B O 1
ATOM 9021 N N . GLY B 1 573 ? 41.594 6.285 14.32 1 19.08 573 GLY B N 1
ATOM 9022 C CA . GLY B 1 573 ? 40.375 6.68 13.648 1 19.08 573 GLY B CA 1
ATOM 9023 C C . GLY B 1 573 ? 40.531 6.766 12.141 1 19.08 573 GLY B C 1
ATOM 9024 O O . GLY B 1 573 ? 41.406 7.457 11.633 1 19.08 573 GLY B O 1
ATOM 9025 N N . LYS B 1 574 ? 40.344 5.699 11.289 1 22.44 574 LYS B N 1
ATOM 9026 C CA . LYS B 1 574 ? 40.438 5.719 9.836 1 22.44 574 LYS B CA 1
ATOM 9027 C C . LYS B 1 574 ? 39.594 6.828 9.227 1 22.44 574 LYS B C 1
ATOM 9029 O O . LYS B 1 574 ? 38.438 6.996 9.602 1 22.44 574 LYS B O 1
ATOM 9034 N N . PRO B 1 575 ? 40.094 7.859 8.539 1 21.28 575 PRO B N 1
ATOM 9035 C CA . PRO B 1 575 ? 39.531 9.062 7.938 1 21.28 575 PRO B CA 1
ATOM 9036 C C . PRO B 1 575 ? 38.438 8.734 6.906 1 21.28 575 PRO B C 1
ATOM 9038 O O . PRO B 1 575 ? 38.5 7.699 6.238 1 21.28 575 PRO B O 1
ATOM 9041 N N . TYR B 1 576 ? 37.219 9.016 7.156 1 20.5 576 TYR B N 1
ATOM 9042 C CA . TYR B 1 576 ? 36.062 8.898 6.277 1 20.5 576 TYR B CA 1
ATOM 9043 C C . TYR B 1 576 ? 36.25 9.688 4.992 1 20.5 576 TYR B C 1
ATOM 9045 O O . TYR B 1 576 ? 36.625 10.875 5.035 1 20.5 576 TYR B O 1
ATOM 9053 N N . ARG B 1 577 ? 36.688 9.156 3.842 1 21.19 577 ARG B N 1
ATOM 9054 C CA . ARG B 1 577 ? 36.906 9.75 2.523 1 21.19 577 ARG B CA 1
ATOM 9055 C C . ARG B 1 577 ? 35.656 10.43 2.016 1 21.19 577 ARG B C 1
ATOM 9057 O O . ARG B 1 577 ? 34.594 9.805 1.935 1 21.19 577 ARG B O 1
ATOM 9064 N N . VAL B 1 578 ? 35.5 11.734 2.154 1 21.77 578 VAL B N 1
ATOM 9065 C CA . VAL B 1 578 ? 34.5 12.664 1.634 1 21.77 578 VAL B CA 1
ATOM 9066 C C . VAL B 1 578 ? 34.469 12.562 0.111 1 21.77 578 VAL B C 1
ATOM 9068 O O . VAL B 1 578 ? 35.469 12.766 -0.571 1 21.77 578 VAL B O 1
ATOM 9071 N N . VAL B 1 579 ? 33.75 11.609 -0.558 1 21.42 579 VAL B N 1
ATOM 9072 C CA . VAL B 1 579 ? 33.594 11.492 -2.004 1 21.42 579 VAL B CA 1
ATOM 9073 C C . VAL B 1 579 ? 32.969 12.773 -2.568 1 21.42 579 VAL B C 1
ATOM 9075 O O . VAL B 1 579 ? 31.859 13.156 -2.197 1 21.42 579 VAL B O 1
ATOM 9078 N N . ASN B 1 580 ? 33.75 13.789 -2.934 1 20.67 580 ASN B N 1
ATOM 9079 C CA . ASN B 1 580 ? 33.469 15.055 -3.605 1 20.67 580 ASN B CA 1
ATOM 9080 C C . ASN B 1 580 ? 32.75 14.828 -4.934 1 20.67 580 ASN B C 1
ATOM 9082 O O . ASN B 1 580 ? 33.375 14.391 -5.906 1 20.67 580 ASN B O 1
ATOM 9086 N N . THR B 1 581 ? 31.609 14.227 -5.141 1 21.73 581 THR B N 1
ATOM 9087 C CA . THR B 1 581 ? 31.062 14.031 -6.473 1 21.73 581 THR B CA 1
ATOM 9088 C C . THR B 1 581 ? 30.688 15.367 -7.109 1 21.73 581 THR B C 1
ATOM 9090 O O . THR B 1 581 ? 29.734 16.016 -6.672 1 21.73 581 THR B O 1
ATOM 9093 N N . ASP B 1 582 ? 31.625 16.234 -7.609 1 21.69 582 ASP B N 1
ATOM 9094 C CA . ASP B 1 582 ? 31.531 17.484 -8.344 1 21.69 582 ASP B CA 1
ATOM 9095 C C . ASP B 1 582 ? 30.766 17.312 -9.656 1 21.69 582 ASP B C 1
ATOM 9097 O O . ASP B 1 582 ? 31.375 17.281 -10.727 1 21.69 582 ASP B O 1
ATOM 9101 N N . MET B 1 583 ? 29.703 16.688 -9.812 1 21.86 583 MET B N 1
ATOM 9102 C CA . MET B 1 583 ? 29.188 16.406 -11.148 1 21.86 583 MET B CA 1
ATOM 9103 C C . MET B 1 583 ? 28.75 17.688 -11.844 1 21.86 583 MET B C 1
ATOM 9105 O O . MET B 1 583 ? 28.141 17.641 -12.906 1 21.86 583 MET B O 1
ATOM 9109 N N . TRP B 1 584 ? 28.719 18.938 -11.305 1 23 584 TRP B N 1
ATOM 9110 C CA . TRP B 1 584 ? 28 20 -11.984 1 23 584 TRP B CA 1
ATOM 9111 C C . TRP B 1 584 ? 28.75 20.438 -13.25 1 23 584 TRP B C 1
ATOM 9113 O O . TRP B 1 584 ? 28.344 21.391 -13.914 1 23 584 TRP B O 1
ATOM 9123 N N . ASP B 1 585 ? 29.984 20.094 -13.586 1 20.25 585 ASP B N 1
ATOM 9124 C CA . ASP B 1 585 ? 30.688 20.984 -14.508 1 20.25 585 ASP B CA 1
ATOM 9125 C C . ASP B 1 585 ? 30.062 20.938 -15.898 1 20.25 585 ASP B C 1
ATOM 9127 O O . ASP B 1 585 ? 30.109 21.922 -16.641 1 20.25 585 ASP B O 1
ATOM 9131 N N . ASN B 1 586 ? 29.781 19.891 -16.609 1 21.77 586 ASN B N 1
ATOM 9132 C CA . ASN B 1 586 ? 30.094 19.812 -18.031 1 21.77 586 ASN B CA 1
ATOM 9133 C C . ASN B 1 586 ? 29 20.453 -18.875 1 21.77 586 ASN B C 1
ATOM 9135 O O . ASN B 1 586 ? 28.906 20.188 -20.078 1 21.77 586 ASN B O 1
ATOM 9139 N N . LEU B 1 587 ? 27.969 21.047 -18.484 1 20.78 587 LEU B N 1
ATOM 9140 C CA . LEU B 1 587 ? 26.938 21.281 -19.484 1 20.78 587 LEU B CA 1
ATOM 9141 C C . LEU B 1 587 ? 27.328 22.438 -20.391 1 20.78 587 LEU B C 1
ATOM 9143 O O . LEU B 1 587 ? 26.5 22.922 -21.172 1 20.78 587 LEU B O 1
ATOM 9147 N N . GLN B 1 588 ? 28.516 23.094 -20.375 1 18.91 588 GLN B N 1
ATOM 9148 C CA . GLN B 1 588 ? 28.656 24.359 -21.094 1 18.91 588 GLN B CA 1
ATOM 9149 C C . GLN B 1 588 ? 28.672 24.125 -22.594 1 18.91 588 GLN B C 1
ATOM 9151 O O . GLN B 1 588 ? 28.422 25.047 -23.375 1 18.91 588 GLN B O 1
ATOM 9156 N N . SER B 1 589 ? 29.266 23.141 -23.234 1 21.91 589 SER B N 1
ATOM 9157 C CA . SER B 1 589 ? 30.031 23.391 -24.453 1 21.91 589 SER B CA 1
ATOM 9158 C C . SER B 1 589 ? 29.125 23.547 -25.656 1 21.91 589 SER B C 1
ATOM 9160 O O . SER B 1 589 ? 29.594 23.734 -26.781 1 21.91 589 SER B O 1
ATOM 9162 N N . LEU B 1 590 ? 27.906 23.172 -25.812 1 20.81 590 LEU B N 1
ATOM 9163 C CA . LEU B 1 590 ? 27.469 22.938 -27.188 1 20.81 590 LEU B CA 1
ATOM 9164 C C . LEU B 1 590 ? 27.172 24.25 -27.906 1 20.81 590 LEU B C 1
ATOM 9166 O O . LEU B 1 590 ? 26.453 24.266 -28.906 1 20.81 590 LEU B O 1
ATOM 9170 N N . GLN B 1 591 ? 27.609 25.453 -27.422 1 18.88 591 GLN B N 1
ATOM 9171 C CA . GLN B 1 591 ? 27.156 26.641 -28.156 1 18.88 591 GLN B CA 1
ATOM 9172 C C . GLN B 1 591 ? 27.766 26.672 -29.562 1 18.88 591 GLN B C 1
ATOM 9174 O O . GLN B 1 591 ? 27.156 27.203 -30.484 1 18.88 591 GLN B O 1
ATOM 9179 N N . ALA B 1 592 ? 29.047 26.609 -29.828 1 21.3 592 ALA B N 1
ATOM 9180 C CA . ALA B 1 592 ? 29.688 27.609 -30.688 1 21.3 592 ALA B CA 1
ATOM 9181 C C . ALA B 1 592 ? 29.438 27.281 -32.156 1 21.3 592 ALA B C 1
ATOM 9183 O O . ALA B 1 592 ? 29.922 28 -33.062 1 21.3 592 ALA B O 1
ATOM 9184 N N . GLY B 1 593 ? 29.109 26.109 -32.594 1 21.98 593 GLY B N 1
ATOM 9185 C CA . GLY B 1 593 ? 29.578 25.906 -33.969 1 21.98 593 GLY B CA 1
ATOM 9186 C C . GLY B 1 593 ? 28.766 26.672 -34.969 1 21.98 593 GLY B C 1
ATOM 9187 O O . GLY B 1 593 ? 27.734 26.203 -35.469 1 21.98 593 GLY B O 1
ATOM 9188 N N . GLY B 1 594 ? 28.531 28.047 -34.625 1 20.98 594 GLY B N 1
ATOM 9189 C CA . GLY B 1 594 ? 28.016 28.797 -35.781 1 20.98 594 GLY B CA 1
ATOM 9190 C C . GLY B 1 594 ? 28.859 28.625 -37.031 1 20.98 594 GLY B C 1
ATOM 9191 O O . GLY B 1 594 ? 29.984 28.109 -36.969 1 20.98 594 GLY B O 1
ATOM 9192 N N . SER B 1 595 ? 28.375 29.125 -38.25 1 20.53 595 SER B N 1
ATOM 9193 C CA . SER B 1 595 ? 28.641 29.266 -39.688 1 20.53 595 SER B CA 1
ATOM 9194 C C . SER B 1 595 ? 29.906 30.094 -39.938 1 20.53 595 SER B C 1
ATOM 9196 O O . SER B 1 595 ? 30.172 31.047 -39.219 1 20.53 595 SER B O 1
ATOM 9198 N N . ARG B 1 596 ? 30.875 29.422 -40.5 1 16.03 596 ARG B N 1
ATOM 9199 C CA . ARG B 1 596 ? 31.156 29.812 -41.875 1 16.03 596 ARG B CA 1
ATOM 9200 C C . ARG B 1 596 ? 30 29.422 -42.781 1 16.03 596 ARG B C 1
ATOM 9202 O O . ARG B 1 596 ? 29.375 28.375 -42.594 1 16.03 596 ARG B O 1
#

Organism: Pectobacterium atrosepticum (strain SCRI 1043 / ATCC BAA-672) (NCBI:txid218491)